Protein AF-A0A2G2K217-F1 (afdb_monomer_lite)

Sequence (943 aa):
MKLKLCCFITFILLSCFARAQENKEPHVCYPPTIDRSMRKNVGESENVTQLIMATGTEAYTQSIHNVIAKWQTGSYSNYRIGTAPGLEDIRWGQGLNSSAKYTGGHSYEELRISSLALGTTFNIGDAFYITMDNGLATEWISPSLQFQWEDLGISSNDINIIVETNYGMGGFGPYTSVEETKMMAFYDLVNPIIKDVFGPPSRNHDINIVNDAYASGVNIYYNGPNQISSTFDLNADGDLDQPRLMIHELIHAYRDNVGVSSDSEWHYEPVLNGFEEGMSEAIAIIVMDNFIELYPSFFSGDEFKIHWNHSRGMPFSWDYDFQNNEQIRNRDYFSSDIATGSHWLRYGTGATAFRKMYIEDPEIFKKFNAEYYSRLNADHTLTPDRNLIVNIFETITEEIERTPVGDWINAQKILDCETDIEKKVFMLTFTSLSWASFTQDNRMFFLETHQNGLEWKWTSSDQTGVNEIDVSAASAEKWGWTHQLNNTSGQFTTIQDWDNVQYGASKSIVNDYHGLYDGTNLSGPYQGANPYYSLDGLSYDSSGPFTRDLMQNQTYSVGSEMGKRALAMGSQQMYTSTANDANFWPPGIIPDRKITDLNQSGLYRWELDFFDTAGAGVQSSYFRLLGDDFIDIQGVFGGVYSDTKDLIEGKLIIEHESYGEEADVIINNNSFKTLRTWASIPEIDVNRQGGRPDRQYSEPGKTHAIYISDDCTEHKIDFRTIGYGDGLDGVQMLLYKVDDFEDIIFTETANLSLCPDEEANFSVANNFPDILNDDSRITYQWSDPSGNVVSSDKSFDILSILNSDAGTYTLEIDFFGCQISKTVVLNIENCSSDSDSDSDSEPDSDNIGDVLPADTLTPNGDNENDLWNIENLEYQSGNTIKVFNRWGVKVFDVTNYESGTWNGESTEGGSGLLPAGSYYYAIEYVTQDGIVKTITGWMYINY

Structure (mmCIF, N/CA/C/O backbone):
data_AF-A0A2G2K217-F1
#
_entry.id   AF-A0A2G2K217-F1
#
loop_
_atom_site.group_PDB
_atom_site.id
_atom_site.type_symbol
_atom_site.label_atom_id
_atom_site.label_alt_id
_atom_site.label_comp_id
_atom_site.label_asym_id
_atom_site.label_entity_id
_atom_site.label_seq_id
_atom_site.pdbx_PDB_ins_code
_atom_site.Cartn_x
_atom_site.Cartn_y
_atom_site.Cartn_z
_atom_site.occupancy
_atom_site.B_iso_or_equiv
_atom_site.auth_seq_id
_atom_site.auth_comp_id
_atom_site.auth_asym_id
_atom_site.auth_atom_id
_atom_site.pdbx_PDB_model_num
ATOM 1 N N . MET A 1 1 ? -62.033 9.326 15.413 1.00 25.69 1 MET A N 1
ATOM 2 C CA . MET A 1 1 ? -63.514 9.245 15.392 1.00 25.69 1 MET A CA 1
ATOM 3 C C . MET A 1 1 ? -64.004 9.614 13.991 1.00 25.69 1 MET A C 1
ATOM 5 O O . MET A 1 1 ? -63.737 10.734 13.590 1.00 25.69 1 MET A O 1
ATOM 9 N N . LYS A 1 2 ? -64.718 8.689 13.312 1.00 23.42 2 LYS A N 1
ATOM 10 C CA . LYS A 1 2 ? -65.387 8.781 11.980 1.00 23.42 2 LYS A CA 1
ATOM 11 C C . LYS A 1 2 ? -64.483 8.986 10.746 1.00 23.42 2 LYS A C 1
ATOM 13 O O . LYS A 1 2 ? -63.572 9.787 10.798 1.00 23.42 2 LYS A O 1
ATOM 18 N N . LEU A 1 3 ? -64.735 8.411 9.569 1.00 21.95 3 LEU A N 1
ATOM 19 C CA . LEU A 1 3 ? -65.451 7.212 9.105 1.00 21.95 3 LEU A CA 1
ATOM 20 C C . LEU A 1 3 ? -65.063 7.056 7.613 1.00 21.95 3 LEU A C 1
ATOM 22 O O . LEU A 1 3 ? -64.932 8.054 6.912 1.00 21.95 3 LEU A O 1
ATOM 26 N N . LYS A 1 4 ? -64.908 5.810 7.159 1.00 22.36 4 LYS A N 1
ATOM 27 C CA . LYS A 1 4 ? -64.612 5.363 5.786 1.00 22.36 4 LYS A CA 1
ATOM 28 C C . LYS A 1 4 ? -65.602 5.874 4.723 1.00 22.36 4 LYS A C 1
ATOM 30 O O . LYS A 1 4 ? -66.799 5.937 4.997 1.00 22.36 4 LYS A O 1
ATOM 35 N N . LEU A 1 5 ? -65.133 5.990 3.474 1.00 21.75 5 LEU A N 1
ATOM 36 C CA . LEU A 1 5 ? -65.890 5.507 2.311 1.00 21.75 5 LEU A CA 1
ATOM 37 C C . LEU A 1 5 ? -64.950 4.902 1.251 1.00 21.75 5 LEU A C 1
ATOM 39 O O . LEU A 1 5 ? -64.010 5.543 0.796 1.00 21.75 5 LEU A O 1
ATOM 43 N N . CYS A 1 6 ? -65.212 3.637 0.918 1.00 20.52 6 CYS A N 1
ATOM 44 C CA . CYS A 1 6 ? -64.512 2.805 -0.059 1.00 20.52 6 CYS A CA 1
ATOM 45 C C . CYS A 1 6 ? -64.916 3.124 -1.508 1.00 20.52 6 CYS A C 1
ATOM 47 O O . CYS A 1 6 ? -66.092 3.372 -1.767 1.00 20.52 6 CYS A O 1
ATOM 49 N N . CYS A 1 7 ? -63.998 2.895 -2.452 1.00 20.67 7 CYS A N 1
ATOM 50 C CA . CYS A 1 7 ? -64.284 2.117 -3.663 1.00 20.67 7 CYS A CA 1
ATOM 51 C C . CYS A 1 7 ? -63.016 1.392 -4.145 1.00 20.67 7 CYS A C 1
ATOM 53 O O . CYS A 1 7 ? -61.958 1.991 -4.289 1.00 20.67 7 CYS A O 1
ATOM 55 N N . PHE A 1 8 ? -63.169 0.081 -4.325 1.00 20.16 8 PHE A N 1
ATOM 56 C CA . PHE A 1 8 ? -62.213 -0.897 -4.847 1.00 20.16 8 PHE A CA 1
ATOM 57 C C . PHE A 1 8 ? -61.913 -0.652 -6.333 1.00 20.16 8 PHE A C 1
ATOM 59 O O . PHE A 1 8 ? -62.859 -0.391 -7.067 1.00 20.16 8 PHE A O 1
ATOM 66 N N . ILE A 1 9 ? -60.660 -0.865 -6.761 1.00 21.31 9 ILE A N 1
ATOM 67 C CA . ILE A 1 9 ? -60.256 -1.559 -8.005 1.00 21.31 9 ILE A CA 1
ATOM 68 C C . ILE A 1 9 ? -58.778 -1.993 -7.839 1.00 21.31 9 ILE A C 1
ATOM 70 O O . ILE A 1 9 ? -57.893 -1.167 -7.665 1.00 21.31 9 ILE A O 1
ATOM 74 N N . THR A 1 10 ? -58.583 -3.314 -7.818 1.00 22.25 10 THR A N 1
ATOM 75 C CA . THR A 1 10 ? -57.410 -4.120 -8.221 1.00 22.25 10 THR A CA 1
ATOM 76 C C . THR A 1 10 ? -55.990 -3.629 -7.872 1.00 22.25 10 THR A C 1
ATOM 78 O O . THR A 1 10 ? -55.391 -2.852 -8.607 1.00 22.25 10 THR A O 1
ATOM 81 N N . PHE A 1 11 ? -55.406 -4.195 -6.807 1.00 21.78 11 PHE A N 1
ATOM 82 C CA . PHE A 1 11 ? -53.967 -4.135 -6.513 1.00 21.78 11 PHE A CA 1
ATOM 83 C C . PHE A 1 11 ? -53.221 -5.241 -7.279 1.00 21.78 11 PHE A C 1
ATOM 85 O O . PHE A 1 11 ? -53.437 -6.425 -7.026 1.00 21.78 11 PHE A O 1
ATOM 92 N N . ILE A 1 12 ? -52.331 -4.841 -8.187 1.00 21.95 12 ILE A N 1
ATOM 93 C CA . ILE A 1 12 ? -51.134 -5.609 -8.543 1.00 21.95 12 ILE A CA 1
ATOM 94 C C . ILE A 1 12 ? -50.081 -5.192 -7.511 1.00 21.95 12 ILE A C 1
ATOM 96 O O . ILE A 1 12 ? -49.751 -4.012 -7.413 1.00 21.95 12 ILE A O 1
ATOM 100 N N . LEU A 1 13 ? -49.612 -6.141 -6.702 1.00 20.94 13 LEU A N 1
ATOM 101 C CA . LEU A 1 13 ? -48.452 -5.957 -5.835 1.00 20.94 13 LEU A CA 1
ATOM 102 C C . LEU A 1 13 ? -47.206 -5.818 -6.724 1.00 20.94 13 LEU A C 1
ATOM 104 O O . LEU A 1 13 ? -46.714 -6.811 -7.249 1.00 20.94 13 LEU A O 1
ATOM 108 N N . LEU A 1 14 ? -46.717 -4.589 -6.898 1.00 21.12 14 LEU A N 1
ATOM 109 C CA . LEU A 1 14 ? -45.301 -4.334 -7.155 1.00 21.12 14 LEU A CA 1
ATOM 110 C C . LEU A 1 14 ? -44.677 -3.996 -5.800 1.00 21.12 14 LEU A C 1
ATOM 112 O O . LEU A 1 14 ? -44.832 -2.894 -5.278 1.00 21.12 14 LEU A O 1
ATOM 116 N N . SER A 1 15 ? -44.036 -4.986 -5.195 1.00 23.38 15 SER A N 1
ATOM 117 C CA . SER A 1 15 ? -43.087 -4.801 -4.107 1.00 23.38 15 SER A CA 1
ATOM 118 C C . SER A 1 15 ? -41.830 -4.135 -4.674 1.00 23.38 15 SER A C 1
ATOM 120 O O . SER A 1 15 ? -41.041 -4.795 -5.346 1.00 23.38 15 SER A O 1
ATOM 122 N N . CYS A 1 16 ? -41.648 -2.836 -4.421 1.00 19.91 16 CYS A N 1
ATOM 123 C CA . CYS A 1 16 ? -40.329 -2.211 -4.487 1.00 19.91 16 CYS A CA 1
ATOM 124 C C . CYS A 1 16 ? -39.528 -2.710 -3.282 1.00 19.91 16 CYS A C 1
ATOM 126 O O . CYS A 1 16 ? -39.638 -2.159 -2.189 1.00 19.91 16 CYS A O 1
ATOM 128 N N . PHE A 1 17 ? -38.775 -3.788 -3.482 1.00 22.12 17 PHE A N 1
ATOM 129 C CA . PHE A 1 17 ? -37.630 -4.087 -2.638 1.00 22.12 17 PHE A CA 1
ATOM 130 C C . PHE A 1 17 ? -36.512 -3.112 -3.006 1.00 22.12 17 PHE A C 1
ATOM 132 O O . PHE A 1 17 ? -36.167 -2.972 -4.181 1.00 22.12 17 PHE A O 1
ATOM 139 N N . ALA A 1 18 ? -35.985 -2.433 -1.987 1.00 20.94 18 ALA A N 1
ATOM 140 C CA . ALA A 1 18 ? -34.655 -1.856 -2.024 1.00 20.94 18 ALA A CA 1
ATOM 141 C C . ALA A 1 18 ? -33.687 -2.974 -2.424 1.00 20.94 18 ALA A C 1
ATOM 143 O O . ALA A 1 18 ? -33.671 -4.039 -1.805 1.00 20.94 18 ALA A O 1
ATOM 144 N N . ARG A 1 19 ? -32.961 -2.768 -3.520 1.00 20.64 19 ARG A N 1
ATOM 145 C CA . ARG A 1 19 ? -31.965 -3.718 -3.991 1.00 20.64 19 ARG A CA 1
ATOM 146 C C . ARG A 1 19 ? -30.669 -3.364 -3.275 1.00 20.64 19 ARG A C 1
ATOM 148 O O . ARG A 1 19 ? -30.011 -2.401 -3.647 1.00 20.64 19 ARG A O 1
ATOM 155 N N . ALA A 1 20 ? -30.376 -4.113 -2.216 1.00 21.38 20 ALA A N 1
ATOM 156 C CA . ALA A 1 20 ? -29.013 -4.288 -1.752 1.00 21.38 20 ALA A CA 1
ATOM 157 C C . ALA A 1 20 ? -28.181 -4.804 -2.937 1.00 21.38 20 ALA A C 1
ATOM 159 O O . ALA A 1 20 ? -28.648 -5.632 -3.726 1.00 21.38 20 ALA A O 1
ATOM 160 N N . GLN A 1 21 ? -27.002 -4.224 -3.100 1.00 22.44 21 GLN A N 1
ATOM 161 C CA . GLN A 1 21 ? -26.050 -4.507 -4.160 1.00 22.44 21 GLN A CA 1
ATOM 162 C C . GLN A 1 21 ? -25.487 -5.919 -3.927 1.00 22.44 21 GLN A C 1
ATOM 164 O O . GLN A 1 21 ? -24.610 -6.124 -3.097 1.00 22.44 21 GLN A O 1
ATOM 169 N N . GLU A 1 22 ? -26.079 -6.919 -4.585 1.00 21.98 22 GLU A N 1
ATOM 170 C CA . GLU A 1 22 ? -25.578 -8.295 -4.583 1.00 21.98 22 GLU A CA 1
ATOM 171 C C . GLU A 1 22 ? -24.270 -8.380 -5.377 1.00 21.98 22 GLU A C 1
ATOM 173 O O . GLU A 1 22 ? -24.182 -7.949 -6.527 1.00 21.98 22 GLU A O 1
ATOM 178 N N . ASN A 1 23 ? -23.276 -8.979 -4.728 1.00 24.09 23 ASN A N 1
ATOM 179 C CA . ASN A 1 23 ? -22.003 -9.416 -5.277 1.00 24.09 23 ASN A CA 1
ATOM 180 C C . ASN A 1 23 ? -22.148 -10.398 -6.463 1.00 24.09 23 ASN A C 1
ATOM 182 O O . ASN A 1 23 ? -23.018 -11.268 -6.453 1.00 24.09 23 ASN A O 1
ATOM 186 N N . LYS A 1 24 ? -21.143 -10.335 -7.354 1.00 24.95 24 LYS A N 1
ATOM 187 C CA . LYS A 1 24 ? -20.657 -11.347 -8.323 1.00 24.95 24 LYS A CA 1
ATOM 188 C C . LYS A 1 24 ? -21.376 -11.499 -9.671 1.00 24.95 24 LYS A C 1
ATOM 190 O O . LYS A 1 24 ? -22.364 -12.209 -9.792 1.00 24.95 24 LYS A O 1
ATOM 195 N N . GLU A 1 25 ? -20.681 -11.041 -10.710 1.00 21.12 25 GLU A N 1
ATOM 196 C CA . GLU A 1 25 ? -20.266 -11.874 -11.851 1.00 21.12 25 GLU A CA 1
ATOM 197 C C . GLU A 1 25 ? -18.776 -11.551 -12.121 1.00 21.12 25 GLU A C 1
ATOM 199 O O . GLU A 1 25 ? -18.422 -10.369 -12.114 1.00 21.12 25 GLU A O 1
ATOM 204 N N . PRO A 1 26 ? -17.875 -12.534 -12.326 1.00 22.22 26 PRO A N 1
ATOM 205 C CA . PRO A 1 26 ? -16.502 -12.263 -12.746 1.00 22.22 26 PRO A CA 1
ATOM 206 C C . PRO A 1 26 ? -16.532 -11.723 -14.178 1.00 22.22 26 PRO A C 1
ATOM 208 O O . PRO A 1 26 ? -16.671 -12.468 -15.152 1.00 22.22 26 PRO A O 1
ATOM 211 N N . HIS A 1 27 ? -16.443 -10.403 -14.312 1.00 26.05 27 HIS A N 1
ATOM 212 C CA . HIS A 1 27 ? -16.328 -9.764 -15.610 1.00 26.05 27 HIS A CA 1
ATOM 213 C C . HIS A 1 27 ? -14.938 -10.049 -16.173 1.00 26.05 27 HIS A C 1
ATOM 215 O O . HIS A 1 27 ? -13.933 -9.493 -15.752 1.00 26.05 27 HIS A O 1
ATOM 221 N N . VAL A 1 28 ? -14.902 -10.973 -17.132 1.00 22.83 28 VAL A N 1
ATOM 222 C CA . VAL A 1 28 ? -13.734 -11.274 -17.959 1.00 22.83 28 VAL A CA 1
ATOM 223 C C . VAL A 1 28 ? -13.174 -9.962 -18.514 1.00 22.83 28 VAL A C 1
ATOM 225 O O . VAL A 1 28 ? -13.866 -9.275 -19.270 1.00 22.83 28 VAL A O 1
ATOM 228 N N . CYS A 1 29 ? -11.934 -9.627 -18.142 1.00 24.38 29 CYS A N 1
ATOM 229 C CA . CYS A 1 29 ? -11.169 -8.537 -18.736 1.00 24.38 29 CYS A CA 1
ATOM 230 C C . CYS A 1 29 ? -11.103 -8.767 -20.247 1.00 24.38 29 CYS A C 1
ATOM 232 O O . CYS A 1 29 ? -10.412 -9.664 -20.730 1.00 24.38 29 CYS A O 1
ATOM 234 N N . TYR A 1 30 ? -11.861 -7.985 -21.011 1.00 23.36 30 TYR A N 1
ATOM 235 C CA . TYR A 1 30 ? -11.691 -7.962 -22.454 1.00 23.36 30 TYR A CA 1
ATOM 236 C C . TYR A 1 30 ? -10.446 -7.131 -22.758 1.00 23.36 30 TYR A C 1
ATOM 238 O O . TYR A 1 30 ? -10.358 -6.008 -22.255 1.00 23.36 30 TYR A O 1
ATOM 246 N N . PRO A 1 31 ? -9.504 -7.637 -23.575 1.00 23.16 31 PRO A N 1
ATOM 247 C CA . PRO A 1 31 ? -8.332 -6.865 -23.950 1.00 23.16 31 PRO A CA 1
ATOM 248 C C . PRO A 1 31 ? -8.799 -5.562 -24.615 1.00 23.16 31 PRO A C 1
ATOM 250 O O . PRO A 1 31 ? -9.532 -5.622 -25.614 1.00 23.16 31 PRO A O 1
ATOM 253 N N . PRO A 1 32 ? -8.438 -4.380 -24.082 1.00 24.23 32 PRO A N 1
ATOM 254 C CA . PRO A 1 32 ? -8.667 -3.139 -24.792 1.00 24.23 32 PRO A CA 1
ATOM 255 C C . PRO A 1 32 ? -7.879 -3.195 -26.101 1.00 24.23 32 PRO A C 1
ATOM 257 O O . PRO A 1 32 ? -6.729 -3.624 -26.160 1.00 24.23 32 PRO A O 1
ATOM 260 N N . THR A 1 33 ? -8.522 -2.800 -27.196 1.00 24.11 33 THR A N 1
ATOM 261 C CA . THR A 1 33 ? -7.847 -2.637 -28.481 1.00 24.11 33 THR A CA 1
ATOM 262 C C . THR A 1 33 ? -6.694 -1.658 -28.321 1.00 24.11 33 THR A C 1
ATOM 264 O O . THR A 1 33 ? -6.929 -0.464 -28.153 1.00 24.11 33 THR A O 1
ATOM 267 N N . ILE A 1 34 ? -5.488 -2.220 -28.401 1.00 27.88 34 ILE A N 1
ATOM 268 C CA . ILE A 1 34 ? -4.173 -1.603 -28.563 1.00 27.88 34 ILE A CA 1
ATOM 269 C C . ILE A 1 34 ? -4.277 -0.147 -29.019 1.00 27.88 34 ILE A C 1
ATOM 271 O O . ILE A 1 34 ? -4.653 0.121 -30.170 1.00 27.88 34 ILE A O 1
ATOM 275 N N . ASP A 1 35 ? -3.842 0.780 -28.166 1.00 26.95 35 ASP A N 1
ATOM 276 C CA . ASP A 1 35 ? -3.344 2.042 -28.680 1.00 26.95 35 ASP A CA 1
ATOM 277 C C . ASP A 1 35 ? -1.975 1.788 -29.320 1.00 26.95 35 ASP A C 1
ATOM 279 O O . ASP A 1 35 ? -0.926 1.754 -28.683 1.00 26.95 35 ASP A O 1
ATOM 283 N N . ARG A 1 36 ? -1.993 1.583 -30.639 1.00 30.09 36 ARG A N 1
ATOM 284 C CA . ARG A 1 36 ? -0.792 1.383 -31.460 1.00 30.09 36 ARG A CA 1
ATOM 285 C C . ARG A 1 36 ? 0.057 2.663 -31.568 1.00 30.09 36 ARG A C 1
ATOM 287 O O . ARG A 1 36 ? 0.975 2.677 -32.388 1.00 30.09 36 ARG A O 1
ATOM 294 N N . SER A 1 37 ? -0.245 3.732 -30.820 1.00 24.30 37 SER A N 1
ATOM 295 C CA . SER A 1 37 ? 0.327 5.075 -30.987 1.00 24.30 37 SER A CA 1
ATOM 296 C C . SER A 1 37 ? 1.512 5.439 -30.086 1.00 24.30 37 SER A C 1
ATOM 298 O O . SER A 1 37 ? 2.115 6.486 -30.307 1.00 24.30 37 SER A O 1
ATOM 300 N N . MET A 1 38 ? 2.014 4.533 -29.234 1.00 27.03 38 MET A N 1
ATOM 301 C CA . MET A 1 38 ? 3.442 4.597 -28.853 1.00 27.03 38 MET A CA 1
ATOM 302 C C . MET A 1 38 ? 4.376 4.231 -30.023 1.00 27.03 38 MET A C 1
ATOM 304 O O . MET A 1 38 ? 5.601 4.325 -29.928 1.00 27.03 38 MET A O 1
ATOM 308 N N . ARG A 1 39 ? 3.820 3.930 -31.206 1.00 30.17 39 ARG A N 1
ATOM 309 C CA . ARG A 1 39 ? 4.521 4.213 -32.456 1.00 30.17 39 ARG A CA 1
ATOM 310 C C . ARG A 1 39 ? 4.528 5.718 -32.655 1.00 30.17 39 ARG A C 1
ATOM 312 O O . ARG A 1 39 ? 3.538 6.293 -33.101 1.00 30.17 39 ARG A O 1
ATOM 319 N N . LYS A 1 40 ? 5.695 6.323 -32.418 1.00 27.84 40 LYS A N 1
ATOM 320 C CA . LYS A 1 40 ? 6.110 7.538 -33.123 1.00 27.84 40 LYS A CA 1
ATOM 321 C C . LYS A 1 40 ? 5.493 7.517 -34.519 1.00 27.84 40 LYS A C 1
ATOM 323 O O . LYS A 1 40 ? 5.789 6.618 -35.312 1.00 27.84 40 LYS A O 1
ATOM 328 N N . ASN A 1 41 ? 4.707 8.542 -34.822 1.00 22.69 41 ASN A N 1
ATOM 329 C CA . ASN A 1 41 ? 4.624 9.051 -36.175 1.00 22.69 41 ASN A CA 1
ATOM 330 C C . ASN A 1 41 ? 6.041 9.446 -36.595 1.00 22.69 41 ASN A C 1
ATOM 332 O O . ASN A 1 41 ? 6.442 10.604 -36.536 1.00 22.69 41 ASN A O 1
ATOM 336 N N . VAL A 1 42 ? 6.834 8.462 -37.015 1.00 28.56 42 VAL A N 1
ATOM 337 C CA . VAL A 1 42 ? 7.863 8.723 -38.002 1.00 28.56 42 VAL A CA 1
ATOM 338 C C . VAL A 1 42 ? 7.054 8.938 -39.264 1.00 28.56 42 VAL A C 1
ATOM 340 O O . VAL A 1 42 ? 6.658 7.986 -39.934 1.00 28.56 42 VAL A O 1
ATOM 343 N N . GLY A 1 43 ? 6.709 10.200 -39.524 1.00 24.11 43 GLY A N 1
ATOM 344 C CA . GLY A 1 43 ? 6.226 10.582 -40.836 1.00 24.11 43 GLY A CA 1
ATOM 345 C C . GLY A 1 43 ? 7.146 9.962 -41.885 1.00 24.11 43 GLY A C 1
ATOM 346 O O . GLY A 1 43 ? 8.350 9.813 -41.662 1.00 24.11 43 GLY A O 1
ATOM 347 N N . GLU A 1 44 ? 6.581 9.570 -43.020 1.00 33.19 44 GLU A N 1
ATOM 348 C CA . GLU A 1 44 ? 7.344 9.239 -44.221 1.00 33.19 44 GLU A CA 1
ATOM 349 C C . GLU A 1 44 ? 8.132 10.480 -44.699 1.00 33.19 44 GLU A C 1
ATOM 351 O O . GLU A 1 44 ? 7.780 11.150 -45.663 1.00 33.19 44 GLU A O 1
ATOM 356 N N . SER A 1 45 ? 9.188 10.831 -43.976 1.00 31.25 45 SER A N 1
ATOM 357 C CA . SER A 1 45 ? 10.233 11.801 -44.284 1.00 31.25 45 SER A CA 1
ATOM 358 C C . SER A 1 45 ? 11.199 11.703 -43.101 1.00 31.25 45 SER A C 1
ATOM 360 O O . SER A 1 45 ? 10.868 12.118 -42.002 1.00 31.25 45 SER A O 1
ATOM 362 N N . GLU A 1 46 ? 12.359 11.073 -43.216 1.00 31.28 46 GLU A N 1
ATOM 363 C CA . GLU A 1 46 ? 13.429 11.533 -44.081 1.00 31.28 46 GLU A CA 1
ATOM 364 C C . GLU A 1 46 ? 14.278 10.359 -44.596 1.00 31.28 46 GLU A C 1
ATOM 366 O O . GLU A 1 46 ? 14.841 9.581 -43.829 1.00 31.28 46 GLU A O 1
ATOM 371 N N . ASN A 1 47 ? 14.463 10.287 -45.916 1.00 34.91 47 ASN A N 1
ATOM 372 C CA . ASN A 1 47 ? 15.591 9.583 -46.530 1.00 34.91 47 ASN A CA 1
ATOM 373 C C . ASN A 1 47 ? 16.900 10.325 -46.192 1.00 34.91 47 ASN A C 1
ATOM 375 O O . ASN A 1 47 ? 17.510 10.948 -47.063 1.00 34.91 47 ASN A O 1
ATOM 379 N N . VAL A 1 48 ? 17.331 10.309 -44.931 1.00 40.28 48 VAL A N 1
ATOM 380 C CA . VAL A 1 48 ? 18.689 10.721 -44.567 1.00 40.28 48 VAL A CA 1
ATOM 381 C C . VAL A 1 48 ? 19.542 9.466 -44.599 1.00 40.28 48 VAL A C 1
ATOM 383 O O . VAL A 1 48 ? 19.499 8.637 -43.698 1.00 40.28 48 VAL A O 1
ATOM 386 N N . THR A 1 49 ? 20.330 9.315 -45.662 1.00 45.34 49 THR A N 1
ATOM 387 C CA . THR A 1 49 ? 21.476 8.398 -45.684 1.00 45.34 49 THR A CA 1
ATOM 388 C C . THR A 1 49 ? 22.360 8.695 -44.473 1.00 45.34 49 THR A C 1
ATOM 390 O O . THR A 1 49 ? 23.022 9.734 -44.422 1.00 45.34 49 THR A O 1
ATOM 393 N N . GLN A 1 50 ? 22.344 7.803 -43.487 1.00 56.56 50 GLN A N 1
ATOM 394 C CA . GLN A 1 50 ? 23.123 7.916 -42.261 1.00 56.56 50 GLN A CA 1
ATOM 395 C C . GLN A 1 50 ? 24.535 7.361 -42.506 1.00 56.56 50 GLN A C 1
ATOM 397 O O . GLN A 1 50 ? 24.789 6.169 -42.423 1.00 56.56 50 GLN A O 1
ATOM 402 N N . LEU A 1 51 ? 25.474 8.233 -42.876 1.00 55.53 51 LEU A N 1
ATOM 403 C CA . LEU A 1 51 ? 26.773 7.837 -43.447 1.00 55.53 51 LEU A CA 1
ATOM 404 C C . LEU A 1 51 ? 27.875 7.504 -42.415 1.00 55.53 51 LEU A C 1
ATOM 406 O O . LEU A 1 51 ? 29.051 7.460 -42.786 1.00 55.53 51 LEU A O 1
ATOM 410 N N . ILE A 1 52 ? 27.546 7.297 -41.134 1.00 66.31 52 ILE A N 1
ATOM 411 C CA . ILE A 1 52 ? 28.538 6.960 -40.098 1.00 66.31 52 ILE A CA 1
ATOM 412 C C . ILE A 1 52 ? 28.427 5.474 -39.760 1.00 66.31 52 ILE A C 1
ATOM 414 O O . ILE A 1 52 ? 27.422 5.030 -39.214 1.00 66.31 52 ILE A O 1
ATOM 418 N N . MET A 1 53 ? 29.486 4.717 -40.064 1.00 72.00 53 MET A N 1
ATOM 419 C CA . MET A 1 53 ? 29.581 3.294 -39.726 1.00 72.00 53 MET A CA 1
ATOM 420 C C . MET A 1 53 ? 29.399 3.091 -38.222 1.00 72.00 53 MET A C 1
ATOM 422 O O . MET A 1 53 ? 30.183 3.622 -37.434 1.00 72.00 53 MET A O 1
ATOM 426 N N . ALA A 1 54 ? 28.392 2.305 -37.845 1.00 81.50 54 ALA A N 1
ATOM 427 C CA . ALA A 1 54 ? 28.200 1.918 -36.461 1.00 81.50 54 ALA A CA 1
ATOM 428 C C . ALA A 1 54 ? 29.300 0.956 -35.991 1.00 81.50 54 ALA A C 1
ATOM 430 O O . ALA A 1 54 ? 29.798 0.127 -36.761 1.00 81.50 54 ALA A O 1
ATOM 431 N N . THR A 1 55 ? 29.689 1.075 -34.723 1.00 84.31 55 THR A N 1
ATOM 432 C CA . THR A 1 55 ? 30.685 0.203 -34.087 1.00 84.31 55 THR A CA 1
ATOM 433 C C . THR A 1 55 ? 30.185 -0.296 -32.744 1.00 84.31 55 THR A C 1
ATOM 435 O O . THR A 1 55 ? 29.394 0.377 -32.084 1.00 84.31 55 THR A O 1
ATOM 438 N N . GLY A 1 56 ? 30.703 -1.448 -32.311 1.00 86.31 56 GLY A N 1
ATOM 439 C CA . GLY A 1 56 ? 30.265 -2.069 -31.061 1.00 86.31 56 GLY A CA 1
ATOM 440 C C . GLY A 1 56 ? 28.818 -2.555 -31.136 1.00 86.31 56 GLY A C 1
ATOM 441 O O . GLY A 1 56 ? 28.131 -2.524 -30.127 1.00 86.31 56 GLY A O 1
ATOM 442 N N . THR A 1 57 ? 28.340 -2.921 -32.333 1.00 90.44 57 THR A N 1
ATOM 443 C CA . THR A 1 57 ? 26.981 -3.438 -32.510 1.00 90.44 57 THR A CA 1
ATOM 444 C C . THR A 1 57 ? 26.904 -4.869 -31.996 1.00 90.44 57 THR A C 1
ATOM 446 O O . THR A 1 57 ? 27.647 -5.738 -32.464 1.00 90.44 57 THR A O 1
ATOM 449 N N . GLU A 1 58 ? 25.984 -5.112 -31.076 1.00 92.75 58 GLU A N 1
ATOM 450 C CA . GLU A 1 58 ? 25.665 -6.418 -30.510 1.00 92.75 58 GLU A CA 1
ATOM 451 C C . GLU A 1 58 ? 24.158 -6.654 -30.554 1.00 92.75 58 GLU A C 1
ATOM 453 O O . GLU A 1 58 ? 23.373 -5.710 -30.568 1.00 92.75 58 GLU A O 1
ATOM 458 N N . ALA A 1 59 ? 23.750 -7.917 -30.604 1.00 93.88 59 ALA A N 1
ATOM 459 C CA . ALA A 1 59 ? 22.355 -8.302 -30.472 1.00 93.88 59 ALA A CA 1
ATOM 460 C C . ALA A 1 59 ? 22.261 -9.543 -29.599 1.00 93.88 59 ALA A C 1
ATOM 462 O O . ALA A 1 59 ? 23.112 -10.433 -29.697 1.00 93.88 59 ALA A O 1
ATOM 463 N N . TYR A 1 60 ? 21.233 -9.588 -28.766 1.00 93.12 60 TYR A N 1
ATOM 464 C CA . TYR A 1 60 ? 21.007 -10.663 -27.815 1.00 93.12 60 TYR A CA 1
ATOM 465 C C . TYR A 1 60 ? 19.522 -10.780 -27.479 1.00 93.12 60 TYR A C 1
ATOM 467 O O . TYR A 1 60 ? 18.745 -9.837 -27.635 1.00 93.12 60 TYR A O 1
ATOM 475 N N . THR A 1 61 ? 19.145 -11.970 -27.031 1.00 93.56 61 THR A N 1
ATOM 476 C CA . THR A 1 61 ? 17.852 -12.265 -26.413 1.00 93.56 61 THR A CA 1
ATOM 477 C C . THR A 1 61 ? 17.995 -12.204 -24.899 1.00 93.56 61 THR A C 1
ATOM 479 O O . THR A 1 61 ? 19.076 -12.473 -24.379 1.00 93.56 61 THR A O 1
ATOM 482 N N . GLN A 1 62 ? 16.916 -11.882 -24.197 1.00 91.44 62 GLN A N 1
ATOM 483 C CA . GLN A 1 62 ? 16.858 -11.929 -22.742 1.00 91.44 62 GLN A CA 1
ATOM 484 C C . GLN A 1 62 ? 15.616 -12.717 -22.322 1.00 91.44 62 GLN A C 1
ATOM 486 O O . GLN A 1 62 ? 14.492 -12.193 -22.322 1.00 91.44 62 GLN A O 1
ATOM 491 N N . SER A 1 63 ? 15.821 -13.993 -21.995 1.00 92.31 63 SER A N 1
ATOM 492 C CA . SER A 1 63 ? 14.745 -14.985 -21.915 1.00 92.31 63 SER A CA 1
ATOM 493 C C . SER A 1 63 ? 13.858 -14.967 -23.184 1.00 92.31 63 SER A C 1
ATOM 495 O O . SER A 1 63 ? 14.329 -14.643 -24.278 1.00 92.31 63 SER A O 1
ATOM 497 N N . ILE A 1 64 ? 12.567 -15.286 -23.059 1.00 92.88 64 ILE A N 1
ATOM 498 C CA . ILE A 1 64 ? 11.557 -15.157 -24.124 1.00 92.88 64 ILE A CA 1
ATOM 499 C C . ILE A 1 64 ? 10.970 -13.740 -24.233 1.00 92.88 64 ILE A C 1
ATOM 501 O O . ILE A 1 64 ? 10.202 -13.457 -25.149 1.00 92.88 64 ILE A O 1
ATOM 505 N N . HIS A 1 65 ? 11.314 -12.854 -23.300 1.00 91.88 65 HIS A N 1
ATOM 506 C CA . HIS A 1 65 ? 10.630 -11.575 -23.112 1.00 91.88 65 HIS A CA 1
ATOM 507 C C . HIS A 1 65 ? 11.208 -10.445 -23.963 1.00 91.88 65 HIS A C 1
ATOM 509 O O . HIS A 1 65 ? 10.536 -9.445 -24.175 1.00 91.88 65 HIS A O 1
ATOM 515 N N . ASN A 1 66 ? 12.439 -10.577 -24.470 1.00 92.44 66 ASN A N 1
ATOM 516 C CA . ASN A 1 66 ? 13.031 -9.534 -25.304 1.00 92.44 66 ASN A CA 1
ATOM 517 C C . ASN A 1 66 ? 14.120 -10.045 -26.246 1.00 92.44 66 ASN A C 1
ATOM 519 O O . ASN A 1 66 ? 14.917 -10.915 -25.898 1.00 92.44 66 ASN A O 1
ATOM 523 N N . VAL A 1 67 ? 14.201 -9.429 -27.417 1.00 93.75 67 VAL A N 1
ATOM 524 C CA . VAL A 1 67 ? 15.369 -9.395 -28.282 1.00 93.75 67 VAL A CA 1
ATOM 525 C C . VAL A 1 67 ? 15.633 -7.959 -28.698 1.00 93.75 67 VAL A C 1
ATOM 527 O O . VAL A 1 67 ? 14.719 -7.228 -29.079 1.00 93.75 67 VAL A O 1
ATOM 530 N N . ILE A 1 68 ? 16.901 -7.569 -28.653 1.00 92.56 68 ILE A N 1
ATOM 531 C CA . ILE A 1 68 ? 17.325 -6.213 -28.970 1.00 92.56 68 ILE A CA 1
ATOM 532 C C . ILE A 1 68 ? 18.711 -6.220 -29.613 1.00 92.56 68 ILE A C 1
ATOM 534 O O . ILE A 1 68 ? 19.534 -7.097 -29.343 1.00 92.56 68 ILE A O 1
ATOM 538 N N . ALA A 1 69 ? 18.977 -5.233 -30.468 1.00 92.12 69 ALA A N 1
ATOM 539 C CA . ALA A 1 69 ? 20.323 -4.906 -30.917 1.00 92.12 69 ALA A CA 1
ATOM 540 C C . ALA A 1 69 ? 20.728 -3.519 -30.410 1.00 92.12 69 ALA A C 1
ATOM 542 O O . ALA A 1 69 ? 19.941 -2.582 -30.513 1.00 92.12 69 ALA A O 1
ATOM 543 N N . LYS A 1 70 ? 21.953 -3.381 -29.895 1.00 88.88 70 LYS A N 1
ATOM 544 C CA . LYS A 1 70 ? 22.535 -2.143 -29.351 1.00 88.88 70 LYS A CA 1
ATOM 545 C C . LYS A 1 70 ? 23.839 -1.793 -30.061 1.00 88.88 70 LYS A C 1
ATOM 547 O O . LYS A 1 70 ? 24.495 -2.680 -30.598 1.00 88.88 70 LYS A O 1
ATOM 552 N N . TRP A 1 71 ? 24.225 -0.516 -30.081 1.00 87.56 71 TRP A N 1
ATOM 553 C CA . TRP A 1 71 ? 25.502 -0.062 -30.650 1.00 87.56 71 TRP A CA 1
ATOM 554 C C . TRP A 1 71 ? 26.058 1.177 -29.942 1.00 87.56 71 TRP A C 1
ATOM 556 O O . TRP A 1 71 ? 25.315 2.038 -29.480 1.00 87.56 71 TRP A O 1
ATOM 566 N N . GLN A 1 72 ? 27.388 1.293 -29.905 1.00 80.50 72 GLN A N 1
ATOM 567 C CA . GLN A 1 72 ? 28.087 2.332 -29.134 1.00 80.50 72 GLN A CA 1
ATOM 568 C C . GLN A 1 72 ? 28.243 3.646 -29.905 1.00 80.50 72 GLN A C 1
ATOM 570 O O . GLN A 1 72 ? 28.000 4.730 -29.380 1.00 80.50 72 GLN A O 1
ATOM 575 N N . THR A 1 73 ? 28.670 3.571 -31.168 1.00 79.81 73 THR A N 1
ATOM 576 C CA . THR A 1 73 ? 28.876 4.759 -32.011 1.00 79.81 73 THR A CA 1
ATOM 577 C C . THR A 1 73 ? 28.223 4.576 -33.370 1.00 79.81 73 THR A C 1
ATOM 579 O O . THR A 1 73 ? 27.861 3.461 -33.740 1.00 79.81 73 THR A O 1
ATOM 582 N N . GLY A 1 74 ? 28.055 5.674 -34.108 1.00 82.00 74 GLY A N 1
ATOM 583 C CA . GLY A 1 74 ? 27.361 5.682 -35.393 1.00 82.00 74 GLY A CA 1
ATOM 584 C C . GLY A 1 74 ? 25.850 5.487 -35.257 1.00 82.00 74 GLY A C 1
ATOM 585 O O . GLY A 1 74 ? 25.261 5.715 -34.188 1.00 82.00 74 GLY A O 1
ATOM 586 N N . SER A 1 75 ? 25.217 5.130 -36.370 1.00 82.62 75 SER A N 1
ATOM 587 C CA . SER A 1 75 ? 23.765 5.011 -36.457 1.00 82.62 75 SER A CA 1
ATOM 588 C C . SER A 1 75 ? 23.339 4.036 -37.558 1.00 82.62 75 SER A C 1
ATOM 590 O O . SER A 1 75 ? 24.099 3.737 -38.483 1.00 82.62 75 SER A O 1
ATOM 592 N N . TYR A 1 76 ? 22.111 3.538 -37.437 1.00 85.62 76 TYR A N 1
ATOM 593 C CA . TYR A 1 76 ? 21.440 2.717 -38.438 1.00 85.62 76 TYR A CA 1
ATOM 594 C C . TYR A 1 76 ? 20.146 3.403 -38.869 1.00 85.62 76 TYR A C 1
ATOM 596 O O . TYR A 1 76 ? 19.492 4.080 -38.079 1.00 85.62 76 TYR A O 1
ATOM 604 N N . SER A 1 77 ? 19.780 3.209 -40.131 1.00 83.12 77 SER A N 1
ATOM 605 C CA . SER A 1 77 ? 18.572 3.767 -40.738 1.00 83.12 77 SER A CA 1
ATOM 606 C C . SER A 1 77 ? 17.344 2.880 -40.535 1.00 83.12 77 SER A C 1
ATOM 608 O O . SER A 1 77 ? 16.245 3.399 -40.358 1.00 83.12 77 SER A O 1
ATOM 610 N N . ASN A 1 78 ? 17.517 1.555 -40.554 1.00 88.06 78 ASN A N 1
ATOM 611 C CA . ASN A 1 78 ? 16.443 0.592 -40.343 1.00 88.06 78 ASN A CA 1
ATOM 612 C C . ASN A 1 78 ? 16.979 -0.764 -39.850 1.00 88.06 78 ASN A C 1
ATOM 614 O O . ASN A 1 78 ? 18.181 -1.032 -39.933 1.00 88.06 78 ASN A O 1
ATOM 618 N N . TYR A 1 79 ? 16.082 -1.613 -39.346 1.00 91.19 79 TYR A N 1
ATOM 619 C CA . TYR A 1 79 ? 16.370 -3.010 -39.021 1.00 91.19 79 TYR A CA 1
ATOM 620 C C . TYR A 1 79 ? 15.215 -3.932 -39.403 1.00 91.19 79 TYR A C 1
ATOM 622 O O . TYR A 1 79 ? 14.067 -3.503 -39.469 1.00 91.19 79 TYR A O 1
ATOM 630 N N . ARG A 1 80 ? 15.509 -5.214 -39.619 1.00 92.25 80 ARG A N 1
ATOM 631 C CA . ARG A 1 80 ? 14.519 -6.263 -39.911 1.00 92.25 80 ARG A CA 1
ATOM 632 C C . ARG A 1 80 ? 14.914 -7.589 -39.275 1.00 92.25 80 ARG A C 1
ATOM 634 O O . ARG A 1 80 ? 16.090 -7.790 -38.962 1.00 92.25 80 ARG A O 1
ATOM 641 N N . ILE A 1 81 ? 13.937 -8.478 -39.093 1.00 95.69 81 ILE A N 1
ATOM 642 C CA . ILE A 1 81 ? 14.138 -9.775 -38.435 1.00 95.69 81 ILE A CA 1
ATOM 643 C C . ILE A 1 81 ? 13.664 -10.896 -39.354 1.00 95.69 81 ILE A C 1
ATOM 645 O O . ILE A 1 81 ? 12.551 -10.843 -39.885 1.00 95.69 81 ILE A O 1
ATOM 649 N N . GLY A 1 82 ? 14.490 -11.929 -39.504 1.00 96.12 82 GLY A N 1
ATOM 650 C CA . GLY A 1 82 ? 14.153 -13.073 -40.340 1.00 96.12 82 GLY A CA 1
ATOM 651 C C . GLY A 1 82 ? 14.785 -14.387 -39.902 1.00 96.12 82 GLY A C 1
ATOM 652 O O . GLY A 1 82 ? 15.712 -14.423 -39.090 1.00 96.12 82 GLY A O 1
ATOM 653 N N . THR A 1 83 ? 14.279 -15.476 -40.477 1.00 96.31 83 THR A N 1
ATOM 654 C CA . THR A 1 83 ? 14.737 -16.857 -40.236 1.00 96.31 83 THR A CA 1
ATOM 655 C C . THR A 1 83 ? 16.137 -17.123 -40.797 1.00 96.31 83 THR A C 1
ATOM 657 O O . THR A 1 83 ? 16.801 -18.091 -40.427 1.00 96.31 83 THR A O 1
ATOM 660 N N . ALA A 1 84 ? 16.618 -16.249 -41.685 1.00 94.94 84 ALA A N 1
ATOM 661 C CA . ALA A 1 84 ? 17.964 -16.281 -42.238 1.00 94.94 84 ALA A CA 1
ATOM 662 C C . ALA A 1 84 ? 18.539 -14.858 -42.383 1.00 94.94 84 ALA A C 1
ATOM 664 O O . ALA A 1 84 ? 17.777 -13.889 -42.453 1.00 94.94 84 ALA A O 1
ATOM 665 N N . PRO A 1 85 ? 19.876 -14.719 -42.481 1.00 93.44 85 PRO A N 1
ATOM 666 C CA . PRO A 1 85 ? 20.547 -13.440 -42.705 1.00 93.44 85 PRO A CA 1
ATOM 667 C C . PRO A 1 85 ? 19.915 -12.620 -43.838 1.00 93.44 85 PRO A C 1
ATOM 669 O O . PRO A 1 85 ? 19.838 -13.080 -44.978 1.00 93.44 85 PRO A O 1
ATOM 672 N N . GLY A 1 86 ? 19.485 -11.396 -43.527 1.00 86.81 86 GLY A N 1
ATOM 673 C CA . GLY A 1 86 ? 18.923 -10.450 -44.488 1.00 86.81 86 GLY A CA 1
ATOM 674 C C . GLY A 1 86 ? 17.445 -10.635 -44.847 1.00 86.81 86 GLY A C 1
ATOM 675 O O . GLY A 1 86 ? 16.930 -9.787 -45.579 1.00 86.81 86 GLY A O 1
ATOM 676 N N . LEU A 1 87 ? 16.762 -11.676 -44.354 1.00 92.31 87 LEU A N 1
ATOM 677 C CA . LEU A 1 87 ? 15.316 -11.850 -44.540 1.00 92.31 87 LEU A CA 1
ATOM 678 C C . LEU A 1 87 ? 14.500 -10.947 -43.599 1.00 92.31 87 LEU A C 1
ATOM 680 O O . LEU A 1 87 ? 15.004 -10.442 -42.600 1.00 92.31 87 LEU A O 1
ATOM 684 N N . GLU A 1 88 ? 13.225 -10.766 -43.937 1.00 92.25 88 GLU A N 1
ATOM 685 C CA . GLU A 1 88 ? 12.231 -9.992 -43.174 1.00 92.25 88 GLU A CA 1
ATOM 686 C C . GLU A 1 88 ? 10.937 -10.788 -42.941 1.00 92.25 88 GLU A C 1
ATOM 688 O O . GLU A 1 88 ? 9.850 -10.229 -42.832 1.00 92.25 88 GLU A O 1
ATOM 693 N N . ASP A 1 89 ? 11.050 -12.117 -42.916 1.00 92.38 89 ASP A N 1
ATOM 694 C CA . ASP A 1 89 ? 9.946 -13.077 -42.830 1.00 92.38 89 ASP A CA 1
ATOM 695 C C . ASP A 1 89 ? 9.466 -13.347 -41.390 1.00 92.38 89 ASP A C 1
ATOM 697 O O . ASP A 1 89 ? 8.513 -14.102 -41.204 1.00 92.38 89 ASP A O 1
ATOM 701 N N . ILE A 1 90 ? 10.083 -12.709 -40.387 1.00 92.50 90 ILE A N 1
ATOM 702 C CA . ILE A 1 90 ? 9.603 -12.657 -38.995 1.00 92.50 90 ILE A CA 1
ATOM 703 C C . ILE A 1 90 ? 9.075 -11.257 -38.668 1.00 92.50 90 ILE A C 1
ATOM 705 O O . ILE A 1 90 ? 7.979 -11.121 -38.124 1.00 92.50 90 ILE A O 1
ATOM 709 N N . ARG A 1 91 ? 9.825 -10.207 -39.023 1.00 90.38 91 ARG A N 1
ATOM 710 C CA . ARG A 1 91 ? 9.422 -8.805 -38.861 1.00 90.38 91 ARG A CA 1
ATOM 711 C C . ARG A 1 91 ? 9.927 -7.967 -40.032 1.00 90.38 91 ARG A C 1
ATOM 713 O O . ARG A 1 91 ? 11.122 -7.974 -40.336 1.00 90.38 91 ARG A O 1
ATOM 720 N N . TRP A 1 92 ? 9.012 -7.202 -40.622 1.00 85.94 92 TRP A N 1
ATOM 721 C CA . TRP A 1 92 ? 9.290 -6.231 -41.681 1.00 85.94 92 TRP A CA 1
ATOM 722 C C . TRP A 1 92 ? 10.184 -5.080 -41.193 1.00 85.94 92 TRP A C 1
ATOM 724 O O . TRP A 1 92 ? 10.235 -4.784 -39.996 1.00 85.94 92 TRP A O 1
ATOM 734 N N . GLY A 1 93 ? 10.871 -4.427 -42.135 1.00 82.88 93 GLY A N 1
ATOM 735 C CA . GLY A 1 93 ? 11.825 -3.350 -41.858 1.00 82.88 93 GLY A CA 1
ATOM 736 C C . GLY A 1 93 ? 11.254 -2.171 -41.057 1.00 82.88 93 GLY A C 1
ATOM 737 O O . GLY A 1 93 ? 10.339 -1.490 -41.509 1.00 82.88 93 GLY A O 1
ATOM 738 N N . GLN A 1 94 ? 11.835 -1.889 -39.893 1.00 83.62 94 GLN A N 1
ATOM 739 C CA . GLN A 1 94 ? 11.492 -0.769 -39.015 1.00 83.62 94 GLN A CA 1
ATOM 740 C C . GLN A 1 94 ? 12.524 0.350 -39.140 1.00 83.62 94 GLN A C 1
ATOM 742 O O . GLN A 1 94 ? 13.724 0.101 -39.022 1.00 83.62 94 GLN A O 1
ATOM 747 N N . GLY A 1 95 ? 12.064 1.585 -39.335 1.00 81.56 95 GLY A N 1
ATOM 748 C CA . GLY A 1 95 ? 12.933 2.762 -39.347 1.00 81.56 95 GLY A CA 1
ATOM 749 C C . GLY A 1 95 ? 13.515 3.076 -37.966 1.00 81.56 95 GLY A C 1
ATOM 750 O O . GLY A 1 95 ? 12.877 2.847 -36.940 1.00 81.56 95 GLY A O 1
ATOM 751 N N . LEU A 1 96 ? 14.723 3.635 -37.945 1.00 79.88 96 LEU A N 1
ATOM 752 C CA . LEU A 1 96 ? 15.427 4.060 -36.737 1.00 79.88 96 LEU A CA 1
ATOM 753 C C . LEU A 1 96 ? 15.750 5.554 -36.801 1.00 79.88 96 LEU A C 1
ATOM 755 O O . LEU A 1 96 ? 16.142 6.088 -37.842 1.00 79.88 96 LEU A O 1
ATOM 759 N N . ASN A 1 97 ? 15.621 6.240 -35.663 1.00 75.31 97 ASN A N 1
ATOM 760 C CA . ASN A 1 97 ? 16.080 7.622 -35.554 1.00 75.31 97 ASN A CA 1
ATOM 761 C C . ASN A 1 97 ? 17.617 7.671 -35.630 1.00 75.31 97 ASN A C 1
ATOM 763 O O . ASN A 1 97 ? 18.300 6.815 -35.077 1.00 75.31 97 ASN A O 1
ATOM 767 N N . SER A 1 98 ? 18.163 8.714 -36.254 1.00 71.50 98 SER A N 1
ATOM 768 C CA . SER A 1 98 ? 19.606 8.995 -36.294 1.00 71.50 98 SER A CA 1
ATOM 769 C C . SER A 1 98 ? 20.300 9.027 -34.926 1.00 71.50 98 SER A C 1
ATOM 771 O O . SER A 1 98 ? 21.485 8.703 -34.837 1.00 71.50 98 SER A O 1
ATOM 773 N N . SER A 1 99 ? 19.583 9.386 -33.857 1.00 71.62 99 SER A N 1
ATOM 774 C CA . SER A 1 99 ? 20.111 9.397 -32.491 1.00 71.62 99 SER A CA 1
ATOM 775 C C . SER A 1 99 ? 20.009 8.049 -31.777 1.00 71.62 99 SER A C 1
ATOM 777 O O . SER A 1 99 ? 20.634 7.893 -30.731 1.00 71.62 99 SER A O 1
ATOM 779 N N . ALA A 1 100 ? 19.284 7.069 -32.331 1.00 77.44 100 ALA A N 1
ATOM 780 C CA . ALA A 1 100 ? 19.073 5.778 -31.686 1.00 77.44 100 ALA A CA 1
ATOM 781 C C . ALA A 1 100 ? 20.407 5.068 -31.390 1.00 77.44 100 ALA A C 1
ATOM 783 O O . ALA A 1 100 ? 21.406 5.236 -32.108 1.00 77.44 100 ALA A O 1
ATOM 784 N N . LYS A 1 101 ? 20.410 4.288 -30.308 1.00 83.56 101 LYS A N 1
ATOM 785 C CA . LYS A 1 101 ? 21.526 3.425 -29.880 1.00 83.56 101 LYS A CA 1
ATOM 786 C C . LYS A 1 101 ? 21.103 1.976 -29.666 1.00 83.56 101 LYS A C 1
ATOM 788 O O . LYS A 1 101 ? 21.922 1.133 -29.311 1.00 83.56 101 LYS A O 1
ATOM 793 N N . TYR A 1 102 ? 19.835 1.694 -29.929 1.00 87.44 102 TYR A N 1
ATOM 794 C CA . TYR A 1 102 ? 19.248 0.377 -29.844 1.00 87.44 102 TYR A CA 1
ATOM 795 C C . TYR A 1 102 ? 18.057 0.244 -30.800 1.00 87.44 102 TYR A C 1
ATOM 797 O O . TYR A 1 102 ? 17.497 1.244 -31.262 1.00 87.44 102 TYR A O 1
ATOM 805 N N . THR A 1 103 ? 17.677 -0.991 -31.117 1.00 87.25 103 THR A N 1
ATOM 806 C CA . THR A 1 103 ? 16.385 -1.311 -31.739 1.00 87.25 103 THR A CA 1
ATOM 807 C C . THR A 1 103 ? 15.279 -1.296 -30.692 1.00 87.25 103 THR A C 1
ATOM 809 O O . THR A 1 103 ? 15.558 -1.437 -29.508 1.00 87.25 103 THR A O 1
ATOM 812 N N . GLY A 1 104 ? 14.015 -1.213 -31.112 1.00 80.88 104 GLY A N 1
ATOM 813 C CA . GLY A 1 104 ? 12.926 -1.593 -30.207 1.00 80.88 104 GLY A CA 1
ATOM 814 C C . GLY A 1 104 ? 13.158 -3.009 -29.666 1.00 80.88 104 GLY A C 1
ATOM 815 O O . GLY A 1 104 ? 13.700 -3.856 -30.386 1.00 80.88 104 GLY A O 1
ATOM 816 N N . GLY A 1 105 ? 12.816 -3.222 -28.398 1.00 87.19 105 GLY A N 1
ATOM 817 C CA . GLY A 1 105 ? 12.768 -4.555 -27.815 1.00 87.19 105 GLY A CA 1
ATOM 818 C C . GLY A 1 105 ? 11.556 -5.325 -28.337 1.00 87.19 105 GLY A C 1
ATOM 819 O O . GLY A 1 105 ? 10.510 -4.720 -28.576 1.00 87.19 105 GLY A O 1
ATOM 820 N N . HIS A 1 106 ? 11.708 -6.633 -28.545 1.00 90.56 106 HIS A N 1
ATOM 821 C CA . HIS A 1 106 ? 10.626 -7.507 -29.011 1.00 90.56 106 HIS A CA 1
ATOM 822 C C . HIS A 1 106 ? 10.569 -8.817 -28.242 1.00 90.56 106 HIS A C 1
ATOM 824 O O . HIS A 1 106 ? 11.558 -9.550 -28.200 1.00 90.56 106 HIS A O 1
ATOM 830 N N . SER A 1 107 ? 9.404 -9.161 -27.704 1.00 92.44 107 SER A N 1
ATOM 831 C CA . SER A 1 107 ? 9.193 -10.473 -27.098 1.00 92.44 107 SER A CA 1
ATOM 832 C C . SER A 1 107 ? 9.066 -11.569 -28.157 1.00 92.44 107 SER A C 1
ATOM 834 O O . SER A 1 107 ? 8.817 -11.324 -29.345 1.00 92.44 107 SER A O 1
ATOM 836 N N . TYR A 1 108 ? 9.222 -12.818 -27.724 1.00 94.62 108 TYR A N 1
ATOM 837 C CA . TYR A 1 108 ? 8.932 -13.977 -28.556 1.00 94.62 108 TYR A CA 1
ATOM 838 C C . TYR A 1 108 ? 7.490 -13.943 -29.073 1.00 94.62 108 TYR A C 1
ATOM 840 O O . TYR A 1 108 ? 7.275 -14.203 -30.256 1.00 94.62 108 TYR A O 1
ATOM 848 N N . GLU A 1 109 ? 6.519 -13.603 -28.220 1.00 92.00 109 GLU A N 1
ATOM 849 C CA . GLU A 1 109 ? 5.104 -13.626 -28.593 1.00 92.00 109 GLU A CA 1
ATOM 850 C C . GLU A 1 109 ? 4.787 -12.578 -29.669 1.00 92.00 109 GLU A C 1
ATOM 852 O O . GLU A 1 109 ? 4.159 -12.909 -30.679 1.00 92.00 109 GLU A O 1
ATOM 857 N N . GLU A 1 110 ? 5.338 -11.365 -29.550 1.00 91.56 110 GLU A N 1
ATOM 858 C CA . GLU A 1 110 ? 5.224 -10.331 -30.586 1.00 91.56 110 GLU A CA 1
ATOM 859 C C . GLU A 1 110 ? 5.777 -10.832 -31.936 1.00 91.56 110 GLU A C 1
ATOM 861 O O . GLU A 1 110 ? 5.146 -10.693 -32.993 1.00 91.56 110 GLU A O 1
ATOM 866 N N . LEU A 1 111 ? 6.957 -11.464 -31.928 1.00 93.88 111 LEU A N 1
ATOM 867 C CA . LEU A 1 111 ? 7.582 -11.982 -33.149 1.00 93.88 111 LEU A CA 1
ATOM 868 C C . LEU A 1 111 ? 6.876 -13.229 -33.699 1.00 93.88 111 LEU A C 1
ATOM 870 O O . LEU A 1 111 ? 6.831 -13.423 -34.919 1.00 93.88 111 LEU A O 1
ATOM 874 N N . ARG A 1 112 ? 6.263 -14.050 -32.846 1.00 94.38 112 ARG A N 1
ATOM 875 C CA . ARG A 1 112 ? 5.428 -15.189 -33.245 1.00 94.38 112 ARG A CA 1
ATOM 876 C C . ARG A 1 112 ? 4.162 -14.718 -33.963 1.00 94.38 112 ARG A C 1
ATOM 878 O O . ARG A 1 112 ? 3.812 -15.264 -35.009 1.00 94.38 112 ARG A O 1
ATOM 885 N N . ILE A 1 113 ? 3.500 -13.682 -33.450 1.00 91.44 113 ILE A N 1
ATOM 886 C CA . ILE A 1 113 ? 2.321 -13.079 -34.088 1.00 91.44 113 ILE A CA 1
ATOM 887 C C . ILE A 1 113 ? 2.713 -12.419 -35.418 1.00 91.44 113 ILE A C 1
ATOM 889 O O . ILE A 1 113 ? 2.062 -12.650 -36.443 1.00 91.44 113 ILE A O 1
ATOM 893 N N . SER A 1 114 ? 3.804 -11.646 -35.431 1.00 92.69 114 SER A N 1
ATOM 894 C CA . SER A 1 114 ? 4.313 -10.975 -36.635 1.00 92.69 114 SER A CA 1
ATOM 895 C C . SER A 1 114 ? 4.703 -11.970 -37.736 1.00 92.69 114 SER A C 1
ATOM 897 O O . SER A 1 114 ? 4.276 -11.826 -38.883 1.00 92.69 114 SER A O 1
ATOM 899 N N . SER A 1 115 ? 5.455 -13.021 -37.399 1.00 93.19 115 SER A N 1
ATOM 900 C CA . SER A 1 115 ? 5.861 -14.059 -38.358 1.00 93.19 115 SER A CA 1
ATOM 901 C C . SER A 1 115 ? 4.661 -14.805 -38.942 1.00 93.19 115 SER A C 1
ATOM 903 O O . SER A 1 115 ? 4.598 -15.008 -40.157 1.00 93.19 115 SER A O 1
ATOM 905 N N . LEU A 1 116 ? 3.656 -15.126 -38.118 1.00 92.88 116 LEU A N 1
ATOM 906 C CA . LEU A 1 116 ? 2.431 -15.775 -38.577 1.00 92.88 116 LEU A CA 1
ATOM 907 C C . LEU A 1 116 ? 1.674 -14.903 -39.588 1.00 92.88 116 LEU A C 1
ATOM 909 O O . LEU A 1 116 ? 1.199 -15.413 -40.606 1.00 92.88 116 LEU A O 1
ATOM 913 N N . ALA A 1 117 ? 1.610 -13.588 -39.355 1.00 91.75 117 ALA A N 1
ATOM 914 C CA . ALA A 1 117 ? 1.018 -12.634 -40.295 1.00 91.75 117 ALA A CA 1
ATOM 915 C C . ALA A 1 117 ? 1.778 -12.558 -41.636 1.00 91.75 117 ALA A C 1
ATOM 917 O O . ALA A 1 117 ? 1.181 -12.239 -42.665 1.00 91.75 117 ALA A O 1
ATOM 918 N N . LEU A 1 118 ? 3.070 -12.896 -41.638 1.00 90.25 118 LEU A N 1
ATOM 919 C CA . LEU A 1 118 ? 3.928 -12.975 -42.825 1.00 90.25 118 LEU A CA 1
ATOM 920 C C . LEU A 1 118 ? 3.946 -14.372 -43.478 1.00 90.25 118 LEU A C 1
ATOM 922 O O . LEU A 1 118 ? 4.586 -14.559 -44.512 1.00 90.25 118 LEU A O 1
ATOM 926 N N . GLY A 1 119 ? 3.208 -15.344 -42.929 1.00 93.25 119 GLY A N 1
ATOM 927 C CA . GLY A 1 119 ? 3.139 -16.714 -43.448 1.00 93.25 119 GLY A CA 1
ATOM 928 C C . GLY A 1 119 ? 4.290 -17.622 -43.001 1.00 93.25 119 GLY A C 1
ATOM 929 O O . GLY A 1 119 ? 4.468 -18.700 -43.571 1.00 93.25 119 GLY A O 1
ATOM 930 N N . THR A 1 120 ? 5.040 -17.209 -41.981 1.00 94.75 120 THR A N 1
ATOM 931 C CA . THR A 1 120 ? 6.167 -17.942 -41.399 1.00 94.75 120 THR A CA 1
ATOM 932 C C . THR A 1 120 ? 5.762 -18.521 -40.048 1.00 94.75 120 THR A C 1
ATOM 934 O O . THR A 1 120 ? 5.070 -17.885 -39.263 1.00 94.75 120 THR A O 1
ATOM 937 N N . THR A 1 121 ? 6.179 -19.751 -39.757 1.00 94.62 121 THR A N 1
ATOM 938 C CA . THR A 1 121 ? 6.054 -20.317 -38.406 1.00 94.62 121 THR A CA 1
ATOM 939 C C . THR A 1 121 ? 7.341 -20.034 -37.643 1.00 94.62 121 THR A C 1
ATOM 941 O O . THR A 1 121 ? 8.414 -20.340 -38.156 1.00 94.62 121 THR A O 1
ATOM 944 N N . PHE A 1 122 ? 7.230 -19.472 -36.442 1.00 95.69 122 PHE A N 1
ATOM 945 C CA . PHE A 1 122 ? 8.355 -19.144 -35.570 1.00 95.69 122 PHE A CA 1
ATOM 946 C C . PHE A 1 122 ? 8.076 -19.682 -34.168 1.00 95.69 122 PHE A C 1
ATOM 948 O O . PHE A 1 122 ? 7.034 -19.369 -33.597 1.00 95.69 122 PHE A O 1
ATOM 955 N N . ASN A 1 123 ? 8.966 -20.516 -33.638 1.00 94.88 123 ASN A N 1
ATOM 956 C CA . ASN A 1 123 ? 8.816 -21.166 -32.338 1.00 94.88 123 ASN A CA 1
ATOM 957 C C . ASN A 1 123 ? 9.997 -20.847 -31.417 1.00 94.88 123 ASN A C 1
ATOM 959 O O . ASN A 1 123 ? 11.086 -20.491 -31.868 1.00 94.88 123 ASN A O 1
ATOM 963 N N . ILE A 1 124 ? 9.801 -21.032 -30.110 1.00 93.81 124 ILE A N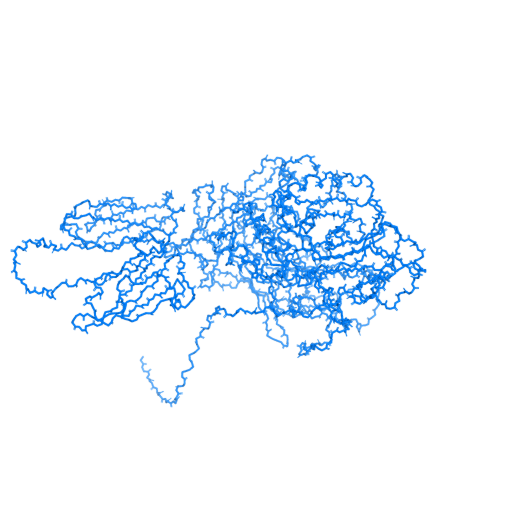 1
ATOM 964 C CA . ILE A 1 124 ? 10.892 -20.964 -29.130 1.00 93.81 124 ILE A CA 1
ATOM 965 C C . ILE A 1 124 ? 11.989 -21.964 -29.529 1.00 93.81 124 ILE A C 1
ATOM 967 O O . ILE A 1 124 ? 11.708 -23.113 -29.873 1.00 93.81 124 ILE A O 1
ATOM 971 N N . GLY A 1 125 ? 13.244 -21.514 -29.494 1.00 93.75 125 GLY A N 1
ATOM 972 C CA . GLY A 1 125 ? 14.411 -22.272 -29.941 1.00 93.75 125 GLY A CA 1
ATOM 973 C C . GLY A 1 125 ? 14.724 -22.199 -31.439 1.00 93.75 125 GLY A C 1
ATOM 974 O O . GLY A 1 125 ? 15.816 -22.620 -31.832 1.00 93.75 125 GLY A O 1
ATOM 975 N N . ASP A 1 126 ? 13.848 -21.633 -32.276 1.00 96.38 126 ASP A N 1
ATOM 976 C CA . ASP A 1 126 ? 14.175 -21.395 -33.683 1.00 96.38 126 ASP A CA 1
ATOM 977 C C . ASP A 1 126 ? 15.280 -20.334 -33.811 1.00 96.38 126 ASP A C 1
ATOM 979 O O . ASP A 1 126 ? 15.329 -19.346 -33.074 1.00 96.38 126 ASP A O 1
ATOM 983 N N . ALA A 1 127 ? 16.199 -20.560 -34.752 1.00 97.19 127 ALA A N 1
ATOM 984 C CA . ALA A 1 127 ? 17.262 -19.614 -35.063 1.00 97.19 127 ALA A CA 1
ATOM 985 C C . ALA A 1 127 ? 16.718 -18.439 -35.884 1.00 97.19 127 ALA A C 1
ATOM 987 O O . ALA A 1 127 ? 16.002 -18.640 -36.866 1.00 97.19 127 ALA A O 1
ATOM 988 N N . PHE A 1 128 ? 17.112 -17.222 -35.521 1.00 97.88 128 PHE A N 1
ATOM 989 C CA . PHE A 1 128 ? 16.760 -16.012 -36.256 1.00 97.88 128 PHE A CA 1
ATOM 990 C C . PHE A 1 128 ? 17.883 -14.972 -36.220 1.00 97.88 128 PHE A C 1
ATOM 992 O O . PHE A 1 128 ? 18.872 -15.115 -35.495 1.00 97.88 128 PHE A O 1
ATOM 999 N N . TYR A 1 129 ? 17.746 -13.934 -37.045 1.00 97.38 129 TYR A N 1
ATOM 1000 C CA . TYR A 1 129 ? 18.771 -12.913 -37.246 1.00 97.38 129 TYR A CA 1
ATOM 1001 C C . TYR A 1 129 ? 18.156 -11.519 -37.279 1.00 97.38 129 TYR A C 1
ATOM 1003 O O . TYR A 1 129 ? 17.138 -11.304 -37.939 1.00 97.38 129 TYR A O 1
ATOM 1011 N N . ILE A 1 130 ? 18.826 -10.562 -36.636 1.00 96.00 130 ILE A N 1
ATOM 1012 C CA . ILE A 1 130 ? 18.570 -9.133 -36.822 1.00 96.00 130 ILE A CA 1
ATOM 1013 C C . ILE A 1 130 ? 19.518 -8.630 -37.905 1.00 96.00 130 ILE A C 1
ATOM 1015 O O . ILE A 1 130 ? 20.736 -8.805 -37.815 1.00 96.00 130 ILE A O 1
ATOM 1019 N N . THR A 1 131 ? 18.960 -7.997 -38.932 1.00 94.00 131 THR A N 1
ATOM 1020 C CA . THR A 1 131 ? 19.738 -7.312 -39.966 1.00 94.00 131 THR A CA 1
ATOM 1021 C C . THR A 1 131 ? 19.562 -5.809 -39.819 1.00 94.00 131 THR A C 1
ATOM 1023 O O . THR A 1 131 ? 18.435 -5.321 -39.827 1.00 94.00 131 THR A O 1
ATOM 1026 N N . MET A 1 132 ? 20.677 -5.093 -39.689 1.00 90.69 132 MET A N 1
ATOM 1027 C CA . MET A 1 132 ? 20.750 -3.649 -39.481 1.00 90.69 132 MET A CA 1
ATOM 1028 C C . MET A 1 132 ? 21.318 -2.971 -40.730 1.00 90.69 132 MET A C 1
ATOM 1030 O O . MET A 1 132 ? 22.406 -3.323 -41.201 1.00 90.69 132 MET A O 1
ATOM 1034 N N . ASP A 1 133 ? 20.614 -1.964 -41.236 1.00 86.69 133 ASP A N 1
ATOM 1035 C CA . ASP A 1 133 ? 20.972 -1.239 -42.454 1.00 86.69 133 ASP A CA 1
ATOM 1036 C C . ASP A 1 133 ? 21.313 0.224 -42.142 1.00 86.69 133 ASP A C 1
ATOM 1038 O O . ASP A 1 133 ? 20.556 0.950 -41.493 1.00 86.69 133 ASP A O 1
ATOM 1042 N N . ASN A 1 134 ? 22.473 0.677 -42.609 1.00 75.19 134 ASN A N 1
ATOM 1043 C CA . ASN A 1 134 ? 22.979 2.042 -42.449 1.00 75.19 134 ASN A CA 1
ATOM 1044 C C . ASN A 1 134 ? 22.875 2.879 -43.742 1.00 75.19 134 ASN A C 1
ATOM 1046 O O . ASN A 1 134 ? 23.438 3.967 -43.825 1.00 75.19 134 ASN A O 1
ATOM 1050 N N . GLY A 1 135 ? 22.181 2.391 -44.773 1.00 68.00 135 GLY A N 1
ATOM 1051 C CA . GLY A 1 135 ? 22.073 3.055 -46.071 1.00 68.00 135 GLY A CA 1
ATOM 1052 C C . GLY A 1 135 ? 23.354 2.987 -46.915 1.00 68.00 135 GLY A C 1
ATOM 1053 O O . GLY A 1 135 ? 23.476 3.717 -47.903 1.00 68.00 135 GLY A O 1
ATOM 1054 N N . LEU A 1 136 ? 24.321 2.139 -46.540 1.00 66.56 136 LEU A N 1
ATOM 1055 C CA . LEU A 1 136 ? 25.525 1.818 -47.315 1.00 66.56 136 LEU A CA 1
ATOM 1056 C C . LEU A 1 136 ? 25.406 0.418 -47.942 1.00 66.56 136 LEU A C 1
ATOM 1058 O O . LEU A 1 136 ? 24.492 -0.344 -47.665 1.00 66.56 136 LEU A O 1
ATOM 1062 N N . ALA A 1 137 ? 26.363 0.041 -48.795 1.00 67.50 137 ALA A N 1
ATOM 1063 C CA . ALA A 1 137 ? 26.347 -1.254 -49.488 1.00 67.50 137 ALA A CA 1
ATOM 1064 C C . ALA A 1 137 ? 26.553 -2.485 -48.573 1.00 67.50 137 ALA A C 1
ATOM 1066 O O . ALA A 1 137 ? 26.548 -3.612 -49.066 1.00 67.50 137 ALA A O 1
ATOM 1067 N N . THR A 1 138 ? 26.800 -2.284 -47.277 1.00 75.69 138 THR A N 1
ATOM 1068 C CA . THR A 1 138 ? 27.125 -3.342 -46.314 1.00 75.69 138 THR A CA 1
ATOM 1069 C C . THR A 1 138 ? 26.226 -3.243 -45.092 1.00 75.69 138 THR A C 1
ATOM 1071 O O . THR A 1 138 ? 26.378 -2.320 -44.292 1.00 75.69 138 THR A O 1
ATOM 1074 N N . GLU A 1 139 ? 25.349 -4.229 -44.943 1.00 86.88 139 GLU A N 1
ATOM 1075 C CA . GLU A 1 139 ? 24.501 -4.427 -43.769 1.00 86.88 139 GLU A CA 1
ATOM 1076 C C . GLU A 1 139 ? 25.292 -5.104 -42.643 1.00 86.88 139 GLU A C 1
ATOM 1078 O O . GLU A 1 139 ? 26.226 -5.875 -42.896 1.00 86.88 139 GLU A O 1
ATOM 1083 N N . TRP A 1 140 ? 24.909 -4.843 -41.395 1.00 92.56 140 TRP A N 1
ATOM 1084 C CA . TRP A 1 140 ? 25.354 -5.651 -40.262 1.00 92.56 140 TRP A CA 1
ATOM 1085 C C . TRP A 1 140 ? 24.305 -6.721 -39.972 1.00 92.56 140 TRP A C 1
ATOM 1087 O O . TRP A 1 140 ? 23.111 -6.439 -39.981 1.00 92.56 140 TRP A O 1
ATOM 1097 N N . ILE A 1 141 ? 24.748 -7.947 -39.717 1.00 93.69 141 ILE A N 1
ATOM 1098 C CA . ILE A 1 141 ? 23.872 -9.078 -39.414 1.00 93.69 141 ILE A CA 1
ATOM 1099 C C . ILE A 1 141 ? 24.321 -9.650 -38.078 1.00 93.69 141 ILE A C 1
ATOM 1101 O O . ILE A 1 141 ? 25.517 -9.889 -37.883 1.00 93.69 141 ILE A O 1
ATOM 1105 N N . SER A 1 142 ? 23.369 -9.868 -37.176 1.00 95.94 142 SER A N 1
ATOM 1106 C CA . SER A 1 142 ? 23.646 -10.472 -35.881 1.00 95.94 142 SER A CA 1
ATOM 1107 C C . SER A 1 142 ? 24.223 -11.886 -36.026 1.00 95.94 142 SER A C 1
ATOM 1109 O O . SER A 1 142 ? 24.009 -12.567 -37.037 1.00 95.94 142 SER A O 1
ATOM 1111 N N . PRO A 1 143 ? 24.901 -12.402 -34.989 1.00 95.44 143 PRO A N 1
ATOM 1112 C CA . PRO A 1 143 ? 25.004 -13.843 -34.792 1.00 95.44 143 PRO A CA 1
ATOM 1113 C C . PRO A 1 143 ? 23.615 -14.506 -34.794 1.00 95.44 143 PRO A C 1
ATOM 1115 O O . PRO A 1 143 ? 22.593 -13.829 -34.676 1.00 95.44 143 PRO A O 1
ATOM 1118 N N . SER A 1 144 ? 23.577 -15.835 -34.919 1.00 95.88 144 SER A N 1
ATOM 1119 C CA . SER A 1 144 ? 22.325 -16.587 -34.761 1.00 95.88 144 SER A CA 1
ATOM 1120 C C . SER A 1 144 ? 21.774 -16.367 -33.355 1.00 95.88 144 SER A C 1
ATOM 1122 O O . SER A 1 144 ? 22.460 -16.684 -32.384 1.00 95.88 144 SER A O 1
ATOM 1124 N N . LEU A 1 145 ? 20.552 -15.854 -33.263 1.00 97.62 145 LEU A N 1
ATOM 1125 C CA . LEU A 1 145 ? 19.819 -15.640 -32.017 1.00 97.62 145 LEU A CA 1
ATOM 1126 C C . LEU A 1 145 ? 18.769 -16.737 -31.841 1.00 97.62 145 LEU A C 1
ATOM 1128 O O . LEU A 1 145 ? 18.321 -17.323 -32.829 1.00 97.62 145 LEU A O 1
ATOM 1132 N N . GLN A 1 146 ? 18.394 -17.019 -30.596 1.00 96.94 146 GLN A N 1
ATOM 1133 C CA . GLN A 1 146 ? 17.333 -17.963 -30.242 1.00 96.94 146 GLN A CA 1
ATOM 1134 C C . GLN A 1 146 ? 16.661 -17.496 -28.956 1.00 96.94 146 GLN A C 1
ATOM 1136 O O . GLN A 1 146 ? 17.354 -17.213 -27.985 1.00 96.94 146 GLN A O 1
ATOM 1141 N N . PHE A 1 147 ? 15.329 -17.483 -28.922 1.00 96.19 147 PHE A N 1
ATOM 1142 C CA . PHE A 1 147 ? 14.621 -17.347 -27.653 1.00 96.19 147 PHE A CA 1
ATOM 1143 C C . PHE A 1 147 ? 14.748 -18.644 -26.861 1.00 96.19 147 PHE A C 1
ATOM 1145 O O . PHE A 1 147 ? 14.513 -19.730 -27.399 1.00 96.19 147 PHE A O 1
ATOM 1152 N N . GLN A 1 148 ? 15.115 -18.513 -25.593 1.00 92.75 148 GLN A N 1
ATOM 1153 C CA . GLN A 1 148 ? 15.180 -19.587 -24.608 1.00 92.75 148 GLN A CA 1
ATOM 1154 C C . GLN A 1 148 ? 14.599 -19.051 -23.308 1.00 92.75 148 GLN A C 1
ATOM 1156 O O . GLN A 1 148 ? 14.724 -17.861 -23.042 1.00 92.75 148 GLN A O 1
ATOM 1161 N N . TRP A 1 149 ? 13.969 -19.908 -22.511 1.00 93.31 149 TRP A N 1
ATOM 1162 C CA . TRP A 1 149 ? 13.577 -19.515 -21.163 1.00 93.31 149 TRP A CA 1
ATOM 1163 C C . TRP A 1 149 ? 14.801 -19.490 -20.248 1.00 93.31 149 TRP A C 1
ATOM 1165 O O . TRP A 1 149 ? 15.635 -20.397 -20.295 1.00 93.31 149 TRP A O 1
ATOM 1175 N N . GLU A 1 150 ? 14.887 -18.457 -19.421 1.00 92.19 150 GLU A N 1
ATOM 1176 C CA . GLU A 1 150 ? 15.856 -18.330 -18.336 1.00 92.19 150 GLU A CA 1
ATOM 1177 C C . GLU A 1 150 ? 15.095 -18.344 -17.012 1.00 92.19 150 GLU A C 1
ATOM 1179 O O . GLU A 1 150 ? 14.141 -17.580 -16.860 1.00 92.19 150 GLU A O 1
ATOM 1184 N N . ASP A 1 151 ? 15.521 -19.193 -16.071 1.00 93.31 151 ASP A N 1
ATOM 1185 C CA . ASP A 1 151 ? 14.886 -19.293 -14.755 1.00 93.31 151 ASP A CA 1
ATOM 1186 C C . ASP A 1 151 ? 14.937 -17.944 -14.028 1.00 93.31 151 ASP A C 1
ATOM 1188 O O . ASP A 1 151 ? 16.008 -17.388 -13.754 1.00 93.31 151 ASP A O 1
ATOM 1192 N N . LEU A 1 152 ? 13.753 -17.432 -13.705 1.00 96.00 152 LEU A N 1
ATOM 1193 C CA . LEU A 1 152 ? 13.572 -16.123 -13.103 1.00 96.00 152 LEU A CA 1
ATOM 1194 C C . LEU A 1 152 ? 13.792 -16.164 -11.589 1.00 96.00 152 LEU A C 1
ATOM 1196 O O . LEU A 1 152 ? 13.431 -17.139 -10.927 1.00 96.00 152 LEU A O 1
ATOM 1200 N N . GLY A 1 153 ? 14.345 -15.085 -11.031 1.00 95.69 153 GLY A N 1
ATOM 1201 C CA . GLY A 1 153 ? 14.370 -14.853 -9.582 1.00 95.69 153 GLY A CA 1
ATOM 1202 C C . GLY A 1 153 ? 15.273 -15.785 -8.771 1.00 95.69 153 GLY A C 1
ATOM 1203 O O . GLY A 1 153 ? 15.078 -15.934 -7.565 1.00 95.69 153 GLY A O 1
ATOM 1204 N N . ILE A 1 154 ? 16.258 -16.443 -9.389 1.00 95.12 154 ILE A N 1
ATOM 1205 C CA . ILE A 1 154 ? 17.198 -17.292 -8.649 1.00 95.12 154 ILE A CA 1
ATOM 1206 C C . ILE A 1 154 ? 18.102 -16.437 -7.748 1.00 95.12 154 ILE A C 1
ATOM 1208 O O . ILE A 1 154 ? 18.489 -15.325 -8.098 1.00 95.12 154 ILE A O 1
ATOM 1212 N N . SER A 1 155 ? 18.505 -16.959 -6.588 1.00 93.56 155 SER A N 1
ATOM 1213 C CA . SER A 1 155 ? 19.248 -16.185 -5.573 1.00 93.56 155 SER A CA 1
ATOM 1214 C C . SER A 1 155 ? 20.590 -15.607 -6.055 1.00 93.56 155 SER A C 1
ATOM 1216 O O . SER A 1 155 ? 21.057 -14.587 -5.536 1.00 93.56 155 SER A O 1
ATOM 1218 N N . SER A 1 156 ? 21.206 -16.240 -7.059 1.00 94.19 156 SER A N 1
ATOM 1219 C CA . SER A 1 156 ? 22.442 -15.775 -7.693 1.00 94.19 156 SER A CA 1
ATOM 1220 C C . SER A 1 156 ? 22.244 -14.671 -8.728 1.00 94.19 156 SER A C 1
ATOM 1222 O O . SER A 1 156 ? 23.248 -14.152 -9.204 1.00 94.19 156 SER A O 1
ATOM 1224 N N . ASN A 1 157 ? 21.004 -14.342 -9.104 1.00 95.62 157 ASN A N 1
ATOM 1225 C CA . ASN A 1 157 ? 20.748 -13.229 -10.009 1.00 95.62 157 ASN A CA 1
ATOM 1226 C C . ASN A 1 157 ? 21.205 -11.917 -9.375 1.00 95.62 157 ASN A C 1
ATOM 1228 O O . ASN A 1 157 ? 21.034 -11.692 -8.169 1.00 95.62 157 ASN A O 1
ATOM 1232 N N . ASP A 1 158 ? 21.791 -11.060 -10.196 1.00 93.94 158 ASP A N 1
ATOM 1233 C CA . ASP A 1 158 ? 22.272 -9.746 -9.808 1.00 93.94 158 ASP A CA 1
ATOM 1234 C C . ASP A 1 158 ? 22.186 -8.777 -10.987 1.00 93.94 158 ASP A C 1
ATOM 1236 O O . ASP A 1 158 ? 22.193 -9.184 -12.150 1.00 93.94 158 ASP A O 1
ATOM 1240 N N . ILE A 1 159 ? 22.124 -7.490 -10.680 1.00 95.56 159 ILE A N 1
ATOM 1241 C CA . ILE A 1 159 ? 22.153 -6.438 -11.690 1.00 95.56 159 ILE A CA 1
ATOM 1242 C C . ILE A 1 159 ? 23.531 -5.790 -11.730 1.00 95.56 159 ILE A C 1
ATOM 1244 O O . ILE A 1 159 ? 24.179 -5.588 -10.703 1.00 95.56 159 ILE A O 1
ATOM 1248 N N . ASN A 1 160 ? 23.980 -5.438 -12.929 1.00 96.25 160 ASN A N 1
ATOM 1249 C CA . ASN A 1 160 ? 25.208 -4.680 -13.118 1.00 96.25 160 ASN A CA 1
ATOM 1250 C C . ASN A 1 160 ? 24.859 -3.262 -13.580 1.00 96.25 160 ASN A C 1
ATOM 1252 O O . ASN A 1 160 ? 24.405 -3.052 -14.705 1.00 96.25 160 ASN A O 1
ATOM 1256 N N . ILE A 1 161 ? 25.039 -2.291 -12.688 1.00 97.44 161 ILE A N 1
ATOM 1257 C CA . ILE A 1 161 ? 24.678 -0.892 -12.930 1.00 97.44 161 ILE A CA 1
ATOM 1258 C C . ILE A 1 161 ? 25.850 -0.190 -13.619 1.00 97.44 161 ILE A C 1
ATOM 1260 O O . ILE A 1 161 ? 26.974 -0.196 -13.119 1.00 97.44 161 ILE A O 1
ATOM 1264 N N . ILE A 1 162 ? 25.582 0.429 -14.767 1.00 95.75 162 ILE A N 1
ATOM 1265 C CA . ILE A 1 162 ? 26.571 1.112 -15.599 1.00 95.75 162 ILE A CA 1
ATOM 1266 C C . ILE A 1 162 ? 26.111 2.552 -15.810 1.00 95.75 162 ILE A C 1
ATOM 1268 O O . ILE A 1 162 ? 25.089 2.791 -16.446 1.00 95.75 162 ILE A O 1
ATOM 1272 N N . VAL A 1 163 ? 26.872 3.531 -15.319 1.00 96.56 163 VAL A N 1
ATOM 1273 C CA . VAL A 1 163 ? 26.625 4.945 -15.640 1.00 96.56 163 VAL A CA 1
ATOM 1274 C C . VAL A 1 163 ? 27.312 5.279 -16.962 1.00 96.56 163 VAL A C 1
ATOM 1276 O O . VAL A 1 163 ? 28.527 5.144 -17.098 1.00 96.56 163 VAL A O 1
ATOM 1279 N N . GLU A 1 164 ? 26.534 5.687 -17.963 1.00 92.94 164 GLU A N 1
ATOM 1280 C CA . GLU A 1 164 ? 27.013 5.798 -19.338 1.00 92.94 164 GLU A CA 1
ATOM 1281 C C . GLU A 1 164 ? 27.923 7.020 -19.544 1.00 92.94 164 GLU A C 1
ATOM 1283 O O . GLU A 1 164 ? 27.508 8.177 -19.424 1.00 92.94 164 GLU A O 1
ATOM 1288 N N . THR A 1 165 ? 29.176 6.751 -19.920 1.00 93.69 165 THR A N 1
ATOM 1289 C CA . THR A 1 165 ? 30.222 7.762 -20.146 1.00 93.69 165 THR A CA 1
ATOM 1290 C C . THR A 1 165 ? 30.606 7.944 -21.620 1.00 93.69 165 THR A C 1
ATOM 1292 O O . THR A 1 165 ? 31.449 8.785 -21.948 1.00 93.69 165 THR A O 1
ATOM 1295 N N . ASN A 1 166 ? 29.967 7.215 -22.542 1.00 86.62 166 ASN A N 1
ATOM 1296 C CA . ASN A 1 166 ? 30.228 7.291 -23.982 1.00 86.62 166 ASN A CA 1
ATOM 1297 C C . ASN A 1 166 ? 29.181 8.101 -24.757 1.00 86.62 166 ASN A C 1
ATOM 1299 O O . ASN A 1 166 ? 29.538 8.766 -25.734 1.00 86.62 166 ASN A O 1
ATOM 1303 N N . TYR A 1 167 ? 27.906 8.067 -24.357 1.00 84.81 167 TYR A N 1
ATOM 1304 C CA . TYR A 1 167 ? 26.840 8.840 -25.002 1.00 84.81 167 TYR A CA 1
ATOM 1305 C C . TYR A 1 167 ? 25.798 9.395 -24.018 1.00 84.81 167 TYR A C 1
ATOM 1307 O O . TYR A 1 167 ? 25.673 8.933 -22.892 1.00 84.81 167 TYR A O 1
ATOM 1315 N N . GLY A 1 168 ? 25.047 10.397 -24.480 1.00 84.88 168 GLY A N 1
ATOM 1316 C CA . GLY A 1 168 ? 23.844 10.918 -23.831 1.00 84.88 168 GLY A CA 1
ATOM 1317 C C . GLY A 1 168 ? 22.702 11.068 -24.842 1.00 84.88 168 GLY A C 1
ATOM 1318 O O . GLY A 1 168 ? 22.886 10.835 -26.045 1.00 84.88 168 GLY A O 1
ATOM 1319 N N . MET A 1 169 ? 21.520 11.442 -24.358 1.00 80.38 169 MET A N 1
ATOM 1320 C CA . MET A 1 169 ? 20.283 11.593 -25.128 1.00 80.38 169 MET A CA 1
ATOM 1321 C C . MET A 1 169 ? 19.705 13.014 -25.007 1.00 80.38 169 MET A C 1
ATOM 1323 O O . MET A 1 169 ? 20.138 13.832 -24.197 1.00 80.38 169 MET A O 1
ATOM 1327 N N . GLY A 1 170 ? 18.794 13.370 -25.918 1.00 73.50 170 GLY A N 1
ATOM 1328 C CA . GLY A 1 170 ? 18.130 14.684 -25.924 1.00 73.50 170 GLY A CA 1
ATOM 1329 C C . GLY A 1 170 ? 19.030 15.901 -26.167 1.00 73.50 170 GLY A C 1
ATOM 1330 O O . GLY A 1 170 ? 18.615 17.036 -25.953 1.00 73.50 170 GLY A O 1
ATOM 1331 N N . GLY A 1 171 ? 20.255 15.688 -26.656 1.00 77.81 171 GLY A N 1
ATOM 1332 C CA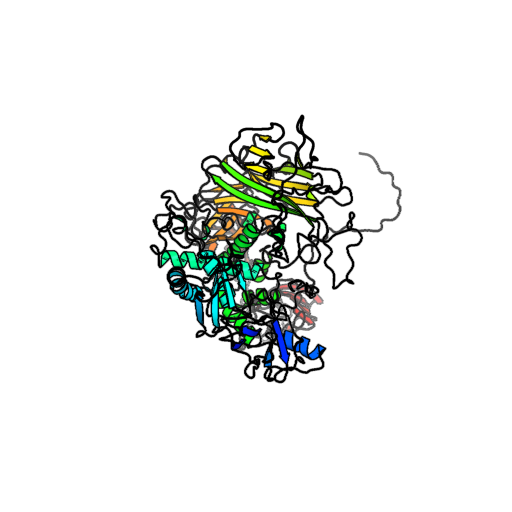 . GLY A 1 171 ? 21.243 16.749 -26.873 1.00 77.81 171 GLY A CA 1
ATOM 1333 C C . GLY A 1 171 ? 22.237 16.917 -25.722 1.00 77.81 171 GLY A C 1
ATOM 1334 O O . GLY A 1 171 ? 23.150 17.736 -25.841 1.00 77.81 171 GLY A O 1
ATOM 1335 N N . PHE A 1 172 ? 22.111 16.130 -24.651 1.00 82.81 172 PHE A N 1
ATOM 1336 C CA . PHE A 1 172 ? 23.149 16.010 -23.633 1.00 82.81 172 PHE A CA 1
ATOM 1337 C C . PHE A 1 172 ? 24.268 15.066 -24.084 1.00 82.81 172 PHE A C 1
ATOM 1339 O O . PHE A 1 172 ? 24.073 14.152 -24.889 1.00 82.81 172 PHE A O 1
ATOM 1346 N N . GLY A 1 173 ? 25.479 15.349 -23.600 1.00 88.50 173 GLY A N 1
ATOM 1347 C CA . GLY A 1 173 ? 26.610 14.432 -23.708 1.00 88.50 173 GLY A CA 1
ATOM 1348 C C . GLY A 1 173 ? 26.531 13.329 -22.648 1.00 88.50 173 GLY A C 1
ATOM 1349 O O . GLY A 1 173 ? 25.650 13.375 -21.791 1.00 88.50 173 GLY A O 1
ATOM 1350 N N . PRO A 1 174 ? 27.456 12.357 -22.680 1.00 92.50 174 PRO A N 1
ATOM 1351 C CA . PRO A 1 174 ? 27.560 11.364 -21.615 1.00 92.50 174 PRO A CA 1
ATOM 1352 C C . PRO A 1 174 ? 27.798 11.986 -20.244 1.00 92.50 174 PRO A C 1
ATOM 1354 O O . PRO A 1 174 ? 28.243 13.135 -20.148 1.00 92.50 174 PRO A O 1
ATOM 1357 N N . TYR A 1 175 ? 27.601 11.187 -19.197 1.00 95.81 175 TYR A N 1
ATOM 1358 C CA . TYR A 1 175 ? 28.106 11.542 -17.881 1.00 95.81 175 TYR A CA 1
ATOM 1359 C C . TYR A 1 175 ? 29.634 11.625 -17.892 1.00 95.81 175 TYR A C 1
ATOM 1361 O O . TYR A 1 175 ? 30.346 10.888 -18.578 1.00 95.81 175 TYR A O 1
ATOM 1369 N N . THR A 1 176 ? 30.163 12.558 -17.116 1.00 96.81 176 THR A N 1
ATOM 1370 C CA . THR A 1 176 ? 31.592 12.659 -16.842 1.00 96.81 176 THR A CA 1
ATOM 1371 C C . THR A 1 176 ? 32.010 11.596 -15.826 1.00 96.81 176 THR A C 1
ATOM 1373 O O . THR A 1 176 ? 31.215 11.167 -14.994 1.00 96.81 176 THR A O 1
ATOM 1376 N N . SER A 1 177 ? 33.296 11.235 -15.791 1.00 96.06 177 SER A N 1
ATOM 1377 C CA . SER A 1 177 ? 33.807 10.275 -14.795 1.00 96.06 177 SER A CA 1
ATOM 1378 C C . SER A 1 177 ? 33.598 10.722 -13.339 1.00 96.06 177 SER A C 1
ATOM 1380 O O . SER A 1 177 ? 33.590 9.898 -12.427 1.00 96.06 177 SER A O 1
ATOM 1382 N N . VAL A 1 178 ? 33.454 12.032 -13.095 1.00 95.38 178 VAL A N 1
ATOM 1383 C CA . VAL A 1 178 ? 33.161 12.571 -11.757 1.00 95.38 178 VAL A CA 1
ATOM 1384 C C . VAL A 1 178 ? 31.707 12.301 -11.372 1.00 95.38 178 VAL A C 1
ATOM 1386 O O . VAL A 1 178 ? 31.447 11.917 -10.234 1.00 95.38 178 VAL A O 1
ATOM 1389 N N . GLU A 1 179 ? 30.780 12.481 -12.312 1.00 96.44 179 GLU A N 1
ATOM 1390 C CA . GLU A 1 179 ? 29.350 12.205 -12.128 1.00 96.44 179 GLU A CA 1
ATOM 1391 C C . GLU A 1 179 ? 29.119 10.703 -11.939 1.00 96.44 179 GLU A C 1
ATOM 1393 O O . GLU A 1 179 ? 28.524 10.306 -10.939 1.00 96.44 179 GLU A O 1
ATOM 1398 N N . GLU A 1 180 ? 29.715 9.874 -12.805 1.00 96.94 180 GLU A N 1
ATOM 1399 C CA . GLU A 1 180 ? 29.740 8.410 -12.682 1.00 96.94 180 GLU A CA 1
ATOM 1400 C C . GLU A 1 180 ? 30.207 7.968 -11.293 1.00 96.94 180 GLU A C 1
ATOM 1402 O O . GLU A 1 180 ? 29.490 7.248 -10.604 1.00 96.94 180 GLU A O 1
ATOM 1407 N N . THR A 1 181 ? 31.377 8.440 -10.842 1.00 96.88 181 THR A N 1
ATOM 1408 C CA . THR A 1 181 ? 31.930 8.054 -9.531 1.00 96.88 181 THR A CA 1
ATOM 1409 C C . THR A 1 181 ? 30.955 8.366 -8.396 1.00 96.88 181 THR A C 1
ATOM 1411 O O . THR A 1 181 ? 30.846 7.604 -7.438 1.00 96.88 181 THR A O 1
ATOM 1414 N N . LYS A 1 182 ? 30.246 9.493 -8.484 1.00 95.69 182 LYS A N 1
ATOM 1415 C CA . LYS A 1 182 ? 29.324 9.930 -7.439 1.00 95.69 182 LYS A CA 1
ATOM 1416 C C . LYS A 1 182 ? 28.018 9.144 -7.436 1.00 95.69 182 LYS A C 1
ATOM 1418 O O . LYS A 1 182 ? 27.544 8.776 -6.367 1.00 95.69 182 LYS A O 1
ATOM 1423 N N . MET A 1 183 ? 27.455 8.888 -8.612 1.00 96.56 183 MET A N 1
ATOM 1424 C CA . MET A 1 183 ? 26.248 8.075 -8.751 1.00 96.56 183 MET A CA 1
ATOM 1425 C C . MET A 1 183 ? 26.523 6.630 -8.331 1.00 96.56 183 MET A C 1
ATOM 1427 O O . MET A 1 183 ? 25.756 6.069 -7.554 1.00 96.56 183 MET A O 1
ATOM 1431 N N . MET A 1 184 ? 27.653 6.056 -8.755 1.00 97.44 184 MET A N 1
ATOM 1432 C CA . MET A 1 184 ? 28.043 4.697 -8.369 1.00 97.44 184 MET A CA 1
ATOM 1433 C C . MET A 1 184 ? 28.303 4.565 -6.869 1.00 97.44 184 MET A C 1
ATOM 1435 O O . MET A 1 184 ? 27.893 3.575 -6.279 1.00 97.44 184 MET A O 1
ATOM 1439 N N . ALA A 1 185 ? 28.866 5.586 -6.212 1.00 97.44 185 ALA A N 1
ATOM 1440 C CA . ALA A 1 185 ? 29.016 5.573 -4.755 1.00 97.44 185 ALA A CA 1
ATOM 1441 C C . ALA A 1 185 ? 27.677 5.422 -4.006 1.00 97.44 185 ALA A C 1
ATOM 1443 O O . ALA A 1 185 ? 27.665 4.890 -2.899 1.00 97.44 185 ALA A O 1
ATOM 1444 N N . PHE A 1 186 ? 26.567 5.883 -4.591 1.00 97.81 186 PHE A N 1
ATOM 1445 C CA . PHE A 1 186 ? 25.222 5.654 -4.064 1.00 97.81 186 PHE A CA 1
ATOM 1446 C C . PHE A 1 186 ? 24.681 4.282 -4.487 1.00 97.81 186 PHE A C 1
ATOM 1448 O O . PHE A 1 186 ? 24.293 3.495 -3.625 1.00 97.81 186 PHE A O 1
ATOM 1455 N N . TYR A 1 187 ? 24.718 3.962 -5.787 1.00 97.81 187 TYR A N 1
ATOM 1456 C CA . TYR A 1 187 ? 24.202 2.698 -6.330 1.00 97.81 187 TYR A CA 1
ATOM 1457 C C . TYR A 1 187 ? 24.834 1.452 -5.694 1.00 97.81 187 TYR A C 1
ATOM 1459 O O . TYR A 1 187 ? 24.113 0.518 -5.343 1.00 97.81 187 TYR A O 1
ATOM 1467 N N . ASP A 1 188 ? 26.150 1.464 -5.467 1.00 97.75 188 ASP A N 1
ATOM 1468 C CA . ASP A 1 188 ? 26.885 0.358 -4.840 1.00 97.75 188 ASP A CA 1
ATOM 1469 C C . ASP A 1 188 ? 26.403 0.063 -3.410 1.00 97.75 188 ASP A C 1
ATOM 1471 O O . ASP A 1 188 ? 26.490 -1.073 -2.941 1.00 97.75 188 ASP A O 1
ATOM 1475 N N . LEU A 1 189 ? 25.900 1.081 -2.706 1.00 98.19 189 LEU A N 1
ATOM 1476 C CA . LEU A 1 189 ? 25.409 0.962 -1.335 1.00 98.19 189 LEU A CA 1
ATOM 1477 C C . LEU A 1 189 ? 23.921 0.601 -1.273 1.00 98.19 189 LEU A C 1
ATOM 1479 O O . LEU A 1 189 ? 23.523 -0.128 -0.368 1.00 98.19 189 LEU A O 1
ATOM 1483 N N . VAL A 1 190 ? 23.100 1.077 -2.217 1.00 97.81 190 VAL A N 1
ATOM 1484 C CA . VAL A 1 190 ? 21.654 0.781 -2.219 1.00 97.81 190 VAL A CA 1
ATOM 1485 C C . VAL A 1 190 ? 21.317 -0.564 -2.846 1.00 97.81 190 VAL A C 1
ATOM 1487 O O . VAL A 1 190 ? 20.372 -1.201 -2.391 1.00 97.81 190 VAL A O 1
ATOM 1490 N N . ASN A 1 191 ? 22.078 -1.042 -3.837 1.00 97.50 191 ASN A N 1
ATOM 1491 C CA . ASN A 1 191 ? 21.769 -2.302 -4.520 1.00 97.50 191 ASN A CA 1
ATOM 1492 C C . ASN A 1 191 ? 21.659 -3.501 -3.546 1.00 97.50 191 ASN A C 1
ATOM 1494 O O . ASN A 1 191 ? 20.669 -4.231 -3.612 1.00 97.50 191 ASN A O 1
ATOM 1498 N N . PRO A 1 192 ? 22.575 -3.686 -2.571 1.00 97.25 192 PRO A N 1
ATOM 1499 C CA . PRO A 1 192 ? 22.425 -4.739 -1.566 1.00 97.25 192 PRO A CA 1
ATOM 1500 C C . PRO A 1 192 ? 21.192 -4.569 -0.667 1.00 97.25 192 PRO A C 1
ATOM 1502 O O . PRO A 1 192 ? 20.590 -5.569 -0.288 1.00 97.25 192 PRO A O 1
ATOM 1505 N N . ILE A 1 193 ? 20.807 -3.329 -0.338 1.00 98.31 193 ILE A N 1
ATOM 1506 C CA . ILE A 1 193 ? 19.625 -3.037 0.491 1.00 98.31 193 ILE A CA 1
ATOM 1507 C C . ILE A 1 193 ? 18.346 -3.373 -0.281 1.00 98.31 193 ILE A C 1
ATOM 1509 O O . ILE A 1 193 ? 17.447 -4.003 0.267 1.00 98.31 193 ILE A O 1
ATOM 1513 N N . ILE A 1 194 ? 18.278 -3.016 -1.568 1.00 98.06 194 ILE A N 1
ATOM 1514 C CA . ILE A 1 194 ? 17.156 -3.394 -2.435 1.00 98.06 194 ILE A CA 1
ATOM 1515 C C . ILE A 1 194 ? 17.029 -4.912 -2.480 1.00 98.06 194 ILE A C 1
ATOM 1517 O O . ILE A 1 194 ? 15.941 -5.428 -2.262 1.00 98.06 194 ILE A O 1
ATOM 1521 N N . LYS A 1 195 ? 18.127 -5.640 -2.702 1.00 96.25 195 LYS A N 1
ATOM 1522 C CA . LYS A 1 195 ? 18.099 -7.107 -2.738 1.00 96.25 195 LYS A CA 1
ATOM 1523 C C . LYS A 1 195 ? 17.633 -7.725 -1.414 1.00 96.25 195 LYS A C 1
ATOM 1525 O O . LYS A 1 195 ? 16.974 -8.764 -1.436 1.00 96.25 195 LYS A O 1
ATOM 1530 N N . ASP A 1 196 ? 17.945 -7.093 -0.284 1.00 96.50 196 ASP A N 1
ATOM 1531 C CA . ASP A 1 196 ? 17.491 -7.528 1.040 1.00 96.50 196 ASP A CA 1
ATOM 1532 C C . ASP A 1 196 ? 15.990 -7.291 1.266 1.00 96.50 196 ASP A C 1
ATOM 1534 O O . ASP A 1 196 ? 15.334 -8.135 1.864 1.00 96.50 196 ASP A O 1
ATOM 1538 N N . VAL A 1 197 ? 15.423 -6.200 0.740 1.00 97.12 197 VAL A N 1
ATOM 1539 C CA . VAL A 1 197 ? 13.993 -5.857 0.893 1.00 97.12 197 VAL A CA 1
ATOM 1540 C C . VAL A 1 197 ? 13.115 -6.518 -0.178 1.00 97.12 197 VAL A C 1
ATOM 1542 O O . VAL A 1 197 ? 12.038 -7.028 0.118 1.00 97.12 197 VAL A O 1
ATOM 1545 N N . PHE A 1 198 ? 13.568 -6.517 -1.431 1.00 96.44 198 PHE A N 1
ATOM 1546 C CA . PHE A 1 198 ? 12.794 -6.886 -2.622 1.00 96.44 198 PHE A CA 1
ATOM 1547 C C . PHE A 1 198 ? 13.086 -8.303 -3.132 1.00 96.44 198 PHE A C 1
ATOM 1549 O O . PHE A 1 198 ? 12.288 -8.880 -3.873 1.00 96.44 198 PHE A O 1
ATOM 1556 N N . GLY A 1 199 ? 14.215 -8.885 -2.725 1.00 96.44 199 GLY A N 1
ATOM 1557 C CA . GLY A 1 199 ? 14.679 -10.183 -3.202 1.00 96.44 199 GLY A CA 1
ATOM 1558 C C . GLY A 1 199 ? 15.557 -10.095 -4.454 1.00 96.44 199 GLY A C 1
ATOM 1559 O O . GLY A 1 199 ? 15.939 -9.008 -4.889 1.00 96.44 199 GLY A O 1
ATOM 1560 N N . PRO A 1 200 ? 15.950 -11.249 -5.024 1.00 96.62 200 PRO A N 1
ATOM 1561 C CA . PRO A 1 200 ? 16.796 -11.281 -6.211 1.00 96.62 200 PRO A CA 1
ATOM 1562 C C . PRO A 1 200 ? 16.077 -10.688 -7.438 1.00 96.62 200 PRO A C 1
ATOM 1564 O O . PRO A 1 200 ? 14.865 -10.867 -7.584 1.00 96.62 200 PRO A O 1
ATOM 1567 N N . PRO A 1 201 ? 16.814 -10.036 -8.357 1.00 97.12 201 PRO A N 1
ATOM 1568 C CA . PRO A 1 201 ? 16.250 -9.570 -9.617 1.00 97.12 201 PRO A CA 1
ATOM 1569 C C . PRO A 1 201 ? 15.793 -10.749 -10.487 1.00 97.12 201 PRO A C 1
ATOM 1571 O O . PRO A 1 201 ? 16.250 -11.891 -10.333 1.00 97.12 201 PRO A O 1
ATOM 1574 N N . SER A 1 202 ? 14.910 -10.460 -11.443 1.00 95.69 202 SER A N 1
ATOM 1575 C CA . SER A 1 202 ? 14.332 -11.456 -12.346 1.00 95.69 202 SER A CA 1
ATOM 1576 C C . SER A 1 202 ? 15.412 -12.236 -13.098 1.00 95.69 202 SER A C 1
ATOM 1578 O O . SER A 1 202 ? 15.283 -13.445 -13.249 1.00 95.69 202 SER A O 1
ATOM 1580 N N . ARG A 1 203 ? 16.524 -11.599 -13.480 1.00 94.06 203 ARG A N 1
ATOM 1581 C CA . ARG A 1 203 ? 17.683 -12.230 -14.139 1.00 94.06 203 ARG A CA 1
ATOM 1582 C C . ARG A 1 203 ? 18.960 -11.416 -13.966 1.00 94.06 203 ARG A C 1
ATOM 1584 O O . ARG A 1 203 ? 18.910 -10.248 -13.587 1.00 94.06 203 ARG A O 1
ATOM 1591 N N . ASN A 1 204 ? 20.085 -12.006 -14.368 1.00 93.50 204 ASN A N 1
ATOM 1592 C CA . ASN A 1 204 ? 21.323 -11.258 -14.577 1.00 93.50 204 ASN A CA 1
ATOM 1593 C C . ASN A 1 204 ? 21.212 -10.341 -15.794 1.00 93.50 204 ASN A C 1
ATOM 1595 O O . ASN A 1 204 ? 20.966 -10.825 -16.899 1.00 93.50 204 ASN A O 1
ATOM 1599 N N . HIS A 1 205 ? 21.427 -9.040 -15.613 1.00 91.75 205 HIS A N 1
ATOM 1600 C CA . HIS A 1 205 ? 21.468 -8.100 -16.729 1.00 91.75 205 HIS A CA 1
ATOM 1601 C C . HIS A 1 205 ? 22.185 -6.792 -16.379 1.00 91.75 205 HIS A C 1
ATOM 1603 O O . HIS A 1 205 ? 22.331 -6.425 -15.212 1.00 91.75 205 HIS A O 1
ATOM 1609 N N . ASP A 1 206 ? 22.612 -6.085 -17.425 1.00 92.31 206 ASP A N 1
ATOM 1610 C CA . ASP A 1 206 ? 23.181 -4.745 -17.314 1.00 92.31 206 ASP A CA 1
ATOM 1611 C C . ASP A 1 206 ? 22.070 -3.689 -17.348 1.00 92.31 206 ASP A C 1
ATOM 1613 O O . ASP A 1 206 ? 21.153 -3.777 -18.174 1.00 92.31 206 ASP A O 1
ATOM 1617 N N . ILE A 1 207 ? 22.192 -2.666 -16.503 1.00 93.94 207 ILE A N 1
ATOM 1618 C CA . ILE A 1 207 ? 21.316 -1.491 -16.479 1.00 93.94 207 ILE A CA 1
ATOM 1619 C C . ILE A 1 207 ? 22.156 -0.263 -16.796 1.00 93.94 207 ILE A C 1
ATOM 1621 O O . ILE A 1 207 ? 23.118 0.039 -16.093 1.00 93.94 207 ILE A O 1
ATOM 1625 N N . ASN A 1 208 ? 21.783 0.458 -17.849 1.00 92.31 208 ASN A N 1
ATOM 1626 C CA . ASN A 1 208 ? 22.517 1.633 -18.305 1.00 92.31 208 ASN A CA 1
ATOM 1627 C C . ASN A 1 208 ? 21.826 2.902 -17.807 1.00 92.31 208 ASN A C 1
ATOM 1629 O O . ASN A 1 208 ? 20.699 3.188 -18.203 1.00 92.31 208 ASN A O 1
ATOM 1633 N N . ILE A 1 209 ? 22.503 3.678 -16.966 1.00 95.12 209 ILE A N 1
ATOM 1634 C CA . ILE A 1 209 ? 22.043 5.001 -16.546 1.00 95.12 209 ILE A CA 1
ATOM 1635 C C . ILE A 1 209 ? 22.520 6.011 -17.584 1.00 95.12 209 ILE A C 1
ATOM 1637 O O . ILE A 1 209 ? 23.725 6.222 -17.741 1.00 95.12 209 ILE A O 1
ATOM 1641 N N . VAL A 1 210 ? 21.588 6.620 -18.312 1.00 91.31 210 VAL A N 1
ATOM 1642 C CA . VAL A 1 210 ? 21.877 7.469 -19.472 1.00 91.31 210 VAL A CA 1
ATOM 1643 C C . VAL A 1 210 ? 21.478 8.909 -19.188 1.00 91.31 210 VAL A C 1
ATOM 1645 O O . VAL A 1 210 ? 20.344 9.185 -18.801 1.00 91.31 210 VAL A O 1
ATOM 1648 N N . ASN A 1 211 ? 22.417 9.825 -19.440 1.00 91.75 211 ASN A N 1
ATOM 1649 C CA . ASN A 1 211 ? 22.191 11.259 -19.308 1.00 91.75 211 ASN A CA 1
ATOM 1650 C C . ASN A 1 211 ? 21.257 11.743 -20.420 1.00 91.75 211 ASN A C 1
ATOM 1652 O O . ASN A 1 211 ? 21.663 11.809 -21.585 1.00 91.75 211 ASN A O 1
ATOM 1656 N N . ASP A 1 212 ? 20.015 12.063 -20.078 1.00 85.56 212 ASP A N 1
ATOM 1657 C CA . ASP A 1 212 ? 18.963 12.376 -21.038 1.00 85.56 212 ASP A CA 1
ATOM 1658 C C . ASP A 1 212 ? 18.326 13.732 -20.734 1.00 85.56 212 ASP A C 1
ATOM 1660 O O . ASP A 1 212 ? 17.689 13.924 -19.701 1.00 85.56 212 ASP A O 1
ATOM 1664 N N . ALA A 1 213 ? 18.452 14.677 -21.668 1.00 79.88 213 ALA A N 1
ATOM 1665 C CA . ALA A 1 213 ? 17.872 16.009 -21.512 1.00 79.88 213 ALA A CA 1
ATOM 1666 C C . ALA A 1 213 ? 16.336 15.999 -21.395 1.00 79.88 213 ALA A C 1
ATOM 1668 O O . ALA A 1 213 ? 15.761 16.963 -20.890 1.00 79.88 213 ALA A O 1
ATOM 1669 N N . TYR A 1 214 ? 15.669 14.944 -21.878 1.00 75.75 214 TYR A N 1
ATOM 1670 C CA . TYR A 1 214 ? 14.217 14.792 -21.757 1.00 75.75 214 TYR A CA 1
ATOM 1671 C C . TYR A 1 214 ? 13.778 14.263 -20.387 1.00 75.75 214 TYR A C 1
ATOM 1673 O O . TYR A 1 214 ? 12.603 14.380 -20.055 1.00 75.75 214 TYR A O 1
ATOM 1681 N N . ALA A 1 215 ? 14.710 13.740 -19.588 1.00 73.19 215 ALA A N 1
ATOM 1682 C CA . ALA A 1 215 ? 14.478 13.247 -18.233 1.00 73.19 215 ALA A CA 1
ATOM 1683 C C . ALA A 1 215 ? 14.858 14.297 -17.170 1.00 73.19 215 ALA A C 1
ATOM 1685 O O . ALA A 1 215 ? 15.320 13.975 -16.085 1.00 73.19 215 ALA A O 1
ATOM 1686 N N . SER A 1 216 ? 14.730 15.592 -17.475 1.00 73.75 216 SER A N 1
ATOM 1687 C CA . SER A 1 216 ? 15.035 16.631 -16.486 1.00 73.75 216 SER A CA 1
ATOM 1688 C C . SER A 1 216 ? 13.949 16.679 -15.410 1.00 73.75 216 SER A C 1
ATOM 1690 O O . SER A 1 216 ? 12.794 16.995 -15.700 1.00 73.75 216 SER A O 1
ATOM 1692 N N . GLY A 1 217 ? 14.333 16.384 -14.166 1.00 67.19 217 GLY A N 1
ATOM 1693 C CA . GLY A 1 217 ? 13.437 16.383 -13.006 1.00 67.19 217 GLY A CA 1
ATOM 1694 C C . GLY A 1 217 ? 12.580 15.122 -12.847 1.00 67.19 217 GLY A C 1
ATOM 1695 O O . GLY A 1 217 ? 11.737 15.097 -11.950 1.00 67.19 217 GLY A O 1
ATOM 1696 N N . VAL A 1 218 ? 12.796 14.103 -13.683 1.00 74.00 218 VAL A N 1
ATOM 1697 C CA . VAL A 1 218 ? 12.154 12.782 -13.627 1.00 74.00 218 VAL A CA 1
ATOM 1698 C C . VAL A 1 218 ? 13.191 11.706 -13.938 1.00 74.00 218 VAL A C 1
ATOM 1700 O O . VAL A 1 218 ? 14.131 11.966 -14.679 1.00 74.00 218 VAL A O 1
ATOM 1703 N N . ASN A 1 219 ? 12.988 10.485 -13.458 1.00 80.56 219 ASN A N 1
ATOM 1704 C CA . ASN A 1 219 ? 13.740 9.326 -13.929 1.00 80.56 219 ASN A CA 1
ATOM 1705 C C . ASN A 1 219 ? 12.756 8.361 -14.586 1.00 80.56 219 ASN A C 1
ATOM 1707 O O . ASN A 1 219 ? 11.594 8.331 -14.197 1.00 80.56 219 ASN A O 1
ATOM 1711 N N . ILE A 1 220 ? 13.195 7.639 -15.617 1.00 83.56 220 ILE A N 1
ATOM 1712 C CA . ILE A 1 220 ? 12.336 6.673 -16.313 1.00 83.56 220 ILE A CA 1
ATOM 1713 C C . ILE A 1 220 ? 13.157 5.445 -16.683 1.00 83.56 220 ILE A C 1
ATOM 1715 O O . ILE A 1 220 ? 14.141 5.552 -17.427 1.00 83.56 220 ILE A O 1
ATOM 1719 N N . TYR A 1 221 ? 12.727 4.282 -16.206 1.00 88.25 221 TYR A N 1
ATOM 1720 C CA . TYR A 1 221 ? 13.194 2.990 -16.676 1.00 88.25 221 TYR A CA 1
ATOM 1721 C C . TYR A 1 221 ? 12.492 2.573 -17.976 1.00 88.25 221 TYR A C 1
ATOM 1723 O O . TYR A 1 221 ? 11.269 2.583 -18.093 1.00 88.25 221 TYR A O 1
ATOM 1731 N N . TYR A 1 222 ? 13.285 2.150 -18.956 1.00 83.81 222 TYR A N 1
ATOM 1732 C CA . TYR A 1 222 ? 12.823 1.559 -20.204 1.00 83.81 222 TYR A CA 1
ATOM 1733 C C . TYR A 1 222 ? 13.175 0.070 -20.226 1.00 83.81 222 TYR A C 1
ATOM 1735 O O . TYR A 1 222 ? 14.354 -0.305 -20.314 1.00 83.81 222 TYR A O 1
ATOM 1743 N N . ASN A 1 223 ? 12.135 -0.763 -20.201 1.00 81.75 223 ASN A N 1
ATOM 1744 C CA . ASN A 1 223 ? 12.218 -2.209 -20.372 1.00 81.75 223 ASN A CA 1
ATOM 1745 C C . ASN A 1 223 ? 12.627 -2.565 -21.810 1.00 81.75 223 ASN A C 1
ATOM 1747 O O . ASN A 1 223 ? 12.189 -1.951 -22.785 1.00 81.75 223 ASN A O 1
ATOM 1751 N N . GLY A 1 224 ? 13.528 -3.534 -21.956 1.00 81.12 224 GLY A N 1
ATOM 1752 C CA . GLY A 1 224 ? 14.074 -3.954 -23.244 1.00 81.12 224 GLY A CA 1
ATOM 1753 C C . GLY A 1 224 ? 15.495 -3.438 -23.488 1.00 81.12 224 GLY A C 1
ATOM 1754 O O . GLY A 1 224 ? 16.416 -4.253 -23.594 1.00 81.12 224 GLY A O 1
ATOM 1755 N N . PRO A 1 225 ? 15.747 -2.113 -23.581 1.00 80.44 225 PRO A N 1
ATOM 1756 C CA . PRO A 1 225 ? 17.103 -1.591 -23.585 1.00 80.44 225 PRO A CA 1
ATOM 1757 C C . PRO A 1 225 ? 17.728 -1.568 -22.190 1.00 80.44 225 PRO A C 1
ATOM 1759 O O . PRO A 1 225 ? 18.926 -1.305 -22.111 1.00 80.44 225 PRO A O 1
ATOM 1762 N N . ASN A 1 226 ? 16.991 -1.884 -21.122 1.00 87.62 226 ASN A N 1
ATOM 1763 C CA . ASN A 1 226 ? 17.472 -1.889 -19.739 1.00 87.62 226 ASN A CA 1
ATOM 1764 C C . ASN A 1 226 ? 18.208 -0.587 -19.427 1.00 87.62 226 ASN A C 1
ATOM 1766 O O . ASN A 1 226 ? 19.406 -0.564 -19.129 1.00 87.62 226 ASN A O 1
ATOM 1770 N N . GLN A 1 227 ? 17.489 0.512 -19.626 1.00 89.44 227 GLN A N 1
ATOM 1771 C CA . GLN A 1 227 ? 18.028 1.856 -19.533 1.00 89.44 227 GLN A CA 1
ATOM 1772 C C . GLN A 1 227 ? 17.214 2.656 -18.530 1.00 89.44 227 GLN A C 1
ATOM 1774 O O . GLN A 1 227 ? 15.995 2.682 -18.626 1.00 89.44 227 GLN A O 1
ATOM 1779 N N . ILE A 1 228 ? 17.896 3.366 -17.639 1.00 91.75 228 ILE A N 1
ATOM 1780 C CA . ILE A 1 228 ? 17.296 4.434 -16.843 1.00 91.75 228 ILE A CA 1
ATOM 1781 C C . ILE A 1 228 ? 17.742 5.753 -17.467 1.00 91.75 228 ILE A C 1
ATOM 1783 O O . ILE A 1 228 ? 18.932 6.073 -17.459 1.00 91.75 228 ILE A O 1
ATOM 1787 N N . SER A 1 229 ? 16.806 6.509 -18.036 1.00 87.62 229 SER A N 1
ATOM 1788 C CA . SER A 1 229 ? 17.069 7.896 -18.430 1.00 87.62 229 SER A CA 1
ATOM 1789 C C . SER A 1 229 ? 16.945 8.793 -17.204 1.00 87.62 229 SER A C 1
ATOM 1791 O O . SER A 1 229 ? 15.950 8.725 -16.485 1.00 87.62 229 SER A O 1
ATOM 1793 N N . SER A 1 230 ? 17.954 9.631 -16.977 1.00 89.56 230 SER A N 1
ATOM 1794 C CA . SER A 1 230 ? 18.053 10.524 -15.819 1.00 89.56 230 SER A CA 1
ATOM 1795 C C . SER A 1 230 ? 18.851 11.772 -16.198 1.00 89.56 230 SER A C 1
ATOM 1797 O O . SER A 1 230 ? 19.589 11.781 -17.187 1.00 89.56 230 SER A O 1
ATOM 1799 N N . THR A 1 231 ? 18.784 12.815 -15.374 1.00 88.88 231 THR A N 1
ATOM 1800 C CA . THR A 1 231 ? 19.784 13.895 -15.351 1.00 88.88 231 THR A CA 1
ATOM 1801 C C . THR A 1 231 ? 20.677 13.782 -14.118 1.00 88.88 231 THR A C 1
ATOM 1803 O O . THR A 1 231 ? 20.362 13.053 -13.178 1.00 88.88 231 THR A O 1
ATOM 1806 N N . PHE A 1 232 ? 21.846 14.430 -14.146 1.00 91.31 232 PHE A N 1
ATOM 1807 C CA . PHE A 1 232 ? 22.692 14.565 -12.959 1.00 91.31 232 PHE A CA 1
ATOM 1808 C C . PHE A 1 232 ? 22.502 15.954 -12.371 1.00 91.31 232 PHE A C 1
ATOM 1810 O O . PHE A 1 232 ? 23.011 16.940 -12.905 1.00 91.31 232 PHE A O 1
ATOM 1817 N N . ASP A 1 233 ? 21.802 15.996 -11.247 1.00 88.75 233 ASP A N 1
ATOM 1818 C CA . ASP A 1 233 ? 21.546 17.214 -10.501 1.00 88.75 233 ASP A CA 1
ATOM 1819 C C . ASP A 1 233 ? 22.014 17.040 -9.056 1.00 88.75 233 ASP A C 1
ATOM 1821 O O . ASP A 1 233 ? 21.872 15.977 -8.439 1.00 88.75 233 ASP A O 1
ATOM 1825 N N . LEU A 1 234 ? 22.630 18.099 -8.534 1.00 92.19 234 LEU A N 1
ATOM 1826 C CA . LEU A 1 234 ? 23.053 18.183 -7.145 1.00 92.19 234 LEU A CA 1
ATOM 1827 C C . LEU A 1 234 ? 22.285 19.294 -6.449 1.00 92.19 234 LEU A C 1
ATOM 1829 O O . LEU A 1 234 ? 22.120 20.383 -7.008 1.00 92.19 234 LEU A O 1
ATOM 1833 N N . ASN A 1 235 ? 21.893 19.038 -5.207 1.00 89.50 235 ASN A N 1
ATOM 1834 C CA . ASN A 1 235 ? 21.287 20.055 -4.364 1.00 89.50 235 ASN A CA 1
ATOM 1835 C C . ASN A 1 235 ? 22.330 21.120 -3.939 1.00 89.50 235 ASN A C 1
ATOM 1837 O O . ASN A 1 235 ? 23.513 21.083 -4.303 1.00 89.50 235 ASN A O 1
ATOM 1841 N N . ALA A 1 236 ? 21.897 22.085 -3.123 1.00 90.62 236 ALA A N 1
ATOM 1842 C CA . ALA A 1 236 ? 22.753 23.173 -2.642 1.00 90.62 236 ALA A CA 1
ATOM 1843 C C . ALA A 1 236 ? 23.933 22.709 -1.763 1.00 90.62 236 ALA A C 1
ATOM 1845 O O . ALA A 1 236 ? 24.956 23.397 -1.715 1.00 90.62 236 ALA A O 1
ATOM 1846 N N . ASP A 1 237 ? 23.806 21.554 -1.110 1.00 91.19 237 ASP A N 1
ATOM 1847 C CA . ASP A 1 237 ? 24.840 20.949 -0.267 1.00 91.19 237 ASP A CA 1
ATOM 1848 C C . ASP A 1 237 ? 25.805 20.057 -1.067 1.00 91.19 237 ASP A C 1
ATOM 1850 O O . ASP A 1 237 ? 26.818 19.578 -0.556 1.00 91.19 237 ASP A O 1
ATOM 1854 N N . GLY A 1 238 ? 25.551 19.903 -2.369 1.00 92.94 238 GLY A N 1
ATOM 1855 C CA . GLY A 1 238 ? 26.331 19.043 -3.238 1.00 92.94 238 GLY A CA 1
ATOM 1856 C C . GLY A 1 238 ? 26.011 17.567 -3.034 1.00 92.94 238 GLY A C 1
ATOM 1857 O O . GLY A 1 238 ? 26.863 16.744 -3.336 1.00 92.94 238 GLY A O 1
ATOM 1858 N N . ASP A 1 239 ? 24.827 17.217 -2.556 1.00 94.19 239 ASP A N 1
ATOM 1859 C CA . ASP A 1 239 ? 24.293 15.858 -2.494 1.00 94.19 239 ASP A CA 1
ATOM 1860 C C . ASP A 1 239 ? 23.464 15.542 -3.748 1.00 94.19 239 ASP A C 1
ATOM 1862 O O . ASP A 1 239 ? 23.091 16.453 -4.486 1.00 94.19 239 ASP A O 1
ATOM 1866 N N . LEU A 1 240 ? 23.220 14.257 -4.035 1.00 93.44 240 LEU A N 1
ATOM 1867 C CA . LEU A 1 240 ? 22.341 13.854 -5.144 1.00 93.44 240 LEU A CA 1
ATOM 1868 C C . LEU A 1 240 ? 20.931 14.405 -4.891 1.00 93.44 240 LEU A C 1
ATOM 1870 O O . LEU A 1 240 ? 20.413 14.240 -3.793 1.00 93.44 240 LEU A O 1
ATOM 1874 N N . ASP A 1 241 ? 20.322 15.049 -5.888 1.00 86.50 241 ASP A N 1
ATOM 1875 C CA . ASP A 1 241 ? 19.050 15.766 -5.694 1.00 86.50 241 ASP A CA 1
ATOM 1876 C C . ASP A 1 241 ? 17.833 14.826 -5.579 1.00 86.50 241 ASP A C 1
ATOM 1878 O O . ASP A 1 241 ? 16.888 15.102 -4.842 1.00 86.50 241 ASP A O 1
ATOM 1882 N N . GLN A 1 242 ? 17.862 13.677 -6.266 1.00 85.81 242 GLN A N 1
ATOM 1883 C CA . GLN A 1 242 ? 16.721 12.752 -6.356 1.00 85.81 242 GLN A CA 1
ATOM 1884 C C . GLN A 1 242 ? 17.079 11.275 -6.056 1.00 85.81 242 GLN A C 1
ATOM 1886 O O . GLN A 1 242 ? 16.727 10.384 -6.833 1.00 85.81 242 GLN A O 1
ATOM 1891 N N . PRO A 1 243 ? 17.742 10.957 -4.925 1.00 92.50 243 PRO A N 1
ATOM 1892 C CA . PRO A 1 243 ? 18.231 9.601 -4.641 1.00 92.50 243 PRO A CA 1
ATOM 1893 C C . PRO A 1 243 ? 17.105 8.561 -4.517 1.00 92.50 243 PRO A C 1
ATOM 1895 O O . PRO A 1 243 ? 17.280 7.407 -4.897 1.00 92.50 243 PRO A O 1
ATOM 1898 N N . ARG A 1 244 ? 15.916 8.975 -4.067 1.00 91.81 244 ARG A N 1
ATOM 1899 C CA . ARG A 1 244 ? 14.719 8.124 -4.028 1.00 91.81 244 ARG A CA 1
ATOM 1900 C C . ARG A 1 244 ? 14.253 7.703 -5.422 1.00 91.81 244 ARG A C 1
ATOM 1902 O O . ARG A 1 244 ? 13.992 6.526 -5.627 1.00 91.81 244 ARG A O 1
ATOM 1909 N N . LEU A 1 245 ? 14.180 8.637 -6.377 1.00 88.50 245 LEU A N 1
ATOM 1910 C CA . LEU A 1 245 ? 13.789 8.323 -7.760 1.00 88.50 245 LEU A CA 1
ATOM 1911 C C . LEU A 1 245 ? 14.816 7.410 -8.435 1.00 88.50 245 LEU A C 1
ATOM 1913 O O . LEU A 1 245 ? 14.452 6.557 -9.231 1.00 88.50 245 LEU A O 1
ATOM 1917 N N . MET A 1 246 ? 16.100 7.539 -8.088 1.00 93.69 246 MET A N 1
ATOM 1918 C CA . MET A 1 246 ? 17.128 6.601 -8.550 1.00 93.69 246 MET A CA 1
ATOM 1919 C C . MET A 1 246 ? 16.857 5.168 -8.067 1.00 93.69 246 MET A C 1
ATOM 1921 O O . MET A 1 246 ? 17.049 4.231 -8.834 1.00 93.69 246 MET A O 1
ATOM 1925 N N . ILE A 1 247 ? 16.402 4.986 -6.820 1.00 96.50 247 ILE A N 1
ATOM 1926 C CA . ILE A 1 247 ? 15.998 3.666 -6.310 1.00 96.50 247 ILE A CA 1
ATOM 1927 C C . ILE A 1 247 ? 14.705 3.199 -6.976 1.00 96.50 247 ILE A C 1
ATOM 1929 O O . ILE A 1 247 ? 14.650 2.047 -7.386 1.00 96.50 247 ILE A O 1
ATOM 1933 N N . HIS A 1 248 ? 13.699 4.070 -7.103 1.00 94.75 248 HIS A N 1
ATOM 1934 C CA . HIS A 1 248 ? 12.400 3.753 -7.707 1.00 94.75 248 HIS A CA 1
ATOM 1935 C C . HIS A 1 248 ? 12.565 3.089 -9.083 1.00 94.75 248 HIS A C 1
ATOM 1937 O O . HIS A 1 248 ? 12.118 1.961 -9.287 1.00 94.75 248 HIS A O 1
ATOM 1943 N N . GLU A 1 249 ? 13.319 3.720 -9.988 1.00 94.69 249 GLU A N 1
ATOM 1944 C CA . GLU A 1 249 ? 13.577 3.151 -11.318 1.00 94.69 249 GLU A CA 1
ATOM 1945 C C . GLU A 1 249 ? 14.415 1.871 -11.273 1.00 94.69 249 GLU A C 1
ATOM 1947 O O . GLU A 1 249 ? 14.285 0.993 -12.129 1.00 94.69 249 GLU A O 1
ATOM 1952 N N . LEU A 1 250 ? 15.278 1.737 -10.263 1.00 96.38 250 LEU A N 1
ATOM 1953 C CA . LEU A 1 250 ? 16.046 0.518 -10.061 1.00 96.38 250 LEU A CA 1
ATOM 1954 C C . LEU A 1 250 ? 15.137 -0.652 -9.659 1.00 96.38 250 LEU A C 1
ATOM 1956 O O . LEU A 1 250 ? 15.408 -1.777 -10.068 1.00 96.38 250 LEU A O 1
ATOM 1960 N N . ILE A 1 251 ? 14.034 -0.409 -8.938 1.00 97.06 251 ILE A N 1
ATOM 1961 C CA . ILE A 1 251 ? 13.040 -1.447 -8.620 1.00 97.06 251 ILE A CA 1
ATOM 1962 C C . ILE A 1 251 ? 12.356 -1.965 -9.887 1.00 97.06 251 ILE A C 1
ATOM 1964 O O . ILE A 1 251 ? 12.253 -3.182 -10.064 1.00 97.06 251 ILE A O 1
ATOM 1968 N N . HIS A 1 252 ? 11.974 -1.082 -10.814 1.00 94.88 252 HIS A N 1
ATOM 1969 C CA . HIS A 1 252 ? 11.466 -1.522 -12.117 1.00 94.88 252 HIS A CA 1
ATOM 1970 C C . HIS A 1 252 ? 12.512 -2.346 -12.872 1.00 94.88 252 HIS A C 1
ATOM 1972 O O . HIS A 1 252 ? 12.201 -3.408 -13.414 1.00 94.88 252 HIS A O 1
ATOM 1978 N N . ALA A 1 253 ? 13.778 -1.929 -12.826 1.00 94.38 253 ALA A N 1
ATOM 1979 C CA . ALA A 1 253 ? 14.864 -2.678 -13.441 1.00 94.38 253 ALA A CA 1
ATOM 1980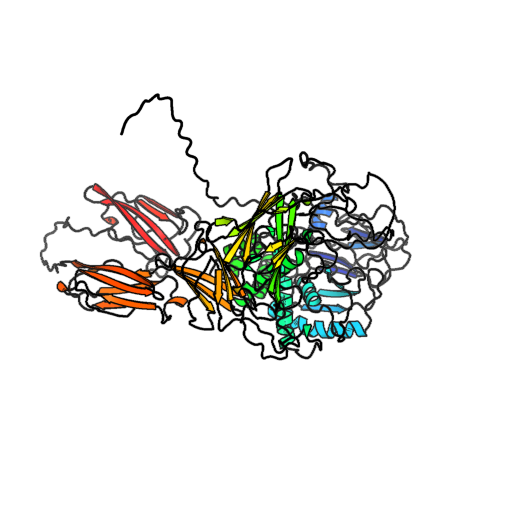 C C . ALA A 1 253 ? 15.096 -4.060 -12.801 1.00 94.38 253 ALA A C 1
ATOM 1982 O O . ALA A 1 253 ? 15.465 -4.998 -13.500 1.00 94.38 253 ALA A O 1
ATOM 1983 N N . TYR A 1 254 ? 14.820 -4.241 -11.506 1.00 96.19 254 TYR A N 1
ATOM 1984 C CA . TYR A 1 254 ? 14.871 -5.560 -10.865 1.00 96.19 254 TYR A CA 1
ATOM 1985 C C . TYR A 1 254 ? 13.862 -6.549 -11.463 1.00 96.19 254 TYR A C 1
ATOM 1987 O O . TYR A 1 254 ? 14.153 -7.747 -11.504 1.00 96.19 254 TYR A O 1
ATOM 1995 N N . ARG A 1 255 ? 12.695 -6.081 -11.925 1.00 92.25 255 ARG A N 1
ATOM 1996 C CA . ARG A 1 255 ? 11.731 -6.915 -12.662 1.00 92.25 255 ARG A CA 1
ATOM 1997 C C . ARG A 1 255 ? 12.067 -7.006 -14.146 1.00 92.25 255 ARG A C 1
ATOM 1999 O O . ARG A 1 255 ? 11.880 -8.072 -14.731 1.00 92.25 255 ARG A O 1
ATOM 2006 N N . ASP A 1 256 ? 12.648 -5.963 -14.731 1.00 92.19 256 ASP A N 1
ATOM 2007 C CA . ASP A 1 256 ? 13.012 -5.913 -16.151 1.00 92.19 256 ASP A CA 1
ATOM 2008 C C . ASP A 1 256 ? 11.765 -6.202 -17.024 1.00 92.19 256 ASP A C 1
ATOM 2010 O O . ASP A 1 256 ? 10.674 -5.708 -16.743 1.00 92.19 256 ASP A O 1
ATOM 2014 N N . ASN A 1 257 ? 11.876 -7.028 -18.063 1.00 89.25 257 ASN A N 1
ATOM 2015 C CA . ASN A 1 257 ? 10.783 -7.336 -18.992 1.00 89.25 257 ASN A CA 1
ATOM 2016 C C . ASN A 1 257 ? 9.664 -8.220 -18.419 1.00 89.25 257 ASN A C 1
ATOM 2018 O O . ASN A 1 257 ? 8.812 -8.654 -19.185 1.00 89.25 257 ASN A O 1
ATOM 2022 N N . VAL A 1 258 ? 9.680 -8.537 -17.121 1.00 92.44 258 VAL A N 1
ATOM 2023 C CA . VAL A 1 258 ? 8.610 -9.305 -16.461 1.00 92.44 258 VAL A CA 1
ATOM 2024 C C . VAL A 1 258 ? 7.873 -8.487 -15.399 1.00 92.44 258 VAL A C 1
ATOM 2026 O O . VAL A 1 258 ? 7.392 -9.040 -14.412 1.00 92.44 258 VAL A O 1
ATOM 2029 N N . GLY A 1 259 ? 7.783 -7.166 -15.585 1.00 92.25 259 GLY A N 1
ATOM 2030 C CA . GLY A 1 259 ? 6.985 -6.278 -14.731 1.00 92.25 259 GLY A CA 1
ATOM 2031 C C . GLY A 1 259 ? 5.530 -6.742 -14.603 1.00 92.25 259 GLY A C 1
ATOM 2032 O O . GLY A 1 259 ? 4.988 -7.351 -15.527 1.00 92.25 259 GLY A O 1
ATOM 2033 N N . VAL A 1 260 ? 4.883 -6.454 -13.470 1.00 93.44 260 VAL A N 1
ATOM 2034 C CA . VAL A 1 260 ? 3.480 -6.844 -13.258 1.00 93.44 260 VAL A CA 1
ATOM 2035 C C . VAL A 1 260 ? 2.525 -5.997 -14.095 1.00 93.44 260 VAL A C 1
ATOM 2037 O O . VAL A 1 260 ? 1.424 -6.438 -14.382 1.00 93.44 260 VAL A O 1
ATOM 2040 N N . SER A 1 261 ? 2.955 -4.817 -14.545 1.00 89.50 261 SER A N 1
ATOM 2041 C CA . SER A 1 261 ? 2.215 -3.971 -15.496 1.00 89.50 261 SER A CA 1
ATOM 2042 C C . SER A 1 261 ? 2.624 -4.254 -16.942 1.00 89.50 261 SER A C 1
ATOM 2044 O O . SER A 1 261 ? 3.065 -3.358 -17.662 1.00 89.50 261 SER A O 1
ATOM 2046 N N . SER A 1 262 ? 2.512 -5.523 -17.346 1.00 87.62 262 SER A N 1
ATOM 2047 C CA . SER A 1 262 ? 2.824 -5.985 -18.704 1.00 87.62 262 SER A CA 1
ATOM 2048 C C . SER A 1 262 ? 1.620 -6.656 -19.364 1.00 87.62 262 SER A C 1
ATOM 2050 O O . SER A 1 262 ? 0.879 -7.388 -18.709 1.00 87.62 262 SER A O 1
ATOM 2052 N N . ASP A 1 263 ? 1.447 -6.446 -20.667 1.00 86.06 263 ASP A N 1
ATOM 2053 C CA . ASP A 1 263 ? 0.457 -7.145 -21.485 1.00 86.06 263 ASP A CA 1
ATOM 2054 C C . ASP A 1 263 ? 0.937 -8.543 -21.931 1.00 86.06 263 ASP A C 1
ATOM 2056 O O . ASP A 1 263 ? 2.021 -9.015 -21.579 1.00 86.06 263 ASP A O 1
ATOM 2060 N N . SER A 1 264 ? 0.130 -9.229 -22.748 1.00 86.31 264 SER A N 1
ATOM 2061 C CA . SER A 1 264 ? 0.466 -10.561 -23.274 1.00 86.31 264 SER A CA 1
ATOM 2062 C C . SER A 1 264 ? 1.656 -10.590 -24.239 1.00 86.31 264 SER A C 1
ATOM 2064 O O . SER A 1 264 ? 2.182 -11.661 -24.537 1.00 86.31 264 SER A O 1
ATOM 2066 N N . GLU A 1 265 ? 2.060 -9.437 -24.768 1.00 87.12 265 GLU A N 1
ATOM 2067 C CA . GLU A 1 265 ? 3.254 -9.277 -25.596 1.00 87.12 265 GLU A CA 1
ATOM 2068 C C . GLU A 1 265 ? 4.466 -8.818 -24.763 1.00 87.12 265 GLU A C 1
ATOM 2070 O O . GLU A 1 265 ? 5.542 -8.624 -25.334 1.00 87.12 265 GLU A O 1
ATOM 2075 N N . TRP A 1 266 ? 4.328 -8.726 -23.433 1.00 86.75 266 TRP A N 1
ATOM 2076 C CA . TRP A 1 266 ? 5.324 -8.214 -22.485 1.00 86.75 266 TRP A CA 1
ATOM 2077 C C . TRP A 1 266 ? 5.700 -6.745 -22.717 1.00 86.75 266 TRP A C 1
ATOM 2079 O O . TRP A 1 266 ? 6.807 -6.308 -22.391 1.00 86.75 266 TRP A O 1
ATOM 2089 N N . HIS A 1 267 ? 4.762 -5.976 -23.274 1.00 82.50 267 HIS A N 1
ATOM 2090 C CA . HIS A 1 267 ? 4.839 -4.522 -23.350 1.00 82.50 267 HIS A CA 1
ATOM 2091 C C . HIS A 1 267 ? 4.159 -3.893 -22.142 1.00 82.50 267 HIS A C 1
ATOM 2093 O O . HIS A 1 267 ? 3.251 -4.470 -21.553 1.00 82.50 267 HIS A O 1
ATOM 2099 N N . TYR A 1 268 ? 4.603 -2.693 -21.781 1.00 82.19 268 TYR A N 1
ATOM 2100 C CA . TYR A 1 268 ? 4.017 -1.929 -20.687 1.00 82.19 268 TYR A CA 1
ATOM 2101 C C . TYR A 1 268 ? 2.511 -1.678 -20.911 1.00 82.19 268 TYR A C 1
ATOM 2103 O O . TYR A 1 268 ? 2.121 -1.194 -21.976 1.00 82.19 268 TYR A O 1
ATOM 2111 N N . GLU A 1 269 ? 1.691 -1.941 -19.889 1.00 78.75 269 GLU A N 1
ATOM 2112 C CA . GLU A 1 269 ? 0.251 -1.651 -19.866 1.00 78.75 269 GLU A CA 1
ATOM 2113 C C . GLU A 1 269 ? -0.148 -1.012 -18.520 1.00 78.75 269 GLU A C 1
ATOM 2115 O O . GLU A 1 269 ? 0.064 -1.622 -17.470 1.00 78.75 269 GLU A O 1
ATOM 2120 N N . PRO A 1 270 ? -0.781 0.178 -18.516 1.00 76.12 270 PRO A N 1
ATOM 2121 C CA . PRO A 1 270 ? -1.025 0.961 -17.299 1.00 76.12 270 PRO A CA 1
ATOM 2122 C C . PRO A 1 270 ? -2.025 0.371 -16.295 1.00 76.12 270 PRO A C 1
ATOM 2124 O O . PRO A 1 270 ? -2.113 0.871 -15.174 1.00 76.12 270 PRO A O 1
ATOM 2127 N N . VAL A 1 271 ? -2.785 -0.665 -16.661 1.00 80.50 271 VAL A N 1
ATOM 2128 C CA . VAL A 1 271 ? -3.892 -1.215 -15.849 1.00 80.50 271 VAL A CA 1
ATOM 2129 C C . VAL A 1 271 ? -3.454 -1.590 -14.429 1.00 80.50 271 VAL A C 1
ATOM 2131 O O . VAL A 1 271 ? -4.175 -1.329 -13.465 1.00 80.50 271 VAL A O 1
ATOM 2134 N N . LEU A 1 272 ? -2.278 -2.204 -14.287 1.00 89.56 272 LEU A N 1
ATOM 2135 C CA . LEU A 1 272 ? -1.769 -2.709 -13.009 1.00 89.56 272 LEU A CA 1
ATOM 2136 C C . LEU A 1 272 ? -0.790 -1.742 -12.327 1.00 89.56 272 LEU A C 1
ATOM 2138 O O . LEU A 1 272 ? -0.152 -2.107 -11.340 1.00 89.56 272 LEU A O 1
ATOM 2142 N N . ASN A 1 273 ? -0.702 -0.489 -12.783 1.00 86.56 273 ASN A N 1
ATOM 2143 C CA . ASN A 1 273 ? 0.259 0.469 -12.237 1.00 86.56 273 ASN A CA 1
ATOM 2144 C C . ASN A 1 273 ? 0.041 0.779 -10.757 1.00 86.56 273 ASN A C 1
ATOM 2146 O O . ASN A 1 273 ? 1.012 1.041 -10.060 1.00 86.56 273 ASN A O 1
ATOM 2150 N N . GLY A 1 274 ? -1.192 0.696 -10.244 1.00 89.75 274 GLY A N 1
ATOM 2151 C CA . GLY A 1 274 ? -1.428 0.795 -8.800 1.00 89.75 274 GLY A CA 1
ATOM 2152 C C . GLY A 1 274 ? -0.569 -0.198 -8.004 1.00 89.75 274 GLY A C 1
ATOM 2153 O O . GLY A 1 274 ? -0.037 0.157 -6.954 1.00 89.75 274 GLY A O 1
ATOM 2154 N N . PHE A 1 275 ? -0.360 -1.402 -8.550 1.00 94.38 275 PHE A N 1
ATOM 2155 C CA . PHE A 1 275 ? 0.547 -2.407 -8.003 1.00 94.38 275 PHE A CA 1
ATOM 2156 C C . PHE A 1 275 ? 2.015 -2.113 -8.330 1.00 94.38 275 PHE A C 1
ATOM 2158 O O . PHE A 1 275 ? 2.838 -2.104 -7.421 1.00 94.38 275 PHE A O 1
ATOM 2165 N N . GLU A 1 276 ? 2.365 -1.889 -9.600 1.00 93.50 276 GLU A N 1
ATOM 2166 C CA . GLU A 1 276 ? 3.769 -1.722 -10.014 1.00 93.50 276 GLU A CA 1
ATOM 2167 C C . GLU A 1 276 ? 4.398 -0.448 -9.423 1.00 93.50 276 GLU A C 1
ATOM 2169 O O . GLU A 1 276 ? 5.383 -0.534 -8.694 1.00 93.50 276 GLU A O 1
ATOM 2174 N N . GLU A 1 277 ? 3.783 0.712 -9.649 1.00 91.12 277 GLU A N 1
ATOM 2175 C CA . GLU A 1 277 ? 4.244 2.017 -9.157 1.00 91.12 277 GLU A CA 1
ATOM 2176 C C . GLU A 1 277 ? 4.132 2.113 -7.632 1.00 91.12 277 GLU A C 1
ATOM 2178 O O . GLU A 1 277 ? 5.029 2.626 -6.961 1.00 91.12 277 GLU A O 1
ATOM 2183 N N . GLY A 1 278 ? 3.038 1.585 -7.065 1.00 93.12 278 GLY A N 1
ATOM 2184 C CA . GLY A 1 278 ? 2.813 1.571 -5.622 1.00 93.12 278 GLY A CA 1
ATOM 2185 C C . GLY A 1 278 ? 3.864 0.745 -4.878 1.00 93.12 278 GLY A C 1
ATOM 2186 O O . GLY A 1 278 ? 4.398 1.207 -3.867 1.00 93.12 278 GLY A O 1
ATOM 2187 N N . MET A 1 279 ? 4.201 -0.452 -5.379 1.00 96.00 279 MET A N 1
ATOM 2188 C CA . MET A 1 279 ? 5.268 -1.275 -4.803 1.00 96.00 279 MET A CA 1
ATOM 2189 C C . MET A 1 279 ? 6.628 -0.595 -4.954 1.00 96.00 279 MET A C 1
ATOM 2191 O O . MET A 1 279 ? 7.344 -0.470 -3.960 1.00 96.00 279 MET A O 1
ATOM 2195 N N . SER A 1 280 ? 6.979 -0.135 -6.162 1.00 95.62 280 SER A N 1
ATOM 2196 C CA . SER A 1 280 ? 8.261 0.535 -6.418 1.00 95.62 280 SER A CA 1
ATOM 2197 C C . SER A 1 280 ? 8.469 1.735 -5.502 1.00 95.62 280 SER A C 1
ATOM 2199 O O . SER A 1 280 ? 9.542 1.894 -4.916 1.00 95.62 280 SER A O 1
ATOM 2201 N N . GLU A 1 281 ? 7.421 2.529 -5.284 1.00 93.88 281 GLU A N 1
ATOM 2202 C CA . GLU A 1 281 ? 7.479 3.678 -4.390 1.00 93.88 281 GLU A CA 1
ATOM 2203 C C . GLU A 1 281 ? 7.601 3.289 -2.914 1.00 93.88 281 GLU A C 1
ATOM 2205 O O . GLU A 1 281 ? 8.437 3.847 -2.198 1.00 93.88 281 GLU A O 1
ATOM 2210 N N . ALA A 1 282 ? 6.819 2.306 -2.454 1.00 95.88 282 ALA A N 1
ATOM 2211 C CA . ALA A 1 282 ? 6.923 1.794 -1.088 1.00 95.88 282 ALA A CA 1
ATOM 2212 C C . ALA A 1 282 ? 8.346 1.322 -0.777 1.00 95.88 282 ALA A C 1
ATOM 2214 O O . ALA A 1 282 ? 8.917 1.688 0.254 1.00 95.88 282 ALA A O 1
ATOM 2215 N N . ILE A 1 283 ? 8.931 0.547 -1.691 1.00 97.25 283 ILE A N 1
ATOM 2216 C CA . ILE A 1 283 ? 10.278 0.001 -1.543 1.00 97.25 283 ILE A CA 1
ATOM 2217 C C . ILE A 1 283 ? 11.315 1.117 -1.594 1.00 97.25 283 ILE A C 1
ATOM 2219 O O . ILE A 1 283 ? 12.228 1.110 -0.775 1.00 97.25 283 ILE A O 1
ATOM 2223 N N . ALA A 1 284 ? 11.177 2.102 -2.485 1.00 96.44 284 ALA A N 1
ATOM 2224 C CA . ALA A 1 284 ? 12.098 3.234 -2.535 1.00 96.44 284 ALA A CA 1
ATOM 2225 C C . ALA A 1 284 ? 12.146 3.997 -1.201 1.00 96.44 284 ALA A C 1
ATOM 2227 O O . ALA A 1 284 ? 13.231 4.342 -0.731 1.00 96.44 284 ALA A O 1
ATOM 2228 N N . ILE A 1 285 ? 10.994 4.202 -0.554 1.00 94.69 285 ILE A N 1
ATOM 2229 C CA . ILE A 1 285 ? 10.909 4.825 0.775 1.00 94.69 285 ILE A CA 1
ATOM 2230 C C . ILE A 1 285 ? 11.580 3.942 1.840 1.00 94.69 285 ILE A C 1
ATOM 2232 O O . ILE A 1 285 ? 12.419 4.436 2.590 1.00 94.69 285 ILE A O 1
ATOM 2236 N N . ILE A 1 286 ? 11.265 2.642 1.880 1.00 96.31 286 ILE A N 1
ATOM 2237 C CA . ILE A 1 286 ? 11.839 1.687 2.850 1.00 96.31 286 ILE A CA 1
ATOM 2238 C C . ILE A 1 286 ? 13.363 1.580 2.695 1.00 96.31 286 ILE A C 1
ATOM 2240 O O . ILE A 1 286 ? 14.105 1.636 3.673 1.00 96.31 286 ILE A O 1
ATOM 2244 N N . VAL A 1 287 ? 13.852 1.451 1.462 1.00 97.81 287 VAL A N 1
ATOM 2245 C CA . VAL A 1 287 ? 15.284 1.357 1.155 1.00 97.81 287 VAL A CA 1
ATOM 2246 C C . VAL A 1 287 ? 15.996 2.644 1.540 1.00 97.81 287 VAL A C 1
ATOM 2248 O O . VAL A 1 287 ? 17.096 2.573 2.083 1.00 97.81 287 VAL A O 1
ATOM 2251 N N . MET A 1 288 ? 15.385 3.810 1.310 1.00 95.94 288 MET A N 1
ATOM 2252 C CA . MET A 1 288 ? 15.956 5.071 1.773 1.00 95.94 288 MET A CA 1
ATOM 2253 C C . MET A 1 288 ? 16.014 5.158 3.302 1.00 95.94 288 MET A C 1
ATOM 2255 O O . MET A 1 288 ? 17.028 5.613 3.835 1.00 95.94 288 MET A O 1
ATOM 2259 N N . ASP A 1 289 ? 14.989 4.684 4.014 1.00 94.31 289 ASP A N 1
ATOM 2260 C CA . ASP A 1 289 ? 15.021 4.615 5.476 1.00 94.31 289 ASP A CA 1
ATOM 2261 C C . ASP A 1 289 ? 16.158 3.719 5.976 1.00 94.31 289 ASP A C 1
ATOM 2263 O O . ASP A 1 289 ? 16.962 4.164 6.800 1.00 94.31 289 ASP A O 1
ATOM 2267 N N . ASN A 1 290 ? 16.301 2.518 5.416 1.00 96.19 290 ASN A N 1
ATOM 2268 C CA . ASN A 1 290 ? 17.397 1.603 5.745 1.00 96.19 290 ASN A CA 1
ATOM 2269 C C . ASN A 1 290 ? 18.767 2.200 5.373 1.00 96.19 290 ASN A C 1
ATOM 2271 O O . ASN A 1 290 ? 19.746 2.060 6.107 1.00 96.19 290 ASN A O 1
ATOM 2275 N N . PHE A 1 291 ? 18.856 2.897 4.238 1.00 97.19 291 PHE A N 1
ATOM 2276 C CA . PHE A 1 291 ? 20.089 3.521 3.766 1.00 97.19 291 PHE A CA 1
ATOM 2277 C C . PHE A 1 291 ? 20.575 4.617 4.715 1.00 97.19 291 PHE A C 1
ATOM 2279 O O . PHE A 1 291 ? 21.759 4.652 5.043 1.00 97.19 291 PHE A O 1
ATOM 2286 N N . ILE A 1 292 ? 19.688 5.505 5.173 1.00 94.50 292 ILE A N 1
ATOM 2287 C CA . ILE A 1 292 ? 20.058 6.582 6.103 1.00 94.50 292 ILE A CA 1
ATOM 2288 C C . ILE A 1 292 ? 20.456 6.027 7.469 1.00 94.50 292 ILE A C 1
ATOM 2290 O O . ILE A 1 292 ? 21.369 6.564 8.094 1.00 94.50 292 ILE A O 1
ATOM 2294 N N . GLU A 1 293 ? 19.839 4.933 7.912 1.00 93.31 293 GLU A N 1
ATOM 2295 C CA . GLU A 1 293 ? 20.247 4.246 9.138 1.00 93.31 293 GLU A CA 1
ATOM 2296 C C . GLU A 1 293 ? 21.661 3.654 9.024 1.00 93.31 293 GLU A C 1
ATOM 2298 O O . GLU A 1 293 ? 22.492 3.826 9.920 1.00 93.31 293 GLU A O 1
ATOM 2303 N N . LEU A 1 294 ? 21.968 2.998 7.902 1.00 95.88 294 LEU A N 1
ATOM 2304 C CA . LEU A 1 294 ? 23.266 2.361 7.667 1.00 95.88 294 LEU A CA 1
ATOM 2305 C C . LEU A 1 294 ? 24.377 3.369 7.329 1.00 95.88 294 LEU A C 1
ATOM 2307 O O . LEU A 1 294 ? 25.541 3.165 7.693 1.00 95.88 294 LEU A O 1
ATOM 2311 N N . TYR A 1 295 ? 24.032 4.461 6.645 1.00 95.88 295 TYR A N 1
ATOM 2312 C CA . TYR A 1 295 ? 24.966 5.449 6.102 1.00 95.88 295 TYR A CA 1
ATOM 2313 C C . TYR A 1 295 ? 24.565 6.904 6.436 1.00 95.88 295 TYR A C 1
ATOM 2315 O O . TYR A 1 295 ? 24.501 7.750 5.539 1.00 95.88 295 TYR A O 1
ATOM 2323 N N . PRO A 1 296 ? 24.407 7.270 7.724 1.00 92.25 296 PRO A N 1
ATOM 2324 C CA . PRO A 1 296 ? 23.855 8.567 8.154 1.00 92.25 296 PRO A CA 1
ATOM 2325 C C . PRO A 1 296 ? 24.706 9.791 7.779 1.00 92.25 296 PRO A C 1
ATOM 2327 O O . PRO A 1 296 ? 24.285 10.930 7.947 1.00 92.25 296 PRO A O 1
ATOM 2330 N N . SER A 1 297 ? 25.939 9.577 7.313 1.00 92.62 297 SER A N 1
ATOM 2331 C CA . SER A 1 297 ? 26.869 10.636 6.894 1.00 92.62 297 SER A CA 1
ATOM 2332 C C . SER A 1 297 ? 27.093 10.685 5.380 1.00 92.62 297 SER A C 1
ATOM 2334 O O . SER A 1 297 ? 27.961 11.436 4.939 1.00 92.62 297 SER A O 1
ATOM 2336 N N . PHE A 1 298 ? 26.388 9.861 4.592 1.00 95.31 298 PHE A N 1
ATOM 2337 C CA . PHE A 1 298 ? 26.528 9.866 3.134 1.00 95.31 298 PHE A CA 1
ATOM 2338 C C . PHE A 1 298 ? 26.032 11.184 2.540 1.00 95.31 298 PHE A C 1
ATOM 2340 O O . PHE A 1 298 ? 26.757 11.815 1.775 1.00 95.31 298 PHE A O 1
ATOM 2347 N N . PHE A 1 299 ? 24.833 11.606 2.946 1.00 94.44 299 PHE A N 1
ATOM 2348 C CA . PHE A 1 299 ? 24.286 12.911 2.605 1.00 94.44 299 PHE A CA 1
ATOM 2349 C C . PHE A 1 299 ? 24.569 13.924 3.711 1.00 94.44 299 PHE A C 1
ATOM 2351 O O . PHE A 1 299 ? 24.426 13.646 4.905 1.00 94.44 299 PHE A O 1
ATOM 2358 N N . SER A 1 300 ? 24.980 15.116 3.302 1.00 92.88 300 SER A N 1
ATOM 2359 C CA . SER A 1 300 ? 25.248 16.230 4.205 1.00 92.88 300 SER A CA 1
ATOM 2360 C C . SER A 1 300 ? 23.996 17.050 4.520 1.00 92.88 300 SER A C 1
ATOM 2362 O O . SER A 1 300 ? 23.850 17.482 5.670 1.00 92.88 300 SER A O 1
ATOM 2364 N N . GLY A 1 301 ? 23.094 17.191 3.543 1.00 91.75 301 GLY A N 1
ATOM 2365 C CA . GLY A 1 301 ? 21.838 17.926 3.635 1.00 91.75 301 GLY A CA 1
ATOM 2366 C C . GLY A 1 301 ? 20.895 17.342 4.680 1.00 91.75 301 GLY A C 1
ATOM 2367 O O . GLY A 1 301 ? 20.748 16.125 4.826 1.00 91.75 301 GLY A O 1
ATOM 2368 N N . ASP A 1 302 ? 20.260 18.225 5.441 1.00 90.88 302 ASP A N 1
ATOM 2369 C CA . ASP A 1 302 ? 19.336 17.831 6.500 1.00 90.88 302 ASP A CA 1
ATOM 2370 C C . ASP A 1 302 ? 18.007 17.302 5.936 1.00 90.88 302 ASP A C 1
ATOM 2372 O O . ASP A 1 302 ? 17.326 16.539 6.612 1.00 90.88 302 ASP A O 1
ATOM 2376 N N . GLU A 1 303 ? 17.643 17.613 4.687 1.00 88.44 303 GLU A N 1
ATOM 2377 C CA . GLU A 1 303 ? 16.423 17.085 4.063 1.00 88.44 303 GLU A CA 1
ATOM 2378 C C . GLU A 1 303 ? 16.394 15.556 3.919 1.00 88.44 303 GLU A C 1
ATOM 2380 O O . GLU A 1 303 ? 15.308 14.988 3.827 1.00 88.44 303 GLU A O 1
ATOM 2385 N N . PHE A 1 304 ? 17.554 14.893 3.930 1.00 91.75 304 PHE A N 1
ATOM 2386 C CA . PHE A 1 304 ? 17.666 13.435 3.814 1.00 91.75 304 PHE A CA 1
ATOM 2387 C C . PHE A 1 304 ? 17.678 12.724 5.170 1.00 91.75 304 PHE A C 1
ATOM 2389 O O . PHE A 1 304 ? 17.506 11.509 5.234 1.00 91.75 304 PHE A O 1
ATOM 2396 N N . LYS A 1 305 ? 17.893 13.469 6.258 1.00 91.88 305 LYS A N 1
ATOM 2397 C CA . LYS A 1 305 ? 18.044 12.951 7.624 1.00 91.88 305 LYS A CA 1
ATOM 2398 C C . LYS A 1 305 ? 16.698 12.894 8.333 1.00 91.88 305 LYS A C 1
ATOM 2400 O O . LYS A 1 305 ? 16.501 13.553 9.350 1.00 91.88 305 LYS A O 1
ATOM 2405 N N . ILE A 1 306 ? 15.751 12.176 7.743 1.00 91.50 306 ILE A N 1
ATOM 2406 C CA . ILE A 1 306 ? 14.359 12.057 8.194 1.00 91.50 306 ILE A CA 1
ATOM 2407 C C . ILE A 1 306 ? 13.872 10.620 8.010 1.00 91.50 306 ILE A C 1
ATOM 2409 O O . ILE A 1 306 ? 14.519 9.832 7.319 1.00 91.50 306 ILE A O 1
ATOM 2413 N N . HIS A 1 307 ? 12.729 10.275 8.600 1.00 91.81 307 HIS A N 1
ATOM 2414 C CA . HIS A 1 307 ? 11.931 9.150 8.098 1.00 91.81 307 HIS A CA 1
ATOM 2415 C C . HIS A 1 307 ? 11.426 9.514 6.703 1.00 91.81 307 HIS A C 1
ATOM 2417 O O . HIS A 1 307 ? 10.879 10.600 6.504 1.00 91.81 307 HIS A O 1
ATOM 2423 N N . TRP A 1 308 ? 11.658 8.669 5.707 1.00 90.38 308 TRP A N 1
ATOM 2424 C CA . TRP A 1 308 ? 11.482 9.044 4.302 1.00 90.38 308 TRP A CA 1
ATOM 2425 C C . TRP A 1 308 ? 10.027 9.185 3.876 1.00 90.38 308 TRP A C 1
ATOM 2427 O O . TRP A 1 308 ? 9.738 9.883 2.901 1.00 90.38 308 TRP A O 1
ATOM 2437 N N . ASN A 1 309 ? 9.090 8.639 4.647 1.00 85.88 309 ASN A N 1
ATOM 2438 C CA . ASN A 1 309 ? 7.675 8.962 4.478 1.00 85.88 309 ASN A CA 1
ATOM 2439 C C . ASN A 1 309 ? 7.357 10.434 4.828 1.00 85.88 309 ASN A C 1
ATOM 2441 O O . ASN A 1 309 ? 6.355 10.963 4.371 1.00 85.88 309 ASN A O 1
ATOM 2445 N N . HIS A 1 310 ? 8.216 11.118 5.590 1.00 86.06 310 HIS A N 1
ATOM 2446 C CA . HIS A 1 310 ? 8.117 12.552 5.871 1.00 86.06 310 HIS A CA 1
ATOM 2447 C C . HIS A 1 310 ? 8.762 13.416 4.775 1.00 86.06 310 HIS A C 1
ATOM 2449 O O . HIS A 1 310 ? 8.838 14.644 4.916 1.00 86.06 310 HIS A O 1
ATOM 2455 N N . SER A 1 311 ? 9.291 12.801 3.711 1.00 82.00 311 SER A N 1
ATOM 2456 C CA . SER A 1 311 ? 9.879 13.533 2.593 1.00 82.00 311 SER A CA 1
ATOM 2457 C C . SER A 1 311 ? 8.820 14.347 1.843 1.00 82.00 311 SER A C 1
ATOM 2459 O O . SER A 1 311 ? 7.616 14.073 1.864 1.00 82.00 311 SER A O 1
ATOM 2461 N N . ARG A 1 312 ? 9.265 15.427 1.194 1.00 70.75 312 ARG A N 1
ATOM 2462 C CA . ARG A 1 312 ? 8.362 16.317 0.455 1.00 70.75 312 ARG A CA 1
ATOM 2463 C C . ARG A 1 312 ? 7.669 15.542 -0.665 1.00 70.75 312 ARG A C 1
ATOM 2465 O O . ARG A 1 312 ? 8.335 14.896 -1.463 1.00 70.75 312 ARG A O 1
ATOM 2472 N N . GLY A 1 313 ? 6.348 15.686 -0.755 1.00 64.25 313 GLY A N 1
ATOM 2473 C CA . GLY A 1 313 ? 5.542 15.001 -1.769 1.00 64.25 313 GLY A CA 1
ATOM 2474 C C . GLY A 1 313 ? 4.972 13.650 -1.329 1.00 64.25 313 GLY A C 1
ATOM 2475 O O . GLY A 1 313 ? 4.246 13.058 -2.117 1.00 64.25 313 GLY A O 1
ATOM 2476 N N . MET A 1 314 ? 5.204 13.219 -0.077 1.00 69.75 314 MET A N 1
ATOM 2477 C CA . MET A 1 314 ? 4.693 11.950 0.478 1.00 69.75 314 MET A CA 1
ATOM 2478 C C . MET A 1 314 ? 3.599 12.090 1.564 1.00 69.75 314 MET A C 1
ATOM 2480 O O . MET A 1 314 ? 3.695 11.453 2.610 1.00 69.75 314 MET A O 1
ATOM 2484 N N . PRO A 1 315 ? 2.544 12.912 1.399 1.00 60.50 315 PRO A N 1
ATOM 2485 C CA . PRO A 1 315 ? 1.702 13.295 2.531 1.00 60.50 315 PRO A CA 1
ATOM 2486 C C . PRO A 1 315 ? 0.594 12.305 2.932 1.00 60.50 315 PRO A C 1
ATOM 2488 O O . PRO A 1 315 ? -0.312 12.757 3.610 1.00 60.50 315 PRO A O 1
ATOM 2491 N N . PHE A 1 316 ? 0.629 11.013 2.584 1.00 74.12 316 PHE A N 1
ATOM 2492 C CA . PHE A 1 316 ? -0.596 10.191 2.637 1.00 74.12 316 PHE A CA 1
ATOM 2493 C C . PHE A 1 316 ? -0.606 9.006 3.609 1.00 74.12 316 PHE A C 1
ATOM 2495 O O . PHE A 1 316 ? -1.628 8.336 3.714 1.00 74.12 316 PHE A O 1
ATOM 2502 N N . SER A 1 317 ? 0.486 8.725 4.335 1.00 85.06 317 SER A N 1
ATOM 2503 C CA . SER A 1 317 ? 0.459 7.622 5.314 1.00 85.06 317 SER A CA 1
ATOM 2504 C C . SER A 1 317 ? -0.347 7.953 6.561 1.00 85.06 317 SER A C 1
ATOM 2506 O O . SER A 1 317 ? -0.978 7.075 7.136 1.00 85.06 317 SER A O 1
ATOM 2508 N N . TRP A 1 318 ? -0.309 9.217 6.971 1.00 89.62 318 TRP A N 1
ATOM 2509 C CA . TRP A 1 318 ? -0.890 9.692 8.219 1.00 89.62 318 TRP A CA 1
ATOM 2510 C C . TRP A 1 318 ? -2.332 10.186 8.064 1.00 89.62 318 TRP A C 1
ATOM 2512 O O . TRP A 1 318 ? -2.990 10.364 9.076 1.00 89.62 318 TRP A O 1
ATOM 2522 N N . ASP A 1 319 ? -2.826 10.412 6.839 1.00 89.75 319 ASP A N 1
ATOM 2523 C CA . ASP A 1 319 ? -4.226 10.763 6.535 1.00 89.75 319 ASP A CA 1
ATOM 2524 C C . ASP A 1 319 ? -4.879 9.790 5.531 1.00 89.75 319 ASP A C 1
ATOM 2526 O O . ASP A 1 319 ? -5.875 10.122 4.882 1.00 89.75 319 ASP A O 1
ATOM 2530 N N . TYR A 1 320 ? -4.323 8.575 5.424 1.00 92.50 320 TYR A N 1
ATOM 2531 C CA . TYR A 1 320 ? -4.652 7.568 4.410 1.00 92.50 320 TYR A CA 1
ATOM 2532 C C . TYR A 1 320 ? -6.154 7.319 4.250 1.00 92.50 320 TYR A C 1
ATOM 2534 O O . TYR A 1 320 ? -6.657 7.303 3.126 1.00 92.50 320 TYR A O 1
ATOM 2542 N N . ASP A 1 321 ? -6.883 7.182 5.359 1.00 92.81 321 ASP A N 1
ATOM 2543 C CA . ASP A 1 321 ? -8.307 6.835 5.344 1.00 92.81 321 ASP A CA 1
ATOM 2544 C C . ASP A 1 321 ? -9.162 7.897 4.623 1.00 92.81 321 ASP A C 1
ATOM 2546 O O . ASP A 1 321 ? -10.154 7.572 3.976 1.00 92.81 321 ASP A O 1
ATOM 2550 N N . PHE A 1 322 ? -8.762 9.174 4.663 1.00 90.38 322 PHE A N 1
ATOM 2551 C CA . PHE A 1 322 ? -9.450 10.253 3.937 1.00 90.38 322 PHE A CA 1
ATOM 2552 C C . PHE A 1 322 ? -9.120 10.267 2.438 1.00 90.38 322 PHE A C 1
ATOM 2554 O O . PHE A 1 322 ? -9.869 10.816 1.622 1.00 90.38 322 PHE A O 1
ATOM 2561 N N . GLN A 1 323 ? -7.976 9.697 2.079 1.00 88.31 323 GLN A N 1
ATOM 2562 C CA . GLN A 1 323 ? -7.396 9.730 0.742 1.00 88.31 323 GLN A CA 1
ATOM 2563 C C . GLN A 1 323 ? -7.769 8.479 -0.060 1.00 88.31 323 GLN A C 1
ATOM 2565 O O . GLN A 1 323 ? -7.875 8.552 -1.284 1.00 88.31 323 GLN A O 1
ATOM 2570 N N . ASN A 1 324 ? -8.047 7.365 0.625 1.00 90.69 324 ASN A N 1
ATOM 2571 C CA . ASN A 1 324 ? -8.557 6.118 0.062 1.00 90.69 324 ASN A CA 1
ATOM 2572 C C . ASN A 1 324 ? -10.058 6.214 -0.292 1.00 90.69 324 ASN A C 1
ATOM 2574 O O . ASN A 1 324 ? -10.905 5.546 0.294 1.00 90.69 324 ASN A O 1
ATOM 2578 N N . ASN A 1 325 ? -10.400 7.078 -1.251 1.00 86.31 325 ASN A N 1
ATOM 2579 C CA . ASN A 1 325 ? -11.768 7.277 -1.744 1.00 86.31 325 ASN A CA 1
ATOM 2580 C C . ASN A 1 325 ? -11.954 6.737 -3.169 1.00 86.31 325 ASN A C 1
ATOM 2582 O O . ASN A 1 325 ? -10.992 6.525 -3.902 1.00 86.31 325 ASN A O 1
ATOM 2586 N N . GLU A 1 326 ? -13.204 6.518 -3.583 1.00 84.25 326 GLU A N 1
ATOM 2587 C CA . GLU A 1 326 ? -13.528 5.898 -4.877 1.00 84.25 326 GLU A CA 1
ATOM 2588 C C . GLU A 1 326 ? -12.982 6.680 -6.074 1.00 84.25 326 GLU A C 1
ATOM 2590 O O . GLU A 1 326 ? -12.642 6.099 -7.099 1.00 84.25 326 GLU A O 1
ATOM 2595 N N . GLN A 1 327 ? -12.835 7.998 -5.959 1.00 79.25 327 GLN A N 1
ATOM 2596 C CA . GLN A 1 327 ? -12.478 8.834 -7.095 1.00 79.25 327 GLN A CA 1
ATOM 2597 C C . GLN A 1 327 ? -10.995 8.725 -7.482 1.00 79.25 327 GLN A C 1
ATOM 2599 O O . GLN A 1 327 ? -10.650 9.153 -8.588 1.00 79.25 327 GLN A O 1
ATOM 2604 N N . ILE A 1 328 ? -10.144 8.111 -6.642 1.00 81.50 328 ILE A N 1
ATOM 2605 C CA . ILE A 1 328 ? -8.750 7.786 -6.998 1.00 81.50 328 ILE A CA 1
ATOM 2606 C C . ILE A 1 328 ? -8.644 6.578 -7.937 1.00 81.50 328 ILE A C 1
ATOM 2608 O O . ILE A 1 328 ? -7.605 6.438 -8.593 1.00 81.50 328 ILE A O 1
ATOM 2612 N N . ARG A 1 329 ? -9.698 5.744 -8.021 1.00 81.31 329 ARG A N 1
ATOM 2613 C CA . ARG A 1 329 ? -9.767 4.579 -8.913 1.00 81.31 329 ARG A CA 1
ATOM 2614 C C . ARG A 1 329 ? -9.538 5.005 -10.348 1.00 81.31 329 ARG A C 1
ATOM 2616 O O . ARG A 1 329 ? -10.176 5.948 -10.837 1.00 81.31 329 ARG A O 1
ATOM 2623 N N . ASN A 1 330 ? -8.646 4.288 -11.019 1.00 70.25 330 ASN A N 1
ATOM 2624 C CA . ASN A 1 330 ? -8.474 4.423 -12.447 1.00 70.25 330 ASN A CA 1
ATOM 2625 C C . ASN A 1 330 ? -7.745 3.226 -13.063 1.00 70.25 330 ASN A C 1
ATOM 2627 O O . ASN A 1 330 ? -6.963 2.557 -12.392 1.00 70.25 330 ASN A O 1
ATOM 2631 N N . ARG A 1 331 ? -7.934 3.036 -14.371 1.00 73.19 331 ARG A N 1
ATOM 2632 C CA . ARG A 1 331 ? -7.179 2.075 -15.181 1.00 73.19 331 ARG A CA 1
ATOM 2633 C C . ARG A 1 331 ? -5.930 2.687 -15.807 1.00 73.19 331 ARG A C 1
ATOM 2635 O O . ARG A 1 331 ? -4.963 1.969 -15.999 1.00 73.19 331 ARG A O 1
ATOM 2642 N N . ASP A 1 332 ? -5.922 3.988 -16.120 1.00 71.75 332 ASP A N 1
ATOM 2643 C CA . ASP A 1 332 ? -4.689 4.682 -16.523 1.00 71.75 332 ASP A CA 1
ATOM 2644 C C . ASP A 1 332 ? -4.141 5.547 -15.385 1.00 71.75 332 ASP A C 1
ATOM 2646 O O . ASP A 1 332 ? -4.551 6.695 -15.164 1.00 71.75 332 ASP A O 1
ATOM 2650 N N . TYR A 1 333 ? -3.163 4.993 -14.678 1.00 73.38 333 TYR A N 1
ATOM 2651 C CA . TYR A 1 333 ? -2.486 5.645 -13.567 1.00 73.38 333 TYR A CA 1
ATOM 2652 C C . TYR A 1 333 ? -1.891 7.016 -13.937 1.00 73.38 333 TYR A C 1
ATOM 2654 O O . TYR A 1 333 ? -1.981 7.955 -13.136 1.00 73.38 333 TYR A O 1
ATOM 2662 N N . PHE A 1 334 ? -1.397 7.178 -15.168 1.00 67.62 334 PHE A N 1
ATOM 2663 C CA . PHE A 1 334 ? -0.722 8.389 -15.641 1.00 67.62 334 PHE A CA 1
ATOM 2664 C C . PHE A 1 334 ? -1.658 9.429 -16.258 1.00 67.62 334 PHE A C 1
ATOM 2666 O O . PHE A 1 334 ? -1.305 10.606 -16.347 1.00 67.62 334 PHE A O 1
ATOM 2673 N N . SER A 1 335 ? -2.897 9.062 -16.603 1.00 60.16 335 SER A N 1
ATOM 2674 C CA . SER A 1 335 ? -3.869 10.011 -17.181 1.00 60.16 335 SER A CA 1
ATOM 2675 C C . SER A 1 335 ? -4.141 11.254 -16.314 1.00 60.16 335 SER A C 1
ATOM 2677 O O . SER A 1 335 ? -4.642 12.261 -16.813 1.00 60.16 335 SER A O 1
ATOM 2679 N N . SER A 1 336 ? -3.772 11.222 -15.031 1.00 53.56 336 SER A N 1
ATOM 2680 C CA . SER A 1 336 ? -3.949 12.332 -14.093 1.00 53.56 336 SER A CA 1
ATOM 2681 C C . SER A 1 336 ? -2.842 13.397 -14.084 1.00 53.56 336 SER A C 1
ATOM 2683 O O . SER A 1 336 ? -3.063 14.495 -13.551 1.00 53.56 336 SER A O 1
ATOM 2685 N N . ASP A 1 337 ? -1.682 13.124 -14.692 1.00 50.12 337 ASP A N 1
ATOM 2686 C CA . ASP A 1 337 ? -0.492 13.990 -14.634 1.00 50.12 337 ASP A CA 1
ATOM 2687 C C . ASP A 1 337 ? -0.698 15.367 -15.256 1.00 50.12 337 ASP A C 1
ATOM 2689 O O . ASP A 1 337 ? -0.188 16.377 -14.773 1.00 50.12 337 ASP A O 1
ATOM 2693 N N . ILE A 1 338 ? -1.509 15.432 -16.305 1.00 45.50 338 ILE A N 1
ATOM 2694 C CA . ILE A 1 338 ? -1.696 16.640 -17.119 1.00 45.50 338 ILE A CA 1
ATOM 2695 C C . ILE A 1 338 ? -2.887 17.488 -16.614 1.00 45.50 338 ILE A C 1
ATOM 2697 O O . ILE A 1 338 ? -3.245 18.524 -17.170 1.00 45.50 338 ILE A O 1
ATOM 2701 N N . ALA A 1 339 ? -3.511 17.068 -15.520 1.00 49.28 339 ALA A N 1
ATOM 2702 C CA . ALA A 1 339 ? -4.955 16.997 -15.498 1.00 49.28 339 ALA A CA 1
ATOM 2703 C C . ALA A 1 339 ? -5.550 17.416 -14.144 1.00 49.28 339 ALA A C 1
ATOM 2705 O O . ALA A 1 339 ? -6.019 18.544 -13.965 1.00 49.28 339 ALA A O 1
ATOM 2706 N N . THR A 1 340 ? -5.481 16.516 -13.167 1.00 59.62 340 THR A N 1
ATOM 2707 C CA . THR A 1 340 ? -5.881 16.741 -11.774 1.00 59.62 340 THR A CA 1
ATOM 2708 C C . THR A 1 340 ? -4.660 16.911 -10.870 1.00 59.62 340 THR A C 1
ATOM 2710 O O . THR A 1 340 ? -4.781 17.429 -9.761 1.00 59.62 340 THR A O 1
ATOM 2713 N N . GLY A 1 341 ? -3.471 16.509 -11.342 1.00 61.28 341 GLY A N 1
ATOM 2714 C CA . GLY A 1 341 ? -2.254 16.467 -10.535 1.00 61.28 341 GLY A CA 1
ATOM 2715 C C . GLY A 1 341 ? -2.325 15.414 -9.428 1.00 61.28 341 GLY A C 1
ATOM 2716 O O . GLY A 1 341 ? -1.668 15.575 -8.399 1.00 61.28 341 GLY A O 1
ATOM 2717 N N . SER A 1 342 ? -3.147 14.372 -9.600 1.00 70.50 342 SER A N 1
ATOM 2718 C CA . SER A 1 342 ? -3.339 13.328 -8.591 1.00 70.50 342 SER A CA 1
ATOM 2719 C C . SER A 1 342 ? -2.250 12.262 -8.573 1.00 70.50 342 SER A C 1
ATOM 2721 O O . SER A 1 342 ? -2.353 11.352 -7.761 1.00 70.50 342 SER A O 1
ATOM 2723 N N . HIS A 1 343 ? -1.198 12.351 -9.390 1.00 72.81 343 HIS A N 1
ATOM 2724 C CA . HIS A 1 343 ? -0.104 11.378 -9.321 1.00 72.81 343 HIS A CA 1
ATOM 2725 C C . HIS A 1 343 ? 0.523 11.308 -7.935 1.00 72.81 343 HIS A C 1
ATOM 2727 O O . HIS A 1 343 ? 0.724 10.211 -7.441 1.00 72.81 343 HIS A O 1
ATOM 2733 N N . TRP A 1 344 ? 0.745 12.439 -7.255 1.00 74.44 344 TRP A N 1
ATOM 2734 C CA . TRP A 1 344 ? 1.268 12.427 -5.884 1.00 74.44 344 TRP A CA 1
ATOM 2735 C C . TRP A 1 344 ? 0.370 11.617 -4.951 1.00 74.44 344 TRP A C 1
ATOM 2737 O O . TRP A 1 344 ? 0.858 10.797 -4.179 1.00 74.44 344 TRP A O 1
ATOM 2747 N N . LEU A 1 345 ? -0.946 11.828 -5.061 1.00 80.94 345 LEU A N 1
ATOM 2748 C CA . LEU A 1 345 ? -1.951 11.088 -4.304 1.00 80.94 345 LEU A CA 1
ATOM 2749 C C . LEU A 1 345 ? -1.878 9.596 -4.614 1.00 80.94 345 LEU A C 1
ATOM 2751 O O . LEU A 1 345 ? -1.853 8.788 -3.694 1.00 80.94 345 LEU A O 1
ATOM 2755 N N . ARG A 1 346 ? -1.796 9.229 -5.893 1.00 84.62 346 ARG A N 1
ATOM 2756 C CA . ARG A 1 346 ? -1.716 7.836 -6.338 1.00 84.62 346 ARG A CA 1
ATOM 2757 C C . ARG A 1 346 ? -0.433 7.152 -5.864 1.00 84.62 346 ARG A C 1
ATOM 2759 O O . ARG A 1 346 ? -0.518 6.089 -5.260 1.00 84.62 346 ARG A O 1
ATOM 2766 N N . TYR A 1 347 ? 0.720 7.802 -6.024 1.00 86.31 347 TYR A N 1
ATOM 2767 C CA . TYR A 1 347 ? 2.008 7.277 -5.569 1.00 86.31 347 TYR A CA 1
ATOM 2768 C C . TYR A 1 347 ? 2.026 7.102 -4.062 1.00 86.31 347 TYR A C 1
ATOM 2770 O O . TYR A 1 347 ? 2.373 6.032 -3.579 1.00 86.31 347 TYR A O 1
ATOM 2778 N N . GLY A 1 348 ? 1.608 8.110 -3.297 1.00 88.12 348 GLY A N 1
ATOM 2779 C CA . GLY A 1 348 ? 1.672 7.996 -1.847 1.00 88.12 348 GLY A CA 1
ATOM 2780 C C . GLY A 1 348 ? 0.583 7.109 -1.240 1.00 88.12 348 GLY A C 1
ATOM 2781 O O . GLY A 1 348 ? 0.864 6.445 -0.246 1.00 88.12 348 GLY A O 1
ATOM 2782 N N . THR A 1 349 ? -0.619 7.015 -1.824 1.00 91.06 349 THR A N 1
ATOM 2783 C CA . THR A 1 349 ? -1.633 6.035 -1.378 1.00 91.06 349 THR A CA 1
ATOM 2784 C C . THR A 1 349 ? -1.236 4.609 -1.757 1.00 91.06 349 THR A C 1
ATOM 2786 O O . THR A 1 349 ? -1.299 3.724 -0.905 1.00 91.06 349 THR A O 1
ATOM 2789 N N . GLY A 1 350 ? -0.741 4.382 -2.977 1.00 92.56 350 GLY A N 1
ATOM 2790 C CA . GLY A 1 350 ? -0.189 3.091 -3.396 1.00 92.56 350 GLY A CA 1
ATOM 2791 C C . GLY A 1 350 ? 0.976 2.665 -2.503 1.00 92.56 350 GLY A C 1
ATOM 2792 O O . GLY A 1 350 ? 0.947 1.585 -1.916 1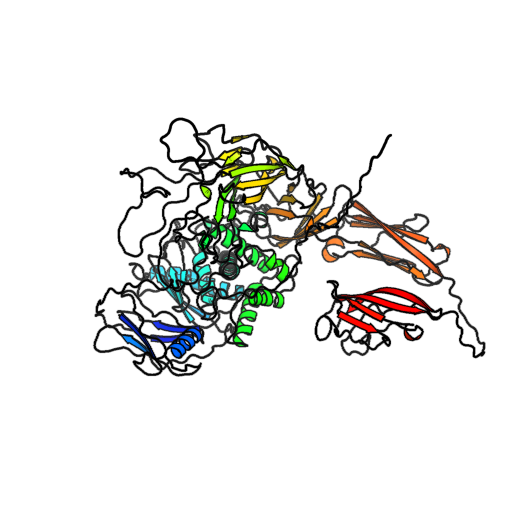.00 92.56 350 GLY A O 1
ATOM 2793 N N . ALA A 1 351 ? 1.948 3.557 -2.297 1.00 94.38 351 ALA A N 1
ATOM 2794 C CA . ALA A 1 351 ? 3.084 3.303 -1.419 1.00 94.38 351 ALA A CA 1
ATOM 2795 C C . ALA A 1 351 ? 2.654 3.016 0.022 1.00 94.38 351 ALA A C 1
ATOM 2797 O O . ALA A 1 351 ? 3.189 2.115 0.661 1.00 94.38 351 ALA A O 1
ATOM 2798 N N . THR A 1 352 ? 1.676 3.759 0.546 1.00 94.31 352 THR A N 1
ATOM 2799 C CA . THR A 1 352 ? 1.167 3.536 1.904 1.00 94.31 352 THR A CA 1
ATOM 2800 C C . THR A 1 352 ? 0.524 2.160 2.032 1.00 94.31 352 THR A C 1
ATOM 2802 O O . THR A 1 352 ? 0.837 1.464 2.993 1.00 94.31 352 THR A O 1
ATOM 2805 N N . ALA A 1 353 ? -0.295 1.732 1.065 1.00 95.69 353 ALA A N 1
ATOM 2806 C CA . ALA A 1 353 ? -0.915 0.408 1.087 1.00 95.69 353 ALA A CA 1
ATOM 2807 C C . ALA A 1 353 ? 0.143 -0.707 1.186 1.00 95.69 353 ALA A C 1
ATOM 2809 O O . ALA A 1 353 ? 0.095 -1.545 2.085 1.00 95.69 353 ALA A O 1
ATOM 2810 N N . PHE A 1 354 ? 1.170 -0.674 0.338 1.00 97.31 354 PHE A N 1
ATOM 2811 C CA . PHE A 1 354 ? 2.236 -1.679 0.396 1.00 97.31 354 PHE A CA 1
ATOM 2812 C C . PHE A 1 354 ? 3.139 -1.546 1.628 1.00 97.31 354 PHE A C 1
ATOM 2814 O O . PHE A 1 354 ? 3.639 -2.548 2.135 1.00 97.31 354 PHE A O 1
ATOM 2821 N N . ARG A 1 355 ? 3.332 -0.334 2.162 1.00 96.19 355 ARG A N 1
ATOM 2822 C CA . ARG A 1 355 ? 4.042 -0.146 3.436 1.00 96.19 355 ARG A CA 1
ATOM 2823 C C . ARG A 1 355 ? 3.267 -0.720 4.617 1.00 96.19 355 ARG A C 1
ATOM 2825 O O . ARG A 1 355 ? 3.907 -1.273 5.502 1.00 96.19 355 ARG A O 1
ATOM 2832 N N . LYS A 1 356 ? 1.930 -0.642 4.629 1.00 96.69 356 LYS A N 1
ATOM 2833 C CA . LYS A 1 356 ? 1.107 -1.330 5.637 1.00 96.69 356 LYS A CA 1
ATOM 2834 C C . LYS A 1 356 ? 1.381 -2.833 5.607 1.00 96.69 356 LYS A C 1
ATOM 2836 O O . LYS A 1 356 ? 1.717 -3.400 6.639 1.00 96.69 356 LYS A O 1
ATOM 2841 N N . MET A 1 357 ? 1.389 -3.441 4.418 1.00 97.75 357 MET A N 1
ATOM 2842 C CA . MET A 1 357 ? 1.765 -4.853 4.278 1.00 97.75 357 MET A CA 1
ATOM 2843 C C . MET A 1 357 ? 3.175 -5.149 4.806 1.00 97.75 357 MET A C 1
ATOM 2845 O O . MET A 1 357 ? 3.371 -6.122 5.523 1.00 97.75 357 MET A O 1
ATOM 2849 N N . TYR A 1 358 ? 4.152 -4.293 4.492 1.00 97.50 358 TYR A N 1
ATOM 2850 C CA . TYR A 1 358 ? 5.535 -4.454 4.953 1.00 97.50 358 TYR A CA 1
ATOM 2851 C C . TYR A 1 358 ? 5.696 -4.327 6.476 1.00 97.50 358 TYR A C 1
ATOM 2853 O O . TYR A 1 358 ? 6.527 -5.009 7.067 1.00 97.50 358 TYR A O 1
ATOM 2861 N N . ILE A 1 359 ? 4.920 -3.454 7.124 1.00 96.25 359 ILE A N 1
ATOM 2862 C CA . ILE A 1 359 ? 4.939 -3.301 8.586 1.00 96.25 359 ILE A CA 1
ATOM 2863 C C . ILE A 1 359 ? 4.431 -4.577 9.267 1.00 96.25 359 ILE A C 1
ATOM 2865 O O . ILE A 1 359 ? 4.938 -4.952 10.323 1.00 96.25 359 ILE A O 1
ATOM 2869 N N . GLU A 1 360 ? 3.460 -5.261 8.663 1.00 96.62 360 GLU A N 1
ATOM 2870 C CA . GLU A 1 360 ? 2.952 -6.531 9.183 1.00 96.62 360 GLU A CA 1
ATOM 2871 C C . GLU A 1 360 ? 3.852 -7.722 8.857 1.00 96.62 360 GLU A C 1
ATOM 2873 O O . GLU A 1 360 ? 4.015 -8.613 9.693 1.00 96.62 360 GLU A O 1
ATOM 2878 N N . ASP A 1 361 ? 4.455 -7.720 7.670 1.00 97.25 361 ASP A N 1
ATOM 2879 C CA . ASP A 1 361 ? 5.398 -8.731 7.208 1.00 97.25 361 ASP A CA 1
ATOM 2880 C C . ASP A 1 361 ? 6.559 -8.081 6.431 1.00 97.25 361 ASP A C 1
ATOM 2882 O O . ASP A 1 361 ? 6.443 -7.825 5.227 1.00 97.25 361 ASP A O 1
ATOM 2886 N N . PRO A 1 362 ? 7.724 -7.867 7.073 1.00 96.50 362 PRO A N 1
ATOM 2887 C CA . PRO A 1 362 ? 8.896 -7.273 6.422 1.00 96.50 362 PRO A CA 1
ATOM 2888 C C . PRO A 1 362 ? 9.444 -8.084 5.235 1.00 96.50 362 PRO A C 1
ATOM 2890 O O . PRO A 1 362 ? 10.259 -7.589 4.457 1.00 96.50 362 PRO A O 1
ATOM 2893 N N . GLU A 1 363 ? 9.005 -9.334 5.065 1.00 97.44 363 GLU A N 1
ATOM 2894 C CA . GLU A 1 363 ? 9.402 -10.201 3.956 1.00 97.44 363 GLU A CA 1
ATOM 2895 C C . GLU A 1 363 ? 8.396 -10.186 2.790 1.00 97.44 363 GLU A C 1
ATOM 2897 O O . GLU A 1 363 ? 8.610 -10.894 1.802 1.00 97.44 363 GLU A O 1
ATOM 2902 N N . ILE A 1 364 ? 7.313 -9.399 2.866 1.00 98.19 364 ILE A N 1
ATOM 2903 C CA . ILE A 1 364 ? 6.182 -9.491 1.931 1.00 98.19 364 ILE A CA 1
ATOM 2904 C C . ILE A 1 364 ? 6.598 -9.318 0.463 1.00 98.19 364 ILE A C 1
ATOM 2906 O O . ILE A 1 364 ? 6.185 -10.100 -0.392 1.00 98.19 364 ILE A O 1
ATOM 2910 N N . PHE A 1 365 ? 7.483 -8.365 0.152 1.00 98.25 365 PHE A N 1
ATOM 2911 C CA . PHE A 1 365 ? 7.935 -8.132 -1.224 1.00 98.25 365 PHE A CA 1
ATOM 2912 C C . PHE A 1 365 ? 8.821 -9.267 -1.750 1.00 98.25 365 PHE A C 1
ATOM 2914 O O . PHE A 1 365 ? 8.682 -9.681 -2.903 1.00 98.25 365 PHE A O 1
ATOM 2921 N N . LYS A 1 366 ? 9.697 -9.811 -0.894 1.00 97.12 366 LYS A N 1
ATOM 2922 C CA . LYS A 1 366 ? 10.519 -10.988 -1.207 1.00 97.12 366 LYS A CA 1
ATOM 2923 C C . LYS A 1 366 ? 9.652 -12.200 -1.507 1.00 97.12 366 LYS A C 1
ATOM 2925 O O . LYS A 1 366 ? 9.875 -12.873 -2.513 1.00 97.12 366 LYS A O 1
ATOM 2930 N N . LYS A 1 367 ? 8.660 -12.466 -0.653 1.00 98.31 367 LYS A N 1
ATOM 2931 C CA . LYS A 1 367 ? 7.706 -13.566 -0.833 1.00 98.31 367 LYS A CA 1
ATOM 2932 C C . LYS A 1 367 ? 6.891 -13.384 -2.111 1.00 98.31 367 LYS A C 1
ATOM 2934 O O . LYS A 1 367 ? 6.795 -14.326 -2.891 1.00 98.31 367 LYS A O 1
ATOM 2939 N N . PHE A 1 368 ? 6.391 -12.173 -2.361 1.00 98.56 368 PHE A N 1
ATOM 2940 C CA . PHE A 1 368 ? 5.643 -11.843 -3.572 1.00 98.56 368 PHE A CA 1
ATOM 2941 C C . PHE A 1 368 ? 6.456 -12.128 -4.836 1.00 98.56 368 PHE A C 1
ATOM 2943 O O . PHE A 1 368 ? 6.009 -12.881 -5.697 1.00 98.56 368 PHE A O 1
ATOM 2950 N N . ASN A 1 369 ? 7.669 -11.578 -4.942 1.00 97.81 369 ASN A N 1
ATOM 2951 C CA . ASN A 1 369 ? 8.505 -11.779 -6.124 1.00 97.81 369 ASN A CA 1
ATOM 2952 C C . ASN A 1 369 ? 8.922 -13.248 -6.283 1.00 97.81 369 ASN A C 1
ATOM 2954 O O . ASN A 1 369 ? 8.906 -13.764 -7.397 1.00 97.81 369 ASN A O 1
ATOM 2958 N N . ALA A 1 370 ? 9.260 -13.942 -5.191 1.00 97.75 370 ALA A N 1
ATOM 2959 C CA . ALA A 1 370 ? 9.602 -15.362 -5.241 1.00 97.75 370 ALA A CA 1
ATOM 2960 C C . ALA A 1 370 ? 8.438 -16.212 -5.777 1.00 97.75 370 ALA A C 1
ATOM 2962 O O . ALA A 1 370 ? 8.652 -17.060 -6.644 1.00 97.75 370 ALA A O 1
ATOM 2963 N N . GLU A 1 371 ? 7.215 -15.960 -5.309 1.00 98.38 371 GLU A N 1
ATOM 2964 C CA . GLU A 1 371 ? 6.018 -16.667 -5.767 1.00 98.38 371 GLU A CA 1
ATOM 2965 C C . GLU A 1 371 ? 5.653 -16.295 -7.213 1.00 98.38 371 GLU A C 1
ATOM 2967 O O . GLU A 1 371 ? 5.398 -17.174 -8.036 1.00 98.38 371 GLU A O 1
ATOM 2972 N N . TYR A 1 372 ? 5.713 -15.009 -7.566 1.00 98.06 372 TYR A N 1
ATOM 2973 C CA . TYR A 1 372 ? 5.473 -14.533 -8.928 1.00 98.06 372 TYR A CA 1
ATOM 2974 C C . TYR A 1 372 ? 6.436 -15.179 -9.937 1.00 98.06 372 TYR A C 1
ATOM 2976 O O . TYR A 1 372 ? 6.001 -15.766 -10.930 1.00 98.06 372 TYR A O 1
ATOM 2984 N N . TYR A 1 373 ? 7.742 -15.166 -9.653 1.00 97.81 373 TYR A N 1
ATOM 2985 C CA . TYR A 1 373 ? 8.742 -15.810 -10.505 1.00 97.81 373 TYR A CA 1
ATOM 2986 C C . TYR A 1 373 ? 8.596 -17.334 -10.531 1.00 97.81 373 TYR A C 1
ATOM 2988 O O . TYR A 1 373 ? 8.769 -17.938 -11.588 1.00 97.81 373 TYR A O 1
ATOM 2996 N N . SER A 1 374 ? 8.236 -17.967 -9.410 1.00 97.81 374 SER A N 1
ATOM 2997 C CA . SER A 1 374 ? 7.951 -19.407 -9.350 1.00 97.81 374 SER A CA 1
ATOM 2998 C C . SER A 1 374 ? 6.834 -19.802 -10.322 1.00 97.81 374 SER A C 1
ATOM 3000 O O . SER A 1 374 ? 6.996 -20.744 -11.100 1.00 97.81 374 SER A O 1
ATOM 3002 N N . ARG A 1 375 ? 5.733 -19.037 -10.356 1.00 97.81 375 ARG A N 1
ATOM 3003 C CA . ARG A 1 375 ? 4.610 -19.280 -11.274 1.00 97.81 375 ARG A CA 1
ATOM 3004 C C . ARG A 1 375 ? 4.988 -19.058 -12.735 1.00 97.81 375 ARG A C 1
ATOM 3006 O O . ARG A 1 375 ? 4.664 -19.904 -13.563 1.00 97.81 375 ARG A O 1
ATOM 3013 N N . LEU A 1 376 ? 5.724 -17.988 -13.039 1.00 95.94 376 LEU A N 1
ATOM 3014 C CA . LEU A 1 376 ? 6.236 -17.738 -14.391 1.00 95.94 376 LEU A CA 1
ATOM 3015 C C . LEU A 1 376 ? 7.182 -18.850 -14.864 1.00 95.94 376 LEU A C 1
ATOM 3017 O O . LEU A 1 376 ? 7.086 -19.293 -16.001 1.00 95.94 376 LEU A O 1
ATOM 3021 N N . ASN A 1 377 ? 8.063 -19.348 -13.991 1.00 96.75 377 ASN A N 1
ATOM 3022 C CA . ASN A 1 377 ? 8.952 -20.474 -14.299 1.00 96.75 377 ASN A CA 1
ATOM 3023 C C . ASN A 1 377 ? 8.189 -21.795 -14.504 1.00 96.75 377 ASN A C 1
ATOM 3025 O O . ASN A 1 377 ? 8.667 -22.679 -15.212 1.00 96.75 377 ASN A O 1
ATOM 3029 N N . ALA A 1 378 ? 7.023 -21.960 -13.874 1.00 97.00 378 ALA A N 1
ATOM 3030 C CA . ALA A 1 378 ? 6.178 -23.140 -14.046 1.00 97.00 378 ALA A CA 1
ATOM 3031 C C . ALA A 1 378 ? 5.334 -23.082 -15.333 1.00 97.00 378 ALA A C 1
ATOM 3033 O O . ALA A 1 378 ? 5.110 -24.118 -15.963 1.00 97.00 378 ALA A O 1
ATOM 3034 N N . ASP A 1 379 ? 4.885 -21.887 -15.727 1.00 95.25 379 ASP A N 1
ATOM 3035 C CA . ASP A 1 379 ? 4.109 -21.636 -16.939 1.00 95.25 379 ASP A CA 1
ATOM 3036 C C . ASP A 1 379 ? 4.609 -20.381 -17.669 1.00 95.25 379 ASP A C 1
ATOM 3038 O O . ASP A 1 379 ? 4.250 -19.251 -17.344 1.00 95.25 379 ASP A O 1
ATOM 3042 N N . HIS A 1 380 ? 5.388 -20.594 -18.731 1.00 91.00 380 HIS A N 1
ATOM 3043 C CA . HIS A 1 380 ? 5.978 -19.518 -19.535 1.00 91.00 380 HIS A CA 1
ATOM 3044 C C . HIS A 1 380 ? 4.946 -18.751 -20.387 1.00 91.00 380 HIS A C 1
ATOM 3046 O O . HIS A 1 380 ? 5.319 -17.846 -21.134 1.00 91.00 380 HIS A O 1
ATOM 3052 N N . THR A 1 381 ? 3.673 -19.160 -20.360 1.00 87.62 381 THR A N 1
ATOM 3053 C CA . THR A 1 381 ? 2.563 -18.469 -21.034 1.00 87.62 381 THR A CA 1
ATOM 3054 C C . THR A 1 381 ? 1.732 -17.617 -20.081 1.00 87.62 381 THR A C 1
ATOM 3056 O O . THR A 1 381 ? 0.843 -16.899 -20.536 1.00 87.62 381 THR A O 1
ATOM 3059 N N . LEU A 1 382 ? 2.023 -17.682 -18.779 1.00 92.75 382 LEU A N 1
ATOM 3060 C CA . LEU A 1 382 ? 1.337 -16.905 -17.762 1.00 92.75 382 LEU A CA 1
ATOM 3061 C C . LEU A 1 382 ? 1.602 -15.411 -17.965 1.00 92.75 382 LEU A C 1
ATOM 3063 O O . LEU A 1 382 ? 2.746 -14.979 -18.087 1.00 92.75 382 LEU A O 1
ATOM 3067 N N . THR A 1 383 ? 0.528 -14.628 -17.969 1.00 89.75 383 THR A N 1
ATOM 3068 C CA . THR A 1 383 ? 0.569 -13.170 -18.103 1.00 89.75 383 THR A CA 1
ATOM 3069 C C . THR A 1 383 ? 0.021 -12.510 -16.843 1.00 89.75 383 THR A C 1
ATOM 3071 O O . THR A 1 383 ? -0.927 -13.044 -16.258 1.00 89.75 383 THR A O 1
ATOM 3074 N N . PRO A 1 384 ? 0.552 -11.347 -16.434 1.00 92.25 384 PRO A N 1
ATOM 3075 C CA . PRO A 1 384 ? 0.019 -10.608 -15.298 1.00 92.25 384 PRO A CA 1
ATOM 3076 C C . PRO A 1 384 ? -1.428 -10.161 -15.517 1.00 92.25 384 PRO A C 1
ATOM 3078 O O . PRO A 1 384 ? -1.765 -9.551 -16.529 1.00 92.25 384 PRO A O 1
ATOM 3081 N N . ASP A 1 385 ? -2.283 -10.433 -14.538 1.00 92.75 385 ASP A N 1
ATOM 3082 C CA . ASP A 1 385 ? -3.591 -9.804 -14.391 1.00 92.75 385 ASP A CA 1
ATOM 3083 C C . ASP A 1 385 ? -3.886 -9.584 -12.900 1.00 92.75 385 ASP A C 1
ATOM 3085 O O . ASP A 1 385 ? -3.194 -10.114 -12.028 1.00 92.75 385 ASP A O 1
ATOM 3089 N N . ARG A 1 386 ? -4.914 -8.792 -12.578 1.00 92.62 386 ARG A N 1
ATOM 3090 C CA . ARG A 1 386 ? -5.245 -8.482 -11.179 1.00 92.62 386 ARG A CA 1
ATOM 3091 C C . ARG A 1 386 ? -5.503 -9.746 -10.350 1.00 92.62 386 ARG A C 1
ATOM 3093 O O . ARG A 1 386 ? -5.082 -9.807 -9.198 1.00 92.62 386 ARG A O 1
ATOM 3100 N N . ASN A 1 387 ? -6.162 -10.752 -10.927 1.00 95.19 387 ASN A N 1
ATOM 3101 C CA . ASN A 1 387 ? -6.501 -11.988 -10.221 1.00 95.19 387 ASN A CA 1
ATOM 3102 C C . ASN A 1 387 ? -5.246 -12.771 -9.840 1.00 95.19 387 ASN A C 1
ATOM 3104 O O . ASN A 1 387 ? -5.152 -13.256 -8.716 1.00 95.19 387 ASN A O 1
ATOM 3108 N N . LEU A 1 388 ? -4.270 -12.861 -10.744 1.00 96.31 388 LEU A N 1
ATOM 3109 C CA . LEU A 1 388 ? -2.979 -13.473 -10.469 1.00 96.31 388 LEU A CA 1
ATOM 3110 C C . LEU A 1 388 ? -2.276 -12.748 -9.321 1.00 96.31 388 LEU A C 1
ATOM 3112 O O . LEU A 1 388 ? -1.803 -13.404 -8.397 1.00 96.31 388 LEU A O 1
ATOM 3116 N N . ILE A 1 389 ? -2.223 -11.414 -9.363 1.00 97.00 389 ILE A N 1
ATOM 3117 C CA . ILE A 1 389 ? -1.527 -10.607 -8.353 1.00 97.00 389 ILE A CA 1
ATOM 3118 C C . ILE A 1 389 ? -2.179 -10.762 -6.975 1.00 97.00 389 ILE A C 1
ATOM 3120 O O . ILE A 1 389 ? -1.481 -11.053 -6.005 1.00 97.00 389 ILE A O 1
ATOM 3124 N N . VAL A 1 390 ? -3.508 -10.644 -6.886 1.00 97.62 390 VAL A N 1
ATOM 3125 C CA . VAL A 1 390 ? -4.251 -10.859 -5.631 1.00 97.62 390 VAL A CA 1
ATOM 3126 C C . VAL A 1 390 ? -4.053 -12.285 -5.125 1.00 97.62 390 VAL A C 1
ATOM 3128 O O . VAL A 1 390 ? -3.749 -12.479 -3.953 1.00 97.62 390 VAL A O 1
ATOM 3131 N N . ASN A 1 391 ? -4.124 -13.284 -6.007 1.00 98.12 391 ASN A N 1
ATOM 3132 C CA . ASN A 1 391 ? -3.951 -14.674 -5.605 1.00 98.12 391 ASN A CA 1
ATOM 3133 C C . ASN A 1 391 ? -2.524 -15.000 -5.133 1.00 98.12 391 ASN A C 1
ATOM 3135 O O . ASN A 1 391 ? -2.339 -15.871 -4.283 1.00 98.12 391 ASN A O 1
ATOM 3139 N N . ILE A 1 392 ? -1.504 -14.311 -5.653 1.00 98.62 392 ILE A N 1
ATOM 3140 C CA . ILE A 1 392 ? -0.144 -14.396 -5.109 1.00 98.62 392 ILE A CA 1
ATOM 3141 C C . ILE A 1 392 ? -0.127 -13.863 -3.674 1.00 98.62 392 ILE A C 1
ATOM 3143 O O . ILE A 1 392 ? 0.409 -14.541 -2.801 1.00 98.62 392 ILE A O 1
ATOM 3147 N N . PHE A 1 393 ? -0.750 -12.710 -3.405 1.00 98.56 393 PHE A N 1
ATOM 3148 C CA . PHE A 1 393 ? -0.850 -12.179 -2.041 1.00 98.56 393 PHE A CA 1
ATOM 3149 C C . PHE A 1 393 ? -1.575 -13.142 -1.094 1.00 98.56 393 PHE A C 1
ATOM 3151 O O . PHE A 1 393 ? -1.026 -13.462 -0.045 1.00 98.56 393 PHE A O 1
ATOM 3158 N N . GLU A 1 394 ? -2.719 -13.697 -1.502 1.00 98.19 394 GLU A N 1
ATOM 3159 C CA . GLU A 1 394 ? -3.457 -14.725 -0.741 1.00 98.19 394 GLU A CA 1
ATOM 3160 C C . GLU A 1 394 ? -2.632 -15.990 -0.462 1.00 98.19 394 GLU A C 1
ATOM 3162 O O . GLU A 1 394 ? -2.905 -16.724 0.483 1.00 98.19 394 GLU A O 1
ATOM 3167 N N . THR A 1 395 ? -1.625 -16.272 -1.292 1.00 98.38 395 THR A N 1
ATOM 3168 C CA . THR A 1 395 ? -0.742 -17.430 -1.108 1.00 98.38 395 THR A CA 1
ATOM 3169 C C . THR A 1 395 ? 0.360 -17.154 -0.085 1.00 98.38 395 THR A C 1
ATOM 3171 O O . THR A 1 395 ? 0.806 -18.076 0.597 1.00 98.38 395 THR A O 1
ATOM 3174 N N . ILE A 1 396 ? 0.836 -15.909 0.011 1.00 98.19 396 ILE A N 1
ATOM 3175 C CA . ILE A 1 396 ? 2.000 -15.554 0.840 1.00 98.19 396 ILE A CA 1
ATOM 3176 C C . ILE A 1 396 ? 1.628 -14.963 2.201 1.00 98.19 396 ILE A C 1
ATOM 3178 O O . ILE A 1 396 ? 2.473 -14.966 3.099 1.00 98.19 396 ILE A O 1
ATOM 3182 N N . THR A 1 397 ? 0.406 -14.447 2.347 1.00 96.88 397 THR A N 1
ATOM 3183 C CA . THR A 1 397 ? -0.124 -13.901 3.597 1.00 96.88 397 THR A CA 1
ATOM 3184 C C . THR A 1 397 ? -1.624 -14.165 3.699 1.00 96.88 397 THR A C 1
ATOM 3186 O O . THR A 1 397 ? -2.344 -14.088 2.708 1.00 96.88 397 THR A O 1
ATOM 3189 N N . GLU A 1 398 ? -2.097 -14.491 4.899 1.00 95.88 398 GLU A N 1
ATOM 3190 C CA . GLU A 1 398 ? -3.511 -14.803 5.137 1.00 95.88 398 GLU A CA 1
ATOM 3191 C C . GLU A 1 398 ? -4.345 -13.520 5.254 1.00 95.88 398 GLU A C 1
ATOM 3193 O O . GLU A 1 398 ? -5.401 -13.385 4.632 1.00 95.88 398 GLU A O 1
ATOM 3198 N N . GLU A 1 399 ? -3.833 -12.544 6.002 1.00 96.19 399 GLU A N 1
ATOM 3199 C CA . GLU A 1 399 ? -4.540 -11.316 6.354 1.00 96.19 399 GLU A CA 1
ATOM 3200 C C . GLU A 1 399 ? -3.595 -10.116 6.469 1.00 96.19 399 GLU A C 1
ATOM 3202 O O . GLU A 1 399 ? -2.385 -10.276 6.635 1.00 96.19 399 GLU A O 1
ATOM 3207 N N . ILE A 1 400 ? -4.176 -8.921 6.361 1.00 97.44 400 ILE A N 1
ATOM 3208 C CA . ILE A 1 400 ? -3.583 -7.612 6.659 1.00 97.44 400 ILE A CA 1
ATOM 3209 C C . ILE A 1 400 ? -4.653 -6.830 7.419 1.00 97.44 400 ILE A C 1
ATOM 3211 O O . ILE A 1 400 ? -5.822 -6.879 7.045 1.00 97.44 400 ILE A O 1
ATOM 3215 N N . GLU A 1 401 ? -4.286 -6.154 8.506 1.00 96.19 401 GLU A N 1
ATOM 3216 C CA . GLU A 1 401 ? -5.228 -5.500 9.425 1.00 96.19 401 GLU A CA 1
ATOM 3217 C C . GLU A 1 401 ? -6.333 -6.475 9.888 1.00 96.19 401 GLU A C 1
ATOM 3219 O O . GLU A 1 401 ? -7.504 -6.116 9.959 1.00 96.19 401 GLU A O 1
ATOM 3224 N N . ARG A 1 402 ? -5.963 -7.747 10.124 1.00 94.25 402 ARG A N 1
ATOM 3225 C CA . ARG A 1 402 ? -6.870 -8.877 10.438 1.00 94.25 402 ARG A CA 1
ATOM 3226 C C . ARG A 1 402 ? -8.028 -9.083 9.453 1.00 94.25 402 ARG A C 1
ATOM 3228 O O . ARG A 1 402 ? -9.009 -9.755 9.744 1.00 94.25 402 ARG A O 1
ATOM 3235 N N . THR A 1 403 ? -7.900 -8.516 8.261 1.00 95.50 403 THR A N 1
ATOM 3236 C CA . THR A 1 403 ? -8.821 -8.702 7.147 1.00 95.50 403 THR A CA 1
ATOM 3237 C C . THR A 1 403 ? -8.173 -9.663 6.154 1.00 95.50 403 THR A C 1
ATOM 3239 O O . THR A 1 403 ? -7.007 -9.448 5.803 1.00 95.50 403 THR A O 1
ATOM 3242 N N . PRO A 1 404 ? -8.884 -10.692 5.648 1.00 97.50 404 PRO A N 1
ATOM 3243 C CA . PRO A 1 404 ? -8.363 -11.559 4.594 1.00 97.50 404 PRO A CA 1
ATOM 3244 C C . PRO A 1 404 ? -7.737 -10.734 3.466 1.00 97.50 404 PRO A C 1
ATOM 3246 O O . PRO A 1 404 ? -8.359 -9.795 2.966 1.00 97.50 404 PRO A O 1
ATOM 3249 N N . VAL A 1 405 ? -6.502 -11.049 3.066 1.00 97.62 405 VAL A N 1
ATOM 3250 C CA . VAL A 1 405 ? -5.698 -10.114 2.253 1.00 97.62 405 VAL A CA 1
ATOM 3251 C C . VAL A 1 405 ? -6.357 -9.739 0.920 1.00 97.62 405 VAL A C 1
ATOM 3253 O O . VAL A 1 405 ? -6.222 -8.604 0.467 1.00 97.62 405 VAL A O 1
ATOM 3256 N N . GLY A 1 406 ? -7.114 -10.652 0.303 1.00 97.19 406 GLY A N 1
ATOM 3257 C CA . GLY A 1 406 ? -7.873 -10.362 -0.914 1.00 97.19 406 GLY A CA 1
ATOM 3258 C C . GLY A 1 406 ? -8.942 -9.286 -0.697 1.00 97.19 406 GLY A C 1
ATOM 3259 O O . GLY A 1 406 ? -9.032 -8.336 -1.478 1.00 97.19 406 GLY A O 1
ATOM 3260 N N . ASP A 1 407 ? -9.700 -9.383 0.397 1.00 96.50 407 ASP A N 1
ATOM 3261 C CA . ASP A 1 407 ? -10.710 -8.392 0.782 1.00 96.50 407 ASP A CA 1
ATOM 3262 C C . ASP A 1 407 ? -10.051 -7.062 1.160 1.00 96.50 407 ASP A C 1
ATOM 3264 O O . ASP A 1 407 ? -10.495 -6.000 0.715 1.00 96.50 407 ASP A O 1
ATOM 3268 N N . TRP A 1 408 ? -8.925 -7.123 1.877 1.00 97.12 408 TRP A N 1
ATOM 3269 C CA . TRP A 1 408 ? -8.131 -5.947 2.211 1.00 97.12 408 TRP A CA 1
ATOM 3270 C C . TRP A 1 408 ? -7.643 -5.215 0.954 1.00 97.12 408 TRP A C 1
ATOM 3272 O O . TRP A 1 408 ? -7.837 -4.006 0.836 1.00 97.12 408 TRP A O 1
ATOM 3282 N N . ILE A 1 409 ? -7.080 -5.923 -0.034 1.00 97.12 409 ILE A N 1
ATOM 3283 C CA . ILE A 1 409 ? -6.643 -5.331 -1.310 1.00 97.12 409 ILE A CA 1
ATOM 3284 C C . ILE A 1 409 ? -7.826 -4.683 -2.044 1.00 97.12 409 ILE A C 1
ATOM 3286 O O . ILE A 1 409 ? -7.684 -3.586 -2.582 1.00 97.12 409 ILE A O 1
ATOM 3290 N N . ASN A 1 410 ? -9.001 -5.319 -2.046 1.00 94.12 410 ASN A N 1
ATOM 3291 C CA . ASN A 1 410 ? -10.212 -4.775 -2.674 1.00 94.12 410 ASN A CA 1
ATOM 3292 C C . ASN A 1 410 ? -10.730 -3.497 -1.985 1.00 94.12 410 ASN A C 1
ATOM 3294 O O . ASN A 1 410 ? -11.379 -2.661 -2.622 1.00 94.12 410 ASN A O 1
ATOM 3298 N N . ALA A 1 411 ? -10.432 -3.308 -0.698 1.00 93.50 411 ALA A N 1
ATOM 3299 C CA . ALA A 1 411 ? -10.747 -2.075 0.015 1.00 93.50 411 ALA A CA 1
ATOM 3300 C C . ALA A 1 411 ? -9.813 -0.907 -0.365 1.00 93.50 411 ALA A C 1
ATOM 3302 O O . ALA A 1 411 ? -10.199 0.257 -0.215 1.00 93.50 411 ALA A O 1
ATOM 3303 N N . GLN A 1 412 ? -8.628 -1.179 -0.928 1.00 94.06 412 GLN A N 1
ATOM 3304 C CA . GLN A 1 412 ? -7.675 -0.145 -1.336 1.00 94.06 412 GLN A CA 1
ATOM 3305 C C . GLN A 1 412 ? -8.006 0.355 -2.749 1.00 94.06 412 GLN A C 1
ATOM 3307 O O . GLN A 1 412 ? -7.692 -0.281 -3.754 1.00 94.06 412 GLN A O 1
ATOM 3312 N N . LYS A 1 413 ? -8.619 1.537 -2.851 1.00 91.31 413 LYS A N 1
ATOM 3313 C CA . LYS A 1 413 ? -9.167 2.086 -4.107 1.00 91.31 413 LYS A CA 1
ATOM 3314 C C . LYS A 1 413 ? -8.105 2.346 -5.176 1.00 91.31 413 LYS A C 1
ATOM 3316 O O . LYS A 1 413 ? -8.408 2.339 -6.366 1.00 91.31 413 LYS A O 1
ATOM 3321 N N . ILE A 1 414 ? -6.850 2.516 -4.767 1.00 90.06 414 ILE A N 1
ATOM 3322 C CA . ILE A 1 414 ? -5.708 2.653 -5.678 1.00 90.06 414 ILE A CA 1
ATOM 3323 C C . ILE A 1 414 ? -5.321 1.335 -6.378 1.00 90.06 414 ILE A C 1
ATOM 3325 O O . ILE A 1 414 ? -4.660 1.368 -7.413 1.00 90.06 414 ILE A O 1
ATOM 3329 N N . LEU A 1 415 ? -5.757 0.183 -5.853 1.00 92.50 415 LEU A N 1
ATOM 3330 C CA . LEU A 1 415 ? -5.452 -1.165 -6.360 1.00 92.50 415 LEU A CA 1
ATOM 3331 C C . LEU A 1 415 ? -6.630 -1.809 -7.115 1.00 92.50 415 LEU A C 1
ATOM 3333 O O . LEU A 1 415 ? -6.623 -3.010 -7.402 1.00 92.50 415 LEU A O 1
ATOM 3337 N N . ASP A 1 416 ? -7.675 -1.037 -7.416 1.00 85.06 416 ASP A N 1
ATOM 3338 C CA . ASP A 1 416 ? -8.889 -1.568 -8.042 1.00 85.06 416 ASP A CA 1
ATOM 3339 C C . ASP A 1 416 ? -8.664 -1.957 -9.516 1.00 85.06 416 ASP A C 1
ATOM 3341 O O . ASP A 1 416 ? -9.295 -2.875 -10.018 1.00 85.06 416 ASP A O 1
ATOM 3345 N N . CYS A 1 417 ? -7.707 -1.329 -10.212 1.00 79.19 417 CYS A N 1
ATOM 3346 C CA . CYS A 1 417 ? -7.383 -1.571 -11.636 1.00 79.19 417 CYS A CA 1
ATOM 3347 C C . CYS A 1 417 ? -8.580 -1.457 -12.606 1.00 79.19 417 CYS A C 1
ATOM 3349 O O . CYS A 1 417 ? -8.473 -1.794 -13.787 1.00 79.19 417 CYS A O 1
ATOM 3351 N N . GLU A 1 418 ? -9.714 -0.955 -12.122 1.00 73.81 418 GLU A N 1
ATOM 3352 C CA . GLU A 1 418 ? -10.941 -0.737 -12.870 1.00 73.81 418 GLU A CA 1
ATOM 3353 C C . GLU A 1 418 ? -11.140 0.747 -13.207 1.00 73.81 418 GLU A C 1
ATOM 3355 O O . GLU A 1 418 ? -10.451 1.651 -12.725 1.00 73.81 418 GLU A O 1
ATOM 3360 N N . THR A 1 419 ? -12.079 1.012 -14.111 1.00 65.56 419 THR A N 1
ATOM 3361 C CA . THR A 1 419 ? -12.492 2.367 -14.476 1.00 65.56 419 THR A CA 1
ATOM 3362 C C . THR A 1 419 ? -13.999 2.470 -14.478 1.00 65.56 419 THR A C 1
ATOM 3364 O O . THR A 1 419 ? -14.660 1.838 -15.304 1.00 65.56 419 THR A O 1
ATOM 3367 N N . ASP A 1 420 ? -14.508 3.381 -13.659 1.00 67.44 420 ASP A N 1
ATOM 3368 C CA . ASP A 1 420 ? -15.882 3.849 -13.744 1.00 67.44 420 ASP A CA 1
ATOM 3369 C C . ASP A 1 420 ? -16.002 4.821 -14.929 1.00 67.44 420 ASP A C 1
ATOM 3371 O O . ASP A 1 420 ? -15.531 5.963 -14.876 1.00 67.44 420 ASP A O 1
ATOM 3375 N N . ILE A 1 421 ? -16.573 4.345 -16.045 1.00 68.31 421 ILE A N 1
ATOM 3376 C CA . ILE A 1 421 ? -16.852 5.163 -17.239 1.00 68.31 421 ILE A CA 1
ATOM 3377 C C . ILE A 1 421 ? -18.056 6.056 -16.933 1.00 68.31 421 ILE A C 1
ATOM 3379 O O . ILE A 1 421 ? -19.197 5.745 -17.282 1.00 68.31 421 ILE A O 1
ATOM 3383 N N . GLU A 1 422 ? -17.799 7.162 -16.249 1.00 68.94 422 GLU A N 1
ATOM 3384 C CA . GLU A 1 422 ? -18.824 8.112 -15.844 1.00 68.94 422 GLU A CA 1
ATOM 3385 C C . GLU A 1 422 ? -18.270 9.524 -15.642 1.00 68.94 422 GLU A C 1
ATOM 3387 O O . GLU A 1 422 ? -17.061 9.771 -15.623 1.00 68.94 422 GLU A O 1
ATOM 3392 N N . LYS A 1 423 ? -19.193 10.472 -15.472 1.00 73.44 423 LYS A N 1
ATOM 3393 C CA . LYS A 1 423 ? -18.886 11.813 -14.983 1.00 73.44 423 LYS A CA 1
ATOM 3394 C C . LYS A 1 423 ? -18.712 11.736 -13.467 1.00 73.44 423 LYS A C 1
ATOM 3396 O O . LYS A 1 423 ? -19.655 11.353 -12.783 1.00 73.44 423 LYS A O 1
ATOM 3401 N N . LYS A 1 424 ? -17.560 12.158 -12.943 1.00 75.81 424 LYS A N 1
ATOM 3402 C CA . LYS A 1 424 ? -17.242 12.133 -11.507 1.00 75.81 424 LYS A CA 1
ATOM 3403 C C . LYS A 1 424 ? -16.692 13.467 -11.005 1.00 75.81 424 LYS A C 1
ATOM 3405 O O . LYS A 1 424 ? -16.099 14.246 -11.756 1.00 75.81 424 LYS A O 1
ATOM 3410 N N . VAL A 1 425 ? -16.889 13.733 -9.713 1.00 76.62 425 VAL A N 1
ATOM 3411 C CA . VAL A 1 425 ? -16.282 14.876 -9.017 1.00 76.62 425 VAL A CA 1
ATOM 3412 C C . VAL A 1 425 ? -15.108 14.372 -8.192 1.00 76.62 425 VAL A C 1
ATOM 3414 O O . VAL A 1 425 ? -15.308 13.751 -7.157 1.00 76.62 425 VAL A O 1
ATOM 3417 N N . PHE A 1 426 ? -13.889 14.658 -8.628 1.00 76.25 426 PHE A N 1
ATOM 3418 C CA . PHE A 1 426 ? -12.660 14.304 -7.927 1.00 76.25 426 PHE A CA 1
ATOM 3419 C C . PHE A 1 426 ? -12.172 15.466 -7.052 1.00 76.25 426 PHE A C 1
ATOM 3421 O O . PHE A 1 426 ? -12.076 16.599 -7.527 1.00 76.25 426 PHE A O 1
ATOM 3428 N N . MET A 1 427 ? -11.832 15.201 -5.789 1.00 77.56 427 MET A N 1
ATOM 3429 C CA . MET A 1 427 ? -11.250 16.198 -4.888 1.00 77.56 427 MET A CA 1
ATOM 3430 C C . MET A 1 427 ? -9.849 15.796 -4.426 1.00 77.56 427 MET A C 1
ATOM 3432 O O . MET A 1 427 ? -9.680 14.874 -3.636 1.00 77.56 427 MET A O 1
ATOM 3436 N N . LEU A 1 428 ? -8.845 16.558 -4.858 1.00 73.81 428 LEU A N 1
ATOM 3437 C CA . LEU A 1 428 ? -7.468 16.425 -4.389 1.00 73.81 428 LEU A CA 1
ATOM 3438 C C . LEU A 1 428 ? -7.248 17.300 -3.156 1.00 73.81 428 LEU A C 1
ATOM 3440 O O . LEU A 1 428 ? -7.471 18.510 -3.223 1.00 73.81 428 LEU A O 1
ATOM 3444 N N . THR A 1 429 ? -6.774 16.715 -2.059 1.00 74.81 429 THR A N 1
ATOM 3445 C CA . THR A 1 429 ? -6.627 17.425 -0.780 1.00 74.81 429 THR A CA 1
ATOM 3446 C C . THR A 1 429 ? -5.186 17.417 -0.306 1.00 74.81 429 THR A C 1
ATOM 3448 O O . THR A 1 429 ? -4.567 16.361 -0.233 1.00 74.81 429 THR A O 1
ATOM 3451 N N . PHE A 1 430 ? -4.667 18.590 0.053 1.00 70.50 430 PHE A N 1
ATOM 3452 C CA . PHE A 1 430 ? -3.389 18.726 0.746 1.00 70.50 430 PHE A CA 1
ATOM 3453 C C . PHE A 1 430 ? -3.632 19.264 2.148 1.00 70.50 430 PHE A C 1
ATOM 3455 O O . PHE A 1 430 ? -4.115 20.387 2.309 1.00 70.50 430 PHE A O 1
ATOM 3462 N N . THR A 1 431 ? -3.271 18.481 3.156 1.00 71.56 431 THR A N 1
ATOM 3463 C CA . THR A 1 431 ? -3.386 18.893 4.553 1.00 71.56 431 THR A CA 1
ATOM 3464 C C . THR A 1 431 ? -2.066 19.507 5.017 1.00 71.56 431 THR A C 1
ATOM 3466 O O . THR A 1 431 ? -0.991 18.958 4.782 1.00 71.56 431 THR A O 1
ATOM 3469 N N . SER A 1 432 ? -2.133 20.671 5.660 1.00 68.69 432 SER A N 1
ATOM 3470 C CA . SER A 1 432 ? -0.995 21.311 6.313 1.00 68.69 432 SER A CA 1
ATOM 3471 C C . SER A 1 432 ? -1.308 21.560 7.781 1.00 68.69 432 SER A C 1
ATOM 3473 O O . SER A 1 432 ? -2.279 22.241 8.132 1.00 68.69 432 SER A O 1
ATOM 3475 N N . LEU A 1 433 ? -0.427 21.016 8.616 1.00 63.62 433 LEU A N 1
ATOM 3476 C CA . LEU A 1 433 ? -0.342 21.246 10.047 1.00 63.62 433 LEU A CA 1
ATOM 3477 C C . LEU A 1 433 ? 0.666 22.379 10.242 1.00 63.62 433 LEU A C 1
ATOM 3479 O O . LEU A 1 433 ? 1.846 22.256 9.916 1.00 63.62 433 LEU A O 1
ATOM 3483 N N . SER A 1 434 ? 0.185 23.556 10.626 1.00 57.50 434 SER A N 1
ATOM 3484 C CA . SER A 1 434 ? 1.045 24.712 10.870 1.00 57.50 434 SER A CA 1
ATOM 3485 C C . SER A 1 434 ? 0.675 25.359 12.194 1.00 57.50 434 SER A C 1
ATOM 3487 O O . SER A 1 434 ? -0.494 25.349 12.572 1.00 57.50 434 SER A O 1
ATOM 3489 N N . TRP A 1 435 ? 1.652 26.021 12.818 1.00 47.78 435 TRP A N 1
ATOM 3490 C CA . TRP A 1 435 ? 1.565 26.742 14.102 1.00 47.78 435 TRP A CA 1
ATOM 3491 C C . TRP A 1 435 ? 0.466 27.817 14.206 1.00 47.78 435 TRP A C 1
ATOM 3493 O O . TRP A 1 435 ? 0.337 28.473 15.237 1.00 47.78 435 TRP A O 1
ATOM 3503 N N . ALA A 1 436 ? -0.259 28.094 13.120 1.00 48.84 436 ALA A N 1
ATOM 3504 C CA . ALA A 1 436 ? -1.342 29.069 13.088 1.00 48.84 436 ALA A CA 1
ATOM 3505 C C . ALA A 1 436 ? -2.708 28.455 12.738 1.00 48.84 436 ALA A C 1
ATOM 3507 O O . ALA A 1 436 ? -3.719 29.126 12.946 1.00 48.84 436 ALA A O 1
ATOM 3508 N N . SER A 1 437 ? -2.754 27.234 12.184 1.00 54.88 437 SER A N 1
ATOM 3509 C CA . SER A 1 437 ? -3.998 26.593 11.738 1.00 54.88 437 SER A CA 1
ATOM 3510 C C . SER A 1 437 ? -3.785 25.175 11.191 1.00 54.88 437 SER A C 1
ATOM 3512 O O . SER A 1 437 ? -2.845 24.944 10.425 1.00 54.88 437 SER A O 1
ATOM 3514 N N . PHE A 1 438 ? -4.743 24.286 11.479 1.00 69.00 438 PHE A N 1
ATOM 3515 C CA . PHE A 1 438 ? -5.039 23.095 10.674 1.00 69.00 438 PHE A CA 1
ATOM 3516 C C . PHE A 1 438 ? -5.707 23.540 9.372 1.00 69.00 438 PHE A C 1
ATOM 3518 O O . PHE A 1 438 ? -6.753 24.199 9.392 1.00 69.00 438 PHE A O 1
ATOM 3525 N N . THR A 1 439 ? -5.069 23.257 8.237 1.00 66.88 439 THR A N 1
ATOM 3526 C CA . THR A 1 439 ? -5.531 23.727 6.924 1.00 66.88 439 THR A CA 1
ATOM 3527 C C . THR A 1 439 ? -5.574 22.603 5.913 1.00 66.88 439 THR A C 1
ATOM 3529 O O . THR A 1 439 ? -4.724 21.720 5.911 1.00 66.88 439 THR A O 1
ATOM 3532 N N . GLN A 1 440 ? -6.568 22.660 5.037 1.00 68.62 440 GLN A N 1
ATOM 3533 C CA . GLN A 1 440 ? -6.762 21.737 3.934 1.00 68.62 440 GLN A CA 1
ATOM 3534 C C . GLN A 1 440 ? -6.916 22.546 2.632 1.00 68.62 440 GLN A C 1
ATOM 3536 O O . GLN A 1 440 ? -7.869 23.310 2.454 1.00 68.62 440 GLN A O 1
ATOM 3541 N N . ASP A 1 441 ? -5.972 22.402 1.703 1.00 67.50 441 ASP A N 1
ATOM 3542 C CA . ASP A 1 441 ? -6.099 22.875 0.316 1.00 67.50 441 ASP A CA 1
ATOM 3543 C C . ASP A 1 441 ? -6.884 21.827 -0.476 1.00 67.50 441 ASP A C 1
ATOM 3545 O O . ASP A 1 441 ? -6.370 20.741 -0.733 1.00 67.50 441 ASP A O 1
ATOM 3549 N N . ASN A 1 442 ? -8.131 22.139 -0.838 1.00 70.12 442 ASN A N 1
ATOM 3550 C CA . ASN A 1 442 ? -9.033 21.214 -1.518 1.00 70.12 442 ASN A CA 1
ATOM 3551 C C . ASN A 1 442 ? -9.241 21.657 -2.971 1.00 70.12 442 ASN A C 1
ATOM 3553 O O . ASN A 1 442 ? -9.842 22.694 -3.270 1.00 70.12 442 ASN A O 1
ATOM 3557 N N . ARG A 1 443 ? -8.773 20.841 -3.912 1.00 70.44 443 ARG A N 1
ATOM 3558 C CA . ARG A 1 443 ? -8.878 21.088 -5.351 1.00 70.44 443 ARG A CA 1
ATOM 3559 C C . ARG A 1 443 ? -9.951 20.186 -5.935 1.00 70.44 443 ARG A C 1
ATOM 3561 O O . ARG A 1 443 ? -9.769 18.979 -6.015 1.00 70.44 443 ARG A O 1
ATOM 3568 N N . MET A 1 444 ? -11.072 20.783 -6.327 1.00 71.25 444 MET A N 1
ATOM 3569 C CA . MET A 1 444 ? -12.212 20.067 -6.899 1.00 71.25 444 MET A CA 1
ATOM 3570 C C . MET A 1 444 ? -12.134 20.062 -8.426 1.00 71.25 444 MET A C 1
ATOM 3572 O O . MET A 1 444 ? -11.911 21.105 -9.047 1.00 71.25 444 MET A O 1
ATOM 3576 N N . PHE A 1 445 ? -12.374 18.899 -9.015 1.00 69.31 445 PHE A N 1
ATOM 3577 C CA . PHE A 1 445 ? -12.371 18.652 -10.446 1.00 69.31 445 PHE A CA 1
ATOM 3578 C C . PHE A 1 445 ? -13.656 17.924 -10.830 1.00 69.31 445 PHE A C 1
ATOM 3580 O O . PHE A 1 445 ? -13.955 16.871 -10.285 1.00 69.31 445 PHE A O 1
ATOM 3587 N N . PHE A 1 446 ? -14.398 18.458 -11.789 1.00 70.31 446 PHE A N 1
ATOM 3588 C CA . PHE A 1 446 ? -15.498 17.774 -12.450 1.00 70.31 446 PHE A CA 1
ATOM 3589 C C . PHE A 1 446 ? -15.025 17.269 -13.816 1.00 70.31 446 PHE A C 1
ATOM 3591 O O . PHE A 1 446 ? -14.679 18.057 -14.707 1.00 70.31 446 PHE A O 1
ATOM 3598 N N . LEU A 1 447 ? -14.949 15.948 -13.947 1.00 68.88 447 LEU A N 1
ATOM 3599 C CA . LEU A 1 447 ? -14.328 15.262 -15.075 1.00 68.88 447 LEU A CA 1
ATOM 3600 C C . LEU A 1 447 ? -15.161 14.057 -15.519 1.00 68.88 447 LEU A C 1
ATOM 3602 O O . LEU A 1 447 ? -16.093 13.649 -14.831 1.00 68.88 447 LEU A O 1
ATOM 3606 N N . GLU A 1 448 ? -14.848 13.523 -16.691 1.00 68.12 448 GLU A N 1
ATOM 3607 C CA . GLU A 1 448 ? -15.522 12.371 -17.288 1.00 68.12 448 GLU A CA 1
ATOM 3608 C C . GLU A 1 448 ? -14.469 11.334 -17.660 1.00 68.12 448 GLU A C 1
ATOM 3610 O O . GLU A 1 448 ? -13.498 11.657 -18.347 1.00 68.12 448 GLU A O 1
ATOM 3615 N N . THR A 1 449 ? -14.633 10.105 -17.177 1.00 68.44 449 THR A N 1
ATOM 3616 C CA . THR A 1 449 ? -13.704 9.018 -17.483 1.00 68.44 449 THR A CA 1
ATOM 3617 C C . THR A 1 449 ? -14.145 8.293 -18.746 1.00 68.44 449 THR A C 1
ATOM 3619 O O . THR A 1 449 ? -15.299 7.892 -18.880 1.00 68.44 449 THR A O 1
ATOM 3622 N N . HIS A 1 450 ? -13.224 8.101 -19.690 1.00 64.44 450 HIS A N 1
ATOM 3623 C CA . HIS A 1 450 ? -13.531 7.489 -20.982 1.00 64.44 450 HIS A CA 1
ATOM 3624 C C . HIS A 1 450 ? -13.250 5.979 -20.999 1.00 64.44 450 HIS A C 1
ATOM 3626 O O . HIS A 1 450 ? -12.508 5.451 -20.175 1.00 64.44 450 HIS A O 1
ATOM 3632 N N . GLN A 1 451 ? -13.766 5.288 -22.026 1.00 57.94 451 GLN A N 1
ATOM 3633 C CA . GLN A 1 451 ? -13.677 3.827 -22.224 1.00 57.94 451 GLN A CA 1
ATOM 3634 C C . GLN A 1 451 ? -12.255 3.234 -22.148 1.00 57.94 451 GLN A C 1
ATOM 3636 O O . GLN A 1 451 ? -12.090 2.025 -21.960 1.00 57.94 451 GLN A O 1
ATOM 3641 N N . ASN A 1 452 ? -11.226 4.083 -22.259 1.00 58.72 452 ASN A N 1
ATOM 3642 C CA . ASN A 1 452 ? -9.834 3.676 -22.159 1.00 58.72 452 ASN A CA 1
ATOM 3643 C C . ASN A 1 452 ? -9.178 3.866 -20.773 1.00 58.72 452 ASN A C 1
ATOM 3645 O O . ASN A 1 452 ? -7.968 3.704 -20.675 1.00 58.72 452 ASN A O 1
ATOM 3649 N N . GLY A 1 453 ? -9.919 4.214 -19.716 1.00 60.69 453 GLY A N 1
ATOM 3650 C CA . GLY A 1 453 ? -9.298 4.583 -18.428 1.00 60.69 453 GLY A CA 1
ATOM 3651 C C . GLY A 1 453 ? -8.667 5.972 -18.433 1.00 60.69 453 GLY A C 1
ATOM 3652 O O . GLY A 1 453 ? -8.091 6.423 -17.450 1.00 60.69 453 GLY A O 1
ATOM 3653 N N . LEU A 1 454 ? -8.775 6.674 -19.558 1.00 61.59 454 LEU A N 1
ATOM 3654 C CA . LEU A 1 454 ? -8.309 8.038 -19.676 1.00 61.59 454 LEU A CA 1
ATOM 3655 C C . LEU A 1 454 ? -9.338 8.938 -19.006 1.00 61.59 454 LEU A C 1
ATOM 3657 O O . LEU A 1 454 ? -10.437 9.126 -19.529 1.00 61.59 454 LEU A O 1
ATOM 3661 N N . GLU A 1 455 ? -8.957 9.539 -17.886 1.00 58.53 455 GLU A N 1
ATOM 3662 C CA . GLU A 1 455 ? -9.706 10.643 -17.273 1.00 58.53 455 GLU A CA 1
ATOM 3663 C C . GLU A 1 455 ? -9.640 11.913 -18.151 1.00 58.53 455 GLU A C 1
ATOM 3665 O O . GLU A 1 455 ? -10.345 12.891 -17.905 1.00 58.53 455 GLU A O 1
ATOM 3670 N N . TRP A 1 456 ? -8.777 11.899 -19.184 1.00 51.81 456 TRP A N 1
ATOM 3671 C CA . TRP A 1 456 ? -8.467 13.028 -20.059 1.00 51.81 456 TRP A CA 1
ATOM 3672 C C . TRP A 1 456 ? -8.234 12.562 -21.497 1.00 51.81 456 TRP A C 1
ATOM 3674 O O . TRP A 1 456 ? -7.254 11.880 -21.790 1.00 51.81 456 TRP A O 1
ATOM 3684 N N . LYS A 1 457 ? -9.113 12.958 -22.428 1.00 42.53 457 LYS A N 1
ATOM 3685 C CA . LYS A 1 457 ? -8.947 12.676 -23.863 1.00 42.53 457 LYS A CA 1
ATOM 3686 C C . LYS A 1 457 ? -9.041 13.944 -24.710 1.00 42.53 457 LYS A C 1
ATOM 3688 O O . LYS A 1 457 ? -9.971 14.738 -24.589 1.00 42.53 457 LYS A O 1
ATOM 3693 N N . TRP A 1 458 ? -8.080 14.106 -25.616 1.00 37.62 458 TRP A N 1
ATOM 3694 C CA . TRP A 1 458 ? -7.928 15.283 -26.472 1.00 37.62 458 TRP A CA 1
ATOM 3695 C C . TRP A 1 458 ? -8.358 15.020 -27.922 1.00 37.62 458 TRP A C 1
ATOM 3697 O O . TRP A 1 458 ? -7.672 15.426 -28.854 1.00 37.62 458 TRP A O 1
ATOM 3707 N N . THR A 1 459 ? -9.466 14.299 -28.151 1.00 38.06 459 THR A N 1
ATOM 3708 C CA . THR A 1 459 ? -9.887 13.906 -29.515 1.00 38.06 459 THR A CA 1
ATOM 3709 C C . THR A 1 459 ? -11.404 13.849 -29.767 1.00 38.06 459 THR A C 1
ATOM 3711 O O . THR A 1 459 ? -11.870 13.000 -30.525 1.00 38.06 459 THR A O 1
ATOM 3714 N N . SER A 1 460 ? -12.215 14.755 -29.194 1.00 38.62 460 SER A N 1
ATOM 3715 C CA . SER A 1 460 ? -13.652 14.828 -29.537 1.00 38.62 460 SER A CA 1
ATOM 3716 C C . SER A 1 460 ? -13.999 15.967 -30.514 1.00 38.62 460 SER A C 1
ATOM 3718 O O . SER A 1 460 ? -13.460 17.074 -30.447 1.00 38.62 460 SER A O 1
ATOM 3720 N N . SER A 1 461 ? -14.907 15.673 -31.453 1.00 35.19 461 SER A N 1
ATOM 3721 C CA . SER A 1 461 ? -15.553 16.648 -32.354 1.00 35.19 461 SER A CA 1
ATOM 3722 C C . SER A 1 461 ? -17.072 16.744 -32.137 1.00 35.19 461 SER A C 1
ATOM 3724 O O . SER A 1 461 ? -17.747 17.492 -32.844 1.00 35.19 461 SER A O 1
ATOM 3726 N N . ASP A 1 462 ? -17.609 16.010 -31.158 1.00 38.81 462 ASP A N 1
ATOM 3727 C CA . ASP A 1 462 ? -19.029 16.000 -30.800 1.00 38.81 462 ASP A CA 1
ATOM 3728 C C . ASP A 1 462 ? -19.250 16.906 -29.581 1.00 38.81 462 ASP A C 1
ATOM 3730 O O . ASP A 1 462 ? -18.697 16.664 -28.517 1.00 38.81 462 ASP A O 1
ATOM 3734 N N . GLN A 1 463 ? -20.054 17.960 -29.740 1.00 36.88 463 GLN A N 1
ATOM 3735 C CA . GLN A 1 463 ? -20.407 18.916 -28.678 1.00 36.88 463 GLN A CA 1
ATOM 3736 C C . GLN A 1 463 ? -21.464 18.380 -27.696 1.00 36.88 463 GLN A C 1
ATOM 3738 O O . GLN A 1 463 ? -21.859 19.105 -26.787 1.00 36.88 463 GLN A O 1
ATOM 3743 N N . THR A 1 464 ? -21.987 17.171 -27.918 1.00 37.12 464 THR A N 1
ATOM 3744 C CA . THR A 1 464 ? -23.190 16.671 -27.237 1.00 37.12 464 THR A CA 1
ATOM 3745 C C . THR A 1 464 ? -23.042 15.290 -26.591 1.00 37.12 464 THR A C 1
ATOM 3747 O O . THR A 1 464 ? -23.963 14.871 -25.895 1.00 37.12 464 THR A O 1
ATOM 3750 N N . GLY A 1 465 ? -21.918 14.590 -26.797 1.00 39.88 465 GLY A N 1
ATOM 3751 C CA . GLY A 1 465 ? -21.638 13.284 -26.175 1.00 39.88 465 GLY A CA 1
ATOM 3752 C C . GLY A 1 465 ? -22.561 12.136 -26.614 1.00 39.88 465 GLY A C 1
ATOM 3753 O O . GLY A 1 465 ? -22.646 11.123 -25.930 1.00 39.88 465 GLY A O 1
ATOM 3754 N N . VAL A 1 466 ? -23.294 12.268 -27.729 1.00 36.50 466 VAL A N 1
ATOM 3755 C CA . VAL A 1 466 ? -24.385 11.329 -28.082 1.00 36.50 466 VAL A CA 1
ATOM 3756 C C . VAL A 1 466 ? -23.922 10.202 -29.017 1.00 36.50 466 VAL A C 1
ATOM 3758 O O . VAL A 1 466 ? -24.603 9.185 -29.117 1.00 36.50 466 VAL A O 1
ATOM 3761 N N . ASN A 1 467 ? -22.781 10.341 -29.707 1.00 37.03 467 ASN A N 1
ATOM 3762 C CA . ASN A 1 467 ? -22.293 9.342 -30.673 1.00 37.03 467 ASN A CA 1
ATOM 3763 C C . ASN A 1 467 ? -20.822 8.926 -30.449 1.00 37.03 467 ASN A C 1
ATOM 3765 O O . ASN A 1 467 ? -20.050 8.862 -31.403 1.00 37.03 467 ASN A O 1
ATOM 3769 N N . GLU A 1 468 ? -20.422 8.603 -29.216 1.00 43.91 468 GLU A N 1
ATOM 3770 C CA . GLU A 1 468 ? -19.055 8.131 -28.895 1.00 43.91 468 GLU A CA 1
ATOM 3771 C C . GLU A 1 468 ? -18.732 6.687 -29.339 1.00 43.91 468 GLU A C 1
ATOM 3773 O O . GLU A 1 468 ? -17.661 6.162 -29.042 1.00 43.91 468 GLU A O 1
ATOM 3778 N N . ILE A 1 469 ? -19.608 6.035 -30.107 1.00 40.03 469 ILE A N 1
ATOM 3779 C CA . ILE A 1 469 ? -19.368 4.681 -30.615 1.00 40.03 469 ILE A CA 1
ATOM 3780 C C . ILE A 1 469 ? -18.932 4.763 -32.078 1.00 40.03 469 ILE A C 1
ATOM 3782 O O . ILE A 1 469 ? -19.748 4.636 -32.990 1.00 40.03 469 ILE A O 1
ATOM 3786 N N . ASP A 1 470 ? -17.630 4.922 -32.311 1.00 35.06 470 ASP A N 1
ATOM 3787 C CA . ASP A 1 470 ? -17.032 4.480 -33.572 1.00 35.06 470 ASP A CA 1
ATOM 3788 C C . ASP A 1 470 ? -15.830 3.567 -33.315 1.00 35.06 470 ASP A C 1
ATOM 3790 O O . ASP A 1 470 ? -14.669 3.970 -33.321 1.00 35.06 470 ASP A O 1
ATOM 3794 N N . VAL A 1 471 ? -16.142 2.289 -33.112 1.00 36.88 471 VAL A N 1
ATOM 3795 C CA . VAL A 1 471 ? -15.189 1.172 -33.035 1.00 36.88 471 VAL A CA 1
ATOM 3796 C C . VAL A 1 471 ? -14.520 0.847 -34.383 1.00 36.88 471 VAL A C 1
ATOM 3798 O O . VAL A 1 471 ? -13.792 -0.138 -34.478 1.00 36.88 471 VAL A O 1
ATOM 3801 N N . SER A 1 472 ? -14.766 1.615 -35.455 1.00 31.45 472 SER A N 1
ATOM 3802 C CA . SER A 1 472 ? -14.314 1.257 -36.809 1.00 31.45 472 SER A CA 1
ATOM 3803 C C . SER A 1 472 ? -13.058 1.982 -37.312 1.00 31.45 472 SER A C 1
ATOM 3805 O O . SER A 1 472 ? -12.561 1.644 -38.388 1.00 31.45 472 SER A O 1
ATOM 3807 N N . ALA A 1 473 ? -12.476 2.914 -36.550 1.00 30.14 473 ALA A N 1
ATOM 3808 C CA . ALA A 1 473 ? -11.319 3.696 -36.998 1.00 30.14 473 ALA A CA 1
ATOM 3809 C C . ALA A 1 473 ? -10.025 3.361 -36.229 1.00 30.14 473 ALA A C 1
ATOM 3811 O O . ALA A 1 473 ? -9.564 4.126 -35.391 1.00 30.14 473 ALA A O 1
ATOM 3812 N N . ALA A 1 474 ? -9.381 2.245 -36.584 1.00 31.97 474 ALA A N 1
ATOM 3813 C CA . ALA A 1 474 ? -8.062 1.831 -36.079 1.00 31.97 474 ALA A CA 1
ATOM 3814 C C . ALA A 1 474 ? -6.871 2.692 -36.579 1.00 31.97 474 ALA A C 1
ATOM 3816 O O . ALA A 1 474 ? -5.714 2.300 -36.445 1.00 31.97 474 ALA A O 1
ATOM 3817 N N . SER A 1 475 ? -7.124 3.845 -37.201 1.00 33.56 475 SER A N 1
ATOM 3818 C CA . SER A 1 475 ? -6.080 4.744 -37.696 1.00 33.56 475 SER A CA 1
ATOM 3819 C C . SER A 1 475 ? -6.666 6.123 -37.992 1.00 33.56 475 SER A C 1
ATOM 3821 O O . SER A 1 475 ? -7.398 6.268 -38.972 1.00 33.56 475 SER A O 1
ATOM 3823 N N . ALA A 1 476 ? -6.359 7.115 -37.159 1.00 29.14 476 ALA A N 1
ATOM 3824 C CA . ALA A 1 476 ? -6.097 8.508 -37.537 1.00 29.14 476 ALA A CA 1
ATOM 3825 C C . ALA A 1 476 ? -6.259 9.410 -36.312 1.00 29.14 476 ALA A C 1
ATOM 3827 O O . ALA A 1 476 ? -7.355 9.573 -35.775 1.00 29.14 476 ALA A O 1
ATOM 3828 N N . GLU A 1 477 ? -5.149 10.040 -35.946 1.00 33.06 477 GLU A N 1
ATOM 3829 C CA . GLU A 1 477 ? -5.075 11.266 -35.165 1.00 33.06 477 GLU A CA 1
ATOM 3830 C C . GLU A 1 477 ? -6.232 12.220 -35.497 1.00 33.06 477 GLU A C 1
ATOM 3832 O O . GLU A 1 477 ? -6.358 12.719 -36.619 1.00 33.06 477 GLU A O 1
ATOM 3837 N N . LYS A 1 478 ? -7.079 12.509 -34.511 1.00 31.53 478 LYS A N 1
ATOM 3838 C CA . LYS A 1 478 ? -8.067 13.588 -34.591 1.00 31.53 478 LYS A CA 1
ATOM 3839 C C . LYS A 1 478 ? -8.058 14.380 -33.299 1.00 31.53 478 LYS A C 1
ATOM 3841 O O . LYS A 1 478 ? -8.902 14.181 -32.445 1.00 31.53 478 LYS A O 1
ATOM 3846 N N . TRP A 1 479 ? -7.081 15.270 -33.205 1.00 28.89 479 TRP A N 1
ATOM 3847 C CA . TRP A 1 479 ? -6.899 16.309 -32.197 1.00 28.89 479 TRP A CA 1
ATOM 3848 C C . TRP A 1 479 ? -8.244 17.031 -31.984 1.00 28.89 479 TRP A C 1
ATOM 3850 O O . TRP A 1 479 ? -8.828 17.565 -32.929 1.00 28.89 479 TRP A O 1
ATOM 3860 N N . GLY A 1 480 ? -8.781 16.981 -30.774 1.00 29.77 480 GLY A N 1
ATOM 3861 C CA . GLY A 1 480 ? -10.151 17.345 -30.439 1.00 29.77 480 GLY A CA 1
ATOM 3862 C C . GLY A 1 480 ? -10.246 17.896 -29.024 1.00 29.77 480 GLY A C 1
ATOM 3863 O O . GLY A 1 480 ? -9.481 17.565 -28.127 1.00 29.77 480 GLY A O 1
ATOM 3864 N N . TRP A 1 481 ? -11.163 18.827 -28.844 1.00 31.56 481 TRP A N 1
ATOM 3865 C CA . TRP A 1 481 ? -11.189 19.672 -27.663 1.00 31.56 481 TRP A CA 1
ATOM 3866 C C . TRP A 1 481 ? -11.825 18.931 -26.484 1.00 31.56 481 TRP A C 1
ATOM 3868 O O . TRP A 1 481 ? -12.671 18.050 -26.661 1.00 31.56 481 TRP A O 1
ATOM 3878 N N . THR A 1 482 ? -11.358 19.283 -25.290 1.00 38.62 482 THR A N 1
ATOM 3879 C CA . THR A 1 482 ? -11.723 18.695 -24.001 1.00 38.62 482 THR A CA 1
ATOM 3880 C C . THR A 1 482 ? -13.238 18.702 -23.761 1.00 38.62 482 THR A C 1
ATOM 3882 O O . THR A 1 482 ? -13.896 19.722 -23.972 1.00 38.62 482 THR A O 1
ATOM 3885 N N . HIS A 1 483 ? -13.794 17.611 -23.223 1.00 38.59 483 HIS A N 1
ATOM 3886 C CA . HIS A 1 483 ? -15.096 17.642 -22.542 1.00 38.59 483 HIS A CA 1
ATOM 3887 C C . HIS A 1 483 ? -14.881 18.118 -21.095 1.00 38.59 483 HIS A C 1
ATOM 3889 O O . HIS A 1 483 ? -15.022 17.389 -20.123 1.00 38.59 483 HIS A O 1
ATOM 3895 N N . GLN A 1 484 ? -14.443 19.370 -20.934 1.00 44.78 484 GLN A N 1
ATOM 3896 C CA . GLN A 1 484 ? -14.326 19.973 -19.607 1.00 44.78 484 GLN A CA 1
ATOM 3897 C C . GLN A 1 484 ? -15.701 20.412 -19.112 1.00 44.78 484 GLN A C 1
ATOM 3899 O O . GLN A 1 484 ? -16.173 21.515 -19.412 1.00 44.78 484 GLN A O 1
ATOM 3904 N N . LEU A 1 485 ? -16.320 19.555 -18.303 1.00 46.84 485 LEU A N 1
ATOM 3905 C CA . LEU A 1 485 ? -17.562 19.875 -17.613 1.00 46.84 485 LEU A CA 1
ATOM 3906 C C . LEU A 1 485 ? -17.351 20.871 -16.463 1.00 46.84 485 LEU A C 1
ATOM 3908 O O . LEU A 1 485 ? -18.330 21.420 -15.984 1.00 46.84 485 LEU A O 1
ATOM 3912 N N . ASN A 1 486 ? -16.115 21.207 -16.072 1.00 44.84 486 ASN A N 1
ATOM 3913 C CA . ASN A 1 486 ? -15.800 22.267 -15.092 1.00 44.84 486 ASN A CA 1
ATOM 3914 C C . ASN A 1 486 ? -16.393 23.651 -15.419 1.00 44.84 486 ASN A C 1
ATOM 3916 O O . ASN A 1 486 ? -16.446 24.526 -14.558 1.00 44.84 486 ASN A O 1
ATOM 3920 N N . ASN A 1 487 ? -16.854 23.864 -16.656 1.00 48.62 487 ASN A N 1
ATOM 3921 C CA . ASN A 1 487 ? -17.611 25.057 -17.030 1.00 48.62 487 ASN A CA 1
ATOM 3922 C C . ASN A 1 487 ? -19.080 25.036 -16.556 1.00 48.62 487 ASN A C 1
ATOM 3924 O O . ASN A 1 487 ? -19.806 26.008 -16.779 1.00 48.62 487 ASN A O 1
ATOM 3928 N N . THR A 1 488 ? -19.513 23.933 -15.951 1.00 53.28 488 THR A N 1
ATOM 3929 C CA . THR A 1 488 ? -20.860 23.674 -15.447 1.00 53.28 488 THR A CA 1
ATOM 3930 C C . THR A 1 488 ? -21.012 24.289 -14.067 1.00 53.28 488 THR A C 1
ATOM 3932 O O . THR A 1 488 ? -20.158 24.112 -13.201 1.00 53.28 488 THR A O 1
ATOM 3935 N N . SER A 1 489 ? -22.101 25.028 -13.853 1.00 60.06 489 SER A N 1
ATOM 3936 C CA . SER A 1 489 ? -22.405 25.532 -12.517 1.00 60.06 489 SER A CA 1
ATOM 3937 C C . SER A 1 489 ? -22.703 24.372 -11.572 1.00 60.06 489 SER A C 1
ATOM 3939 O O . SER A 1 489 ? -23.439 23.446 -11.913 1.00 60.06 489 SER A O 1
ATOM 3941 N N . GLY A 1 490 ? -22.142 24.454 -10.377 1.00 69.69 490 GLY A N 1
ATOM 3942 C CA . GLY A 1 490 ? -22.383 23.510 -9.303 1.00 69.69 490 GLY A CA 1
ATOM 3943 C C . GLY A 1 490 ? -22.821 24.199 -8.021 1.00 69.69 490 GLY A C 1
ATOM 3944 O O . GLY A 1 490 ? -22.974 25.424 -7.947 1.00 69.69 490 GLY A O 1
ATOM 3945 N N . GLN A 1 491 ? -23.006 23.397 -6.990 1.00 74.88 491 GLN A N 1
ATOM 3946 C CA . GLN A 1 491 ? -23.318 23.816 -5.643 1.00 74.88 491 GLN A CA 1
ATOM 3947 C C . GLN A 1 491 ? -22.461 23.015 -4.672 1.00 74.88 491 GLN A C 1
ATOM 3949 O O . GLN A 1 491 ? -22.233 21.824 -4.835 1.00 74.88 491 GLN A O 1
ATOM 3954 N N . PHE A 1 492 ? -21.972 23.718 -3.667 1.00 78.50 492 PHE A N 1
ATOM 3955 C CA . PHE A 1 492 ? -21.234 23.174 -2.550 1.00 78.50 492 PHE A CA 1
ATOM 3956 C C . PHE A 1 492 ? -22.080 23.352 -1.292 1.00 78.50 492 PHE A C 1
ATOM 3958 O O . PHE A 1 492 ? -22.518 24.474 -0.995 1.00 78.50 492 PHE A O 1
ATOM 3965 N N . THR A 1 493 ? -22.289 22.274 -0.544 1.00 83.31 493 THR A N 1
ATOM 3966 C CA . THR A 1 493 ? -23.036 22.300 0.712 1.00 83.31 493 THR A CA 1
ATOM 3967 C C . THR A 1 493 ? -22.232 21.628 1.819 1.00 83.31 493 THR A C 1
ATOM 3969 O O . THR A 1 493 ? -21.793 20.493 1.681 1.00 83.31 493 THR A O 1
ATOM 3972 N N . THR A 1 494 ? -22.050 22.336 2.934 1.00 86.25 494 THR A N 1
ATOM 3973 C CA . THR A 1 494 ? -21.428 21.792 4.145 1.00 86.25 494 THR A CA 1
ATOM 3974 C C . THR A 1 494 ? -22.515 21.270 5.071 1.00 86.25 494 THR A C 1
ATOM 3976 O O . THR A 1 494 ? -23.399 22.032 5.464 1.00 86.25 494 THR A O 1
ATOM 3979 N N . ILE A 1 495 ? -22.439 19.995 5.429 1.00 90.81 495 ILE A N 1
ATOM 3980 C CA . ILE A 1 495 ? -23.348 19.317 6.349 1.00 90.81 495 ILE A CA 1
ATOM 3981 C C . ILE A 1 495 ? -22.565 18.949 7.610 1.00 90.81 495 ILE A C 1
ATOM 3983 O O . ILE A 1 495 ? -21.451 18.435 7.524 1.00 90.81 495 ILE A O 1
ATOM 3987 N N . GLN A 1 496 ? -23.123 19.256 8.776 1.00 92.00 496 GLN A N 1
ATOM 3988 C CA . GLN A 1 496 ? -22.681 18.690 10.046 1.00 92.00 496 GLN A CA 1
ATOM 3989 C C . GLN A 1 496 ? -23.082 17.222 10.035 1.00 92.00 496 GLN A C 1
ATOM 3991 O O . GLN A 1 496 ? -24.269 16.911 9.981 1.00 92.00 496 GLN A O 1
ATOM 3996 N N . ASP A 1 497 ? -22.103 16.323 10.000 1.00 94.00 497 ASP A N 1
ATOM 3997 C CA . ASP A 1 497 ? -22.384 14.902 9.791 1.00 94.00 497 ASP A CA 1
ATOM 3998 C C . ASP A 1 497 ? -23.187 14.309 10.959 1.00 94.00 497 ASP A C 1
ATOM 4000 O O . ASP A 1 497 ? -24.105 13.524 10.760 1.00 94.00 497 ASP A O 1
ATOM 4004 N N . TRP A 1 498 ? -22.925 14.811 12.167 1.00 94.00 498 TRP A N 1
ATOM 4005 C CA . TRP A 1 498 ? -23.481 14.311 13.422 1.00 94.00 498 TRP A CA 1
ATOM 4006 C C . TRP A 1 498 ? -24.948 14.678 13.697 1.00 94.00 498 TRP A C 1
ATOM 4008 O O . TRP A 1 498 ? -25.571 14.104 14.581 1.00 94.00 498 TRP A O 1
ATOM 4018 N N . ASP A 1 499 ? -25.522 15.665 13.015 1.00 93.00 499 ASP A N 1
ATOM 4019 C CA . ASP A 1 499 ? -26.944 16.024 13.160 1.00 93.00 499 ASP A CA 1
ATOM 4020 C C . ASP A 1 499 ? -27.642 16.246 11.811 1.00 93.00 499 ASP A C 1
ATOM 4022 O O . ASP A 1 499 ? -28.823 16.613 11.761 1.00 93.00 499 ASP A O 1
ATOM 4026 N N . ASN A 1 500 ? -26.910 16.004 10.720 1.00 92.12 500 ASN A N 1
ATOM 4027 C CA . ASN A 1 500 ? -27.331 16.189 9.339 1.00 92.12 500 ASN A CA 1
ATOM 4028 C C . ASN A 1 500 ? -27.844 17.615 9.054 1.00 92.12 500 ASN A C 1
ATOM 4030 O O . ASN A 1 500 ? -28.655 17.846 8.148 1.00 92.12 500 ASN A O 1
ATOM 4034 N N . VAL A 1 501 ? -27.398 18.601 9.843 1.00 91.62 501 VAL A N 1
ATOM 4035 C CA . VAL A 1 501 ? -27.778 20.001 9.676 1.00 91.62 501 VAL A CA 1
ATOM 4036 C C . VAL A 1 501 ? -26.812 20.678 8.721 1.00 91.62 501 VAL A C 1
ATOM 4038 O O . VAL A 1 501 ? -25.590 20.646 8.855 1.00 91.62 501 VAL A O 1
ATOM 4041 N N . GLN A 1 502 ? -27.375 21.370 7.736 1.00 89.31 502 GLN A N 1
ATOM 4042 C CA . GLN A 1 502 ? -26.585 22.208 6.854 1.00 89.31 502 GLN A CA 1
ATOM 4043 C C . GLN A 1 502 ? -25.940 23.367 7.631 1.00 89.31 502 GLN A C 1
ATOM 4045 O O . GLN A 1 502 ? -26.629 24.228 8.188 1.00 89.31 502 GLN A O 1
ATOM 4050 N N . TYR A 1 503 ? -24.611 23.441 7.579 1.00 84.31 503 TYR A N 1
ATOM 4051 C CA . TYR A 1 503 ? -23.846 24.537 8.148 1.00 84.31 503 TYR A CA 1
ATOM 4052 C C . TYR A 1 503 ? -23.727 25.696 7.152 1.00 84.31 503 TYR A C 1
ATOM 4054 O O . TYR A 1 503 ? -23.011 25.638 6.150 1.00 84.31 503 TYR A O 1
ATOM 4062 N N . GLY A 1 504 ? -24.413 26.799 7.453 1.00 77.69 504 GLY A N 1
ATOM 4063 C CA . GLY A 1 504 ? -24.401 27.995 6.613 1.00 77.69 504 GLY A CA 1
ATOM 4064 C C . GLY A 1 504 ? -25.130 27.818 5.274 1.00 77.69 504 GLY A C 1
ATOM 4065 O O . GLY A 1 504 ? -25.739 26.796 4.978 1.00 77.69 504 GLY A O 1
ATOM 4066 N N . ALA A 1 505 ? -25.126 28.861 4.444 1.00 73.44 505 ALA A N 1
ATOM 4067 C CA . ALA A 1 505 ? -25.764 28.799 3.129 1.00 73.44 505 ALA A CA 1
ATOM 4068 C C . ALA A 1 505 ? -24.875 28.057 2.121 1.00 73.44 505 ALA A C 1
ATOM 4070 O O . ALA A 1 505 ? -23.670 28.322 2.061 1.00 73.44 505 ALA A O 1
ATOM 4071 N N . SER A 1 506 ? -25.487 27.213 1.284 1.00 74.75 506 SER A N 1
ATOM 4072 C CA . SER A 1 506 ? -24.793 26.567 0.169 1.00 74.75 506 SER A CA 1
ATOM 4073 C C . SER A 1 506 ? -24.147 27.607 -0.740 1.00 74.75 506 SER A C 1
ATOM 4075 O O . SER A 1 506 ? -24.670 28.712 -0.935 1.00 74.75 506 SER A O 1
ATOM 4077 N N . LYS A 1 507 ? -22.996 27.253 -1.301 1.00 71.50 507 LYS A N 1
ATOM 4078 C CA . LYS A 1 507 ? -22.193 28.139 -2.137 1.00 71.50 507 LYS A CA 1
ATOM 4079 C C . LYS A 1 507 ? -22.266 27.673 -3.579 1.00 71.50 507 LYS A C 1
ATOM 4081 O O . LYS A 1 507 ? -21.972 26.522 -3.876 1.00 71.50 507 LYS A O 1
ATOM 4086 N N . SER A 1 508 ? -22.665 28.563 -4.480 1.00 62.56 508 SER A N 1
ATOM 4087 C CA . SER A 1 508 ? -22.625 28.270 -5.911 1.00 62.56 508 SER A CA 1
ATOM 4088 C C . SER A 1 508 ? -21.176 28.172 -6.381 1.00 62.56 508 SER A C 1
ATOM 4090 O O . SER A 1 508 ? -20.373 29.070 -6.126 1.00 62.56 508 SER A O 1
ATOM 4092 N N . ILE A 1 509 ? -20.867 27.103 -7.104 1.00 61.56 509 ILE A N 1
ATOM 4093 C CA . ILE A 1 509 ? -19.642 26.955 -7.882 1.00 61.56 509 ILE A CA 1
ATOM 4094 C C . ILE A 1 509 ? -19.976 27.513 -9.267 1.00 61.56 509 ILE A C 1
ATOM 4096 O O . ILE A 1 509 ? -20.715 26.891 -10.025 1.00 61.56 509 ILE A O 1
ATOM 4100 N N . VAL A 1 510 ? -19.528 28.730 -9.575 1.00 48.69 510 VAL A N 1
ATOM 4101 C CA . VAL A 1 510 ? -19.864 29.412 -10.838 1.00 48.69 510 VAL A CA 1
ATOM 4102 C C . VAL A 1 510 ? -18.618 29.539 -11.706 1.00 48.69 510 VAL A C 1
ATOM 4104 O O . VAL A 1 510 ? -17.513 29.751 -11.208 1.00 48.69 510 VAL A O 1
ATOM 4107 N N . ASN A 1 511 ? -18.823 29.417 -13.015 1.00 45.88 511 ASN A N 1
ATOM 4108 C CA . ASN A 1 511 ? -17.826 29.656 -14.041 1.00 45.88 511 ASN A CA 1
ATOM 4109 C C . ASN A 1 511 ? -18.161 30.946 -14.801 1.00 45.88 511 ASN A C 1
ATOM 4111 O O . ASN A 1 511 ? -18.937 30.923 -15.758 1.00 45.88 511 ASN A O 1
ATOM 4115 N N . ASP A 1 512 ? -17.599 32.076 -14.376 1.00 37.34 512 ASP A N 1
ATOM 4116 C CA . ASP A 1 512 ? -17.851 33.345 -15.050 1.00 37.34 512 ASP A CA 1
ATOM 4117 C C . ASP A 1 512 ? -16.796 33.667 -16.117 1.00 37.34 512 ASP A C 1
ATOM 4119 O O . ASP A 1 512 ? -15.623 33.896 -15.821 1.00 37.34 512 ASP A O 1
ATOM 4123 N N . TYR A 1 513 ? -17.270 33.716 -17.367 1.00 34.56 513 TYR A N 1
ATOM 4124 C CA . TYR A 1 513 ? -16.615 34.220 -18.582 1.00 34.56 513 TYR A CA 1
ATOM 4125 C C . TYR A 1 513 ? -15.549 35.315 -18.354 1.00 34.56 513 TYR A C 1
ATOM 4127 O O . TYR A 1 513 ? -15.739 36.234 -17.556 1.00 34.56 513 TYR A O 1
ATOM 4135 N N . HIS A 1 514 ? -14.491 35.298 -19.181 1.00 33.38 514 HIS A N 1
ATOM 4136 C CA . HIS A 1 514 ? -13.499 36.376 -19.324 1.00 33.38 514 HIS A CA 1
ATOM 4137 C C . HIS A 1 514 ? -14.167 37.712 -19.712 1.00 33.38 514 HIS A C 1
ATOM 4139 O O . HIS A 1 514 ? -14.325 38.043 -20.887 1.00 33.38 514 HIS A O 1
ATOM 4145 N N . GLY A 1 515 ? -14.560 38.499 -18.714 1.00 28.05 515 GLY A N 1
ATOM 4146 C CA . GLY A 1 515 ? -14.994 39.883 -18.858 1.00 28.05 515 GLY A CA 1
ATOM 4147 C C . GLY A 1 515 ? -14.054 40.811 -18.100 1.00 28.05 515 GLY A C 1
ATOM 4148 O O . GLY A 1 515 ? -13.701 40.542 -16.953 1.00 28.05 515 GLY A O 1
ATOM 4149 N N . LEU A 1 516 ? -13.637 41.904 -18.748 1.00 33.22 516 LEU A N 1
ATOM 4150 C CA . LEU A 1 516 ? -12.804 42.938 -18.135 1.00 33.22 516 LEU A CA 1
ATOM 4151 C C . LEU A 1 516 ? -13.451 43.460 -16.844 1.00 33.22 516 LEU A C 1
ATOM 4153 O O . LEU A 1 516 ? -14.603 43.887 -16.836 1.00 33.22 516 LEU A O 1
ATOM 4157 N N . TYR A 1 517 ? -12.649 43.413 -15.784 1.00 32.50 517 TYR A N 1
ATOM 4158 C CA . TYR A 1 517 ? -12.872 43.935 -14.437 1.00 32.50 517 TYR A CA 1
ATOM 4159 C C . TYR A 1 517 ? -13.748 45.205 -14.381 1.00 32.50 517 TYR A C 1
ATOM 4161 O O . TYR A 1 517 ? -13.290 46.267 -14.796 1.00 32.50 517 TYR A O 1
ATOM 4169 N N . ASP A 1 518 ? -14.951 45.094 -13.800 1.00 35.00 518 ASP A N 1
ATOM 4170 C CA . ASP A 1 518 ? -15.544 46.021 -12.810 1.00 35.00 518 ASP A CA 1
ATOM 4171 C C . ASP A 1 518 ? -16.929 45.505 -12.349 1.00 35.00 518 ASP A C 1
ATOM 4173 O O . ASP A 1 518 ? -17.948 45.776 -12.981 1.00 35.00 518 ASP A O 1
ATOM 4177 N N . GLY A 1 519 ? -16.971 44.760 -11.237 1.00 38.72 519 GLY A N 1
ATOM 4178 C CA . GLY A 1 519 ? -18.227 44.513 -10.510 1.00 38.72 519 GLY A CA 1
ATOM 4179 C C . GLY A 1 519 ? -18.779 43.083 -10.524 1.00 38.72 519 GLY A C 1
ATOM 4180 O O . GLY A 1 519 ? -19.870 42.851 -11.028 1.00 38.72 519 GLY A O 1
ATOM 4181 N N . THR A 1 520 ? -18.033 42.193 -9.858 1.00 42.00 520 THR A N 1
ATOM 4182 C CA . THR A 1 520 ? -18.431 40.927 -9.191 1.00 42.00 520 THR A CA 1
ATOM 4183 C C . THR A 1 520 ? -18.978 39.771 -10.027 1.00 42.00 520 THR A C 1
ATOM 4185 O O . THR A 1 520 ? -20.118 39.820 -10.463 1.00 42.00 520 THR A O 1
ATOM 4188 N N . ASN A 1 521 ? -18.169 38.703 -10.109 1.00 33.72 521 ASN A N 1
ATOM 4189 C CA . ASN A 1 521 ? -18.474 37.378 -10.653 1.00 33.72 521 ASN A CA 1
ATOM 4190 C C . ASN A 1 521 ? -17.464 36.340 -10.070 1.00 33.72 521 ASN A C 1
ATOM 4192 O O . ASN A 1 521 ? -16.344 36.703 -9.685 1.00 33.72 521 ASN A O 1
ATOM 4196 N N . LEU A 1 522 ? -17.885 35.087 -9.886 1.00 35.91 522 LEU A N 1
ATOM 4197 C CA . LEU A 1 522 ? -17.146 33.939 -9.340 1.00 35.91 522 LEU A CA 1
ATOM 4198 C C . LEU A 1 522 ? -16.419 33.192 -10.479 1.00 35.91 522 LEU A C 1
ATOM 4200 O O . LEU A 1 522 ? -17.023 32.814 -11.477 1.00 35.91 522 LEU A O 1
ATOM 4204 N N . SER A 1 523 ? -15.109 32.980 -10.344 1.00 35.88 523 SER A N 1
ATOM 4205 C CA . SER A 1 523 ? -14.300 32.280 -11.355 1.00 35.88 523 SER A CA 1
ATOM 4206 C C . SER A 1 523 ? -14.055 30.833 -10.929 1.00 35.88 523 SER A C 1
ATOM 4208 O O . SER A 1 523 ? -13.684 30.599 -9.778 1.00 35.88 523 SER A O 1
ATOM 4210 N N . GLY A 1 524 ? -14.246 29.891 -11.857 1.00 35.69 524 GLY A N 1
ATOM 4211 C CA . GLY A 1 524 ? -13.938 28.472 -11.664 1.00 35.69 524 GLY A CA 1
ATOM 4212 C C . GLY A 1 524 ? -12.429 28.191 -11.538 1.00 35.69 524 GLY A C 1
ATOM 4213 O O . GLY A 1 524 ? -11.613 29.104 -11.706 1.00 35.69 524 GLY A O 1
ATOM 4214 N N . PRO A 1 525 ? -12.040 26.942 -11.226 1.00 35.78 525 PRO A N 1
ATOM 4215 C CA . PRO A 1 525 ? -10.645 26.570 -10.994 1.00 35.78 525 PRO A CA 1
ATOM 4216 C C . PRO A 1 525 ? -9.790 26.725 -12.265 1.00 35.78 525 PRO A C 1
ATOM 4218 O O . PRO A 1 525 ? -10.093 26.141 -13.303 1.00 35.78 525 PRO A O 1
ATOM 4221 N N . TYR A 1 526 ? -8.696 27.493 -12.181 1.00 37.41 526 TYR A N 1
ATOM 4222 C CA . TYR A 1 526 ? -7.686 27.577 -13.240 1.00 37.41 526 TYR A CA 1
ATOM 4223 C C . TYR A 1 526 ? -6.888 26.284 -13.339 1.00 37.41 526 TYR A C 1
ATOM 4225 O O . TYR A 1 526 ? -6.433 25.733 -12.335 1.00 37.41 526 TYR A O 1
ATOM 4233 N N . GLN A 1 527 ? -6.620 25.879 -14.571 1.00 43.50 527 GLN A N 1
ATOM 4234 C CA . GLN A 1 527 ? -5.794 24.734 -14.916 1.00 43.50 527 GLN A CA 1
ATOM 4235 C C . GLN A 1 527 ? -4.569 25.254 -15.671 1.00 43.50 527 GLN A C 1
ATOM 4237 O O . GLN A 1 527 ? -4.701 26.182 -16.462 1.00 43.50 527 GLN A O 1
ATOM 4242 N N . GLY A 1 528 ? -3.392 24.726 -15.326 1.00 33.78 528 GLY A N 1
ATOM 4243 C CA . GLY A 1 528 ? -2.048 25.193 -15.695 1.00 33.78 528 GLY A CA 1
ATOM 4244 C C . GLY A 1 528 ? -1.809 25.612 -17.154 1.00 33.78 528 GLY A C 1
ATOM 4245 O O . GLY A 1 528 ? -2.646 25.468 -18.038 1.00 33.78 528 GLY A O 1
ATOM 4246 N N . ALA A 1 529 ? -0.609 26.131 -17.427 1.00 32.62 529 ALA A N 1
ATOM 4247 C CA . ALA A 1 529 ? -0.179 26.346 -18.809 1.00 32.62 529 ALA A CA 1
ATOM 4248 C C . ALA A 1 529 ? -0.114 25.009 -19.575 1.00 32.62 529 ALA A C 1
ATOM 4250 O O . ALA A 1 529 ? 0.168 23.969 -18.984 1.00 32.62 529 ALA A O 1
ATOM 4251 N N . ASN A 1 530 ? -0.360 25.059 -20.887 1.00 31.66 530 ASN A N 1
ATOM 4252 C CA . ASN A 1 530 ? -0.239 23.926 -21.805 1.00 31.66 530 ASN A CA 1
ATOM 4253 C C . ASN A 1 530 ? 1.147 23.250 -21.669 1.00 31.66 530 ASN A C 1
ATOM 4255 O O . ASN A 1 530 ? 2.147 23.927 -21.915 1.00 31.66 530 ASN A O 1
ATOM 4259 N N . PRO A 1 531 ? 1.233 21.954 -21.307 1.00 33.59 531 PRO A N 1
ATOM 4260 C CA . PRO A 1 531 ? 2.516 21.286 -21.112 1.00 33.59 531 PRO A CA 1
ATOM 4261 C C . PRO A 1 531 ? 3.140 20.733 -22.401 1.00 33.59 531 PRO A C 1
ATOM 4263 O O . PRO A 1 531 ? 4.252 20.214 -22.340 1.00 33.59 531 PRO A O 1
ATOM 4266 N N . TYR A 1 532 ? 2.502 20.843 -23.575 1.00 32.59 532 TYR A N 1
ATOM 4267 C CA . TYR A 1 532 ? 3.138 20.364 -24.805 1.00 32.59 532 TYR A CA 1
ATOM 4268 C C . TYR A 1 532 ? 4.290 21.277 -25.250 1.00 32.59 532 TYR A C 1
ATOM 4270 O O . TYR A 1 532 ? 4.113 22.228 -26.014 1.00 32.59 532 TYR A O 1
ATOM 4278 N N . TYR A 1 533 ? 5.503 20.901 -24.840 1.00 29.77 533 TYR A N 1
ATOM 4279 C CA . TYR A 1 533 ? 6.668 20.984 -25.712 1.00 29.77 533 TYR A CA 1
ATOM 4280 C C . TYR A 1 533 ? 6.372 20.136 -26.952 1.00 29.77 533 TYR A C 1
ATOM 4282 O O . TYR A 1 533 ? 6.182 18.923 -26.863 1.00 29.77 533 TYR A O 1
ATOM 4290 N N . SER A 1 534 ? 6.305 20.764 -28.123 1.00 29.64 534 SER A N 1
ATOM 4291 C CA . SER A 1 534 ? 6.313 20.014 -29.373 1.00 29.64 534 SER A CA 1
ATOM 4292 C C . SER A 1 534 ? 7.655 19.280 -29.481 1.00 29.64 534 SER A C 1
ATOM 4294 O O . SER A 1 534 ? 8.725 19.890 -29.429 1.00 29.64 534 SER A O 1
ATOM 4296 N N . LEU A 1 535 ? 7.601 17.960 -29.658 1.00 29.70 535 LEU A N 1
ATOM 4297 C CA . LEU A 1 535 ? 8.754 17.088 -29.931 1.00 29.70 535 LEU A CA 1
ATOM 4298 C C . LEU A 1 535 ? 9.465 17.411 -31.268 1.00 29.70 535 LEU A C 1
ATOM 4300 O O . LEU A 1 535 ? 10.462 16.775 -31.605 1.00 29.70 535 LEU A O 1
ATOM 4304 N N . ASP A 1 536 ? 9.008 18.435 -31.996 1.00 27.30 536 ASP A N 1
ATOM 4305 C CA . ASP A 1 536 ? 9.392 18.718 -33.382 1.00 27.30 536 ASP A CA 1
ATOM 4306 C C . ASP A 1 536 ? 10.294 19.955 -33.541 1.00 27.30 536 ASP A C 1
ATOM 4308 O O . ASP A 1 536 ? 10.569 20.388 -34.660 1.00 27.30 536 ASP A O 1
ATOM 4312 N N . GLY A 1 537 ? 10.737 20.593 -32.451 1.00 30.44 537 GLY A N 1
ATOM 4313 C CA . GLY A 1 537 ? 11.600 21.783 -32.540 1.00 30.44 537 GLY A CA 1
ATOM 4314 C C . GLY A 1 537 ? 10.951 22.987 -33.247 1.00 30.44 537 GLY A C 1
ATOM 4315 O O . GLY A 1 537 ? 11.634 23.957 -33.587 1.00 30.44 537 GLY A O 1
ATOM 4316 N N . LEU A 1 538 ? 9.632 22.960 -33.455 1.00 29.14 538 LEU A N 1
ATOM 4317 C CA . LEU A 1 538 ? 8.861 24.093 -33.947 1.00 29.14 538 LEU A CA 1
ATOM 4318 C C . LEU A 1 538 ? 8.481 24.975 -32.760 1.00 29.14 538 LEU A C 1
ATOM 4320 O O . LEU A 1 538 ? 7.548 24.696 -32.012 1.00 29.14 538 LEU A O 1
ATOM 4324 N N . SER A 1 539 ? 9.229 26.064 -32.607 1.00 35.53 539 SER A N 1
ATOM 4325 C CA . SER A 1 539 ? 8.947 27.134 -31.658 1.00 35.53 539 SER A CA 1
ATOM 4326 C C . SER A 1 539 ? 7.563 27.738 -31.912 1.00 35.53 539 SER A C 1
ATOM 4328 O O . SER A 1 539 ? 7.425 28.490 -32.875 1.00 35.53 539 SER A O 1
ATOM 4330 N N . TYR A 1 540 ? 6.577 27.491 -31.045 1.00 31.89 540 TYR A N 1
ATOM 4331 C CA . TYR A 1 540 ? 5.407 28.364 -30.927 1.00 31.89 540 TYR A CA 1
ATOM 4332 C C . TYR A 1 540 ? 4.890 28.492 -29.486 1.00 31.89 540 TYR A C 1
ATOM 4334 O O . TYR A 1 540 ? 4.375 27.558 -28.890 1.00 31.89 540 TYR A O 1
ATOM 4342 N N . ASP A 1 541 ? 5.057 29.727 -29.012 1.00 33.69 541 ASP A N 1
ATOM 4343 C CA . ASP A 1 541 ? 4.345 30.486 -27.984 1.00 33.69 541 ASP A CA 1
ATOM 4344 C C . ASP A 1 541 ? 4.093 29.858 -26.600 1.00 33.69 541 ASP A C 1
ATOM 4346 O O . ASP A 1 541 ? 3.032 29.316 -26.302 1.00 33.69 541 ASP A O 1
ATOM 4350 N N . SER A 1 542 ? 5.037 30.115 -25.693 1.00 31.34 542 SER A N 1
ATOM 4351 C CA . SER A 1 542 ? 4.946 29.928 -24.242 1.00 31.34 542 SER A CA 1
ATOM 4352 C C . SER A 1 542 ? 3.904 30.827 -23.537 1.00 31.34 542 SER A C 1
ATOM 4354 O O . SER A 1 542 ? 4.032 31.070 -22.336 1.00 31.34 542 SER A O 1
ATOM 4356 N N . SER A 1 543 ? 2.910 31.380 -24.247 1.00 33.00 543 SER A N 1
ATOM 4357 C CA . SER A 1 543 ? 1.936 32.331 -23.687 1.00 33.00 543 SER A CA 1
ATOM 4358 C C . SER A 1 543 ? 0.473 32.202 -24.161 1.00 33.00 543 SER A C 1
ATOM 4360 O O . SER A 1 543 ? -0.312 33.123 -23.945 1.00 33.00 543 SER A O 1
ATOM 4362 N N . GLY A 1 544 ? 0.051 31.071 -24.741 1.00 30.97 544 GLY A N 1
ATOM 4363 C CA . GLY A 1 544 ? -1.354 30.848 -25.130 1.00 30.97 544 GLY A CA 1
ATOM 4364 C C . GLY A 1 544 ? -2.262 30.358 -23.980 1.00 30.97 544 GLY A C 1
ATOM 4365 O O . GLY A 1 544 ? -2.012 29.269 -23.462 1.00 30.97 544 GLY A O 1
ATOM 4366 N N . PRO A 1 545 ? -3.327 31.088 -23.579 1.00 31.00 545 PRO A N 1
ATOM 4367 C CA . PRO A 1 545 ? -4.282 30.621 -22.568 1.00 31.00 545 PRO A CA 1
ATOM 4368 C C . PRO A 1 545 ? -5.271 29.572 -23.112 1.00 31.00 545 PRO A C 1
ATOM 4370 O O . PRO A 1 545 ? -5.707 29.643 -24.265 1.00 31.00 545 PRO A O 1
ATOM 4373 N N . PHE A 1 546 ? -5.683 28.635 -22.249 1.00 31.31 546 PHE A N 1
ATOM 4374 C CA . PHE A 1 546 ? -6.795 27.710 -22.494 1.00 31.31 546 PHE A CA 1
ATOM 4375 C C . PHE A 1 546 ? -8.102 28.493 -22.654 1.00 31.31 546 PHE A C 1
ATOM 4377 O O . PHE A 1 546 ? -8.601 29.073 -21.695 1.00 31.31 546 PHE A O 1
ATOM 4384 N N . THR A 1 547 ? -8.702 28.486 -23.845 1.00 28.38 547 THR A N 1
ATOM 4385 C CA . THR A 1 547 ? -10.107 28.884 -23.994 1.00 28.38 547 THR A CA 1
ATOM 4386 C C . THR A 1 547 ? -10.820 28.004 -25.012 1.00 28.38 547 THR A C 1
ATOM 4388 O O . THR A 1 547 ? -10.276 27.649 -26.054 1.00 28.38 547 THR A O 1
ATOM 4391 N N . ARG A 1 548 ? -12.099 27.742 -24.726 1.00 30.47 548 ARG A N 1
ATOM 4392 C CA . ARG A 1 548 ? -13.127 27.198 -25.629 1.00 30.47 548 ARG A CA 1
ATOM 4393 C C . ARG A 1 548 ? -13.334 28.040 -26.909 1.00 30.47 548 ARG A C 1
ATOM 4395 O O . ARG A 1 548 ? -14.142 27.666 -27.748 1.00 30.47 548 ARG A O 1
ATOM 4402 N N . ASP A 1 549 ? -12.649 29.178 -27.068 1.00 28.08 549 ASP A N 1
ATOM 4403 C CA . ASP A 1 549 ? -13.123 30.294 -27.897 1.00 28.08 549 ASP A CA 1
ATOM 4404 C C . ASP A 1 549 ? -12.090 30.891 -28.870 1.00 28.08 549 ASP A C 1
ATOM 4406 O O . ASP A 1 549 ? -12.202 32.045 -29.293 1.00 28.08 549 ASP A O 1
ATOM 4410 N N . LEU A 1 550 ? -11.118 30.107 -29.351 1.00 27.86 550 LEU A N 1
ATOM 4411 C CA . LEU A 1 550 ? -10.200 30.569 -30.408 1.00 27.86 550 LEU A CA 1
ATOM 4412 C C . LEU A 1 550 ? -10.822 30.534 -31.820 1.00 27.86 550 LEU A C 1
ATOM 4414 O O . LEU A 1 550 ? -10.175 30.206 -32.810 1.00 27.86 550 LEU A O 1
ATOM 4418 N N . MET A 1 551 ? -12.088 30.948 -31.919 1.00 24.05 551 MET A N 1
ATOM 4419 C CA . MET A 1 551 ? -12.669 31.488 -33.148 1.00 24.05 551 MET A CA 1
ATOM 4420 C C . MET A 1 551 ? -13.473 32.779 -32.949 1.00 24.05 551 MET A C 1
ATOM 4422 O O . MET A 1 551 ? -14.251 33.124 -33.835 1.00 24.05 551 MET A O 1
ATOM 4426 N N . GLN A 1 552 ? -13.238 33.575 -31.893 1.00 24.23 552 GLN A N 1
ATOM 4427 C CA . GLN A 1 552 ? -13.646 34.991 -31.904 1.00 24.23 552 GLN A CA 1
ATOM 4428 C C . GLN A 1 552 ? -12.573 35.953 -31.351 1.00 24.23 552 GLN A C 1
ATOM 4430 O O . GLN A 1 552 ? -12.622 36.417 -30.224 1.00 24.23 552 GLN A O 1
ATOM 4435 N N . ASN A 1 553 ? -11.695 36.373 -32.272 1.00 24.91 553 ASN A N 1
ATOM 4436 C CA . ASN A 1 553 ? -11.219 37.758 -32.431 1.00 24.91 553 ASN A CA 1
ATOM 4437 C C . ASN A 1 553 ? -10.081 38.314 -31.521 1.00 24.91 553 ASN A C 1
ATOM 4439 O O . ASN A 1 553 ? -10.315 39.028 -30.558 1.00 24.91 553 ASN A O 1
ATOM 4443 N N . GLN A 1 554 ? -8.848 38.138 -32.017 1.00 26.20 554 GLN A N 1
ATOM 4444 C CA . GLN A 1 554 ? -7.722 39.100 -32.072 1.00 26.20 554 GLN A CA 1
ATOM 4445 C C . GLN A 1 554 ? -6.953 39.603 -30.817 1.00 26.20 554 GLN A C 1
ATOM 4447 O O . GLN A 1 554 ? -7.452 40.335 -29.972 1.00 26.20 554 GLN A O 1
ATOM 4452 N N . THR A 1 555 ? -5.624 39.430 -30.955 1.00 25.88 555 THR A N 1
ATOM 4453 C CA . THR A 1 555 ? -4.477 40.330 -30.658 1.00 25.88 555 THR A CA 1
ATOM 4454 C C . THR A 1 555 ? -3.870 40.427 -29.248 1.00 25.88 555 THR A C 1
ATOM 4456 O O . THR A 1 555 ? -4.336 41.172 -28.400 1.00 25.88 555 THR A O 1
ATOM 4459 N N . TYR A 1 556 ? -2.704 39.771 -29.122 1.00 34.12 556 TYR A N 1
ATOM 4460 C CA . TYR A 1 556 ? -1.451 40.173 -28.457 1.00 34.12 556 TYR A CA 1
ATOM 4461 C C . TYR A 1 556 ? -1.508 41.111 -27.236 1.00 34.12 556 TYR A C 1
ATOM 4463 O O . TYR A 1 556 ? -1.523 42.332 -27.385 1.00 34.12 556 TYR A O 1
ATOM 4471 N N . SER A 1 557 ? -1.233 40.544 -26.059 1.00 27.17 557 SER A N 1
ATOM 4472 C CA . SER A 1 557 ? -0.262 41.120 -25.118 1.00 27.17 557 SER A CA 1
ATOM 4473 C C . SER A 1 557 ? 0.286 40.042 -24.183 1.00 27.17 557 SER A C 1
ATOM 4475 O O . SER A 1 557 ? -0.453 39.440 -23.413 1.00 27.17 557 SER A O 1
ATOM 4477 N N . VAL A 1 558 ? 1.596 39.824 -24.280 1.00 34.16 558 VAL A N 1
ATOM 4478 C CA . VAL A 1 558 ? 2.397 38.901 -23.474 1.00 34.16 558 VAL A CA 1
ATOM 4479 C C . VAL A 1 558 ? 2.697 39.555 -22.121 1.00 34.16 558 VAL A C 1
ATOM 4481 O O . VAL A 1 558 ? 3.204 40.679 -22.089 1.00 34.16 558 VAL A O 1
ATOM 4484 N N . GLY A 1 559 ? 2.430 38.839 -21.026 1.00 31.14 559 GLY A N 1
ATOM 4485 C CA . GLY A 1 559 ? 2.900 39.167 -19.677 1.00 31.14 559 GLY A CA 1
ATOM 4486 C C . GLY A 1 559 ? 1.786 39.358 -18.642 1.00 31.14 559 GLY A C 1
ATOM 4487 O O . GLY A 1 559 ? 0.969 40.261 -18.779 1.00 31.14 559 GLY A O 1
ATOM 4488 N N . SER A 1 560 ? 1.855 38.570 -17.558 1.00 28.06 560 SER A N 1
ATOM 4489 C CA . SER A 1 560 ? 1.177 38.720 -16.247 1.00 28.06 560 SER A CA 1
ATOM 4490 C C . SER A 1 560 ? -0.081 37.905 -15.895 1.00 28.06 560 SER A C 1
ATOM 4492 O O . SER A 1 560 ? -0.693 38.182 -14.864 1.00 28.06 560 SER A O 1
ATOM 4494 N N . GLU A 1 561 ? -0.410 36.824 -16.601 1.00 28.50 561 GLU A N 1
ATOM 4495 C CA . GLU A 1 561 ? -1.515 35.942 -16.179 1.00 28.50 561 GLU A CA 1
ATOM 4496 C C . GLU A 1 561 ? -0.988 34.571 -15.734 1.00 28.50 561 GLU A C 1
ATOM 4498 O O . GLU A 1 561 ? -0.843 33.649 -16.529 1.00 28.50 561 GLU A O 1
ATOM 4503 N N . MET A 1 562 ? -0.636 34.463 -14.444 1.00 29.23 562 MET A N 1
ATOM 4504 C CA . MET A 1 562 ? -0.446 33.171 -13.780 1.00 29.23 562 MET A CA 1
ATOM 4505 C C . MET A 1 562 ? -1.806 32.600 -13.367 1.00 29.23 562 MET A C 1
ATOM 4507 O O . MET A 1 562 ? -2.817 33.293 -13.277 1.00 29.23 562 MET A O 1
ATOM 4511 N N . GLY A 1 563 ? -1.819 31.306 -13.104 1.00 33.41 563 GLY A N 1
ATOM 4512 C CA . GLY A 1 563 ? -3.025 30.566 -12.809 1.00 33.41 563 GLY A CA 1
ATOM 4513 C C . GLY A 1 563 ? -3.714 30.810 -11.491 1.00 33.41 563 GLY A C 1
ATOM 4514 O O . GLY A 1 563 ? -3.065 30.819 -10.451 1.00 33.41 563 GLY A O 1
ATOM 4515 N N . LYS A 1 564 ? -5.043 30.923 -11.520 1.00 36.16 564 LYS A N 1
ATOM 4516 C CA . LYS A 1 564 ? -5.899 31.218 -10.360 1.00 36.16 564 LYS A CA 1
ATOM 4517 C C . LYS A 1 564 ? -6.586 29.964 -9.784 1.00 36.16 564 LYS A C 1
ATOM 4519 O O . LYS A 1 564 ? -7.538 29.442 -10.346 1.00 36.16 564 LYS A O 1
ATOM 4524 N N . ARG A 1 565 ? -6.055 29.500 -8.652 1.00 41.56 565 ARG A N 1
ATOM 4525 C CA . ARG A 1 565 ? -6.175 28.154 -8.054 1.00 41.56 565 ARG A CA 1
ATOM 4526 C C . ARG A 1 565 ? -7.454 27.890 -7.227 1.00 41.56 565 ARG A C 1
ATOM 4528 O O . ARG A 1 565 ? -8.249 28.791 -6.990 1.00 41.56 565 ARG A O 1
ATOM 4535 N N . ALA A 1 566 ? -7.543 26.629 -6.788 1.00 40.81 566 ALA A N 1
ATOM 4536 C CA . ALA A 1 566 ? -8.491 25.915 -5.921 1.00 40.81 566 ALA A CA 1
ATOM 4537 C C . ALA A 1 566 ? -9.141 26.648 -4.719 1.00 40.81 566 ALA A C 1
ATOM 4539 O O . ALA A 1 566 ? -8.787 27.774 -4.355 1.00 40.81 566 ALA A O 1
ATOM 4540 N N . LEU A 1 567 ? -10.115 25.962 -4.102 1.00 46.88 567 LEU A N 1
ATOM 4541 C CA . LEU A 1 567 ? -10.775 26.348 -2.854 1.00 46.88 567 LEU A CA 1
ATOM 4542 C C . LEU A 1 567 ? -9.839 26.029 -1.673 1.00 46.88 567 LEU A C 1
ATOM 4544 O O . LEU A 1 567 ? -9.571 24.871 -1.370 1.00 46.88 567 LEU A O 1
ATOM 4548 N N . ALA A 1 568 ? -9.343 27.057 -0.991 1.00 44.59 568 ALA A N 1
ATOM 4549 C CA . ALA A 1 568 ? -8.456 26.894 0.157 1.00 44.59 568 ALA A CA 1
ATOM 4550 C C . ALA A 1 568 ? -9.260 26.976 1.461 1.00 44.59 568 ALA A C 1
ATOM 4552 O O . ALA A 1 568 ? -10.057 27.904 1.645 1.00 44.59 568 ALA A O 1
ATOM 4553 N N . MET A 1 569 ? -9.050 26.029 2.378 1.00 54.75 569 MET A N 1
ATOM 4554 C CA . MET A 1 569 ? -9.830 25.921 3.610 1.00 54.75 569 MET A CA 1
ATOM 4555 C C . MET A 1 569 ? -8.933 25.836 4.838 1.00 54.75 569 MET A C 1
ATOM 4557 O O . MET A 1 569 ? -7.994 25.052 4.885 1.00 54.75 569 MET A O 1
ATOM 4561 N N . GLY A 1 570 ? -9.212 26.659 5.842 1.00 51.78 570 GLY A N 1
ATOM 4562 C CA . GLY A 1 570 ? -8.614 26.537 7.169 1.00 51.78 570 GLY A CA 1
ATOM 4563 C C . GLY A 1 570 ? -9.670 26.225 8.218 1.00 51.78 570 GLY A C 1
ATOM 4564 O O . GLY A 1 570 ? -10.848 26.511 8.003 1.00 51.78 570 GLY A O 1
ATOM 4565 N N . SER A 1 571 ? -9.228 25.719 9.369 1.00 50.81 571 SER A N 1
ATOM 4566 C CA . SER A 1 571 ? -10.063 25.404 10.539 1.00 50.81 571 SER A CA 1
ATOM 4567 C C . SER A 1 571 ? -11.023 26.524 10.956 1.00 50.81 571 SER A C 1
ATOM 4569 O O . SER A 1 571 ? -12.070 26.248 11.523 1.00 50.81 571 SER A O 1
ATOM 4571 N N . GLN A 1 572 ? -10.701 27.782 10.639 1.00 48.91 572 GLN A N 1
ATOM 4572 C CA . GLN A 1 572 ? -11.480 28.957 11.045 1.00 48.91 572 GLN A CA 1
ATOM 4573 C C . GLN A 1 572 ? -12.161 29.686 9.880 1.00 48.91 572 GLN A C 1
ATOM 4575 O O . GLN A 1 572 ? -13.060 30.508 10.095 1.00 48.91 572 GLN A O 1
ATOM 4580 N N . GLN A 1 573 ? -11.671 29.502 8.646 1.00 49.88 573 GLN A N 1
ATOM 4581 C CA . GLN A 1 573 ? -12.038 30.342 7.503 1.00 49.88 573 GLN A CA 1
ATOM 4582 C C . GLN A 1 573 ? -11.950 29.576 6.182 1.00 49.88 573 GLN A C 1
ATOM 4584 O O . GLN A 1 573 ? -10.908 29.040 5.812 1.00 49.88 573 GLN A O 1
ATOM 4589 N N . MET A 1 574 ? -13.046 29.616 5.432 1.00 47.00 574 MET A N 1
ATOM 4590 C CA . MET A 1 574 ? -13.100 29.186 4.036 1.00 47.00 574 MET A CA 1
ATOM 4591 C C . MET A 1 574 ? -12.753 30.337 3.094 1.00 47.00 574 MET A C 1
ATOM 4593 O O . MET A 1 574 ? -13.286 31.433 3.274 1.00 47.00 574 MET A O 1
ATOM 4597 N N . TYR A 1 575 ? -11.946 30.086 2.060 1.00 46.59 575 TYR A N 1
ATOM 4598 C CA . TYR A 1 575 ? -11.645 31.054 1.006 1.00 46.59 575 TYR A CA 1
ATOM 4599 C C . TYR A 1 575 ? -11.829 30.450 -0.394 1.00 46.59 575 TYR A C 1
ATOM 4601 O O . TYR A 1 575 ? -11.137 29.508 -0.776 1.00 46.59 575 TYR A O 1
ATOM 4609 N N . THR A 1 576 ? -12.673 31.062 -1.232 1.00 42.44 576 THR A N 1
ATOM 4610 C CA . THR A 1 576 ? -12.629 30.813 -2.688 1.00 42.44 576 THR A CA 1
ATOM 4611 C C . THR A 1 576 ? -11.597 31.764 -3.313 1.00 42.44 576 THR A C 1
ATOM 4613 O O . THR A 1 576 ? -11.848 32.973 -3.423 1.00 42.44 576 THR A O 1
ATOM 4616 N N . SER A 1 577 ? -10.412 31.263 -3.672 1.00 38.59 577 SER A N 1
ATOM 4617 C CA . SER A 1 577 ? -9.340 32.096 -4.233 1.00 38.59 577 SER A CA 1
ATOM 4618 C C . SER A 1 577 ? -9.547 32.358 -5.732 1.00 38.59 577 SER A C 1
ATOM 4620 O O . SER A 1 577 ? -10.123 31.543 -6.441 1.00 38.59 577 SER A O 1
ATOM 4622 N N . THR A 1 578 ? -9.088 33.515 -6.225 1.00 39.38 578 THR A N 1
ATOM 4623 C CA . THR A 1 578 ? -8.983 33.807 -7.670 1.00 39.38 578 THR A CA 1
ATOM 4624 C C . THR A 1 578 ? -7.700 34.597 -7.980 1.00 39.38 578 THR A C 1
ATOM 4626 O O . THR A 1 578 ? -7.778 35.640 -8.633 1.00 39.38 578 THR A O 1
ATOM 4629 N N . ALA A 1 579 ? -6.518 34.209 -7.481 1.00 32.81 579 ALA A N 1
ATOM 4630 C CA . ALA A 1 579 ? -5.277 34.970 -7.728 1.00 32.81 579 ALA A CA 1
ATOM 4631 C C . ALA A 1 579 ? -3.977 34.135 -7.736 1.00 32.81 579 ALA A C 1
ATOM 4633 O O . ALA A 1 579 ? -3.935 33.031 -7.208 1.00 32.81 579 ALA A O 1
ATOM 4634 N N . ASN A 1 580 ? -2.949 34.726 -8.362 1.00 34.34 580 ASN A N 1
ATOM 4635 C CA . ASN A 1 580 ? -1.681 34.166 -8.854 1.00 34.34 580 ASN A CA 1
ATOM 4636 C C . ASN A 1 580 ? -0.695 33.617 -7.808 1.00 34.34 580 ASN A C 1
ATOM 4638 O O . ASN A 1 580 ? 0.254 32.949 -8.199 1.00 34.34 580 ASN A O 1
ATOM 4642 N N . ASP A 1 581 ? -0.906 33.861 -6.517 1.00 32.25 581 ASP A N 1
ATOM 4643 C CA . ASP A 1 581 ? -0.061 33.339 -5.443 1.00 32.25 581 ASP A CA 1
ATOM 4644 C C . ASP A 1 581 ? -0.973 32.692 -4.399 1.00 32.25 581 ASP A C 1
ATOM 4646 O O . ASP A 1 581 ? -1.817 33.367 -3.808 1.00 32.25 581 ASP A O 1
ATOM 4650 N N . ALA A 1 582 ? -0.809 31.388 -4.159 1.00 34.34 582 ALA A N 1
ATOM 4651 C CA . ALA A 1 582 ? -1.460 30.665 -3.063 1.00 34.34 582 ALA A CA 1
ATOM 4652 C C . ALA A 1 582 ? -0.850 31.063 -1.705 1.00 34.34 582 ALA A C 1
ATOM 4654 O O . ALA A 1 582 ? -0.351 30.225 -0.962 1.00 34.34 582 ALA A O 1
ATOM 4655 N N . ASN A 1 583 ? -0.829 32.359 -1.394 1.00 34.50 583 ASN A N 1
ATOM 4656 C CA . ASN A 1 583 ? -0.455 32.836 -0.072 1.00 34.50 583 ASN A CA 1
ATOM 4657 C C . ASN A 1 583 ? -1.673 32.716 0.847 1.00 34.50 583 ASN A C 1
ATOM 4659 O O . ASN A 1 583 ? -2.632 33.477 0.725 1.00 34.50 583 ASN A O 1
ATOM 4663 N N . PHE A 1 584 ? -1.599 31.788 1.805 1.00 37.50 584 PHE A N 1
ATOM 4664 C CA . PHE A 1 584 ? -2.566 31.562 2.890 1.00 37.50 584 PHE A CA 1
ATOM 4665 C C . PHE A 1 584 ? -2.624 32.713 3.927 1.00 37.50 584 PHE A C 1
ATOM 4667 O O . PHE A 1 584 ? -3.018 32.528 5.074 1.00 37.50 584 PHE A O 1
ATOM 4674 N N . TRP A 1 585 ? -2.259 33.937 3.535 1.00 31.52 585 TRP A N 1
ATOM 4675 C CA . TRP A 1 585 ? -2.269 35.126 4.388 1.00 31.52 585 TRP A CA 1
ATOM 4676 C C . TRP A 1 585 ? -2.736 36.331 3.556 1.00 31.52 585 TRP A C 1
ATOM 4678 O O . TRP A 1 585 ? -2.121 36.618 2.526 1.00 31.52 585 TRP A O 1
ATOM 4688 N N . PRO A 1 586 ? -3.822 37.046 3.910 1.00 34.38 586 PRO A N 1
ATOM 4689 C CA . PRO A 1 586 ? -4.508 37.869 2.926 1.00 34.38 586 PRO A CA 1
ATOM 4690 C C . PRO A 1 586 ? -3.828 39.228 2.731 1.00 34.38 586 PRO A C 1
ATOM 4692 O O . PRO A 1 586 ? -3.705 40.021 3.666 1.00 34.38 586 PRO A O 1
ATOM 4695 N N . PRO A 1 587 ? -3.569 39.596 1.472 1.00 30.02 587 PRO A N 1
ATOM 4696 C CA . PRO A 1 587 ? -4.066 40.880 1.005 1.00 30.02 587 PRO A CA 1
ATOM 4697 C C . PRO A 1 587 ? -5.035 40.670 -0.169 1.00 30.02 587 PRO A C 1
ATOM 4699 O O . PRO A 1 587 ? -4.624 40.303 -1.264 1.00 30.02 587 PRO A O 1
ATOM 4702 N N . GLY A 1 588 ? -6.332 40.936 0.059 1.00 42.06 588 GLY A N 1
ATOM 4703 C CA . GLY A 1 588 ? -7.354 40.972 -1.007 1.00 42.06 588 GLY A CA 1
ATOM 4704 C C . GLY A 1 588 ? -8.658 40.197 -0.763 1.00 42.06 588 GLY A C 1
ATOM 4705 O O . GLY A 1 588 ? -9.218 39.654 -1.709 1.00 42.06 588 GLY A O 1
ATOM 4706 N N . ILE A 1 589 ? -9.145 40.128 0.482 1.00 41.28 589 ILE A N 1
ATOM 4707 C CA . ILE A 1 589 ? -10.383 39.416 0.864 1.00 41.28 589 ILE A CA 1
ATOM 4708 C C . ILE A 1 589 ? -11.606 39.975 0.111 1.00 41.28 589 ILE A C 1
ATOM 4710 O O . ILE A 1 589 ? -11.881 41.173 0.190 1.00 41.28 589 ILE A O 1
ATOM 4714 N N . ILE A 1 590 ? -12.391 39.100 -0.530 1.00 43.91 590 ILE A N 1
ATOM 4715 C CA . ILE A 1 590 ? -13.767 39.392 -0.969 1.00 43.91 590 ILE A CA 1
ATOM 4716 C C . ILE A 1 590 ? -14.722 38.767 0.068 1.00 43.91 590 ILE A C 1
ATOM 4718 O O . ILE A 1 590 ? -14.747 37.543 0.184 1.00 43.91 590 ILE A O 1
ATOM 4722 N N . PRO A 1 591 ? -15.492 39.557 0.838 1.00 42.66 591 PRO A N 1
ATOM 4723 C CA . PRO A 1 591 ? -16.327 39.061 1.940 1.00 42.66 591 PRO A CA 1
ATOM 4724 C C . PRO A 1 591 ? -17.341 37.963 1.574 1.00 42.66 591 PRO A C 1
ATOM 4726 O O . PRO A 1 591 ? -17.564 37.065 2.378 1.00 42.66 591 PRO A O 1
ATOM 4729 N N . ASP A 1 592 ? -17.901 37.979 0.359 1.00 44.69 592 ASP A N 1
ATOM 4730 C CA . ASP A 1 592 ? -18.905 36.994 -0.096 1.00 44.69 592 ASP A CA 1
ATOM 4731 C C . ASP A 1 592 ? -18.337 35.574 -0.291 1.00 44.69 592 ASP A C 1
ATOM 4733 O O . ASP A 1 592 ? -19.079 34.597 -0.407 1.00 44.69 592 ASP A O 1
ATOM 4737 N N . ARG A 1 593 ? -17.004 35.462 -0.307 1.00 47.75 593 ARG A N 1
ATOM 4738 C CA . ARG A 1 593 ? -16.222 34.243 -0.564 1.00 47.75 593 ARG A CA 1
ATOM 4739 C C . ARG A 1 593 ? -15.705 33.575 0.709 1.00 47.75 593 ARG A C 1
ATOM 4741 O O . ARG A 1 593 ? -14.868 32.677 0.638 1.00 47.75 593 ARG A O 1
ATOM 4748 N N . LYS A 1 594 ? -16.188 34.051 1.859 1.00 49.56 594 LYS A N 1
ATOM 4749 C CA . LYS A 1 594 ? -15.806 33.607 3.193 1.00 49.56 594 LYS A CA 1
ATOM 4750 C C . LYS A 1 594 ? -16.977 32.880 3.850 1.00 49.56 594 LYS A C 1
ATOM 4752 O O . LYS A 1 594 ? -18.067 33.441 3.950 1.00 49.56 594 LYS A O 1
ATOM 4757 N N . ILE A 1 595 ? -16.758 31.653 4.316 1.00 55.28 595 ILE A N 1
ATOM 4758 C CA . ILE A 1 595 ? -17.557 31.105 5.423 1.00 55.28 595 ILE A CA 1
ATOM 4759 C C . ILE A 1 595 ? -16.751 31.393 6.682 1.00 55.28 595 ILE A C 1
ATOM 4761 O O . ILE A 1 595 ? -15.598 30.972 6.794 1.00 55.28 595 ILE A O 1
ATOM 4765 N N . THR A 1 596 ? -17.310 32.228 7.552 1.00 54.50 596 THR A N 1
ATOM 4766 C CA . THR A 1 596 ? -16.759 32.518 8.875 1.00 54.50 596 THR A CA 1
ATOM 4767 C C . THR A 1 596 ? -17.363 31.582 9.905 1.00 54.50 596 THR A C 1
ATOM 4769 O O . THR A 1 596 ? -18.466 31.080 9.707 1.00 54.50 596 THR A O 1
ATOM 4772 N N . ASP A 1 597 ? -16.652 31.434 11.021 1.00 62.38 597 ASP A N 1
ATOM 4773 C CA . ASP A 1 597 ? -17.195 30.950 12.293 1.00 62.38 597 ASP A CA 1
ATOM 4774 C C . ASP A 1 597 ? -17.418 29.430 12.398 1.00 62.38 597 ASP A C 1
ATOM 4776 O O . ASP A 1 597 ? -18.152 28.989 13.285 1.00 62.38 597 ASP A O 1
ATOM 4780 N N . LEU A 1 598 ? -16.722 28.629 11.575 1.00 70.44 598 LEU A N 1
ATOM 4781 C CA . LEU A 1 598 ? -16.599 27.161 11.697 1.00 70.44 598 LEU A CA 1
ATOM 4782 C C . LEU A 1 598 ? -15.789 26.750 12.947 1.00 70.44 598 LEU A C 1
ATOM 4784 O O . LEU A 1 598 ? -14.870 25.950 12.874 1.00 70.44 598 LEU A O 1
ATOM 4788 N N . ASN A 1 599 ? -16.114 27.317 14.106 1.00 76.31 599 ASN A N 1
ATOM 4789 C CA . ASN A 1 599 ? -15.382 27.110 15.356 1.00 76.31 599 ASN A CA 1
ATOM 4790 C C . ASN A 1 599 ? -15.792 25.796 16.042 1.00 76.31 599 ASN A C 1
ATOM 4792 O O . ASN A 1 599 ? -15.078 25.300 16.908 1.00 76.31 599 ASN A O 1
ATOM 4796 N N . GLN A 1 600 ? -16.960 25.245 15.686 1.00 86.06 600 GLN A N 1
ATOM 4797 C CA . GLN A 1 600 ? -17.448 23.992 16.252 1.00 86.06 600 GLN A CA 1
ATOM 4798 C C . GLN A 1 600 ? -16.704 22.810 15.634 1.00 86.06 600 GLN A C 1
ATOM 4800 O O . GLN A 1 600 ? -16.894 22.503 14.456 1.00 86.06 600 GLN A O 1
ATOM 4805 N N . SER A 1 601 ? -15.906 22.147 16.466 1.00 89.31 601 SER A N 1
ATOM 4806 C CA . SER A 1 601 ? -15.194 20.918 16.133 1.00 89.31 601 SER A CA 1
ATOM 4807 C C . SER A 1 601 ? -16.146 19.767 15.868 1.00 89.31 601 SER A C 1
ATOM 4809 O O . SER A 1 601 ? -17.061 19.526 16.660 1.00 89.31 601 SER A O 1
ATOM 4811 N N . GLY A 1 602 ? -15.926 19.083 14.752 1.00 92.38 602 GLY A N 1
ATOM 4812 C CA . GLY A 1 602 ? -16.680 17.903 14.364 1.00 92.38 602 GLY A CA 1
ATOM 4813 C C . GLY A 1 602 ? -16.271 17.360 13.001 1.00 92.38 602 GLY A C 1
ATOM 4814 O O . GLY A 1 602 ? -15.454 17.956 12.288 1.00 92.38 602 GLY A O 1
ATOM 4815 N N . LEU A 1 603 ? -16.876 16.231 12.640 1.00 94.12 603 LEU A N 1
ATOM 4816 C CA . LEU A 1 603 ? -16.822 15.679 11.294 1.00 94.12 603 LEU A CA 1
ATOM 4817 C C . LEU A 1 603 ? -17.910 16.326 10.436 1.00 94.12 603 LEU A C 1
ATOM 4819 O O . LEU A 1 603 ? -19.090 16.319 10.773 1.00 94.12 603 LEU A O 1
ATOM 4823 N N . TYR A 1 604 ? -17.509 16.907 9.317 1.00 91.44 604 TYR A N 1
ATOM 4824 C CA . TYR A 1 604 ? -18.415 17.518 8.359 1.00 91.44 604 TYR A CA 1
ATOM 4825 C C . TYR A 1 604 ? -18.405 16.717 7.072 1.00 91.44 604 TYR A C 1
ATOM 4827 O O . TYR A 1 604 ? -17.355 16.272 6.611 1.00 91.44 604 TYR A O 1
ATOM 4835 N N . ARG A 1 605 ? -19.569 16.612 6.449 1.00 91.44 605 ARG A N 1
ATOM 4836 C CA . ARG A 1 605 ? -19.738 16.012 5.135 1.00 91.44 605 ARG A CA 1
ATOM 4837 C C . ARG A 1 605 ? -19.970 17.107 4.106 1.00 91.44 605 ARG A C 1
ATOM 4839 O O . ARG A 1 605 ? -20.775 18.019 4.311 1.00 91.44 605 ARG A O 1
ATOM 4846 N N . TRP A 1 606 ? -19.207 17.087 3.022 1.00 86.44 606 TRP A N 1
ATOM 4847 C CA . TRP A 1 606 ? -19.346 18.046 1.932 1.00 86.44 606 TRP A CA 1
ATOM 4848 C C . TRP A 1 606 ? -20.036 17.402 0.758 1.00 86.44 606 TRP A C 1
ATOM 4850 O O . TRP A 1 606 ? -19.478 16.511 0.130 1.00 86.44 606 TRP A O 1
ATOM 4860 N N . GLU A 1 607 ? -21.206 17.932 0.438 1.00 87.56 607 GLU A N 1
ATOM 4861 C CA . GLU A 1 607 ? -21.980 17.543 -0.727 1.00 87.56 607 GLU A CA 1
ATOM 4862 C C . GLU A 1 607 ? -21.638 18.478 -1.886 1.00 87.56 607 GLU A C 1
ATOM 4864 O O . GLU A 1 607 ? -21.795 19.706 -1.800 1.00 87.56 607 GLU A O 1
ATOM 4869 N N . LEU A 1 608 ? -21.121 17.885 -2.958 1.00 81.94 608 LEU A N 1
ATOM 4870 C CA . LEU A 1 608 ? -20.761 18.555 -4.197 1.00 81.94 608 LEU A CA 1
ATOM 4871 C C . LEU A 1 608 ? -21.751 18.156 -5.274 1.00 81.94 608 LEU A C 1
ATOM 4873 O O . LEU A 1 608 ? -21.793 16.994 -5.659 1.00 81.94 608 LEU A O 1
ATOM 4877 N N . ASP A 1 609 ? -22.470 19.131 -5.813 1.00 78.94 609 ASP A N 1
ATOM 4878 C CA . ASP A 1 609 ? -23.421 18.926 -6.897 1.00 78.94 609 ASP A CA 1
ATOM 4879 C C . ASP A 1 609 ? -22.959 19.684 -8.140 1.00 78.94 609 ASP A C 1
ATOM 4881 O O . ASP A 1 609 ? -22.755 20.895 -8.084 1.00 78.94 609 ASP A O 1
ATOM 4885 N N . PHE A 1 610 ? -22.846 19.020 -9.287 1.00 73.88 610 PHE A N 1
ATOM 4886 C CA . PHE A 1 610 ? -22.640 19.680 -10.580 1.00 73.88 610 PHE A CA 1
ATOM 4887 C C . PHE A 1 610 ? -23.807 19.382 -11.517 1.00 73.88 610 PHE A C 1
ATOM 4889 O O . PHE A 1 610 ? -24.152 18.226 -11.750 1.00 73.88 610 PHE A O 1
ATOM 4896 N N . PHE A 1 611 ? -24.425 20.430 -12.069 1.00 67.88 611 PHE A N 1
ATOM 4897 C CA . PHE A 1 611 ? -25.663 20.310 -12.843 1.00 67.88 611 PHE A CA 1
ATOM 4898 C C . PHE A 1 611 ? -25.402 20.456 -14.339 1.00 67.88 611 PHE A C 1
ATOM 4900 O O . PHE A 1 611 ? -25.434 21.567 -14.871 1.00 67.88 611 PHE A O 1
ATOM 4907 N N . ASP A 1 612 ? -25.168 19.347 -15.040 1.00 57.09 612 ASP A N 1
ATOM 4908 C CA . ASP A 1 612 ? -25.077 19.392 -16.499 1.00 57.09 612 ASP A CA 1
ATOM 4909 C C . ASP A 1 612 ? -26.424 19.830 -17.101 1.00 57.09 612 ASP A C 1
ATOM 4911 O O . ASP A 1 612 ? -27.452 19.180 -16.924 1.00 57.09 612 ASP A O 1
ATOM 4915 N N . THR A 1 613 ? -26.423 20.934 -17.853 1.00 53.16 613 THR A N 1
ATOM 4916 C CA . THR A 1 613 ? -27.614 21.461 -18.540 1.00 53.16 613 THR A CA 1
ATOM 4917 C C . THR A 1 613 ? -28.262 20.482 -19.529 1.00 53.16 613 THR A C 1
ATOM 4919 O O . THR A 1 613 ? -29.410 20.706 -19.920 1.00 53.16 613 THR A O 1
ATOM 4922 N N . ALA A 1 614 ? -27.560 19.416 -19.932 1.00 50.34 614 ALA A N 1
ATOM 4923 C CA . ALA A 1 614 ? -28.045 18.376 -20.837 1.00 50.34 614 ALA A CA 1
ATOM 4924 C C . ALA A 1 614 ? -28.169 16.971 -20.195 1.00 50.34 614 ALA A C 1
ATOM 4926 O O . ALA A 1 614 ? -28.605 16.048 -20.885 1.00 50.34 614 ALA A O 1
ATOM 4927 N N . GLY A 1 615 ? -27.832 16.794 -18.907 1.00 55.97 615 GLY A N 1
ATOM 4928 C CA . GLY A 1 615 ? -27.720 15.480 -18.249 1.00 55.97 615 GLY A CA 1
ATOM 4929 C C . GLY A 1 615 ? -28.246 15.424 -16.806 1.00 55.97 615 GLY A C 1
ATOM 4930 O O . GLY A 1 615 ? -28.827 16.382 -16.301 1.00 55.97 615 GLY A O 1
ATOM 4931 N N . ALA A 1 616 ? -28.076 14.273 -16.144 1.00 57.59 616 ALA A N 1
ATOM 4932 C CA . ALA A 1 616 ? -28.301 14.150 -14.701 1.00 57.59 616 ALA A CA 1
ATOM 4933 C C . ALA A 1 616 ? -27.181 14.878 -13.938 1.00 57.59 616 ALA A C 1
ATOM 4935 O O . ALA A 1 616 ? -26.039 14.901 -14.397 1.00 57.59 616 ALA A O 1
ATOM 4936 N N . GLY A 1 617 ? -27.510 15.495 -12.800 1.00 66.94 617 GLY A N 1
ATOM 4937 C CA . GLY A 1 617 ? -26.497 16.098 -11.936 1.00 66.94 617 GLY A CA 1
ATOM 4938 C C . GLY A 1 617 ? -25.553 15.032 -11.379 1.00 66.94 617 GLY A C 1
ATOM 4939 O O . GLY A 1 617 ? -25.999 13.926 -11.080 1.00 66.94 617 GLY A O 1
ATOM 4940 N N . VAL A 1 618 ? -24.271 15.365 -11.259 1.00 77.06 618 VAL A N 1
ATOM 4941 C CA . VAL A 1 618 ? -23.269 14.498 -10.628 1.00 77.06 618 VAL A CA 1
ATOM 4942 C C . VAL A 1 618 ? -23.073 14.968 -9.205 1.00 77.06 618 VAL A C 1
ATOM 4944 O O . VAL A 1 618 ? -22.827 16.156 -8.980 1.00 77.06 618 VAL A O 1
ATOM 4947 N N . GLN A 1 619 ? -23.213 14.035 -8.271 1.00 83.12 619 GLN A N 1
ATOM 4948 C CA . GLN A 1 619 ? -23.099 14.288 -6.844 1.00 83.12 619 GLN A CA 1
ATOM 4949 C C . GLN A 1 619 ? -21.906 13.514 -6.294 1.00 83.12 619 GLN A C 1
ATOM 4951 O O . GLN A 1 619 ? -21.653 12.389 -6.717 1.00 83.12 619 GLN A O 1
ATOM 4956 N N . SER A 1 620 ? -21.171 14.114 -5.367 1.00 85.06 620 SER A N 1
ATOM 4957 C CA . SER A 1 620 ? -20.114 13.428 -4.628 1.00 85.06 620 SER A CA 1
ATOM 4958 C C . SER A 1 620 ? -20.048 13.962 -3.213 1.00 85.06 620 SER A C 1
ATOM 4960 O O . SER A 1 620 ? -20.274 15.152 -2.986 1.00 85.06 620 SER A O 1
ATOM 4962 N N . SER A 1 621 ? -19.676 13.084 -2.287 1.00 88.44 621 SER A N 1
ATOM 4963 C CA . SER A 1 621 ? -19.581 13.405 -0.872 1.00 88.44 621 SER A CA 1
ATOM 4964 C C . SER A 1 621 ? -18.163 13.204 -0.344 1.00 88.44 621 SER A C 1
ATOM 4966 O O . SER A 1 621 ? -17.486 12.260 -0.745 1.00 88.44 621 SER A O 1
ATOM 4968 N N . TYR A 1 622 ? -17.697 14.104 0.526 1.00 88.69 622 TYR A N 1
ATOM 4969 C CA . TYR A 1 622 ? -16.359 14.046 1.121 1.00 88.69 622 TYR A CA 1
ATOM 4970 C C . TYR A 1 622 ? -16.379 14.440 2.602 1.00 88.69 622 TYR A C 1
ATOM 4972 O O . TYR A 1 622 ? -16.901 15.495 2.960 1.00 88.69 622 TYR A O 1
ATOM 4980 N N . PHE A 1 623 ? -15.746 13.634 3.456 1.00 90.94 623 PHE A N 1
ATOM 4981 C CA . PHE A 1 623 ? -15.645 13.882 4.899 1.00 90.94 623 PHE A CA 1
ATOM 4982 C C . PHE A 1 623 ? -14.470 14.784 5.268 1.00 90.94 623 PHE A C 1
ATOM 4984 O O . PHE A 1 623 ? -13.366 14.629 4.745 1.00 90.94 623 PHE A O 1
ATOM 4991 N N . ARG A 1 624 ? -14.679 15.744 6.172 1.00 87.31 624 ARG A N 1
ATOM 4992 C CA . ARG A 1 624 ? -13.696 16.771 6.537 1.00 87.31 624 ARG A CA 1
ATOM 4993 C C . ARG A 1 624 ? -13.788 17.123 8.017 1.00 87.31 624 ARG A C 1
ATOM 4995 O O . ARG A 1 624 ? -14.869 17.406 8.523 1.00 87.31 624 ARG A O 1
ATOM 5002 N N . LEU A 1 625 ? -12.645 17.151 8.696 1.00 88.31 625 LEU A N 1
ATOM 5003 C CA . LEU A 1 625 ? -12.546 17.636 10.072 1.00 88.31 625 LEU A CA 1
ATOM 5004 C C . LEU A 1 625 ? -12.412 19.156 10.066 1.00 88.31 625 LEU A C 1
ATOM 5006 O O . LEU A 1 625 ? -11.515 19.700 9.425 1.00 88.31 625 LEU A O 1
ATOM 5010 N N . LEU A 1 626 ? -13.311 19.843 10.767 1.00 84.31 626 LEU A N 1
ATOM 5011 C CA . LEU A 1 626 ? -13.308 21.304 10.884 1.00 84.31 626 LEU A CA 1
ATOM 5012 C C . LEU A 1 626 ? -13.566 21.696 12.338 1.00 84.31 626 LEU A C 1
ATOM 5014 O O . LEU A 1 626 ? -14.279 20.979 13.033 1.00 84.31 626 LEU A O 1
ATOM 5018 N N . GLY A 1 627 ? -13.008 22.828 12.776 1.00 82.19 627 GLY A N 1
ATOM 5019 C CA . GLY A 1 627 ? -13.164 23.373 14.128 1.00 82.19 627 GLY A CA 1
ATOM 5020 C C . GLY A 1 627 ? -11.859 23.730 14.831 1.00 82.19 627 GLY A C 1
ATOM 5021 O O . GLY A 1 627 ? -10.766 23.384 14.375 1.00 82.19 627 GLY A O 1
ATOM 5022 N N . ASP A 1 628 ? -11.984 24.442 15.954 1.00 81.44 628 ASP A N 1
ATOM 5023 C CA . ASP A 1 628 ? -10.842 24.987 16.697 1.00 81.44 628 ASP A CA 1
ATOM 5024 C C . ASP A 1 628 ? -10.032 23.908 17.441 1.00 81.44 628 ASP A C 1
ATOM 5026 O O . ASP A 1 628 ? -8.832 24.093 17.649 1.00 81.44 628 ASP A O 1
ATOM 5030 N N . ASP A 1 629 ? -10.628 22.759 17.790 1.00 84.62 629 ASP A N 1
ATOM 5031 C CA . ASP A 1 629 ? -9.914 21.703 18.535 1.00 84.62 629 ASP A CA 1
ATOM 5032 C C . ASP A 1 629 ? -8.836 21.003 17.695 1.00 84.62 629 ASP A C 1
ATOM 5034 O O . ASP A 1 629 ? -7.919 20.380 18.245 1.00 84.62 629 ASP A O 1
ATOM 5038 N N . PHE A 1 630 ? -8.905 21.132 16.368 1.00 84.88 630 PHE A N 1
ATOM 5039 C CA . PHE A 1 630 ? -7.923 20.563 15.446 1.00 84.88 630 PHE A CA 1
ATOM 5040 C C . PHE A 1 630 ? -6.703 21.466 15.219 1.00 84.88 630 PHE A C 1
ATOM 5042 O O . PHE A 1 630 ? -5.767 21.060 14.541 1.00 84.88 630 PHE A O 1
ATOM 5049 N N . ILE A 1 631 ? -6.666 22.671 15.799 1.00 78.75 631 ILE A N 1
ATOM 5050 C CA . ILE A 1 631 ? -5.486 23.548 15.758 1.00 78.75 631 ILE A CA 1
ATOM 5051 C C . ILE A 1 631 ? -4.401 23.004 16.702 1.00 78.75 631 ILE A C 1
ATOM 5053 O O . ILE A 1 631 ? -4.718 22.527 17.795 1.00 78.75 631 ILE A O 1
ATOM 5057 N N . ASP A 1 632 ? -3.133 23.079 16.271 1.00 78.38 632 ASP A N 1
ATOM 5058 C CA . ASP A 1 632 ? -1.946 22.619 17.015 1.00 78.38 632 ASP A CA 1
ATOM 5059 C C . ASP A 1 632 ? -2.146 21.214 17.609 1.00 78.38 632 ASP A C 1
ATOM 5061 O O . ASP A 1 632 ? -2.019 20.970 18.814 1.00 78.38 632 ASP A O 1
ATOM 5065 N N . ILE A 1 633 ? -2.593 20.296 16.754 1.00 85.12 633 ILE A N 1
ATOM 5066 C CA . ILE A 1 633 ? -2.936 18.939 17.149 1.00 85.12 633 ILE A CA 1
ATOM 5067 C C . ILE A 1 633 ? -1.688 18.138 17.528 1.00 85.12 633 ILE A C 1
ATOM 5069 O O . ILE A 1 633 ? -0.630 18.284 16.932 1.00 85.12 633 ILE A O 1
ATOM 5073 N N . GLN A 1 634 ? -1.837 17.299 18.549 1.00 89.75 634 GLN A N 1
ATOM 5074 C CA . GLN A 1 634 ? -0.853 16.314 18.977 1.00 89.75 634 GLN A CA 1
ATOM 5075 C C . GLN A 1 634 ? -1.571 14.985 19.199 1.00 89.75 634 GLN A C 1
ATOM 5077 O O . GLN A 1 634 ? -2.750 14.977 19.569 1.00 89.75 634 GLN A O 1
ATOM 5082 N N . GLY A 1 635 ? -0.844 13.888 19.016 1.00 93.88 635 GLY A N 1
ATOM 5083 C CA . GLY A 1 635 ? -1.340 12.530 19.151 1.00 93.88 635 GLY A CA 1
ATOM 5084 C C . GLY A 1 635 ? -2.150 12.070 17.940 1.00 93.88 635 GLY A C 1
ATOM 5085 O O . GLY A 1 635 ? -1.699 12.150 16.801 1.00 93.88 635 GLY A O 1
ATOM 5086 N N . VAL A 1 636 ? -3.348 11.557 18.201 1.00 95.38 636 VAL A N 1
ATOM 5087 C CA . VAL A 1 636 ? -4.235 10.960 17.199 1.00 95.38 636 VAL A CA 1
ATOM 5088 C C . VAL A 1 636 ? -5.534 11.741 17.154 1.00 95.38 636 VAL A C 1
ATOM 5090 O O . VAL A 1 636 ? -6.076 12.131 18.190 1.00 95.38 636 VAL A O 1
ATOM 5093 N N . PHE A 1 637 ? -6.058 11.957 15.958 1.00 95.19 637 PHE A N 1
ATOM 5094 C CA . PHE A 1 637 ? -7.326 12.640 15.757 1.00 95.19 637 PHE A CA 1
ATOM 5095 C C . PHE A 1 637 ? -8.054 12.094 14.544 1.00 95.19 637 PHE A C 1
ATOM 5097 O O . PHE A 1 637 ? -7.464 11.410 13.715 1.00 95.19 637 PHE A O 1
ATOM 5104 N N . GLY A 1 638 ? -9.351 12.352 14.450 1.00 95.31 638 GLY A N 1
ATOM 5105 C CA . GLY A 1 638 ? -10.121 11.679 13.425 1.00 95.31 638 GLY A CA 1
ATOM 5106 C C . GLY A 1 638 ? -11.611 11.923 13.461 1.00 95.31 638 GLY A C 1
ATOM 5107 O O . GLY A 1 638 ? -12.129 12.685 14.282 1.00 95.31 638 GLY A O 1
ATOM 5108 N N . GLY A 1 639 ? -12.277 11.254 12.527 1.00 96.12 639 GLY A N 1
ATOM 5109 C CA . GLY A 1 639 ? -13.726 11.197 12.402 1.00 96.12 639 GLY A CA 1
ATOM 5110 C C . GLY A 1 639 ? -14.252 9.780 12.590 1.00 96.12 639 GLY A C 1
ATOM 5111 O O . GLY A 1 639 ? -13.540 8.806 12.348 1.00 96.12 639 GLY A O 1
ATOM 5112 N N . VAL A 1 640 ? -15.511 9.679 12.995 1.00 96.81 640 VAL A N 1
ATOM 5113 C CA . VAL A 1 640 ? -16.269 8.432 13.080 1.00 96.81 640 VAL A CA 1
ATOM 5114 C C . VAL A 1 640 ? -17.608 8.658 12.395 1.00 96.81 640 VAL A C 1
ATOM 5116 O O . VAL A 1 640 ? -18.309 9.595 12.760 1.00 96.81 640 VAL A O 1
ATOM 5119 N N . TYR A 1 641 ? -17.970 7.826 11.425 1.00 95.88 641 TYR A N 1
ATOM 5120 C CA . TYR A 1 641 ? -19.237 7.947 10.701 1.00 95.88 641 TYR A CA 1
ATOM 5121 C C . TYR A 1 641 ? -19.953 6.597 10.566 1.00 95.88 641 TYR A C 1
ATOM 5123 O O . TYR A 1 641 ? -19.394 5.537 10.866 1.00 95.88 641 TYR A O 1
ATOM 5131 N N . SER A 1 642 ? -21.210 6.647 10.130 1.00 94.31 642 SER A N 1
ATOM 5132 C CA . SER A 1 642 ? -22.035 5.485 9.794 1.00 94.31 642 SER A CA 1
ATOM 5133 C C . SER A 1 642 ? -22.949 5.837 8.623 1.00 94.31 642 SER A C 1
ATOM 5135 O O . SER A 1 642 ? -23.390 6.975 8.484 1.00 94.31 642 SER A O 1
ATOM 5137 N N . ASP A 1 643 ? -23.287 4.844 7.809 1.00 90.69 643 ASP A N 1
ATOM 5138 C CA . ASP A 1 643 ? -24.303 4.959 6.762 1.00 90.69 643 ASP A CA 1
ATOM 5139 C C . ASP A 1 643 ? -25.728 4.961 7.349 1.00 90.69 643 ASP A C 1
ATOM 5141 O O . ASP A 1 643 ? -26.697 5.291 6.659 1.00 90.69 643 ASP A O 1
ATOM 5145 N N . THR A 1 644 ? -25.882 4.550 8.614 1.00 90.31 644 THR A N 1
ATOM 5146 C CA . THR A 1 644 ? -27.188 4.310 9.250 1.00 90.31 644 THR A CA 1
ATOM 5147 C C . THR A 1 644 ? -27.526 5.276 10.382 1.00 90.31 644 THR A C 1
ATOM 5149 O O . THR A 1 644 ? -28.693 5.357 10.781 1.00 90.31 644 THR A O 1
ATOM 5152 N N . LYS A 1 645 ? -26.538 6.018 10.892 1.00 90.88 645 LYS A N 1
ATOM 5153 C CA . LYS A 1 645 ? -26.686 6.951 12.013 1.00 90.88 645 LYS A CA 1
ATOM 5154 C C . LYS A 1 645 ? -26.040 8.286 11.670 1.00 90.88 645 LYS A C 1
ATOM 5156 O O . LYS A 1 645 ? -24.885 8.315 11.268 1.00 90.88 645 LYS A O 1
ATOM 5161 N N . ASP A 1 646 ? -26.774 9.370 11.910 1.00 91.75 646 ASP A N 1
ATOM 5162 C CA . ASP A 1 646 ? -26.214 10.720 11.822 1.00 91.75 646 ASP A CA 1
ATOM 5163 C C . ASP A 1 646 ? -25.269 10.955 13.017 1.00 91.75 646 ASP A C 1
ATOM 5165 O O . ASP A 1 646 ? -24.085 11.185 12.827 1.00 91.75 646 ASP A O 1
ATOM 5169 N N . LEU A 1 647 ? -25.746 10.803 14.261 1.00 93.69 647 LEU A N 1
ATOM 5170 C CA . LEU A 1 647 ? -24.940 11.015 15.474 1.00 93.69 647 LEU A CA 1
ATOM 5171 C C . LEU A 1 647 ? -24.308 9.714 15.986 1.00 93.69 647 LEU A C 1
ATOM 5173 O O . LEU A 1 647 ? -25.025 8.771 16.330 1.00 93.69 647 LEU A O 1
ATOM 5177 N N . ILE A 1 648 ? -22.983 9.709 16.131 1.00 94.25 648 ILE A N 1
ATOM 5178 C CA . ILE A 1 648 ? -22.227 8.666 16.827 1.00 94.25 648 ILE A CA 1
ATOM 5179 C C . ILE A 1 648 ? -21.761 9.215 18.178 1.00 94.25 648 ILE A C 1
ATOM 5181 O O . ILE A 1 648 ? -20.852 10.043 18.251 1.00 94.25 648 ILE A O 1
ATOM 5185 N N . GLU A 1 649 ? -22.393 8.741 19.251 1.00 88.25 649 GLU A N 1
ATOM 5186 C CA . GLU A 1 649 ? -21.970 8.991 20.634 1.00 88.25 649 GLU A CA 1
ATOM 5187 C C . GLU A 1 649 ? -21.273 7.746 21.206 1.00 88.25 649 GLU A C 1
ATOM 5189 O O . GLU A 1 649 ? -21.356 6.651 20.634 1.00 88.25 649 GLU A O 1
ATOM 5194 N N . GLY A 1 650 ? -20.566 7.900 22.325 1.00 94.12 650 GLY A N 1
ATOM 5195 C CA . GLY A 1 650 ? -19.742 6.843 22.901 1.00 94.12 650 GLY A CA 1
ATOM 5196 C C . GLY A 1 650 ? -18.271 7.211 23.023 1.00 94.12 650 GLY A C 1
ATOM 5197 O O . GLY A 1 650 ? -17.862 8.380 23.054 1.00 94.12 650 GLY A O 1
ATOM 5198 N N . LYS A 1 651 ? -17.453 6.165 23.082 1.00 95.75 651 LYS A N 1
ATOM 5199 C CA . LYS A 1 651 ? -16.008 6.275 23.239 1.00 95.75 651 LYS A CA 1
ATOM 5200 C C . LYS A 1 651 ? -15.254 5.281 22.366 1.00 95.75 651 LYS A C 1
ATOM 5202 O O . LYS A 1 651 ? -15.776 4.229 22.005 1.00 95.75 651 LYS A O 1
ATOM 5207 N N . LEU A 1 652 ? -14.010 5.635 22.069 1.00 97.06 652 LEU A N 1
ATOM 5208 C CA . LEU A 1 652 ? -13.024 4.791 21.410 1.00 97.06 652 LEU A CA 1
ATOM 5209 C C . LEU A 1 652 ? -11.878 4.472 22.368 1.00 97.06 652 LEU A C 1
ATOM 5211 O O . LEU A 1 652 ? -11.378 5.352 23.064 1.00 97.06 652 LEU A O 1
ATOM 5215 N N . ILE A 1 653 ? -11.389 3.246 22.342 1.00 96.00 653 ILE A N 1
ATOM 5216 C CA . ILE A 1 653 ? -10.079 2.877 22.872 1.00 96.00 653 ILE A CA 1
ATOM 5217 C C . ILE A 1 653 ? -9.211 2.595 21.650 1.00 96.00 653 ILE A C 1
ATOM 5219 O O . ILE A 1 653 ? -9.544 1.711 20.882 1.00 96.00 653 ILE A O 1
ATOM 5223 N N . ILE A 1 654 ? -8.165 3.391 21.421 1.00 96.75 654 ILE A N 1
ATOM 5224 C CA . ILE A 1 654 ? -7.290 3.275 20.240 1.00 96.75 654 ILE A CA 1
ATOM 5225 C C . ILE A 1 654 ? -5.896 2.996 20.758 1.00 96.75 654 ILE A C 1
ATOM 5227 O O . ILE A 1 654 ? -5.294 3.898 21.342 1.00 96.75 654 ILE A O 1
ATOM 5231 N N . GLU A 1 655 ? -5.405 1.788 20.548 1.00 95.19 655 GLU A N 1
ATOM 5232 C CA . GLU A 1 655 ? -4.184 1.309 21.181 1.00 95.19 655 GLU A CA 1
ATOM 5233 C C . GLU A 1 655 ? -3.235 0.722 20.159 1.00 95.19 655 GLU A C 1
ATOM 5235 O O . GLU A 1 655 ? -3.639 0.044 19.216 1.00 95.19 655 GLU A O 1
ATOM 5240 N N . HIS A 1 656 ? -1.953 0.987 20.373 1.00 96.00 656 HIS A N 1
ATOM 5241 C CA . HIS A 1 656 ? -0.886 0.328 19.646 1.00 96.00 656 HIS A CA 1
ATOM 5242 C C . HIS A 1 656 ? -0.489 -0.937 20.397 1.00 96.00 656 HIS A C 1
ATOM 5244 O O . HIS A 1 656 ? -0.223 -0.890 21.598 1.00 96.00 656 HIS A O 1
ATOM 5250 N N . GLU A 1 657 ? -0.360 -2.053 19.675 1.00 92.31 657 GLU A N 1
ATOM 5251 C CA . GLU A 1 657 ? -0.095 -3.378 20.264 1.00 92.31 657 GLU A CA 1
ATOM 5252 C C . GLU A 1 657 ? 1.202 -3.444 21.105 1.00 92.31 657 GLU A C 1
ATOM 5254 O O . GLU A 1 657 ? 1.369 -4.337 21.931 1.00 92.31 657 GLU A O 1
ATOM 5259 N N . SER A 1 658 ? 2.108 -2.470 20.954 1.00 92.69 658 SER A N 1
ATOM 5260 C CA . SER A 1 658 ? 3.380 -2.384 21.680 1.00 92.69 658 SER A CA 1
ATOM 5261 C C . SER A 1 658 ? 3.338 -1.486 22.927 1.00 92.69 658 SER A C 1
ATOM 5263 O O . SER A 1 658 ? 4.308 -1.480 23.687 1.00 92.69 658 SER A O 1
ATOM 5265 N N . TYR A 1 659 ? 2.271 -0.704 23.143 1.00 89.56 659 TYR A N 1
ATOM 5266 C CA . TYR A 1 659 ? 2.243 0.381 24.143 1.00 89.56 659 TYR A CA 1
ATOM 5267 C C . TYR A 1 659 ? 1.279 0.164 25.321 1.00 89.56 659 TYR A C 1
ATOM 5269 O O . TYR A 1 659 ? 1.256 0.979 26.245 1.00 89.56 659 TYR A O 1
ATOM 5277 N N . GLY A 1 660 ? 0.594 -0.981 25.369 1.00 85.12 660 GLY A N 1
ATOM 5278 C CA . GLY A 1 660 ? -0.298 -1.355 26.470 1.00 85.12 660 GLY A CA 1
ATOM 5279 C C . GLY A 1 660 ? -1.557 -0.487 26.559 1.00 85.12 660 GLY A C 1
ATOM 5280 O O . GLY A 1 660 ? -1.893 0.235 25.626 1.00 85.12 660 GLY A O 1
ATOM 5281 N N . GLU A 1 661 ? -2.246 -0.574 27.698 1.00 92.31 661 GLU A N 1
ATOM 5282 C CA . GLU A 1 661 ? -3.554 0.057 27.913 1.00 92.31 661 GLU A CA 1
ATOM 5283 C C . GLU A 1 661 ? -3.464 1.593 28.000 1.00 92.31 661 GLU A C 1
ATOM 5285 O O . GLU A 1 661 ? -2.728 2.156 28.819 1.00 92.31 661 GLU A O 1
ATOM 5290 N N . GLU A 1 662 ? -4.276 2.288 27.205 1.00 92.81 662 GLU A N 1
ATOM 5291 C CA . GLU A 1 662 ? -4.357 3.747 27.151 1.00 92.81 662 GLU A CA 1
ATOM 5292 C C . GLU A 1 662 ? -5.761 4.261 27.505 1.00 92.81 662 GLU A C 1
ATOM 5294 O O . GLU A 1 662 ? -6.746 3.536 27.542 1.00 92.81 662 GLU A O 1
ATOM 5299 N N . ALA A 1 663 ? -5.888 5.555 27.804 1.00 92.75 663 ALA A N 1
ATOM 5300 C CA . ALA A 1 663 ? -7.176 6.110 28.220 1.00 92.75 663 ALA A CA 1
ATOM 5301 C C . ALA A 1 663 ? -8.225 6.119 27.089 1.00 92.75 663 ALA A C 1
ATOM 5303 O O . ALA A 1 663 ? -7.897 6.309 25.913 1.00 92.75 663 ALA A O 1
ATOM 5304 N N . ASP A 1 664 ? -9.493 6.010 27.476 1.00 94.56 664 ASP A N 1
ATOM 5305 C CA . ASP A 1 664 ? -10.644 6.162 26.589 1.00 94.56 664 ASP A CA 1
ATOM 5306 C C . ASP A 1 664 ? -10.653 7.531 25.886 1.00 94.56 664 ASP A C 1
ATOM 5308 O O . ASP A 1 664 ? -10.267 8.562 26.446 1.00 94.56 664 ASP A O 1
ATOM 5312 N N . VAL A 1 665 ? -11.167 7.547 24.662 1.00 96.00 665 VAL A N 1
ATOM 5313 C CA . VAL A 1 665 ? -11.313 8.724 23.806 1.00 96.00 665 VAL A CA 1
ATOM 5314 C C . VAL A 1 665 ? -12.785 9.005 23.634 1.00 96.00 665 VAL A C 1
ATOM 5316 O O . VAL A 1 665 ? -13.524 8.175 23.120 1.00 96.00 665 VAL A O 1
ATOM 5319 N N . ILE A 1 666 ? -13.214 10.192 24.034 1.00 95.06 666 ILE A N 1
ATOM 5320 C CA . ILE A 1 666 ? -14.607 10.595 23.877 1.00 95.06 666 ILE A CA 1
ATOM 5321 C C . ILE A 1 666 ? -14.850 11.028 22.434 1.00 95.06 666 ILE A C 1
ATOM 5323 O O . ILE A 1 666 ? -14.097 11.848 21.899 1.00 95.06 666 ILE A O 1
ATOM 5327 N N . ILE A 1 667 ? -15.913 10.500 21.830 1.00 95.94 667 ILE A N 1
ATOM 5328 C CA . ILE A 1 667 ? -16.402 10.974 20.537 1.00 95.94 667 ILE A CA 1
ATOM 5329 C C . ILE A 1 667 ? -17.278 12.202 20.789 1.00 95.94 667 ILE A C 1
ATOM 5331 O O . ILE A 1 667 ? -18.163 12.195 21.642 1.00 95.94 667 ILE A O 1
ATOM 5335 N N . ASN A 1 668 ? -17.023 13.279 20.054 1.00 93.81 668 ASN A N 1
ATOM 5336 C CA . ASN A 1 668 ? -17.814 14.500 20.115 1.00 93.81 668 ASN A CA 1
ATOM 5337 C C . ASN A 1 668 ? -18.050 15.028 18.698 1.00 93.81 668 ASN A C 1
ATOM 5339 O O . ASN A 1 668 ? -17.092 15.247 17.951 1.00 93.81 668 ASN A O 1
ATOM 5343 N N . ASN A 1 669 ? -19.317 15.239 18.330 1.00 94.75 669 ASN A N 1
ATOM 5344 C CA . ASN A 1 669 ? -19.722 15.661 16.985 1.00 94.75 669 ASN A CA 1
ATOM 5345 C C . ASN A 1 669 ? -19.089 14.777 15.889 1.00 94.75 669 ASN A C 1
ATOM 5347 O O . ASN A 1 669 ? -18.460 15.290 14.958 1.00 94.75 669 ASN A O 1
ATOM 5351 N N . ASN A 1 670 ? -19.187 13.449 16.045 1.00 96.81 670 ASN A N 1
ATOM 5352 C CA . ASN A 1 670 ? -18.596 12.452 15.140 1.00 96.81 670 ASN A CA 1
ATOM 5353 C C . ASN A 1 670 ? -17.071 12.586 14.964 1.00 96.81 670 ASN A C 1
ATOM 5355 O O . ASN A 1 670 ? -16.504 12.129 13.976 1.00 96.81 670 ASN A O 1
ATOM 5359 N N . SER A 1 671 ? -16.378 13.235 15.898 1.00 95.62 671 SER A N 1
ATOM 5360 C CA . SER A 1 671 ? -14.938 13.462 15.817 1.00 95.62 671 SER A CA 1
ATOM 5361 C C . SER A 1 671 ? -14.237 13.196 17.136 1.00 95.62 671 SER A C 1
ATOM 5363 O O . SER A 1 671 ? -14.864 13.163 18.195 1.00 95.62 671 SER A O 1
ATOM 5365 N N . PHE A 1 672 ? -12.924 13.015 17.075 1.00 95.69 672 PHE A N 1
ATOM 5366 C CA . PHE A 1 672 ? -12.108 12.786 18.254 1.00 95.69 672 PHE A CA 1
ATOM 5367 C C . PHE A 1 672 ? -10.701 13.361 18.108 1.00 95.69 672 PHE A C 1
ATOM 5369 O O . PHE A 1 672 ? -10.189 13.590 17.011 1.00 95.69 672 PHE A O 1
ATOM 5376 N N . LYS A 1 673 ? -10.069 13.569 19.262 1.00 93.88 673 LYS A N 1
ATOM 5377 C CA . LYS A 1 673 ? -8.664 13.941 19.422 1.00 93.88 673 LYS A CA 1
ATOM 5378 C C . LYS A 1 673 ? -8.179 13.384 20.750 1.00 93.88 673 LYS A C 1
ATOM 5380 O O . LYS A 1 673 ? -8.865 13.517 21.762 1.00 93.88 673 LYS A O 1
ATOM 5385 N N . THR A 1 674 ? -6.989 12.810 20.764 1.00 94.31 674 THR A N 1
ATOM 5386 C CA . THR A 1 674 ? -6.383 12.273 21.977 1.00 94.31 674 THR A CA 1
ATOM 5387 C C . THR A 1 674 ? -4.863 12.277 21.888 1.00 94.31 674 THR A C 1
ATOM 5389 O O . THR A 1 674 ? -4.291 12.212 20.804 1.00 94.31 674 THR A O 1
ATOM 5392 N N . LEU A 1 675 ? -4.203 12.317 23.041 1.00 93.44 675 LEU A N 1
ATOM 5393 C CA . LEU A 1 675 ? -2.773 12.044 23.128 1.00 93.44 675 LEU A CA 1
ATOM 5394 C C . LEU A 1 675 ? -2.571 10.536 23.250 1.00 93.44 675 LEU A C 1
ATOM 5396 O O . LEU A 1 675 ? -3.200 9.904 24.098 1.00 93.44 675 LEU A O 1
ATOM 5400 N N . ARG A 1 676 ? -1.666 9.986 22.441 1.00 94.62 676 ARG A N 1
ATOM 5401 C CA . ARG A 1 676 ? -1.233 8.590 22.520 1.00 94.62 676 ARG A CA 1
ATOM 5402 C C . ARG A 1 676 ? 0.256 8.519 22.778 1.00 94.62 676 ARG A C 1
ATOM 5404 O O . ARG A 1 676 ? 1.009 9.345 22.279 1.00 94.62 676 ARG A O 1
ATOM 5411 N N . THR A 1 677 ? 0.668 7.540 23.566 1.00 94.62 677 THR A N 1
ATOM 5412 C CA . THR A 1 677 ? 2.072 7.316 23.942 1.00 94.62 677 THR A CA 1
ATOM 5413 C C . THR A 1 677 ? 2.960 6.966 22.751 1.00 94.62 677 THR A C 1
ATOM 5415 O O . THR A 1 677 ? 4.160 7.231 22.785 1.00 94.62 677 THR A O 1
ATOM 5418 N N . TRP A 1 678 ? 2.356 6.421 21.699 1.00 95.31 678 TRP A N 1
ATOM 5419 C CA . TRP A 1 678 ? 2.998 6.044 20.447 1.00 95.31 678 TRP A CA 1
ATOM 5420 C C . TRP A 1 678 ? 2.881 7.110 19.341 1.00 95.31 678 TRP A C 1
ATOM 5422 O O . TRP A 1 678 ? 3.414 6.915 18.255 1.00 95.31 678 TRP A O 1
ATOM 5432 N N . ALA A 1 679 ? 2.211 8.242 19.579 1.00 95.06 679 ALA A N 1
ATOM 5433 C CA . ALA A 1 679 ? 2.071 9.331 18.607 1.00 95.06 679 ALA A CA 1
ATOM 5434 C C . ALA A 1 679 ? 2.686 10.633 19.139 1.00 95.06 679 ALA A C 1
ATOM 5436 O O . ALA A 1 679 ? 2.775 10.839 20.348 1.00 95.06 679 ALA A O 1
ATOM 5437 N N . SER A 1 680 ? 3.102 11.529 18.240 1.00 94.50 680 SER A N 1
ATOM 5438 C CA . SER A 1 680 ? 3.788 12.783 18.590 1.00 94.50 680 SER A CA 1
ATOM 5439 C C . SER A 1 680 ? 4.995 12.577 19.523 1.00 94.50 680 SER A C 1
ATOM 5441 O O . SER A 1 680 ? 5.234 13.332 20.466 1.00 94.50 680 SER A O 1
ATOM 5443 N N . ILE A 1 681 ? 5.770 11.520 19.277 1.00 94.31 681 ILE A N 1
ATOM 5444 C CA . ILE A 1 681 ? 6.985 11.192 20.023 1.00 94.31 681 ILE A CA 1
ATOM 5445 C C . ILE A 1 681 ? 8.110 12.118 19.550 1.00 94.31 681 ILE A C 1
ATOM 5447 O O . ILE A 1 681 ? 8.353 12.195 18.346 1.00 94.31 681 ILE A O 1
ATOM 5451 N N . PRO A 1 682 ? 8.842 12.802 20.449 1.00 94.94 682 PRO A N 1
ATOM 5452 C CA . PRO A 1 682 ? 10.016 13.578 20.064 1.00 94.94 682 PRO A CA 1
ATOM 5453 C C . PRO A 1 682 ? 11.069 12.717 19.359 1.00 94.94 682 PRO A C 1
ATOM 5455 O O . PRO A 1 682 ? 11.516 11.707 19.905 1.00 94.94 682 PRO A O 1
ATOM 5458 N N . GLU A 1 683 ? 11.517 13.152 18.182 1.00 94.88 683 GLU A N 1
ATOM 5459 C CA . GLU A 1 683 ? 12.615 12.508 17.467 1.00 94.88 683 GLU A CA 1
ATOM 5460 C C . GLU A 1 683 ? 13.940 12.887 18.135 1.00 94.88 683 GLU A C 1
ATOM 5462 O O . GLU A 1 683 ? 14.382 14.038 18.072 1.00 94.88 683 GLU A O 1
ATOM 5467 N N . ILE A 1 684 ? 14.566 11.933 18.826 1.00 94.06 684 ILE A N 1
ATOM 5468 C CA . ILE A 1 684 ? 15.826 12.151 19.549 1.00 94.06 684 ILE A CA 1
ATOM 5469 C C . ILE A 1 684 ? 17.053 11.826 18.698 1.00 94.06 684 ILE A C 1
ATOM 5471 O O . ILE A 1 684 ? 18.155 12.267 19.045 1.00 94.06 684 ILE A O 1
ATOM 5475 N N . ASP A 1 685 ? 16.889 11.077 17.606 1.00 92.19 685 ASP A N 1
ATOM 5476 C CA . ASP A 1 685 ? 17.975 10.813 16.676 1.00 92.19 685 ASP A CA 1
ATOM 5477 C C . ASP A 1 685 ? 18.199 12.033 15.777 1.00 92.19 685 ASP A C 1
ATOM 5479 O O . ASP A 1 685 ? 17.391 12.397 14.922 1.00 92.19 685 ASP A O 1
ATOM 5483 N N . VAL A 1 686 ? 19.361 12.662 15.940 1.00 89.88 686 VAL A N 1
ATOM 5484 C CA . VAL A 1 686 ? 19.786 13.813 15.134 1.00 89.88 686 VAL A CA 1
ATOM 5485 C C . VAL A 1 686 ? 19.842 13.504 13.634 1.00 89.88 686 VAL A C 1
ATOM 5487 O O . VAL A 1 686 ? 19.715 14.424 12.829 1.00 89.88 686 VAL A O 1
ATOM 5490 N N . ASN A 1 687 ? 19.993 12.231 13.251 1.00 89.94 687 ASN A N 1
ATOM 5491 C CA . ASN A 1 687 ? 19.979 11.786 11.855 1.00 89.94 687 ASN A CA 1
ATOM 5492 C C . ASN A 1 687 ? 18.562 11.528 11.312 1.00 89.94 687 ASN A C 1
ATOM 5494 O O . ASN A 1 687 ? 18.421 11.160 10.148 1.00 89.94 687 ASN A O 1
ATOM 5498 N N . ARG A 1 688 ? 17.523 11.737 12.128 1.00 92.06 688 ARG A N 1
ATOM 5499 C CA . ARG A 1 688 ? 16.102 11.653 11.750 1.00 92.06 688 ARG A CA 1
ATOM 5500 C C . ARG A 1 688 ? 15.330 12.958 11.996 1.00 92.06 688 ARG A C 1
ATOM 5502 O O . ARG A 1 688 ? 14.201 13.110 11.538 1.00 92.06 688 ARG A O 1
ATOM 5509 N N . GLN A 1 689 ? 15.953 13.941 12.649 1.00 92.62 689 GLN A N 1
ATOM 5510 C CA . GLN A 1 689 ? 15.379 15.263 12.934 1.00 92.62 689 GLN A CA 1
ATOM 5511 C C . GLN A 1 689 ? 15.238 16.176 11.705 1.00 92.62 689 GLN A C 1
ATOM 5513 O O . GLN A 1 689 ? 14.475 17.145 11.723 1.00 92.62 689 GLN A O 1
ATOM 5518 N N . GLY A 1 690 ? 15.983 15.925 10.634 1.00 91.62 690 GLY A N 1
ATOM 5519 C CA . GLY A 1 690 ? 16.008 16.758 9.435 1.00 91.62 690 GLY A CA 1
ATOM 5520 C C . GLY A 1 690 ? 16.314 18.228 9.718 1.00 91.62 690 GLY A C 1
ATOM 5521 O O . GLY A 1 690 ? 15.588 19.116 9.265 1.00 91.62 690 GLY A O 1
ATOM 5522 N N . GLY A 1 691 ? 17.320 18.484 10.562 1.00 91.06 691 GLY A N 1
ATOM 5523 C CA . GLY A 1 691 ? 17.726 19.832 10.984 1.00 91.06 691 GLY A CA 1
ATOM 5524 C C . GLY A 1 691 ? 16.757 20.522 11.955 1.00 91.06 691 GLY A C 1
ATOM 5525 O O . GLY A 1 691 ? 16.962 21.683 12.322 1.00 91.06 691 GLY A O 1
ATOM 5526 N N . ARG A 1 692 ? 15.692 19.831 12.384 1.00 90.75 692 ARG A N 1
ATOM 5527 C CA . ARG A 1 692 ? 14.635 20.355 13.254 1.00 90.75 692 ARG A CA 1
ATOM 5528 C C . ARG A 1 692 ? 14.617 19.605 14.592 1.00 90.75 692 ARG A C 1
ATOM 5530 O O . ARG A 1 692 ? 14.135 18.479 14.644 1.00 90.75 692 ARG A O 1
ATOM 5537 N N . PRO A 1 693 ? 15.104 20.213 15.692 1.00 90.69 693 PRO A N 1
ATOM 5538 C CA . PRO A 1 693 ? 15.137 19.555 17.002 1.00 90.69 693 PRO A CA 1
ATOM 5539 C C . PRO A 1 693 ? 13.746 19.390 17.635 1.00 90.69 693 PRO A C 1
ATOM 5541 O O . PRO A 1 693 ? 13.621 18.763 18.680 1.00 90.69 693 PRO A O 1
ATOM 5544 N N . ASP A 1 694 ? 12.725 20.009 17.045 1.00 90.75 694 ASP A N 1
ATOM 5545 C CA . ASP A 1 694 ? 11.322 19.937 17.442 1.00 90.75 694 ASP A CA 1
ATOM 5546 C C . ASP A 1 694 ? 10.519 18.895 16.649 1.00 90.75 694 ASP A C 1
ATOM 5548 O O . ASP A 1 694 ? 9.312 18.789 16.855 1.00 90.75 694 ASP A O 1
ATOM 5552 N N . ARG A 1 695 ? 11.168 18.135 15.755 1.00 91.69 695 ARG A N 1
ATOM 5553 C CA . ARG A 1 695 ? 10.502 17.090 14.977 1.00 91.69 695 ARG A CA 1
ATOM 5554 C C . ARG A 1 695 ? 9.968 15.990 15.892 1.00 91.69 695 ARG A C 1
ATOM 5556 O O . ARG A 1 695 ? 10.652 15.541 16.812 1.00 91.69 695 ARG A O 1
ATOM 5563 N N . GLN A 1 696 ? 8.759 15.547 15.590 1.00 92.75 696 GLN A N 1
ATOM 5564 C CA . GLN A 1 696 ? 8.106 14.405 16.207 1.00 92.75 696 GLN A CA 1
ATOM 5565 C C . GLN A 1 696 ? 7.738 13.359 15.146 1.00 92.75 696 GLN A C 1
ATOM 5567 O O . GLN A 1 696 ? 7.767 13.639 13.947 1.00 92.75 696 GLN A O 1
ATOM 5572 N N . TYR A 1 697 ? 7.423 12.148 15.594 1.00 93.06 697 TYR A N 1
ATOM 5573 C CA . TYR A 1 697 ? 6.940 11.048 14.761 1.00 93.06 697 TYR A CA 1
ATOM 5574 C C . TYR A 1 697 ? 5.880 10.228 15.515 1.00 93.06 697 TYR A C 1
ATOM 5576 O O . TYR A 1 697 ? 5.706 10.387 16.723 1.00 93.06 697 TYR A O 1
ATOM 5584 N N . SER A 1 698 ? 5.156 9.363 14.807 1.00 94.06 698 SER A N 1
ATOM 5585 C CA . SER A 1 698 ? 4.397 8.270 15.436 1.00 94.06 698 SER A CA 1
ATOM 5586 C C . SER A 1 698 ? 5.135 6.961 15.210 1.00 94.06 698 SER A C 1
ATOM 5588 O O . SER A 1 698 ? 5.666 6.768 14.116 1.00 94.06 698 SER A O 1
ATOM 5590 N N . GLU A 1 699 ? 5.139 6.073 16.199 1.00 94.12 699 GLU A N 1
ATOM 5591 C CA . GLU A 1 699 ? 5.670 4.720 16.045 1.00 94.12 699 GLU A CA 1
ATOM 5592 C C . GLU A 1 699 ? 4.808 3.946 15.028 1.00 94.12 699 GLU A C 1
ATOM 5594 O O . GLU A 1 699 ? 3.589 3.860 15.216 1.00 94.12 699 GLU A O 1
ATOM 5599 N N . PRO A 1 700 ? 5.393 3.416 13.938 1.00 95.12 700 PRO A N 1
ATOM 5600 C CA . PRO A 1 700 ? 4.681 2.551 13.010 1.00 95.12 700 PRO A CA 1
ATOM 5601 C C . PRO A 1 700 ? 4.340 1.214 13.661 1.00 95.12 700 PRO A C 1
ATOM 5603 O O . PRO A 1 700 ? 5.161 0.634 14.372 1.00 95.12 700 PRO A O 1
ATOM 5606 N N . GLY A 1 701 ? 3.184 0.657 13.323 1.00 96.00 701 GLY A N 1
ATOM 5607 C CA . GLY A 1 701 ? 2.817 -0.661 13.814 1.00 96.00 701 GLY A CA 1
ATOM 5608 C C . GLY A 1 701 ? 1.335 -0.960 13.724 1.00 96.00 701 GLY A C 1
ATOM 5609 O O . GLY A 1 701 ? 0.558 -0.227 13.107 1.00 96.00 701 GLY A O 1
ATOM 5610 N N . LYS A 1 702 ? 0.968 -2.078 14.351 1.00 96.62 702 LYS A N 1
ATOM 5611 C CA . LYS A 1 702 ? -0.412 -2.538 14.453 1.00 96.62 702 LYS A CA 1
ATOM 5612 C C . LYS A 1 702 ? -1.118 -1.843 15.607 1.00 96.62 702 LYS A C 1
ATOM 5614 O O . LYS A 1 702 ? -0.579 -1.697 16.711 1.00 96.62 702 LYS A O 1
ATOM 5619 N N . THR A 1 703 ? -2.342 -1.437 15.329 1.00 96.44 703 THR A N 1
ATOM 5620 C CA . THR A 1 703 ? -3.241 -0.775 16.261 1.00 96.44 703 THR A CA 1
ATOM 5621 C C . THR A 1 703 ? -4.626 -1.390 16.169 1.00 96.44 703 THR A C 1
ATOM 5623 O O . THR A 1 703 ? -5.021 -1.910 15.123 1.00 96.44 703 THR A O 1
ATOM 5626 N N . HIS A 1 704 ? -5.376 -1.296 17.257 1.00 96.69 704 HIS A N 1
ATOM 5627 C CA . HIS A 1 704 ? -6.790 -1.636 17.271 1.00 96.69 704 HIS A CA 1
ATOM 5628 C C . HIS A 1 704 ? -7.607 -0.490 17.868 1.00 96.69 704 HIS A C 1
ATOM 5630 O O . HIS A 1 704 ? -7.115 0.290 18.689 1.00 96.69 704 HIS A O 1
ATOM 5636 N N . ALA A 1 705 ? -8.858 -0.386 17.434 1.00 97.25 705 ALA A N 1
ATOM 5637 C CA . ALA A 1 705 ? -9.826 0.590 17.892 1.00 97.25 705 ALA A CA 1
ATOM 5638 C C . ALA A 1 705 ? -11.082 -0.121 18.398 1.00 97.25 705 ALA A C 1
ATOM 5640 O O . ALA A 1 705 ? -11.817 -0.708 17.612 1.00 97.25 705 ALA A O 1
ATOM 5641 N N . ILE A 1 706 ? -11.351 -0.051 19.700 1.00 97.56 706 ILE A N 1
ATOM 5642 C CA . ILE A 1 706 ? -12.583 -0.565 20.305 1.00 97.56 706 ILE A CA 1
ATOM 5643 C C . ILE A 1 706 ? -13.580 0.583 20.427 1.00 97.56 706 ILE A C 1
ATOM 5645 O O . ILE A 1 706 ? -13.317 1.562 21.124 1.00 97.56 706 ILE A O 1
ATOM 5649 N N . TYR A 1 707 ? -14.728 0.459 19.771 1.00 98.06 707 TYR A N 1
ATOM 5650 C CA . TYR A 1 707 ? -15.866 1.361 19.903 1.00 98.06 707 TYR A CA 1
ATOM 5651 C C . TYR A 1 707 ? -16.871 0.823 20.920 1.00 98.06 707 TYR A C 1
ATOM 5653 O O . TYR A 1 707 ? -17.263 -0.343 20.866 1.00 98.06 707 TYR A O 1
ATOM 5661 N N . ILE A 1 708 ? -17.311 1.696 21.828 1.00 97.31 708 ILE A N 1
ATOM 5662 C CA . ILE A 1 708 ? -18.379 1.416 22.790 1.00 97.31 708 ILE A CA 1
ATOM 5663 C C . ILE A 1 708 ? -19.390 2.555 22.729 1.00 97.31 708 ILE A C 1
ATOM 5665 O O . ILE A 1 708 ? -19.049 3.707 23.013 1.00 97.31 708 ILE A O 1
ATOM 5669 N N . SER A 1 709 ? -20.634 2.231 22.380 1.00 95.06 709 SER A N 1
ATOM 5670 C CA . SER A 1 709 ? -21.747 3.190 22.369 1.00 95.06 709 SER A CA 1
ATOM 5671 C C . SER A 1 709 ? -22.086 3.690 23.778 1.00 95.06 709 SER A C 1
ATOM 5673 O O . SER A 1 709 ? -22.008 2.923 24.738 1.00 95.06 709 SER A O 1
ATOM 5675 N N . ASP A 1 710 ? -22.556 4.934 23.902 1.00 91.62 710 ASP A N 1
ATOM 5676 C CA . ASP A 1 710 ? -22.939 5.539 25.194 1.00 91.62 710 ASP A CA 1
ATOM 5677 C C . ASP A 1 710 ? -24.049 4.778 25.941 1.00 91.62 710 ASP A C 1
ATOM 5679 O O . ASP A 1 710 ? -24.112 4.809 27.172 1.00 91.62 710 ASP A O 1
ATOM 5683 N N . ASP A 1 711 ? -24.935 4.096 25.212 1.00 92.00 711 ASP A N 1
ATOM 5684 C CA . ASP A 1 711 ? -26.014 3.290 25.786 1.00 92.00 711 ASP A CA 1
ATOM 5685 C C . ASP A 1 711 ? -25.622 1.830 26.044 1.00 92.00 711 ASP A C 1
ATOM 5687 O O . ASP A 1 711 ? -26.472 1.044 26.470 1.00 92.00 711 ASP A O 1
ATOM 5691 N N . CYS A 1 712 ? -24.343 1.483 25.848 1.00 91.94 712 CYS A N 1
ATOM 5692 C CA . CYS A 1 712 ? -23.807 0.155 26.120 1.00 91.94 712 CYS A CA 1
ATOM 5693 C C . CYS A 1 712 ? -24.400 -0.974 25.257 1.00 91.94 712 CYS A C 1
ATOM 5695 O O . CYS A 1 712 ? -24.361 -2.141 25.650 1.00 91.94 712 CYS A O 1
ATOM 5697 N N . THR A 1 713 ? -24.988 -0.657 24.100 1.00 92.44 713 THR A N 1
ATOM 5698 C CA . THR A 1 713 ? -25.602 -1.670 23.226 1.00 92.44 713 THR A CA 1
ATOM 5699 C C . THR A 1 713 ? -24.667 -2.189 22.140 1.00 92.44 713 THR A C 1
ATOM 5701 O O . THR A 1 713 ? -24.800 -3.342 21.731 1.00 92.44 713 THR A O 1
ATOM 5704 N N . GLU A 1 714 ? -23.703 -1.379 21.709 1.00 94.44 714 GLU A N 1
ATOM 5705 C CA . GLU A 1 714 ? -22.712 -1.724 20.694 1.00 94.44 714 GLU A CA 1
ATOM 5706 C C . GLU A 1 714 ? -21.309 -1.746 21.297 1.00 94.44 714 GLU A C 1
ATOM 5708 O O . GLU A 1 714 ? -20.862 -0.785 21.929 1.00 94.44 714 GLU A O 1
ATOM 5713 N N . HIS A 1 715 ? -20.618 -2.857 21.053 1.00 96.25 715 HIS A N 1
ATOM 5714 C CA . HIS A 1 715 ? -19.226 -3.089 21.411 1.00 96.25 715 HIS A CA 1
ATOM 5715 C C . HIS A 1 715 ? -18.561 -3.659 20.177 1.00 96.25 715 HIS A C 1
ATOM 5717 O O . HIS A 1 715 ? -18.895 -4.770 19.762 1.00 96.25 715 HIS A O 1
ATOM 5723 N N . LYS A 1 716 ? -17.674 -2.891 19.562 1.00 97.44 716 LYS A N 1
ATOM 5724 C CA . LYS A 1 716 ? -17.082 -3.277 18.290 1.00 97.44 716 LYS A CA 1
ATOM 5725 C C . LYS A 1 716 ? -15.589 -3.022 18.264 1.00 97.44 716 LYS A C 1
ATOM 5727 O O . LYS A 1 716 ? -15.108 -2.188 19.025 1.00 97.44 716 LYS A O 1
ATOM 5732 N N . ILE A 1 717 ? -14.869 -3.708 17.390 1.00 97.88 717 ILE A N 1
ATOM 5733 C CA . ILE A 1 717 ? -13.428 -3.556 17.210 1.00 97.88 717 ILE A CA 1
ATOM 5734 C C . ILE A 1 717 ? -13.070 -3.439 15.732 1.00 97.88 717 ILE A C 1
ATOM 5736 O O . ILE A 1 717 ? -13.725 -4.016 14.870 1.00 97.88 717 ILE A O 1
ATOM 5740 N N . ASP A 1 718 ? -12.025 -2.675 15.460 1.00 97.56 718 ASP A N 1
ATOM 5741 C CA . ASP A 1 718 ? -11.455 -2.485 14.135 1.00 97.56 718 ASP A CA 1
ATOM 5742 C C . ASP A 1 718 ? -9.930 -2.428 14.234 1.00 97.56 718 ASP A C 1
ATOM 5744 O O . ASP A 1 718 ? -9.380 -2.065 15.279 1.00 97.56 718 ASP A O 1
ATOM 5748 N N . PHE A 1 719 ? -9.237 -2.789 13.160 1.00 97.06 719 PHE A N 1
ATOM 5749 C CA . PHE A 1 719 ? -7.786 -2.947 13.145 1.00 97.06 719 PHE A CA 1
ATOM 5750 C C . PHE A 1 719 ? -7.158 -2.033 12.098 1.00 97.06 719 PHE A C 1
ATOM 5752 O O . PHE A 1 719 ? -7.675 -1.843 10.996 1.00 97.06 719 PHE A O 1
ATOM 5759 N N . ARG A 1 720 ? -6.025 -1.425 12.449 1.00 95.50 720 ARG A N 1
ATOM 5760 C CA . ARG A 1 720 ? -5.278 -0.526 11.565 1.00 95.50 720 ARG A CA 1
ATOM 5761 C C . ARG A 1 720 ? -3.790 -0.786 11.692 1.00 95.50 720 ARG A C 1
ATOM 5763 O O . ARG A 1 720 ? -3.268 -0.915 12.796 1.00 95.50 720 ARG A O 1
ATOM 5770 N N . THR A 1 721 ? -3.098 -0.746 10.569 1.00 96.69 721 THR A N 1
ATOM 5771 C CA . THR A 1 721 ? -1.649 -0.658 10.481 1.00 96.69 721 THR A CA 1
ATOM 5772 C C . THR A 1 721 ? -1.290 0.763 10.076 1.00 96.69 721 THR A C 1
ATOM 5774 O O . THR A 1 721 ? -1.727 1.266 9.038 1.00 96.69 721 THR A O 1
ATOM 5777 N N . ILE A 1 722 ? -0.502 1.433 10.912 1.00 94.94 722 ILE A N 1
ATOM 5778 C CA . ILE A 1 722 ? -0.113 2.833 10.725 1.00 94.94 722 ILE A CA 1
ATOM 5779 C C . ILE A 1 722 ? 1.376 2.945 10.399 1.00 94.94 722 ILE A C 1
ATOM 5781 O O . ILE A 1 722 ? 2.197 2.169 10.882 1.00 94.94 722 ILE A O 1
ATOM 5785 N N . GLY A 1 723 ? 1.730 3.927 9.568 1.00 92.81 723 GLY A N 1
ATOM 5786 C CA . GLY A 1 723 ? 3.123 4.307 9.322 1.00 92.81 723 GLY A CA 1
ATOM 5787 C C . GLY A 1 723 ? 3.603 5.376 10.304 1.00 92.81 723 GLY A C 1
ATOM 5788 O O . GLY A 1 723 ? 2.900 5.721 11.251 1.00 92.81 723 GLY A O 1
ATOM 5789 N N . TYR A 1 724 ? 4.756 5.992 10.024 1.00 89.94 724 TYR A N 1
ATOM 5790 C CA . TYR A 1 724 ? 5.099 7.236 10.713 1.00 89.94 724 TYR A CA 1
ATOM 5791 C C . TYR A 1 724 ? 4.042 8.309 10.393 1.00 89.94 724 TYR A C 1
ATOM 5793 O O . TYR A 1 724 ? 3.478 8.323 9.290 1.00 89.94 724 TYR A O 1
ATOM 5801 N N . GLY A 1 725 ? 3.739 9.148 11.383 1.00 88.31 725 GLY A N 1
ATOM 5802 C CA . GLY A 1 725 ? 2.756 10.228 11.280 1.00 88.31 725 GLY A CA 1
ATOM 5803 C C . GLY A 1 725 ? 3.150 11.327 10.308 1.00 88.31 725 GLY A C 1
ATOM 5804 O O . GLY A 1 725 ? 3.925 11.129 9.372 1.00 88.31 725 GLY A O 1
ATOM 5805 N N . ASP A 1 726 ? 2.592 12.514 10.509 1.00 87.62 726 ASP A N 1
ATOM 5806 C CA . ASP A 1 726 ? 3.060 13.674 9.767 1.00 87.62 726 ASP A CA 1
ATOM 5807 C C . ASP A 1 726 ? 4.535 13.986 10.099 1.00 87.62 726 ASP A C 1
ATOM 5809 O O . ASP A 1 726 ? 5.058 13.675 11.172 1.00 87.62 726 ASP A O 1
ATOM 5813 N N . GLY A 1 727 ? 5.204 14.670 9.173 1.00 78.38 727 GLY A N 1
ATOM 5814 C CA . GLY A 1 727 ? 6.642 14.874 9.257 1.00 78.38 727 GLY A CA 1
ATOM 5815 C C . GLY A 1 727 ? 7.156 15.851 10.307 1.00 78.38 727 GLY A C 1
ATOM 5816 O O . GLY A 1 727 ? 8.376 15.951 10.444 1.00 78.38 727 GLY A O 1
ATOM 5817 N N . LEU A 1 728 ? 6.305 16.600 11.006 1.00 83.44 728 LEU A N 1
ATOM 5818 C CA . LEU A 1 728 ? 6.739 17.577 12.006 1.00 83.44 728 LEU A CA 1
ATOM 5819 C C . LEU A 1 728 ? 6.132 17.316 13.378 1.00 83.44 728 LEU A C 1
ATOM 5821 O O . LEU A 1 728 ? 6.872 17.360 14.362 1.00 83.44 728 LEU A O 1
ATOM 5825 N N . ASP A 1 729 ? 4.835 17.038 13.435 1.00 87.56 729 ASP A N 1
ATOM 5826 C CA . ASP A 1 729 ? 4.092 16.889 14.684 1.00 87.56 729 ASP A CA 1
ATOM 5827 C C . ASP A 1 729 ? 3.912 15.412 15.090 1.00 87.56 729 ASP A C 1
ATOM 5829 O O . ASP A 1 729 ? 3.538 15.124 16.229 1.00 87.56 729 ASP A O 1
ATOM 5833 N N . GLY A 1 730 ? 4.250 14.465 14.209 1.00 89.50 730 GLY A N 1
ATOM 5834 C CA . GLY A 1 730 ? 4.112 13.032 14.429 1.00 89.50 730 GLY A CA 1
ATOM 5835 C C . GLY A 1 730 ? 2.677 12.576 14.686 1.00 89.50 730 GLY A C 1
ATOM 5836 O O . GLY A 1 730 ? 2.487 11.633 15.457 1.00 89.50 730 GLY A O 1
ATOM 5837 N N . VAL A 1 731 ? 1.675 13.248 14.118 1.00 92.06 731 VAL A N 1
ATOM 5838 C CA . VAL A 1 731 ? 0.255 12.941 14.342 1.00 92.06 731 VAL A CA 1
ATOM 5839 C C . VAL A 1 731 ? -0.304 11.943 13.334 1.00 92.06 731 VAL A C 1
ATOM 5841 O O . VAL A 1 731 ? 0.166 11.866 12.200 1.00 92.06 731 VAL A O 1
ATOM 5844 N N . GLN A 1 732 ? -1.345 11.214 13.747 1.00 93.88 732 GLN A N 1
ATOM 5845 C CA . GLN A 1 732 ? -2.149 10.342 12.881 1.00 93.88 732 GLN A CA 1
ATOM 5846 C C . GLN A 1 732 ? -3.575 10.875 12.759 1.00 93.88 732 GLN A C 1
ATOM 5848 O O . GLN A 1 732 ? -4.202 11.225 13.764 1.00 93.88 732 GLN A O 1
ATOM 5853 N N . MET A 1 733 ? -4.084 10.893 11.532 1.00 93.44 733 MET A N 1
ATOM 5854 C CA . MET A 1 733 ? -5.441 11.268 11.170 1.00 93.44 733 MET A CA 1
ATOM 5855 C C . MET A 1 733 ? -6.201 10.035 10.674 1.00 93.44 733 MET A C 1
ATOM 5857 O O . MET A 1 733 ? -5.876 9.474 9.632 1.00 93.44 733 MET A O 1
ATOM 5861 N N . LEU A 1 734 ? -7.229 9.628 11.416 1.00 95.56 734 LEU A N 1
ATOM 5862 C CA . LEU A 1 734 ? -7.972 8.388 11.167 1.00 95.56 734 LEU A CA 1
ATOM 5863 C C . LEU A 1 734 ? -9.435 8.674 10.820 1.00 95.56 734 LEU A C 1
ATOM 5865 O O . LEU A 1 734 ? -10.033 9.630 11.329 1.00 95.56 734 LEU A O 1
ATOM 5869 N N . LEU A 1 735 ? -10.025 7.842 9.967 1.00 96.06 735 LEU A N 1
ATOM 5870 C CA . LEU A 1 735 ? -11.454 7.886 9.665 1.00 96.06 735 LEU A CA 1
ATOM 5871 C C . LEU A 1 735 ? -12.048 6.492 9.834 1.00 96.06 735 LEU A C 1
ATOM 5873 O O . LEU A 1 735 ? -11.752 5.572 9.078 1.00 96.06 735 LEU A O 1
ATOM 5877 N N . TYR A 1 736 ? -12.917 6.361 10.828 1.00 96.50 736 TYR A N 1
ATOM 5878 C CA . TYR A 1 736 ? -13.576 5.106 11.153 1.00 96.50 736 TYR A CA 1
ATOM 5879 C C . TYR A 1 736 ? -15.007 5.093 10.634 1.00 96.50 736 TYR A C 1
ATOM 5881 O O . TYR A 1 736 ? -15.763 6.040 10.856 1.00 96.50 736 TYR A O 1
ATOM 5889 N N . LYS A 1 737 ? -15.394 3.988 10.000 1.00 95.56 737 LYS A N 1
ATOM 5890 C CA . LYS A 1 737 ? -16.789 3.681 9.705 1.00 95.56 737 LYS A CA 1
ATOM 5891 C C . LYS A 1 737 ? -17.265 2.609 10.678 1.00 95.56 737 LYS A C 1
ATOM 5893 O O . LYS A 1 737 ? -16.838 1.469 10.578 1.00 95.56 737 LYS A O 1
ATOM 5898 N N . VAL A 1 738 ? -18.151 2.953 11.613 1.00 95.00 738 VAL A N 1
ATOM 5899 C CA . VAL A 1 738 ? -18.598 2.029 12.687 1.00 95.00 738 VAL A CA 1
ATOM 5900 C C . VAL A 1 738 ? -19.305 0.787 12.138 1.00 95.00 738 VAL A C 1
ATOM 5902 O O . VAL A 1 738 ? -19.364 -0.259 12.789 1.00 95.00 738 VAL A O 1
ATOM 5905 N N . ASP A 1 739 ? -19.861 0.895 10.934 1.00 94.69 739 ASP A N 1
ATOM 5906 C CA . ASP A 1 739 ? -20.520 -0.221 10.261 1.00 94.69 739 ASP A CA 1
ATOM 5907 C C . ASP A 1 739 ? -19.527 -1.302 9.811 1.00 94.69 739 ASP A C 1
ATOM 5909 O O . ASP A 1 739 ? -19.924 -2.460 9.719 1.00 94.69 739 ASP A O 1
ATOM 5913 N N . ASP A 1 740 ? -18.260 -0.937 9.584 1.00 93.56 740 ASP A N 1
ATOM 5914 C CA . ASP A 1 740 ? -17.203 -1.858 9.147 1.00 93.56 740 ASP A CA 1
ATOM 5915 C C . ASP A 1 740 ? -16.502 -2.543 10.335 1.00 93.56 740 ASP A C 1
ATOM 5917 O O . ASP A 1 740 ? -15.728 -3.474 10.137 1.00 93.56 740 ASP A O 1
ATOM 5921 N N . PHE A 1 741 ? -16.776 -2.110 11.571 1.00 96.56 741 PHE A N 1
ATOM 5922 C CA . PHE A 1 741 ? -16.193 -2.723 12.763 1.00 96.56 741 PHE A CA 1
ATOM 5923 C C . PHE A 1 741 ? -16.835 -4.089 13.033 1.00 96.56 741 PHE A C 1
ATOM 5925 O O . PHE A 1 741 ? -18.053 -4.260 12.903 1.00 96.56 741 PHE A O 1
ATOM 5932 N N . GLU A 1 742 ? -16.032 -5.024 13.529 1.00 97.12 742 GLU A N 1
ATOM 5933 C CA . GLU A 1 742 ? -16.484 -6.339 13.969 1.00 97.12 742 GLU A CA 1
ATOM 5934 C C . GLU A 1 742 ? -17.114 -6.281 15.363 1.00 97.12 742 GLU A C 1
ATOM 5936 O O . GLU A 1 742 ? -16.617 -5.598 16.258 1.00 97.12 742 GLU A O 1
ATOM 5941 N N . ASP A 1 743 ? -18.197 -7.028 15.579 1.00 97.44 743 ASP A N 1
ATOM 5942 C CA . ASP A 1 743 ? -18.848 -7.098 16.888 1.00 97.44 743 ASP A CA 1
ATOM 5943 C C . ASP A 1 743 ? -17.987 -7.874 17.897 1.00 97.44 743 ASP A C 1
ATOM 5945 O O . ASP A 1 743 ? -17.514 -8.982 17.630 1.00 97.44 743 ASP A O 1
ATOM 5949 N N . ILE A 1 744 ? -17.845 -7.332 19.106 1.00 97.62 744 ILE A N 1
ATOM 5950 C CA . ILE A 1 744 ? -17.240 -8.031 20.241 1.00 97.62 744 ILE A CA 1
ATOM 5951 C C . ILE A 1 744 ? -18.325 -8.859 20.925 1.00 97.62 744 ILE A C 1
ATOM 5953 O O . ILE A 1 744 ? -19.291 -8.329 21.478 1.00 97.62 744 ILE A O 1
ATOM 5957 N N . ILE A 1 745 ? -18.158 -10.181 20.909 1.00 95.62 745 ILE A N 1
ATOM 5958 C CA . ILE A 1 745 ? -19.167 -11.129 21.380 1.00 95.62 745 ILE A CA 1
ATOM 5959 C C . ILE A 1 745 ? -18.614 -11.926 22.555 1.00 95.62 745 ILE A C 1
ATOM 5961 O O . ILE A 1 745 ? -17.661 -12.689 22.413 1.00 95.62 745 ILE A O 1
ATOM 5965 N N . PHE A 1 746 ? -19.278 -11.817 23.707 1.00 95.31 746 PHE A N 1
ATOM 5966 C CA . PHE A 1 746 ? -19.073 -12.716 24.841 1.00 95.31 746 PHE A CA 1
ATOM 5967 C C . PHE A 1 746 ? -20.012 -13.919 24.735 1.00 95.31 746 PHE A C 1
ATOM 5969 O O . PHE A 1 746 ? -21.234 -13.749 24.654 1.00 95.31 746 PHE A O 1
ATOM 5976 N N . THR A 1 747 ? -19.439 -15.119 24.754 1.00 95.94 747 THR A N 1
ATOM 5977 C CA . THR A 1 747 ? -20.138 -16.405 24.659 1.00 95.94 747 THR A CA 1
ATOM 5978 C C . THR A 1 747 ? -19.925 -17.197 25.942 1.00 95.94 747 THR A C 1
ATOM 5980 O O . THR A 1 747 ? -18.829 -17.683 26.214 1.00 95.94 747 THR A O 1
ATOM 5983 N N . GLU A 1 748 ? -20.972 -17.290 26.752 1.00 94.75 748 GLU A N 1
ATOM 5984 C CA . GLU A 1 748 ? -21.033 -18.120 27.950 1.00 94.75 748 GLU A CA 1
ATOM 5985 C C . GLU A 1 748 ? -21.245 -19.608 27.619 1.00 94.75 748 GLU A C 1
ATOM 5987 O O . GLU A 1 748 ? -21.736 -19.955 26.543 1.00 94.75 748 GLU A O 1
ATOM 5992 N N . THR A 1 749 ? -20.901 -20.500 28.554 1.00 92.12 749 THR A N 1
ATOM 5993 C CA . THR A 1 749 ? -21.244 -21.927 28.456 1.00 92.12 749 THR A CA 1
ATOM 5994 C C . THR A 1 749 ? -22.745 -22.101 28.237 1.00 92.12 749 THR A C 1
ATOM 5996 O O . THR A 1 749 ? -23.561 -21.399 28.837 1.00 92.12 749 THR A O 1
ATOM 5999 N N . ALA A 1 750 ? -23.121 -23.064 27.394 1.00 92.12 750 ALA A N 1
ATOM 6000 C CA . ALA A 1 750 ? -24.520 -23.414 27.202 1.00 92.12 750 ALA A CA 1
ATOM 6001 C C . ALA A 1 750 ? -25.175 -23.864 28.521 1.00 92.12 750 ALA A C 1
ATOM 6003 O O . ALA A 1 750 ? -24.507 -24.294 29.462 1.00 92.12 750 ALA A O 1
ATOM 6004 N N . ASN A 1 751 ? -26.507 -23.795 28.572 1.00 94.44 751 ASN A N 1
ATOM 6005 C CA . ASN A 1 751 ? -27.267 -24.314 29.708 1.00 94.44 751 ASN A CA 1
ATOM 6006 C C . ASN A 1 751 ? -26.915 -25.786 29.964 1.00 94.44 751 ASN A C 1
ATOM 6008 O O . ASN A 1 751 ? -26.881 -26.595 29.037 1.00 94.44 751 ASN A O 1
ATOM 6012 N N . LEU A 1 752 ? -26.703 -26.123 31.231 1.00 92.31 752 LEU A N 1
ATOM 6013 C CA . LEU A 1 752 ? -26.241 -27.433 31.671 1.00 92.31 752 LEU A CA 1
ATOM 6014 C C . LEU A 1 752 ? -27.428 -28.263 32.167 1.00 92.31 752 LEU A C 1
ATOM 6016 O O . LEU A 1 752 ? -28.292 -27.742 32.874 1.00 92.31 752 LEU A O 1
ATOM 6020 N N . SER A 1 753 ? -27.467 -29.549 31.820 1.00 92.88 753 SER A N 1
ATOM 6021 C CA . SER A 1 753 ? -28.403 -30.527 32.395 1.00 92.88 753 SER A CA 1
ATOM 6022 C C . SER A 1 753 ? -27.597 -31.736 32.856 1.00 92.88 753 SER A C 1
ATOM 6024 O O . SER A 1 753 ? -27.087 -32.478 32.024 1.00 92.88 753 SER A O 1
ATOM 6026 N N . LEU A 1 754 ? -27.395 -31.850 34.170 1.00 92.38 754 LEU A N 1
ATOM 6027 C CA . LEU A 1 754 ? -26.406 -32.747 34.782 1.00 92.38 754 LEU A CA 1
ATOM 6028 C C . LEU A 1 754 ? -27.015 -33.564 35.927 1.00 92.38 754 LEU A C 1
ATOM 6030 O O . LEU A 1 754 ? -28.017 -33.174 36.531 1.00 92.38 754 LEU A O 1
ATOM 6034 N N . CYS A 1 755 ? -26.395 -34.691 36.257 1.00 88.94 755 CYS A N 1
ATOM 6035 C CA . CYS A 1 755 ? -26.781 -35.533 37.385 1.00 88.94 755 CYS A CA 1
ATOM 6036 C C . CYS A 1 755 ? -26.143 -35.044 38.700 1.00 88.94 755 CYS A C 1
ATOM 6038 O O . CYS A 1 755 ? -25.050 -34.478 38.688 1.00 88.94 755 CYS A O 1
ATOM 6040 N N . PRO A 1 756 ? -26.755 -35.304 39.872 1.00 88.38 756 PRO A N 1
ATOM 6041 C CA . PRO A 1 756 ? -26.084 -35.100 41.154 1.00 88.38 756 PRO A CA 1
ATOM 6042 C C . PRO A 1 756 ? -24.710 -35.783 41.196 1.00 88.38 756 PRO A C 1
ATOM 6044 O O . PRO A 1 756 ? -24.550 -36.876 40.657 1.00 88.38 756 PRO A O 1
ATOM 6047 N N . ASP A 1 757 ? -23.756 -35.154 41.883 1.00 87.88 757 ASP A N 1
ATOM 6048 C CA . ASP A 1 757 ? -22.351 -35.574 42.001 1.00 87.88 757 ASP A CA 1
ATOM 6049 C C . ASP A 1 757 ? -21.478 -35.401 40.738 1.00 87.88 757 ASP A C 1
ATOM 6051 O O . ASP A 1 757 ? -20.274 -35.653 40.816 1.00 87.88 757 ASP A O 1
ATOM 6055 N N . GLU A 1 758 ? -22.028 -34.917 39.619 1.00 90.44 758 GLU A N 1
ATOM 6056 C CA . GLU A 1 758 ? -21.244 -34.516 38.441 1.00 90.44 758 GLU A CA 1
ATOM 6057 C C . GLU A 1 758 ? -20.585 -33.139 38.614 1.00 90.44 758 GLU A C 1
ATOM 6059 O O . GLU A 1 758 ? -20.921 -32.363 39.515 1.00 90.44 758 GLU A O 1
ATOM 6064 N N . GLU A 1 759 ? -19.620 -32.846 37.744 1.00 92.88 759 GLU A N 1
ATOM 6065 C CA . GLU A 1 759 ? -18.924 -31.564 37.691 1.00 92.88 759 GLU A CA 1
ATOM 6066 C C . GLU A 1 759 ? -19.642 -30.605 36.733 1.00 92.88 759 GLU A C 1
ATOM 6068 O O . GLU A 1 759 ? -19.936 -30.964 35.593 1.00 92.88 759 GLU A O 1
ATOM 6073 N N . ALA A 1 760 ? -19.904 -29.376 37.182 1.00 93.38 760 ALA A N 1
ATOM 6074 C CA . ALA A 1 760 ? -20.427 -28.306 36.334 1.00 93.38 760 ALA A CA 1
ATOM 6075 C C . ALA A 1 760 ? -19.338 -27.262 36.068 1.00 93.38 760 ALA A C 1
ATOM 6077 O O . ALA A 1 760 ? -18.863 -26.620 37.006 1.00 93.38 760 ALA A O 1
ATOM 6078 N N . ASN A 1 761 ? -18.990 -27.073 34.794 1.00 95.38 761 ASN A N 1
ATOM 6079 C CA . ASN A 1 761 ? -18.074 -26.030 34.339 1.00 95.38 761 ASN A CA 1
ATOM 6080 C C . ASN A 1 761 ? -18.869 -24.824 33.834 1.00 95.38 761 ASN A C 1
ATOM 6082 O O . ASN A 1 761 ? -19.703 -24.952 32.938 1.00 95.38 761 ASN A O 1
ATOM 6086 N N . PHE A 1 762 ? -18.579 -23.653 34.388 1.00 96.75 762 PHE A N 1
ATOM 6087 C CA . PHE A 1 762 ? -19.073 -22.378 33.889 1.00 96.75 762 PHE A CA 1
ATOM 6088 C C . PHE A 1 762 ? -17.894 -21.592 33.342 1.00 96.75 762 PHE A C 1
ATOM 6090 O O . PHE A 1 762 ? -16.878 -21.431 34.015 1.00 96.75 762 PHE A O 1
ATOM 6097 N N . SER A 1 763 ? -18.028 -21.078 32.131 1.00 96.19 763 SER A N 1
ATOM 6098 C CA . SER A 1 763 ? -17.002 -20.299 31.455 1.00 96.19 763 SER A CA 1
ATOM 6099 C C . SER A 1 763 ? -17.619 -19.259 30.527 1.00 96.19 763 SER A C 1
ATOM 6101 O O . SER A 1 763 ? -18.775 -19.356 30.113 1.00 96.19 763 SER A O 1
ATOM 6103 N N . VAL A 1 764 ? -16.838 -18.229 30.217 1.00 96.44 764 VAL A N 1
ATOM 6104 C CA . VAL A 1 764 ? -17.133 -17.265 29.161 1.00 96.44 764 VAL A CA 1
ATOM 6105 C C . VAL A 1 764 ? -15.903 -17.084 28.281 1.00 96.44 764 VAL A C 1
ATOM 6107 O O . VAL A 1 764 ? -14.783 -16.945 28.775 1.00 96.44 764 VAL A O 1
ATOM 6110 N N . ALA A 1 765 ? -16.120 -17.078 26.971 1.00 95.94 765 ALA A N 1
ATOM 6111 C CA . ALA A 1 765 ? -15.122 -16.759 25.962 1.00 95.94 765 ALA A CA 1
ATOM 6112 C C . ALA A 1 765 ? -15.519 -15.486 25.205 1.00 95.94 765 ALA A C 1
ATOM 6114 O O . ALA A 1 765 ? -16.688 -15.103 25.187 1.00 95.94 765 ALA A O 1
ATOM 6115 N N . ASN A 1 766 ? -14.548 -14.837 24.571 1.00 95.62 766 ASN A N 1
ATOM 6116 C CA . ASN A 1 766 ? -14.780 -13.754 23.618 1.00 95.62 766 ASN A CA 1
ATOM 6117 C C . ASN A 1 766 ? -14.072 -14.070 22.294 1.00 95.62 766 ASN A C 1
ATOM 6119 O O . ASN A 1 766 ? -13.177 -14.915 22.262 1.00 95.62 766 ASN A O 1
ATOM 6123 N N . ASN A 1 767 ? -14.486 -13.415 21.212 1.00 95.88 767 ASN A N 1
ATOM 6124 C CA . ASN A 1 767 ? -13.931 -13.621 19.873 1.00 95.88 767 ASN A CA 1
ATOM 6125 C C . ASN A 1 767 ? -12.575 -12.932 19.619 1.00 95.88 767 ASN A C 1
ATOM 6127 O O . ASN A 1 767 ? -11.985 -13.184 18.575 1.00 95.88 767 ASN A O 1
ATOM 6131 N N . PHE A 1 768 ? -12.043 -12.151 20.570 1.00 96.50 768 PHE A N 1
ATOM 6132 C CA . PHE A 1 768 ? -10.737 -11.476 20.473 1.00 96.50 768 PHE A CA 1
ATOM 6133 C C . PHE A 1 768 ? -9.868 -11.723 21.718 1.00 96.50 768 PHE A C 1
ATOM 6135 O O . PHE A 1 768 ? -9.503 -10.783 22.436 1.00 96.50 768 PHE A O 1
ATOM 6142 N N . PRO A 1 769 ? -9.560 -12.994 22.035 1.00 95.62 769 PRO A N 1
ATOM 6143 C CA . PRO A 1 769 ? -8.909 -13.351 23.288 1.00 95.62 769 PRO A CA 1
ATOM 6144 C C . PRO A 1 769 ? -7.513 -12.738 23.431 1.00 95.62 769 PRO A C 1
ATOM 6146 O O . PRO A 1 769 ? -7.096 -12.460 24.545 1.00 95.62 769 PRO A O 1
ATOM 6149 N N . ASP A 1 770 ? -6.791 -12.521 22.341 1.00 93.75 770 ASP A N 1
ATOM 6150 C CA . ASP A 1 770 ? -5.447 -11.939 22.334 1.00 93.75 770 ASP A CA 1
ATOM 6151 C C . ASP A 1 770 ? -5.422 -10.440 22.678 1.00 93.75 770 ASP A C 1
ATOM 6153 O O . ASP A 1 770 ? -4.407 -9.950 23.164 1.00 93.75 770 ASP A O 1
ATOM 6157 N N . ILE A 1 771 ? -6.542 -9.736 22.483 1.00 93.81 771 ILE A N 1
ATOM 6158 C CA . ILE A 1 771 ? -6.699 -8.319 22.839 1.00 93.81 771 ILE A CA 1
ATOM 6159 C C . ILE A 1 771 ? -7.373 -8.173 24.204 1.00 93.81 771 ILE A C 1
ATOM 6161 O O . ILE A 1 771 ? -6.902 -7.445 25.071 1.00 93.81 771 ILE A O 1
ATOM 6165 N N . LEU A 1 772 ? -8.480 -8.885 24.419 1.00 95.00 772 LEU A N 1
ATOM 6166 C CA . LEU A 1 772 ? -9.383 -8.617 25.540 1.00 95.00 772 LEU A CA 1
ATOM 6167 C C . LEU A 1 772 ? -9.069 -9.442 26.789 1.00 95.00 772 LEU A C 1
ATOM 6169 O O . LEU A 1 772 ? -9.614 -9.166 27.858 1.00 95.00 772 LEU A O 1
ATOM 6173 N N . ASN A 1 773 ? -8.265 -10.509 26.693 1.00 93.50 773 ASN A N 1
ATOM 6174 C CA . ASN A 1 773 ? -8.146 -11.409 27.834 1.00 93.50 773 ASN A CA 1
ATOM 6175 C C . ASN A 1 773 ? -7.317 -10.864 28.985 1.00 93.50 773 ASN A C 1
ATOM 6177 O O . ASN A 1 773 ? -7.651 -11.179 30.132 1.00 93.50 773 ASN A O 1
ATOM 6181 N N . ASP A 1 774 ? -6.270 -10.121 28.664 1.00 91.12 774 ASP A N 1
ATOM 6182 C CA . ASP A 1 774 ? -5.305 -9.617 29.635 1.00 91.12 774 ASP A CA 1
ATOM 6183 C C . ASP A 1 774 ? -5.530 -8.130 29.950 1.00 91.12 774 ASP A C 1
ATOM 6185 O O . ASP A 1 774 ? -4.782 -7.555 30.739 1.00 91.12 774 ASP A O 1
ATOM 6189 N N . ASP A 1 775 ? -6.584 -7.533 29.382 1.00 94.50 775 ASP A N 1
ATOM 6190 C CA . ASP A 1 775 ? -6.963 -6.145 29.626 1.00 94.50 775 ASP A CA 1
ATOM 6191 C C . ASP A 1 775 ? -7.550 -5.973 31.032 1.00 94.50 775 ASP A C 1
ATOM 6193 O O . ASP A 1 775 ? -8.602 -6.519 31.385 1.00 94.50 775 ASP A O 1
ATOM 6197 N N . SER A 1 776 ? -6.866 -5.176 31.845 1.00 94.31 776 SER A N 1
ATOM 6198 C CA . SER A 1 776 ? -7.200 -4.936 33.243 1.00 94.31 776 SER A CA 1
ATOM 6199 C C . SER A 1 776 ? -8.495 -4.143 33.443 1.00 94.31 776 SER A C 1
ATOM 6201 O O . SER A 1 776 ? -9.044 -4.126 34.551 1.00 94.31 776 SER A O 1
ATOM 6203 N N . ARG A 1 777 ? -9.006 -3.503 32.384 1.00 95.25 777 ARG A N 1
ATOM 6204 C CA . ARG A 1 777 ? -10.266 -2.744 32.378 1.00 95.25 777 ARG A CA 1
ATOM 6205 C C . ARG A 1 777 ? -11.486 -3.634 32.139 1.00 95.25 777 ARG A C 1
ATOM 6207 O O . ARG A 1 777 ? -12.606 -3.128 32.207 1.00 95.25 777 ARG A O 1
ATOM 6214 N N . ILE A 1 778 ? -11.288 -4.933 31.889 1.00 96.38 778 ILE A N 1
ATOM 6215 C CA . ILE A 1 778 ? -12.361 -5.919 31.747 1.00 96.38 778 ILE A CA 1
ATOM 6216 C C . ILE A 1 778 ? -12.398 -6.812 32.989 1.00 96.38 778 ILE A C 1
ATOM 6218 O O . ILE A 1 778 ? -11.438 -7.519 33.294 1.00 96.38 778 ILE A O 1
ATOM 6222 N N . THR A 1 779 ? -13.520 -6.814 33.712 1.00 97.44 779 THR A N 1
ATOM 6223 C CA . THR A 1 779 ? -13.674 -7.638 34.925 1.00 97.44 779 THR A CA 1
ATOM 6224 C C . THR A 1 779 ? -14.918 -8.518 34.877 1.00 97.44 779 THR A C 1
ATOM 6226 O O . THR A 1 779 ? -15.892 -8.200 34.199 1.00 97.44 779 THR A O 1
ATOM 6229 N N . TYR A 1 780 ? -14.873 -9.645 35.591 1.00 97.38 780 TYR A N 1
ATOM 6230 C CA . TYR A 1 780 ? -15.903 -10.684 35.564 1.00 97.38 780 TYR A CA 1
ATOM 6231 C C . TYR A 1 780 ? -16.444 -10.923 36.972 1.00 97.38 780 TYR A C 1
ATOM 6233 O O . TYR A 1 780 ? -15.694 -10.897 37.950 1.00 97.38 780 TYR A O 1
ATOM 6241 N N . GLN A 1 781 ? -17.743 -11.191 37.086 1.00 97.75 781 GLN A N 1
ATOM 6242 C CA . GLN A 1 781 ? -18.371 -11.576 38.343 1.00 97.75 781 GLN A CA 1
ATOM 6243 C C . GLN A 1 781 ? -19.519 -12.564 38.108 1.00 97.75 781 GLN A C 1
ATOM 6245 O O . GLN A 1 781 ? -20.577 -12.211 37.591 1.00 97.75 781 GLN A O 1
ATOM 6250 N N . TRP A 1 782 ? -19.339 -13.798 38.570 1.00 97.94 782 TRP A N 1
ATOM 6251 C CA . TRP A 1 782 ? -20.369 -14.832 38.576 1.00 97.94 782 TRP A CA 1
ATOM 6252 C C . TRP A 1 782 ? -21.147 -14.820 39.885 1.00 97.94 782 TRP A C 1
ATOM 6254 O O . TRP A 1 782 ? -20.555 -14.805 40.966 1.00 97.94 782 TRP A O 1
ATOM 6264 N N . SER A 1 783 ? -22.474 -14.883 39.793 1.00 97.38 783 SER A N 1
ATOM 6265 C CA . SER A 1 783 ? -23.382 -14.983 40.935 1.00 97.38 783 SER A CA 1
ATOM 6266 C C . SER A 1 783 ? -24.277 -16.217 40.834 1.00 97.38 783 SER A C 1
ATOM 6268 O O . SER A 1 783 ? -24.786 -16.536 39.759 1.00 97.38 783 SER A O 1
ATOM 6270 N N . ASP A 1 784 ? -24.470 -16.902 41.961 1.00 95.62 784 ASP A N 1
ATOM 6271 C CA . ASP A 1 784 ? -25.352 -18.065 42.084 1.00 95.62 784 ASP A CA 1
ATOM 6272 C C . ASP A 1 784 ? -26.850 -17.679 41.990 1.00 95.62 784 ASP A C 1
ATOM 6274 O O . ASP A 1 784 ? -27.195 -16.491 42.039 1.00 95.62 784 ASP A O 1
ATOM 6278 N N . PRO A 1 785 ? -27.779 -18.656 41.923 1.00 94.69 785 PRO A N 1
ATOM 6279 C CA . PRO A 1 785 ? -29.221 -18.384 41.885 1.00 94.69 785 PRO A CA 1
ATOM 6280 C C . PRO A 1 785 ? -29.775 -17.652 43.121 1.00 94.69 785 PRO A C 1
ATOM 6282 O O . PRO A 1 785 ? -30.899 -17.149 43.099 1.00 94.69 785 PRO A O 1
ATOM 6285 N N . SER A 1 786 ? -29.010 -17.604 44.216 1.00 93.81 786 SER A N 1
ATOM 6286 C CA . SER A 1 786 ? -29.340 -16.854 45.433 1.00 93.81 786 SER A CA 1
ATOM 6287 C C . SER A 1 786 ? -28.769 -15.427 45.429 1.00 93.81 786 SER A C 1
ATOM 6289 O O . SER A 1 786 ? -29.049 -14.664 46.358 1.00 93.81 786 SER A O 1
ATOM 6291 N N . GLY A 1 787 ? -28.008 -15.050 44.398 1.00 91.06 787 GLY A N 1
ATOM 6292 C CA . GLY A 1 787 ? -27.364 -13.749 44.240 1.00 91.06 787 GLY A CA 1
ATOM 6293 C C . GLY A 1 787 ? -26.027 -13.601 44.975 1.00 91.06 787 GLY A C 1
ATOM 6294 O O . GLY A 1 787 ? -25.574 -12.473 45.165 1.00 91.06 787 GLY A O 1
ATOM 6295 N N . ASN A 1 788 ? -25.399 -14.692 45.425 1.00 94.88 788 ASN A N 1
ATOM 6296 C CA . ASN A 1 788 ? -24.067 -14.637 46.030 1.00 94.88 788 ASN A CA 1
ATOM 6297 C C . ASN A 1 788 ? -22.986 -14.736 44.956 1.00 94.88 788 ASN A C 1
ATOM 6299 O O . ASN A 1 788 ? -23.075 -15.581 44.070 1.00 94.88 788 ASN A O 1
ATOM 6303 N N . VAL A 1 789 ? -21.928 -13.936 45.084 1.00 96.25 789 VAL A N 1
ATOM 6304 C CA . VAL A 1 789 ? -20.765 -14.013 44.191 1.00 96.25 789 VAL A CA 1
ATOM 6305 C C . VAL A 1 789 ? -20.005 -15.314 44.435 1.00 96.25 789 VAL A C 1
ATOM 6307 O O . VAL A 1 789 ? -19.556 -15.563 45.556 1.00 96.25 789 VAL A O 1
ATOM 6310 N N . VAL A 1 790 ? -19.852 -16.120 43.386 1.00 96.12 790 VAL A N 1
ATOM 6311 C CA . VAL A 1 790 ? -19.165 -17.421 43.422 1.00 96.12 790 VAL A CA 1
ATOM 6312 C C . VAL A 1 790 ? -17.792 -17.393 42.760 1.00 96.12 790 VAL A C 1
ATOM 6314 O O . VAL A 1 790 ? -16.913 -18.142 43.175 1.00 96.12 790 VAL A O 1
ATOM 6317 N N . SER A 1 791 ? -17.579 -16.510 41.783 1.00 96.50 791 SER A N 1
ATOM 6318 C CA . SER A 1 791 ? -16.287 -16.332 41.118 1.00 96.50 791 SER A CA 1
ATOM 6319 C C . SER A 1 791 ? -16.140 -14.913 40.573 1.00 96.50 791 SER A C 1
ATOM 6321 O O . SER A 1 791 ? -17.135 -14.262 40.257 1.00 96.50 791 SER A O 1
ATOM 6323 N N . SER A 1 792 ? -14.899 -14.443 40.467 1.00 95.81 792 SER A N 1
ATOM 6324 C CA . SER A 1 792 ? -14.519 -13.220 39.745 1.00 95.81 792 SER A CA 1
ATOM 6325 C C . SER A 1 792 ? -13.633 -13.506 38.526 1.00 95.81 792 SER A C 1
ATOM 6327 O O . SER A 1 792 ? -13.036 -12.596 37.959 1.00 95.81 792 SER A O 1
ATOM 6329 N N . ASP A 1 793 ? -13.508 -14.782 38.164 1.00 94.94 793 ASP A N 1
ATOM 6330 C CA . ASP A 1 793 ? -12.708 -15.247 37.038 1.00 94.94 793 ASP A CA 1
ATOM 6331 C C . ASP A 1 793 ? -13.604 -15.546 35.826 1.00 94.94 793 ASP A C 1
ATOM 6333 O O . ASP A 1 793 ? -14.829 -15.663 35.935 1.00 94.94 793 ASP A O 1
ATOM 6337 N N . LYS A 1 794 ? -12.985 -15.720 34.653 1.00 94.31 794 LYS A N 1
ATOM 6338 C CA . LYS A 1 794 ? -13.685 -16.080 33.404 1.00 94.31 794 LYS A CA 1
ATOM 6339 C C . LYS A 1 794 ? -14.353 -17.447 33.457 1.00 94.31 794 LYS A C 1
ATOM 6341 O O . LYS A 1 794 ? -15.249 -17.718 32.664 1.00 94.31 794 LYS A O 1
ATOM 6346 N N . SER A 1 795 ? -13.926 -18.299 34.379 1.00 95.25 795 SER A N 1
ATOM 6347 C CA . SER A 1 795 ? -14.504 -19.614 34.586 1.00 95.25 795 SER A CA 1
ATOM 6348 C C . SER A 1 795 ? -14.482 -20.012 36.053 1.00 95.25 795 SER A C 1
ATOM 6350 O O . SER A 1 795 ? -13.662 -19.526 36.834 1.00 95.25 795 SER A O 1
ATOM 6352 N N . PHE A 1 796 ? -15.376 -20.918 36.427 1.00 96.56 796 PHE A N 1
ATOM 6353 C CA . PHE A 1 796 ? -15.329 -21.621 37.700 1.00 96.56 796 PHE A CA 1
ATOM 6354 C C . PHE A 1 796 ? -16.009 -22.983 37.581 1.00 96.56 796 PHE A C 1
ATOM 6356 O O . PHE A 1 796 ? -16.909 -23.169 36.762 1.00 96.56 796 PHE A O 1
ATOM 6363 N N . ASP A 1 797 ? -15.603 -23.899 38.456 1.00 95.00 797 ASP A N 1
ATOM 6364 C CA . ASP A 1 797 ? -16.119 -25.262 38.485 1.00 95.00 797 ASP A CA 1
ATOM 6365 C C . ASP A 1 797 ? -16.843 -25.542 39.799 1.00 95.00 797 ASP A C 1
ATOM 6367 O O . ASP A 1 797 ? -16.399 -25.149 40.886 1.00 95.00 797 ASP A O 1
ATOM 6371 N N . ILE A 1 798 ? -17.939 -26.288 39.706 1.00 93.69 798 ILE A N 1
ATOM 6372 C CA . ILE A 1 798 ? -18.557 -26.965 40.843 1.00 93.69 798 ILE A CA 1
ATOM 6373 C C . ILE A 1 798 ? -18.213 -28.444 40.710 1.00 93.69 798 ILE A C 1
ATOM 6375 O O . ILE A 1 798 ? -18.832 -29.158 39.933 1.00 93.69 798 ILE A O 1
ATOM 6379 N N . LEU A 1 799 ? -17.229 -28.906 41.484 1.00 91.69 799 LEU A N 1
ATOM 6380 C CA . LEU A 1 799 ? -16.654 -30.258 41.370 1.00 91.69 799 LEU A CA 1
ATOM 6381 C C . LEU A 1 799 ? -17.628 -31.408 41.691 1.00 91.69 799 LEU A C 1
ATOM 6383 O O . LEU A 1 799 ? -17.310 -32.566 41.443 1.00 91.69 799 LEU A O 1
ATOM 6387 N N . SER A 1 800 ? -18.748 -31.113 42.352 1.00 90.69 800 SER A N 1
ATOM 6388 C CA . SER A 1 800 ? -19.770 -32.091 42.736 1.00 90.69 800 SER A CA 1
ATOM 6389 C C . SER A 1 800 ? -21.067 -31.340 43.033 1.00 90.69 800 SER A C 1
ATOM 6391 O O . SER A 1 800 ? -21.193 -30.707 44.085 1.00 90.69 800 SER A O 1
ATOM 6393 N N . ILE A 1 801 ? -21.998 -31.354 42.076 1.00 91.12 801 ILE A N 1
ATOM 6394 C CA . ILE A 1 801 ? -23.249 -30.591 42.158 1.00 91.12 801 ILE A CA 1
ATOM 6395 C C . ILE A 1 801 ? -24.288 -31.259 43.068 1.00 91.12 801 ILE A C 1
ATOM 6397 O O . ILE A 1 801 ? -24.497 -32.475 43.047 1.00 91.12 801 ILE A O 1
ATOM 6401 N N . LEU A 1 802 ? -24.993 -30.443 43.851 1.00 90.81 802 LEU A N 1
ATOM 6402 C CA . LEU A 1 802 ? -26.121 -30.832 44.695 1.00 90.81 802 LEU A CA 1
ATOM 6403 C C . LEU A 1 802 ? -27.428 -30.294 44.114 1.00 90.81 802 LEU A C 1
ATOM 6405 O O . LEU A 1 802 ? -27.454 -29.225 43.523 1.00 90.81 802 LEU A O 1
ATOM 6409 N N . ASN A 1 803 ? -28.561 -30.937 44.416 1.00 86.62 803 ASN A N 1
ATOM 6410 C CA . ASN A 1 803 ? -29.897 -30.446 44.021 1.00 86.62 803 ASN A CA 1
ATOM 6411 C C . ASN A 1 803 ? -30.190 -28.979 44.419 1.00 86.62 803 ASN A C 1
ATOM 6413 O O . ASN A 1 803 ? -31.092 -28.363 43.858 1.00 86.62 803 ASN A O 1
ATOM 6417 N N . SER A 1 804 ? -29.484 -28.432 45.416 1.00 88.19 804 SER A N 1
ATOM 6418 C CA . SER A 1 804 ? -29.592 -27.027 45.832 1.00 88.19 804 SER A CA 1
ATOM 6419 C C . SER A 1 804 ? -28.907 -26.034 44.894 1.00 88.19 804 SER A C 1
ATOM 6421 O O . SER A 1 804 ? -29.207 -24.848 44.989 1.00 88.19 804 SER A O 1
ATOM 6423 N N . ASP A 1 805 ? -28.006 -26.505 44.034 1.00 91.31 805 ASP A N 1
ATOM 6424 C CA . ASP A 1 805 ? -27.197 -25.676 43.136 1.00 91.31 805 ASP A CA 1
ATOM 6425 C C . ASP A 1 805 ? -27.933 -25.395 41.814 1.00 91.31 805 ASP A C 1
ATOM 6427 O O . ASP A 1 805 ? -27.548 -24.511 41.055 1.00 91.31 805 ASP A O 1
ATOM 6431 N N . ALA A 1 806 ? -29.038 -26.104 41.553 1.00 92.56 806 ALA A N 1
ATOM 6432 C CA . ALA A 1 806 ? -29.888 -25.865 40.394 1.00 92.56 806 ALA A CA 1
ATOM 6433 C C . ALA A 1 806 ? -30.439 -24.430 40.376 1.00 92.56 806 ALA A C 1
ATOM 6435 O O . ALA A 1 806 ? -30.942 -23.914 41.380 1.00 92.56 806 ALA A O 1
ATOM 6436 N N . GLY A 1 807 ? -30.428 -23.812 39.198 1.00 93.81 807 GLY A N 1
ATOM 6437 C CA . GLY A 1 807 ? -30.989 -22.485 38.981 1.00 93.81 807 GLY A CA 1
ATOM 6438 C C . GLY A 1 807 ? -30.239 -21.678 37.930 1.00 93.81 807 GLY A C 1
ATOM 6439 O O . GLY A 1 807 ? -29.447 -22.204 37.152 1.00 93.81 807 GLY A O 1
ATOM 6440 N N . THR A 1 808 ? -30.529 -20.380 37.889 1.00 96.94 808 THR A N 1
ATOM 6441 C CA . THR A 1 808 ? -29.908 -19.443 36.951 1.00 96.94 808 THR A CA 1
ATOM 6442 C C . THR A 1 808 ? -28.690 -18.788 37.586 1.00 96.94 808 THR A C 1
ATOM 6444 O O . THR A 1 808 ? -28.825 -18.013 38.531 1.00 96.94 808 THR A O 1
ATOM 6447 N N . TYR A 1 809 ? -27.517 -19.073 37.036 1.00 97.25 809 TYR A N 1
ATOM 6448 C CA . TYR A 1 809 ? -26.285 -18.354 37.318 1.00 97.25 809 TYR A CA 1
ATOM 6449 C C . TYR A 1 809 ? -26.228 -17.106 36.446 1.00 97.25 809 TYR A C 1
ATOM 6451 O O . TYR A 1 809 ? -26.563 -17.153 35.262 1.00 97.25 809 TYR A O 1
ATOM 6459 N N . THR A 1 810 ? -25.828 -15.985 37.039 1.00 97.31 810 THR A N 1
ATOM 6460 C CA . THR A 1 810 ? -25.704 -14.700 36.338 1.00 97.31 810 THR A CA 1
ATOM 6461 C C . THR A 1 810 ? -24.235 -14.321 36.245 1.00 97.31 810 THR A C 1
ATOM 6463 O O . THR A 1 810 ? -23.538 -14.323 37.260 1.00 97.31 810 THR A O 1
ATOM 6466 N N . LEU A 1 811 ? -23.777 -13.995 35.043 1.00 97.62 811 LEU A N 1
ATOM 6467 C CA . LEU A 1 811 ? -22.463 -13.430 34.779 1.00 97.62 811 LEU A CA 1
ATOM 6468 C C . LEU A 1 811 ? -22.624 -11.939 34.499 1.00 97.62 811 LEU A C 1
ATOM 6470 O O . LEU A 1 811 ? -23.315 -11.559 33.560 1.00 97.62 811 LEU A O 1
ATOM 6474 N N . GLU A 1 812 ? -21.949 -11.119 35.291 1.00 97.50 812 GLU A N 1
ATOM 6475 C CA . GLU A 1 812 ? -21.788 -9.690 35.049 1.00 97.50 812 GLU A CA 1
ATOM 6476 C C . GLU A 1 812 ? -20.358 -9.433 34.566 1.00 97.50 812 GLU A C 1
ATOM 6478 O O . GLU A 1 812 ? -19.394 -9.793 35.246 1.00 97.50 812 GLU A O 1
ATOM 6483 N N . ILE A 1 813 ? -20.226 -8.830 33.389 1.00 97.50 813 ILE A N 1
ATOM 6484 C CA . ILE A 1 813 ? -18.954 -8.409 32.804 1.00 97.50 813 ILE A CA 1
ATOM 6485 C C . ILE A 1 813 ? -18.937 -6.885 32.839 1.00 97.50 813 ILE A C 1
ATOM 6487 O O . ILE A 1 813 ? -19.817 -6.246 32.265 1.00 97.50 813 ILE A O 1
ATOM 6491 N N . ASP A 1 814 ? -17.949 -6.302 33.507 1.00 96.81 814 ASP A N 1
ATOM 6492 C CA . ASP A 1 814 ? -17.634 -4.884 33.355 1.00 96.81 814 ASP A CA 1
ATOM 6493 C C . ASP A 1 814 ? -16.661 -4.754 32.184 1.00 96.81 814 ASP A C 1
ATOM 6495 O O . ASP A 1 814 ? -15.475 -5.051 32.319 1.00 96.81 814 ASP A O 1
ATOM 6499 N N . PHE A 1 815 ? -17.186 -4.397 31.018 1.00 96.50 815 PHE A N 1
ATOM 6500 C CA . PHE A 1 815 ? -16.445 -4.224 29.780 1.00 96.50 815 PHE A CA 1
ATOM 6501 C C . PHE A 1 815 ? -16.136 -2.738 29.580 1.00 96.50 815 PHE A C 1
ATOM 6503 O O . PHE A 1 815 ? -16.964 -1.981 29.076 1.00 96.50 815 PHE A O 1
ATOM 6510 N N . PHE A 1 816 ? -14.959 -2.291 30.026 1.00 94.94 816 PHE A N 1
ATOM 6511 C CA . PHE A 1 816 ? -14.554 -0.880 29.982 1.00 94.94 816 PHE A CA 1
ATOM 6512 C C . PHE A 1 816 ? -15.580 0.067 30.638 1.00 94.94 816 PHE A C 1
ATOM 6514 O O . PHE A 1 816 ? -15.908 1.118 30.091 1.00 94.94 816 PHE A O 1
ATOM 6521 N N . GLY A 1 817 ? -16.134 -0.268 31.800 1.00 92.75 817 GLY A N 1
ATOM 6522 C CA . GLY A 1 817 ? -17.172 0.533 32.463 1.00 92.75 817 GLY A CA 1
ATOM 6523 C C . GLY A 1 817 ? -18.586 0.296 31.924 1.00 92.75 817 GLY A C 1
ATOM 6524 O O . GLY A 1 817 ? -19.526 0.942 32.393 1.00 92.75 817 GLY A O 1
ATOM 6525 N N . CYS A 1 818 ? -18.742 -0.592 30.941 1.00 93.56 818 CYS A N 1
ATOM 6526 C CA . CYS A 1 818 ? -20.017 -0.983 30.371 1.00 93.56 818 CYS A CA 1
ATOM 6527 C C . CYS A 1 818 ? -20.454 -2.354 30.891 1.00 93.56 818 CYS A C 1
ATOM 6529 O O . CYS A 1 818 ? -19.746 -3.344 30.733 1.00 93.56 818 CYS A O 1
ATOM 6531 N N . GLN A 1 819 ? -21.630 -2.428 31.511 1.00 94.50 819 GLN A N 1
ATOM 6532 C CA . GLN A 1 819 ? -22.067 -3.652 32.172 1.00 94.50 819 GLN A CA 1
ATOM 6533 C C . GLN A 1 819 ? -22.843 -4.575 31.222 1.00 94.50 819 GLN A C 1
ATOM 6535 O O . GLN A 1 819 ? -23.931 -4.230 30.759 1.00 94.50 819 GLN A O 1
ATOM 6540 N N . ILE A 1 820 ? -22.302 -5.769 30.979 1.00 94.81 820 ILE A N 1
ATOM 6541 C CA . ILE A 1 820 ? -22.905 -6.825 30.161 1.00 94.81 820 ILE A CA 1
ATOM 6542 C C . ILE A 1 820 ? -23.359 -7.959 31.084 1.00 94.81 820 ILE A C 1
ATOM 6544 O O . ILE A 1 820 ? -22.557 -8.526 31.823 1.00 94.81 820 ILE A O 1
ATOM 6548 N N . SER A 1 821 ? -24.642 -8.319 31.011 1.00 95.12 821 SER A N 1
ATOM 6549 C CA . SER A 1 821 ? -25.238 -9.377 31.834 1.00 95.12 821 SER A CA 1
ATOM 6550 C C . SER A 1 821 ? -25.602 -10.592 30.980 1.00 95.12 821 SER A C 1
ATOM 6552 O O . SER A 1 821 ? -26.316 -10.465 29.981 1.00 95.12 821 SER A O 1
ATOM 6554 N N . LYS A 1 822 ? -25.117 -11.773 31.374 1.00 96.00 822 LYS A N 1
ATOM 6555 C CA . LYS A 1 822 ? -25.399 -13.079 30.756 1.00 96.00 822 LYS A CA 1
ATOM 6556 C C . LYS A 1 822 ? -25.949 -14.055 31.789 1.00 96.00 822 LYS A C 1
ATOM 6558 O O . LYS A 1 822 ? -25.749 -13.887 32.991 1.00 96.00 822 LYS A O 1
ATOM 6563 N N . THR A 1 823 ? -26.628 -15.103 31.329 1.00 96.62 823 THR A N 1
ATOM 6564 C CA . THR A 1 823 ? -27.218 -16.106 32.223 1.00 96.62 823 THR A CA 1
ATOM 6565 C C . THR A 1 823 ? -27.004 -17.519 31.717 1.00 96.62 823 THR A C 1
ATOM 6567 O O . THR A 1 823 ? -27.313 -17.798 30.562 1.00 96.62 823 THR A O 1
ATOM 6570 N N . VAL A 1 824 ? -26.599 -18.415 32.615 1.00 96.31 824 VAL A N 1
ATOM 6571 C CA . VAL A 1 824 ? -26.497 -19.858 32.366 1.00 96.31 824 VAL A CA 1
ATOM 6572 C C . VAL A 1 824 ? -27.435 -20.581 33.326 1.00 96.31 824 VAL A C 1
ATOM 6574 O O . VAL A 1 824 ? -27.428 -20.326 34.530 1.00 96.31 824 VAL A O 1
ATOM 6577 N N . VAL A 1 825 ? -28.274 -21.473 32.811 1.00 96.19 825 VAL A N 1
ATOM 6578 C CA . VAL A 1 825 ? -29.188 -22.285 33.621 1.00 96.19 825 VAL A CA 1
ATOM 6579 C C . VAL A 1 825 ? -28.563 -23.651 33.875 1.00 96.19 825 VAL A C 1
ATOM 6581 O O . VAL A 1 825 ? -28.241 -24.361 32.926 1.00 96.19 825 VAL A O 1
ATOM 6584 N N . LEU A 1 826 ? -28.439 -24.026 35.150 1.00 95.12 826 LEU A N 1
ATOM 6585 C CA . LEU A 1 826 ? -28.092 -25.377 35.587 1.00 95.12 826 LEU A CA 1
ATOM 6586 C C . LEU A 1 826 ? -29.368 -26.127 35.985 1.00 95.12 826 LEU A C 1
ATOM 6588 O O . LEU A 1 826 ? -30.008 -25.800 36.990 1.00 95.12 826 LEU A O 1
ATOM 6592 N N . ASN A 1 827 ? -29.718 -27.145 35.204 1.00 93.00 827 ASN A N 1
ATOM 6593 C CA . ASN A 1 827 ? -30.757 -28.116 35.516 1.00 93.00 827 ASN A CA 1
ATOM 6594 C C . ASN A 1 827 ? -30.115 -29.370 36.113 1.00 93.00 827 ASN A C 1
ATOM 6596 O O . ASN A 1 827 ? -29.106 -29.854 35.606 1.00 93.00 827 ASN A O 1
ATOM 6600 N N . ILE A 1 828 ? -30.716 -29.906 37.176 1.00 90.00 828 ILE A N 1
ATOM 6601 C CA . ILE A 1 828 ? -30.263 -31.158 37.787 1.00 90.00 828 ILE A CA 1
ATOM 6602 C C . ILE A 1 828 ? -31.301 -32.240 37.520 1.00 90.00 828 ILE A C 1
ATOM 6604 O O . ILE A 1 828 ? -32.464 -32.109 37.917 1.00 90.00 828 ILE A O 1
ATOM 6608 N N . GLU A 1 829 ? -30.883 -33.291 36.823 1.00 86.44 829 GLU A N 1
ATOM 6609 C CA . GLU A 1 829 ? -31.744 -34.396 36.415 1.00 86.44 829 GLU A CA 1
ATOM 6610 C C . GLU A 1 829 ? -31.752 -35.525 37.452 1.00 86.44 829 GLU A C 1
ATOM 6612 O O . GLU A 1 829 ? -30.763 -35.805 38.130 1.00 86.44 829 GLU A O 1
ATOM 6617 N N . ASN A 1 830 ? -32.891 -36.214 37.587 1.00 76.81 830 ASN A N 1
ATOM 6618 C CA . ASN A 1 830 ? -32.966 -37.428 38.402 1.00 76.81 830 ASN A CA 1
ATOM 6619 C C . ASN A 1 830 ? -32.406 -38.606 37.607 1.00 76.81 830 ASN A C 1
ATOM 6621 O O . ASN A 1 830 ? -33.154 -39.421 37.069 1.00 76.81 830 ASN A O 1
ATOM 6625 N N . CYS A 1 831 ? -31.087 -38.701 37.564 1.00 68.75 831 CYS A N 1
ATOM 6626 C CA . CYS A 1 831 ? -30.403 -39.830 36.962 1.00 68.75 831 CYS A CA 1
ATOM 6627 C C . CYS A 1 831 ? -30.546 -41.037 37.891 1.00 68.75 831 CYS A C 1
ATOM 6629 O O . CYS A 1 831 ? -29.826 -41.183 38.882 1.00 68.75 831 CYS A O 1
ATOM 6631 N N . SER A 1 832 ? -31.544 -41.886 37.642 1.00 62.56 832 SER A N 1
ATOM 6632 C CA . SER A 1 832 ? -31.640 -43.154 38.356 1.00 62.56 832 SER A CA 1
ATOM 6633 C C . SER A 1 832 ? -30.453 -44.020 37.954 1.00 62.56 832 SER A C 1
ATOM 6635 O O . SER A 1 832 ? -30.283 -44.331 36.777 1.00 62.56 832 SER A O 1
ATOM 6637 N N . SER A 1 833 ? -29.654 -44.446 38.931 1.00 51.44 833 SER A N 1
ATOM 6638 C CA . SER A 1 833 ? -28.764 -45.587 38.739 1.00 51.44 833 SER A CA 1
ATOM 6639 C C . SER A 1 833 ? -29.638 -46.822 38.594 1.00 51.44 833 SER A C 1
ATOM 6641 O O . SER A 1 833 ? -30.050 -47.424 39.587 1.00 51.44 833 SER A O 1
ATOM 6643 N N . ASP A 1 834 ? -29.975 -47.168 37.355 1.00 42.47 834 ASP A N 1
ATOM 6644 C CA . ASP A 1 834 ? -30.617 -48.443 37.126 1.00 42.47 834 ASP A CA 1
ATOM 6645 C C . ASP A 1 834 ? -29.577 -49.548 37.320 1.00 42.47 834 ASP A C 1
ATOM 6647 O O . ASP A 1 834 ? -28.545 -49.630 36.650 1.00 42.47 834 ASP A O 1
ATOM 6651 N N . SER A 1 835 ? -29.833 -50.348 38.343 1.00 47.53 835 SER A N 1
ATOM 6652 C CA . SER A 1 835 ? -29.102 -51.559 38.666 1.00 47.53 835 SER A CA 1
ATOM 6653 C C . SER A 1 835 ? -30.069 -52.728 38.585 1.00 47.53 835 SER A C 1
ATOM 6655 O O . SER A 1 835 ? -30.082 -53.564 39.484 1.00 47.53 835 SER A O 1
ATOM 6657 N N . ASP A 1 836 ? -30.885 -52.803 37.531 1.00 39.56 836 ASP A N 1
ATOM 6658 C CA . ASP A 1 836 ? -31.750 -53.959 37.348 1.00 39.56 836 ASP A CA 1
ATOM 6659 C C . ASP A 1 836 ? -31.008 -55.152 36.743 1.00 39.56 836 ASP A C 1
ATOM 6661 O O . ASP A 1 836 ? -30.658 -55.255 35.567 1.00 39.56 836 ASP A O 1
ATOM 6665 N N . SER A 1 837 ? -30.785 -56.111 37.637 1.00 42.69 837 SER A N 1
ATOM 6666 C CA . SER A 1 837 ? -30.435 -57.495 37.377 1.00 42.69 837 SER A CA 1
ATOM 6667 C C . SER A 1 837 ? -31.654 -58.328 36.965 1.00 42.69 837 SER A C 1
ATOM 6669 O O . SER A 1 837 ? -31.786 -59.448 37.459 1.00 42.69 837 SER A O 1
ATOM 6671 N N . ASP A 1 838 ? -32.534 -57.823 36.100 1.00 42.06 838 ASP A N 1
ATOM 6672 C CA . ASP A 1 838 ? -33.704 -58.581 35.656 1.00 42.06 838 ASP A CA 1
ATOM 6673 C C . ASP A 1 838 ? -33.599 -58.972 34.177 1.00 42.06 838 ASP A C 1
ATOM 6675 O O . ASP A 1 838 ? -33.539 -58.178 33.244 1.00 42.06 838 ASP A O 1
ATOM 6679 N N . SER A 1 839 ? -33.509 -60.287 33.996 1.00 44.47 839 SER A N 1
ATOM 6680 C CA . SER A 1 839 ? -33.403 -60.999 32.735 1.00 44.47 839 SER A CA 1
ATOM 6681 C C . SER A 1 839 ? -34.768 -61.148 32.062 1.00 44.47 839 SER A C 1
ATOM 6683 O O . SER A 1 839 ? -35.220 -62.282 31.887 1.00 44.47 839 SER A O 1
ATOM 6685 N N . ASP A 1 840 ? -35.413 -60.049 31.684 1.00 40.66 840 ASP A N 1
ATOM 6686 C CA . ASP A 1 840 ? -36.591 -60.106 30.818 1.00 40.66 840 ASP A CA 1
ATOM 6687 C C . ASP A 1 840 ? -36.327 -59.383 29.493 1.00 40.66 840 ASP A C 1
ATOM 6689 O O . ASP A 1 840 ? -35.983 -58.210 29.413 1.00 40.66 840 ASP A O 1
ATOM 6693 N N . SER A 1 841 ? -36.434 -60.169 28.424 1.00 44.91 841 SER A N 1
ATOM 6694 C CA . SER A 1 841 ? -36.242 -59.780 27.035 1.00 44.91 841 SER A CA 1
ATOM 6695 C C . SER A 1 841 ? -37.496 -59.100 26.479 1.00 44.91 841 SER A C 1
ATOM 6697 O O . SER A 1 841 ? -38.201 -59.688 25.656 1.00 44.91 841 SER A O 1
ATOM 6699 N N . GLU A 1 842 ? -37.765 -57.881 26.921 1.00 45.16 842 GLU A N 1
ATOM 6700 C CA . GLU A 1 842 ? -38.635 -56.926 26.228 1.00 45.16 842 GLU A CA 1
ATOM 6701 C C . GLU A 1 842 ? -37.769 -55.698 25.896 1.00 45.16 842 GLU A C 1
ATOM 6703 O O . GLU A 1 842 ? -37.040 -55.234 26.772 1.00 45.16 842 GLU A O 1
ATOM 6708 N N . PRO A 1 843 ? -37.750 -55.198 24.646 1.00 42.22 843 PRO A N 1
ATOM 6709 C CA . PRO A 1 843 ? -37.034 -53.969 24.344 1.00 42.22 843 PRO A CA 1
ATOM 6710 C C . PRO A 1 843 ? -37.792 -52.816 25.003 1.00 42.22 843 PRO A C 1
ATOM 6712 O O . PRO A 1 843 ? -38.950 -52.564 24.670 1.00 42.22 843 PRO A O 1
ATOM 6715 N N . ASP A 1 844 ? -37.138 -52.161 25.956 1.00 40.66 844 ASP A N 1
ATOM 6716 C CA . ASP A 1 844 ? -37.625 -50.946 26.595 1.00 40.66 844 ASP A CA 1
ATOM 6717 C C . ASP A 1 844 ? -37.868 -49.877 25.516 1.00 40.66 844 ASP A C 1
ATOM 6719 O O . ASP A 1 844 ? -36.951 -49.491 24.787 1.00 40.66 844 ASP A O 1
ATOM 6723 N N . SER A 1 845 ? -39.130 -49.483 25.331 1.00 47.69 845 SER A N 1
ATOM 6724 C CA . SER A 1 845 ? -39.549 -48.569 24.263 1.00 47.69 845 SER A CA 1
ATOM 6725 C C . SER A 1 845 ? -39.547 -47.101 24.678 1.00 47.69 845 SER A C 1
ATOM 6727 O O . SER A 1 845 ? -39.971 -46.271 23.880 1.00 47.69 845 SER A O 1
ATOM 6729 N N . ASP A 1 846 ? -39.095 -46.767 25.890 1.00 47.38 846 ASP A N 1
ATOM 6730 C CA . ASP A 1 846 ? -39.319 -45.435 26.465 1.00 47.38 846 ASP A CA 1
ATOM 6731 C C . ASP A 1 846 ? -38.047 -44.587 26.653 1.00 47.38 846 ASP A C 1
ATOM 6733 O O . ASP A 1 846 ? -38.125 -43.519 27.258 1.00 47.38 846 ASP A O 1
ATOM 6737 N N . ASN A 1 847 ? -36.885 -44.973 26.098 1.00 53.84 847 ASN A N 1
ATOM 6738 C CA . ASN A 1 847 ? -35.701 -44.099 26.150 1.00 53.84 847 ASN A CA 1
ATOM 6739 C C . ASN A 1 847 ? -34.721 -44.262 24.974 1.00 53.84 847 ASN A C 1
ATOM 6741 O O . ASN A 1 847 ? -33.571 -44.669 25.128 1.00 53.84 847 ASN A O 1
ATOM 6745 N N . ILE A 1 848 ? -35.168 -43.911 23.768 1.00 58.00 848 ILE A N 1
ATOM 6746 C CA . ILE A 1 848 ? -34.229 -43.552 22.700 1.00 58.00 848 ILE A CA 1
ATOM 6747 C C . ILE A 1 848 ? -33.863 -42.093 22.939 1.00 58.00 848 ILE A C 1
ATOM 6749 O O . ILE A 1 848 ? -34.722 -41.221 22.798 1.00 58.00 848 ILE A O 1
ATOM 6753 N N . GLY A 1 849 ? -32.617 -41.858 23.352 1.00 64.69 849 GLY A N 1
ATOM 6754 C CA . GLY A 1 849 ? -32.086 -40.521 23.602 1.00 64.69 849 GLY A CA 1
ATOM 6755 C C . GLY A 1 849 ? -32.244 -39.595 22.395 1.00 64.69 849 GLY A C 1
ATOM 6756 O O . GLY A 1 849 ? -32.497 -40.038 21.268 1.00 64.69 849 GLY A O 1
ATOM 6757 N N . ASP A 1 850 ? -32.107 -38.290 22.631 1.00 78.69 850 ASP A N 1
ATOM 6758 C CA . ASP A 1 850 ? -32.128 -37.307 21.550 1.00 78.69 850 ASP A CA 1
ATOM 6759 C C . ASP A 1 850 ? -31.073 -37.649 20.482 1.00 78.69 850 ASP A C 1
ATOM 6761 O O . ASP A 1 850 ? -30.059 -38.294 20.754 1.00 78.69 850 ASP A O 1
ATOM 6765 N N . VAL A 1 851 ? -31.335 -37.259 19.233 1.00 85.56 851 VAL A N 1
ATOM 6766 C CA . VAL A 1 851 ? -30.347 -37.381 18.152 1.00 85.56 851 VAL A CA 1
ATOM 6767 C C . VAL A 1 851 ? -29.217 -36.397 18.450 1.00 85.56 851 VAL A C 1
ATOM 6769 O O . VAL A 1 851 ? -29.477 -35.195 18.506 1.00 85.56 851 VAL A O 1
ATOM 6772 N N . LEU A 1 852 ? -27.993 -36.899 18.641 1.00 89.31 852 LEU A N 1
ATOM 6773 C CA . LEU A 1 852 ? -26.821 -36.113 19.048 1.00 89.31 852 LEU A CA 1
ATOM 6774 C C . LEU A 1 852 ? -25.776 -36.100 17.922 1.00 89.31 852 LEU A C 1
ATOM 6776 O O . LEU A 1 852 ? -25.015 -37.058 17.770 1.00 89.31 852 LEU A O 1
ATOM 6780 N N . PRO A 1 853 ? -25.733 -35.045 17.092 1.00 92.31 853 PRO A N 1
ATOM 6781 C CA . PRO A 1 853 ? -24.701 -34.895 16.074 1.00 92.31 853 PRO A CA 1
ATOM 6782 C C . PRO A 1 853 ? -23.367 -34.539 16.731 1.00 92.31 853 PRO A C 1
ATOM 6784 O O . PRO A 1 853 ? -23.327 -33.610 17.537 1.00 92.31 853 PRO A O 1
ATOM 6787 N N . ALA A 1 854 ? -22.283 -35.226 16.363 1.00 91.62 854 ALA A N 1
ATOM 6788 C CA . ALA A 1 854 ? -20.946 -34.818 16.781 1.00 91.62 854 ALA A CA 1
ATOM 6789 C C . ALA A 1 854 ? -20.651 -33.392 16.291 1.00 91.62 854 ALA A C 1
ATOM 6791 O O . ALA A 1 854 ? -20.955 -33.038 15.146 1.00 91.62 854 ALA A O 1
ATOM 6792 N N . ASP A 1 855 ? -20.063 -32.580 17.163 1.00 94.38 855 ASP A N 1
ATOM 6793 C CA . ASP A 1 855 ? -19.704 -31.186 16.894 1.00 94.38 855 ASP A CA 1
ATOM 6794 C C . ASP A 1 855 ? -18.357 -31.043 16.170 1.00 94.38 855 ASP A C 1
ATOM 6796 O O . ASP A 1 855 ? -18.025 -29.952 15.711 1.00 94.38 855 ASP A O 1
ATOM 6800 N N . THR A 1 856 ? -17.611 -32.140 16.016 1.00 90.81 856 THR A N 1
ATOM 6801 C CA . THR A 1 856 ? -16.262 -32.157 15.446 1.00 90.81 856 THR A CA 1
ATOM 6802 C C . THR A 1 856 ? -16.096 -33.298 14.438 1.00 90.81 856 THR A C 1
ATOM 6804 O O . THR A 1 856 ? -16.523 -34.426 14.686 1.00 90.81 856 THR A O 1
ATOM 6807 N N . LEU A 1 857 ? -15.442 -33.008 13.310 1.00 93.3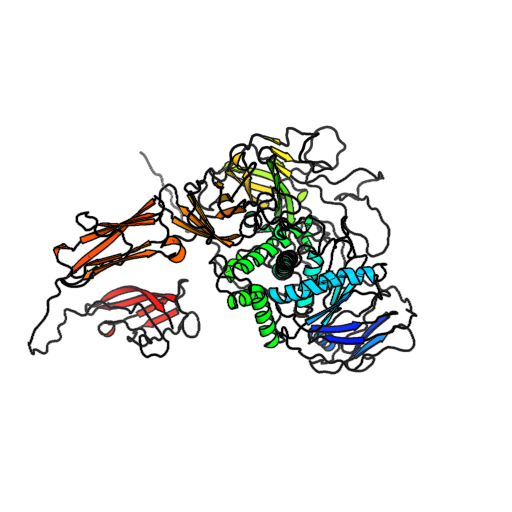8 857 LEU A N 1
ATOM 6808 C CA . LEU A 1 857 ? -15.048 -33.970 12.275 1.00 93.38 857 LEU A CA 1
ATOM 6809 C C . LEU A 1 857 ? -13.571 -33.750 11.912 1.00 93.38 857 LEU A C 1
ATOM 6811 O O . LEU A 1 857 ? -13.200 -32.640 11.529 1.00 93.38 857 LEU A O 1
ATOM 6815 N N . THR A 1 858 ? -12.744 -34.794 12.007 1.00 94.38 858 THR A N 1
ATOM 6816 C CA . THR A 1 858 ? -11.298 -34.746 11.724 1.00 94.38 858 THR A CA 1
ATOM 6817 C C . THR A 1 858 ? -10.883 -35.773 10.675 1.00 94.38 858 THR A C 1
ATOM 6819 O O . THR A 1 858 ? -10.325 -36.803 11.034 1.00 94.38 858 THR A O 1
ATOM 6822 N N . PRO A 1 859 ? -11.151 -35.547 9.373 1.00 90.44 859 PRO A N 1
ATOM 6823 C CA . PRO A 1 859 ? -10.874 -36.522 8.322 1.00 90.44 859 PRO A CA 1
ATOM 6824 C C . PRO A 1 859 ? -9.389 -36.502 7.921 1.00 90.44 859 PRO A C 1
ATOM 6826 O O . PRO A 1 859 ? -9.027 -36.092 6.815 1.00 90.44 859 PRO A O 1
ATOM 6829 N N . ASN A 1 860 ? -8.523 -36.930 8.839 1.00 89.56 860 ASN A N 1
ATOM 6830 C CA . ASN A 1 860 ? -7.062 -36.910 8.728 1.00 89.56 860 ASN A CA 1
ATOM 6831 C C . ASN A 1 860 ? -6.432 -38.315 8.601 1.00 89.56 860 ASN A C 1
ATOM 6833 O O . ASN A 1 860 ? -5.232 -38.448 8.338 1.00 89.56 860 ASN A O 1
ATOM 6837 N N . GLY A 1 861 ? -7.244 -39.368 8.718 1.00 88.38 861 GLY A N 1
ATOM 6838 C CA . GLY A 1 861 ? -6.866 -40.766 8.556 1.00 88.38 861 GLY A CA 1
ATOM 6839 C C . GLY A 1 861 ? -6.271 -41.429 9.801 1.00 88.38 861 GLY A C 1
ATOM 6840 O O . GLY A 1 861 ? -5.640 -42.486 9.664 1.00 88.38 861 GLY A O 1
ATOM 6841 N N . ASP A 1 862 ? -6.428 -40.848 10.993 1.00 85.56 862 ASP A N 1
ATOM 6842 C CA . ASP A 1 862 ? -5.974 -41.435 12.261 1.00 85.56 862 ASP A CA 1
ATOM 6843 C C . ASP A 1 862 ? -6.955 -42.467 12.868 1.00 85.56 862 ASP A C 1
ATOM 6845 O O . ASP A 1 862 ? -6.567 -43.247 13.745 1.00 85.56 862 ASP A O 1
ATOM 6849 N N . ASN A 1 863 ? -8.141 -42.632 12.270 1.00 84.50 863 ASN A N 1
ATOM 6850 C CA . ASN A 1 863 ? -9.291 -43.444 12.695 1.00 84.50 863 ASN A CA 1
ATOM 6851 C C . ASN A 1 863 ? -10.080 -42.881 13.889 1.00 84.50 863 ASN A C 1
ATOM 6853 O O . ASN A 1 863 ? -10.942 -43.587 14.422 1.00 84.50 863 ASN A O 1
ATOM 6857 N N . GLU A 1 864 ? -9.836 -41.636 14.293 1.00 86.06 864 GLU A N 1
ATOM 6858 C CA . GLU A 1 864 ? -10.578 -40.915 15.325 1.00 86.06 864 GLU A CA 1
ATOM 6859 C C . GLU A 1 864 ? -11.357 -39.756 14.676 1.00 86.06 864 GLU A C 1
ATOM 6861 O O . GLU A 1 864 ? -10.794 -38.869 14.051 1.00 86.06 864 GLU A O 1
ATOM 6866 N N . ASN A 1 865 ? -12.692 -39.773 14.782 1.00 88.31 865 ASN A N 1
ATOM 6867 C CA . ASN A 1 865 ? -13.590 -38.763 14.189 1.00 88.31 865 ASN A CA 1
ATOM 6868 C C . ASN A 1 865 ? -13.385 -38.493 12.679 1.00 88.31 865 ASN A C 1
ATOM 6870 O O . ASN A 1 865 ? -13.779 -37.440 12.185 1.00 88.31 865 ASN A O 1
ATOM 6874 N N . ASP A 1 866 ? -12.845 -39.454 11.923 1.00 89.75 866 ASP A N 1
ATOM 6875 C CA . ASP A 1 866 ? -12.688 -39.361 10.461 1.00 89.75 866 ASP A CA 1
ATOM 6876 C C . ASP A 1 866 ? -14.024 -39.305 9.696 1.00 89.75 866 ASP A C 1
ATOM 6878 O O . ASP A 1 866 ? -14.085 -38.871 8.543 1.00 89.75 866 ASP A O 1
ATOM 6882 N N . LEU A 1 867 ? -15.098 -39.803 10.316 1.00 94.75 867 LEU A N 1
ATOM 6883 C CA . LEU A 1 867 ? -16.437 -39.902 9.741 1.00 94.75 867 LEU A CA 1
ATOM 6884 C C . LEU A 1 867 ? -17.457 -39.292 10.699 1.00 94.75 867 LEU A C 1
ATOM 6886 O O . LEU A 1 867 ? -17.389 -39.507 11.909 1.00 94.75 867 LEU A O 1
ATOM 6890 N N . TRP A 1 868 ? -18.439 -38.571 10.161 1.00 95.81 868 TRP A N 1
ATOM 6891 C CA . TRP A 1 868 ? -19.389 -37.832 10.981 1.00 95.81 868 TRP A CA 1
ATOM 6892 C C . TRP A 1 868 ? -20.391 -38.768 11.653 1.00 95.81 868 TRP A C 1
ATOM 6894 O O . TRP A 1 868 ? -21.276 -39.343 11.004 1.00 95.81 868 TRP A O 1
ATOM 6904 N N . ASN A 1 869 ? -20.244 -38.921 12.965 1.00 93.88 869 ASN A N 1
ATOM 6905 C CA . ASN A 1 869 ? -21.118 -39.736 13.790 1.00 93.88 869 ASN A CA 1
ATOM 6906 C C . ASN A 1 869 ? -22.263 -38.886 14.366 1.00 93.88 869 ASN A C 1
ATOM 6908 O O . ASN A 1 869 ? -22.045 -37.803 14.903 1.00 93.88 869 ASN A O 1
ATOM 6912 N N . ILE A 1 870 ? -23.489 -39.383 14.246 1.00 94.25 870 ILE A N 1
ATOM 6913 C CA . ILE A 1 870 ? -24.704 -38.792 14.801 1.00 94.25 870 ILE A CA 1
ATOM 6914 C C . ILE A 1 870 ? -25.383 -39.880 15.627 1.00 94.25 870 ILE A C 1
ATOM 6916 O O . ILE A 1 870 ? -26.016 -40.785 15.079 1.00 94.25 870 ILE A O 1
ATOM 6920 N N . GLU A 1 871 ? -25.222 -39.807 16.944 1.00 90.62 871 GLU A N 1
ATOM 6921 C CA . GLU A 1 871 ? -25.735 -40.823 17.857 1.00 90.62 871 GLU A CA 1
ATOM 6922 C C . GLU A 1 871 ? -27.265 -40.823 17.883 1.00 90.62 871 GLU A C 1
ATOM 6924 O O . GLU A 1 871 ? -27.923 -39.788 17.722 1.00 90.62 871 GLU A O 1
ATOM 6929 N N . ASN A 1 872 ? -27.831 -42.012 18.086 1.00 88.94 872 ASN A N 1
ATOM 6930 C CA . ASN A 1 872 ? -29.263 -42.300 18.121 1.00 88.94 872 ASN A CA 1
ATOM 6931 C C . ASN A 1 872 ? -30.021 -42.074 16.801 1.00 88.94 872 ASN A C 1
ATOM 6933 O O . ASN A 1 872 ? -31.239 -42.287 16.761 1.00 88.94 872 ASN A O 1
ATOM 6937 N N . LEU A 1 873 ? -29.348 -41.684 15.711 1.00 90.31 873 LEU A N 1
ATOM 6938 C CA . LEU A 1 873 ? -29.982 -41.491 14.404 1.00 90.31 873 LEU A CA 1
ATOM 6939 C C . LEU A 1 873 ? -30.492 -42.813 13.810 1.00 90.31 873 LEU A C 1
ATOM 6941 O O . LEU A 1 873 ? -31.514 -42.827 13.124 1.00 90.31 873 LEU A O 1
ATOM 6945 N N . GLU A 1 874 ? -29.822 -43.928 14.107 1.00 85.88 874 GLU A N 1
ATOM 6946 C CA . GLU A 1 874 ? -30.157 -45.279 13.648 1.00 85.88 874 GLU A CA 1
ATOM 6947 C C . GLU A 1 874 ? -31.497 -45.803 14.186 1.00 85.88 874 GLU A C 1
ATOM 6949 O O . GLU A 1 874 ? -32.092 -46.711 13.601 1.00 85.88 874 GLU A O 1
ATOM 6954 N N . TYR A 1 875 ? -31.998 -45.217 15.276 1.00 85.69 875 TYR A N 1
ATOM 6955 C CA . TYR A 1 875 ? -33.296 -45.557 15.860 1.00 85.69 875 TYR A CA 1
ATOM 6956 C C . TYR A 1 875 ? -34.447 -44.714 15.294 1.00 85.69 875 TYR A C 1
ATOM 6958 O O . TYR A 1 875 ? -35.612 -44.993 15.601 1.00 85.69 875 TYR A O 1
ATOM 6966 N N . GLN A 1 876 ? -34.132 -43.705 14.473 1.00 85.38 876 GLN A N 1
ATOM 6967 C CA . GLN A 1 876 ? -35.091 -42.807 13.831 1.00 85.38 876 GLN A CA 1
ATOM 6968 C C . GLN A 1 876 ? -35.339 -43.212 12.375 1.00 85.38 876 GLN A C 1
ATOM 6970 O O . GLN A 1 876 ? -34.515 -43.856 11.727 1.00 85.38 876 GLN A O 1
ATOM 6975 N N . SER A 1 877 ? -36.488 -42.819 11.825 1.00 86.19 877 SER A N 1
ATOM 6976 C CA . SER A 1 877 ? -36.852 -43.138 10.439 1.00 86.19 877 SER A CA 1
ATOM 6977 C C . SER A 1 877 ? -36.896 -41.888 9.559 1.00 86.19 877 SER A C 1
ATOM 6979 O O . SER A 1 877 ? -37.155 -40.790 10.040 1.00 86.19 877 SER A O 1
ATOM 6981 N N . GLY A 1 878 ? -36.634 -42.043 8.257 1.00 86.69 878 GLY A N 1
ATOM 6982 C CA . GLY A 1 878 ? -36.795 -40.967 7.271 1.00 86.69 878 GLY A CA 1
ATOM 6983 C C . GLY A 1 878 ? -35.960 -39.716 7.559 1.00 86.69 878 GLY A C 1
ATOM 6984 O O . GLY A 1 878 ? -36.509 -38.617 7.555 1.00 86.69 878 GLY A O 1
ATOM 6985 N N . ASN A 1 879 ? -34.660 -39.879 7.830 1.00 93.31 879 ASN A N 1
ATOM 6986 C CA . ASN A 1 879 ? -33.780 -38.745 8.100 1.00 93.31 879 ASN A CA 1
ATOM 6987 C C . ASN A 1 879 ? -33.322 -38.032 6.809 1.00 93.31 879 ASN A C 1
ATOM 6989 O O . ASN A 1 879 ? -33.199 -38.649 5.749 1.00 93.31 879 ASN A O 1
ATOM 6993 N N . THR A 1 880 ? -33.093 -36.724 6.891 1.00 95.19 880 THR A N 1
ATOM 6994 C CA . THR A 1 880 ? -32.501 -35.883 5.846 1.00 95.19 880 THR A CA 1
ATOM 6995 C C . THR A 1 880 ? -31.504 -34.936 6.492 1.00 95.19 880 THR A C 1
ATOM 6997 O O . THR A 1 880 ? -31.842 -34.248 7.452 1.00 95.19 880 THR A O 1
ATOM 7000 N N . ILE A 1 881 ? -30.294 -34.878 5.952 1.00 96.06 881 ILE A N 1
ATOM 7001 C CA . ILE A 1 881 ? -29.192 -34.081 6.480 1.00 96.06 881 ILE A CA 1
ATOM 7002 C C . ILE A 1 881 ? -28.757 -33.074 5.436 1.00 96.06 881 ILE A C 1
ATOM 7004 O O . ILE A 1 881 ? -28.530 -33.432 4.283 1.00 96.06 881 ILE A O 1
ATOM 7008 N N . LYS A 1 882 ? -28.606 -31.823 5.862 1.00 97.00 882 LYS A N 1
ATOM 7009 C CA . LYS A 1 882 ? -28.059 -30.734 5.058 1.00 97.00 882 LYS A CA 1
ATOM 7010 C C . LYS A 1 882 ? -26.944 -30.053 5.825 1.00 97.00 882 LYS A C 1
ATOM 7012 O O . LYS A 1 882 ? -27.130 -29.745 6.997 1.00 97.00 882 LYS A O 1
ATOM 7017 N N . VAL A 1 883 ? -25.830 -29.780 5.159 1.00 96.31 883 VAL A N 1
ATOM 7018 C CA . VAL A 1 883 ? -24.704 -29.025 5.724 1.00 96.31 883 VAL A CA 1
ATOM 7019 C C . VAL A 1 883 ? -24.418 -27.824 4.836 1.00 96.31 883 VAL A C 1
ATOM 7021 O O . VAL A 1 883 ? -24.490 -27.925 3.611 1.00 96.31 883 VAL A O 1
ATOM 7024 N N . PHE A 1 884 ? -24.107 -26.690 5.449 1.00 95.50 884 PHE A N 1
ATOM 7025 C CA . PHE A 1 884 ? -23.877 -25.400 4.817 1.00 95.50 884 PHE A CA 1
ATOM 7026 C C . PHE A 1 884 ? -22.540 -24.831 5.284 1.00 95.50 884 PHE A C 1
ATOM 7028 O O . PHE A 1 884 ? -22.177 -24.958 6.452 1.00 95.50 884 PHE A O 1
ATOM 7035 N N . ASN A 1 885 ? -21.809 -24.187 4.381 1.00 92.00 885 ASN A N 1
ATOM 7036 C CA . ASN A 1 885 ? -20.616 -23.433 4.750 1.00 92.00 885 ASN A CA 1
ATOM 7037 C C . ASN A 1 885 ? -20.984 -22.090 5.413 1.00 92.00 885 ASN A C 1
ATOM 7039 O O . ASN A 1 885 ? -22.154 -21.700 5.459 1.00 92.00 885 ASN A O 1
ATOM 7043 N N . ARG A 1 886 ? -19.966 -21.350 5.874 1.00 83.00 886 ARG A N 1
ATOM 7044 C CA . ARG A 1 886 ? -20.121 -20.036 6.531 1.00 83.00 886 ARG A CA 1
ATOM 7045 C C . ARG A 1 886 ? -20.874 -18.978 5.705 1.00 83.00 886 ARG A C 1
ATOM 7047 O O . ARG A 1 886 ? -21.391 -18.025 6.267 1.00 83.00 886 ARG A O 1
ATOM 7054 N N . TRP A 1 887 ? -20.974 -19.161 4.387 1.00 85.38 887 TRP A N 1
ATOM 7055 C CA . TRP A 1 887 ? -21.673 -18.259 3.464 1.00 85.38 887 TRP A CA 1
ATOM 7056 C C . TRP A 1 887 ? -23.128 -18.678 3.193 1.00 85.38 887 TRP A C 1
ATOM 7058 O O . TRP A 1 887 ? -23.774 -18.131 2.302 1.00 85.38 887 TRP A O 1
ATOM 7068 N N . GLY A 1 888 ? -23.643 -19.687 3.905 1.00 83.56 888 GLY A N 1
ATOM 7069 C CA . GLY A 1 888 ? -24.987 -20.232 3.696 1.00 83.56 888 GLY A CA 1
ATOM 7070 C C . GLY A 1 888 ? -25.124 -21.102 2.441 1.00 83.56 888 GLY A C 1
ATOM 7071 O O . GLY A 1 888 ? -26.236 -21.495 2.083 1.00 83.56 888 GLY A O 1
ATOM 7072 N N . VAL A 1 889 ? -24.017 -21.433 1.766 1.00 87.75 889 VAL A N 1
ATOM 7073 C CA . VAL A 1 889 ? -24.025 -22.330 0.603 1.00 87.75 889 VAL A CA 1
ATOM 7074 C C . VAL A 1 889 ? -24.066 -23.770 1.094 1.00 87.75 889 VAL A C 1
ATOM 7076 O O . VAL A 1 889 ? -23.226 -24.190 1.887 1.00 87.75 889 VAL A O 1
ATOM 7079 N N . LYS A 1 890 ? -25.043 -24.539 0.610 1.00 94.44 890 LYS A N 1
ATOM 7080 C CA . LYS A 1 890 ? -25.203 -25.958 0.939 1.00 94.44 890 LYS A CA 1
ATOM 7081 C C . LYS A 1 890 ? -24.075 -26.772 0.301 1.00 94.44 890 LYS A C 1
ATOM 7083 O O . LYS A 1 890 ? -23.877 -26.704 -0.910 1.00 94.44 890 LYS A O 1
ATOM 7088 N N . VAL A 1 891 ? -23.362 -27.531 1.123 1.00 94.94 891 VAL A N 1
ATOM 7089 C CA . VAL A 1 891 ? -22.186 -28.315 0.733 1.00 94.94 891 VAL A CA 1
ATOM 7090 C C . VAL A 1 891 ? -22.409 -29.828 0.761 1.00 94.94 891 VAL A C 1
ATOM 7092 O O . VAL A 1 891 ? -21.702 -30.583 0.091 1.00 94.94 891 VAL A O 1
ATOM 7095 N N . PHE A 1 892 ? -23.418 -30.268 1.513 1.00 95.75 892 PHE A N 1
ATOM 7096 C CA . PHE A 1 892 ? -23.812 -31.666 1.641 1.00 95.75 892 PHE A CA 1
ATOM 7097 C C . PHE A 1 892 ? -25.334 -31.762 1.787 1.00 95.75 892 PHE A C 1
ATOM 7099 O O . PHE A 1 892 ? -25.937 -30.955 2.499 1.00 95.75 892 PHE A O 1
ATOM 7106 N N . ASP A 1 893 ? -25.958 -32.717 1.097 1.00 94.94 893 ASP A N 1
ATOM 7107 C CA . ASP A 1 893 ? -27.394 -33.011 1.191 1.00 94.94 893 ASP A CA 1
ATOM 7108 C C . ASP A 1 893 ? -27.623 -34.504 0.948 1.00 94.94 893 ASP A C 1
ATOM 7110 O O . ASP A 1 893 ? -27.250 -35.037 -0.100 1.00 94.94 893 ASP A O 1
ATOM 7114 N N . VAL A 1 894 ? -28.221 -35.191 1.916 1.00 94.19 894 VAL A N 1
ATOM 7115 C CA . VAL A 1 894 ? -28.480 -36.627 1.822 1.00 94.19 894 VAL A CA 1
ATOM 7116 C C . VAL A 1 894 ? -29.760 -37.006 2.556 1.00 94.19 894 VAL A C 1
ATOM 7118 O O . VAL A 1 894 ? -30.080 -36.488 3.623 1.00 94.19 894 VAL A O 1
ATOM 7121 N N . THR A 1 895 ? -30.490 -37.962 1.988 1.00 93.31 895 THR A N 1
ATOM 7122 C CA . THR A 1 895 ? -31.641 -38.611 2.627 1.00 93.31 895 THR A CA 1
ATOM 7123 C C . THR A 1 895 ? -31.269 -40.025 3.050 1.00 93.31 895 THR A C 1
ATOM 7125 O O . THR A 1 895 ? -30.636 -40.733 2.267 1.00 93.31 895 THR A O 1
ATOM 7128 N N . ASN A 1 896 ? -31.750 -40.471 4.209 1.00 91.81 896 ASN A N 1
ATOM 7129 C CA . ASN A 1 896 ? -31.388 -41.743 4.840 1.00 91.81 896 ASN A CA 1
ATOM 7130 C C . ASN A 1 896 ? -29.877 -41.851 5.082 1.00 91.81 896 ASN A C 1
ATOM 7132 O O . ASN A 1 896 ? -29.247 -42.830 4.693 1.00 91.81 896 ASN A O 1
ATOM 7136 N N . TYR A 1 897 ? -29.305 -40.819 5.698 1.00 93.88 897 TYR A N 1
ATOM 7137 C CA . TYR A 1 897 ? -27.945 -40.855 6.205 1.00 93.88 897 TYR A CA 1
ATOM 7138 C C . TYR A 1 897 ? -27.769 -42.019 7.182 1.00 93.88 897 TYR A C 1
ATOM 7140 O O . TYR A 1 897 ? -28.575 -42.199 8.102 1.00 93.88 897 TYR A O 1
ATOM 7148 N N . GLU A 1 898 ? -26.705 -42.785 6.972 1.00 92.81 898 GLU A N 1
ATOM 7149 C CA . GLU A 1 898 ? -26.211 -43.784 7.912 1.00 92.81 898 GLU A CA 1
ATOM 7150 C C . GLU A 1 898 ? -25.094 -43.135 8.737 1.00 92.81 898 GLU A C 1
ATOM 7152 O O . GLU A 1 898 ? -24.162 -42.557 8.173 1.00 92.81 898 GLU A O 1
ATOM 7157 N N . SER A 1 899 ? -25.198 -43.198 10.068 1.00 91.69 899 SER A N 1
ATOM 7158 C CA . SER A 1 899 ? -24.213 -42.578 10.959 1.00 91.69 899 SER A CA 1
ATOM 7159 C C . SER A 1 899 ? -22.798 -43.097 10.685 1.00 91.69 899 SER A C 1
ATOM 7161 O O . SER A 1 899 ? -22.605 -44.297 10.480 1.00 91.69 899 SER A O 1
ATOM 7163 N N . GLY A 1 900 ? -21.810 -42.197 10.678 1.00 90.69 900 GLY A N 1
ATOM 7164 C CA . GLY A 1 900 ? -20.411 -42.543 10.436 1.00 90.69 900 GLY A CA 1
ATOM 7165 C C . GLY A 1 900 ? -20.094 -42.887 8.979 1.00 90.69 900 GLY A C 1
ATOM 7166 O O . GLY A 1 900 ? -19.222 -43.717 8.743 1.00 90.69 900 GLY A O 1
ATOM 7167 N N . THR A 1 901 ? -20.783 -42.295 7.994 1.00 91.56 901 THR A N 1
ATOM 7168 C CA . THR A 1 901 ? -20.505 -42.544 6.561 1.00 91.56 901 THR A CA 1
ATOM 7169 C C . THR A 1 901 ? -19.926 -41.358 5.799 1.00 91.56 901 THR A C 1
ATOM 7171 O O . THR A 1 901 ? -19.328 -41.561 4.742 1.00 91.56 901 THR A O 1
ATOM 7174 N N . TRP A 1 902 ? -20.069 -40.132 6.305 1.00 94.75 902 TRP A N 1
ATOM 7175 C CA . TRP A 1 902 ? -19.558 -38.940 5.633 1.00 94.75 902 TRP A CA 1
ATOM 7176 C C . TRP A 1 902 ? -18.213 -38.492 6.199 1.00 94.75 902 TRP A C 1
ATOM 7178 O O . TRP A 1 902 ? -18.089 -38.285 7.398 1.00 94.75 902 TRP A O 1
ATOM 7188 N N . ASN A 1 903 ? -17.227 -38.303 5.324 1.00 92.94 903 ASN A N 1
ATOM 7189 C CA . ASN A 1 903 ? -15.854 -37.903 5.648 1.00 92.94 903 ASN A CA 1
ATOM 7190 C C . ASN A 1 903 ? -15.589 -36.401 5.441 1.00 92.94 903 ASN A C 1
ATOM 7192 O O . ASN A 1 903 ? -14.440 -35.995 5.317 1.00 92.94 903 ASN A O 1
ATOM 7196 N N . GLY A 1 904 ? -16.630 -35.574 5.316 1.00 92.69 904 GLY A N 1
ATOM 7197 C CA . GLY A 1 904 ? -16.462 -34.141 5.064 1.00 92.69 904 GLY A CA 1
ATOM 7198 C C . GLY A 1 904 ? -16.230 -33.782 3.594 1.00 92.69 904 GLY A C 1
ATOM 7199 O O . GLY A 1 904 ? -15.865 -32.650 3.301 1.00 92.69 904 GLY A O 1
ATOM 7200 N N . GLU A 1 905 ? -16.434 -34.698 2.642 1.00 93.31 905 GLU A N 1
ATOM 7201 C CA . GLU A 1 905 ? -16.389 -34.360 1.214 1.00 93.31 905 GLU A CA 1
ATOM 7202 C C . GLU A 1 905 ? -17.636 -33.598 0.748 1.00 93.31 905 GLU A C 1
ATOM 7204 O O . GLU A 1 905 ? -18.777 -33.970 1.032 1.00 93.31 905 GLU A O 1
ATOM 7209 N N . SER A 1 906 ? -17.415 -32.538 -0.027 1.00 92.00 906 SER A N 1
ATOM 7210 C CA . SER A 1 906 ? -18.470 -31.768 -0.681 1.00 92.00 906 SER A CA 1
ATOM 7211 C C . SER A 1 906 ? -19.184 -32.624 -1.733 1.00 92.00 906 SER A C 1
ATOM 7213 O O . SER A 1 906 ? -18.559 -33.130 -2.667 1.00 92.00 906 SER A O 1
ATOM 7215 N N . THR A 1 907 ? -20.508 -32.758 -1.610 1.00 84.88 907 THR A N 1
ATOM 7216 C CA . THR A 1 907 ? -21.365 -33.366 -2.648 1.00 84.88 907 THR A CA 1
ATOM 7217 C C . THR A 1 907 ? -22.133 -32.318 -3.454 1.00 84.88 907 THR A C 1
ATOM 7219 O O . THR A 1 907 ? -22.644 -32.618 -4.532 1.00 84.88 907 THR A O 1
ATOM 7222 N N . GLU A 1 908 ? -22.214 -31.087 -2.943 1.00 78.00 908 GLU A N 1
ATOM 7223 C CA . GLU A 1 908 ? -22.741 -29.900 -3.618 1.00 78.00 908 GLU A CA 1
ATOM 7224 C C . GLU A 1 908 ? -21.841 -28.685 -3.309 1.00 78.00 908 GLU A C 1
ATOM 7226 O O . GLU A 1 908 ? -21.168 -28.656 -2.286 1.00 78.00 908 GLU A O 1
ATOM 7231 N N . GLY A 1 909 ? -21.794 -27.672 -4.182 1.00 64.62 909 GLY A N 1
ATOM 7232 C CA . GLY A 1 909 ? -21.034 -26.435 -3.916 1.00 64.62 909 GLY A CA 1
ATOM 7233 C C . GLY A 1 909 ? -19.511 -26.499 -4.138 1.00 64.62 909 GLY A C 1
ATOM 7234 O O . GLY A 1 909 ? -18.832 -25.522 -3.837 1.00 64.62 909 GLY A O 1
ATOM 7235 N N . GLY A 1 910 ? -18.972 -27.595 -4.686 1.00 68.69 910 GLY A N 1
ATOM 7236 C CA . GLY A 1 910 ? -17.545 -27.766 -4.987 1.00 68.69 910 GLY A CA 1
ATOM 7237 C C . GLY A 1 910 ? -17.182 -29.221 -5.306 1.00 68.69 910 GLY A C 1
ATOM 7238 O O . GLY A 1 910 ? -18.063 -30.037 -5.572 1.00 68.69 910 GLY A O 1
ATOM 7239 N N . SER A 1 911 ? -15.886 -29.550 -5.299 1.00 72.94 911 SER A N 1
ATOM 7240 C CA . SER A 1 911 ? -15.388 -30.931 -5.379 1.00 72.94 911 SER A CA 1
ATOM 7241 C C . SER A 1 911 ? -14.228 -31.137 -4.408 1.00 72.94 911 SER A C 1
ATOM 7243 O O . SER A 1 911 ? -13.298 -30.332 -4.418 1.00 72.94 911 SER A O 1
ATOM 7245 N N . GLY A 1 912 ? -14.246 -32.233 -3.647 1.00 84.88 912 GLY A N 1
ATOM 7246 C CA . GLY A 1 912 ? -13.183 -32.596 -2.704 1.00 84.88 912 GLY A CA 1
ATOM 7247 C C . GLY A 1 912 ? -13.560 -32.376 -1.238 1.00 84.88 912 GLY A C 1
ATOM 7248 O O . GLY A 1 912 ? -14.718 -32.111 -0.913 1.00 84.88 912 GLY A O 1
ATOM 7249 N N . LEU A 1 913 ? -12.571 -32.530 -0.358 1.00 90.06 913 LEU A N 1
ATOM 7250 C CA . LEU A 1 913 ? -12.711 -32.383 1.092 1.00 90.06 913 LEU A CA 1
ATOM 7251 C C . LEU A 1 913 ? -13.032 -30.923 1.457 1.00 90.06 913 LEU A C 1
ATOM 7253 O O . LEU A 1 913 ? -12.416 -30.000 0.922 1.00 90.06 913 LEU A O 1
ATOM 7257 N N . LEU A 1 914 ? -14.008 -30.709 2.337 1.00 92.06 914 LEU A N 1
ATOM 7258 C CA . LEU A 1 914 ? -14.439 -29.376 2.757 1.00 92.06 914 LEU A CA 1
ATOM 7259 C C . LEU A 1 914 ? -13.412 -28.726 3.682 1.00 92.06 914 LEU A C 1
ATOM 7261 O O . LEU A 1 914 ? -13.134 -29.355 4.700 1.00 92.06 914 LEU A O 1
ATOM 7265 N N . PRO A 1 915 ? -12.920 -27.497 3.401 1.00 91.81 915 PRO A N 1
ATOM 7266 C CA . PRO A 1 915 ? -11.880 -26.822 4.186 1.00 91.81 915 PRO A CA 1
ATOM 7267 C C . PRO A 1 915 ? -12.164 -26.766 5.688 1.00 91.81 915 PRO A C 1
ATOM 7269 O O . PRO A 1 915 ? -13.329 -26.697 6.087 1.00 91.81 915 PRO A O 1
ATOM 7272 N N . ALA A 1 916 ? -11.108 -26.695 6.501 1.00 93.94 916 ALA A N 1
ATOM 7273 C CA . ALA A 1 916 ? -11.239 -26.526 7.944 1.00 93.94 916 ALA A CA 1
ATOM 7274 C C . ALA A 1 916 ? -12.049 -25.262 8.294 1.00 93.94 916 ALA A C 1
ATOM 7276 O O . ALA A 1 916 ? -11.910 -24.207 7.665 1.00 93.94 916 ALA A O 1
ATOM 7277 N N . GLY A 1 917 ? -12.930 -25.375 9.284 1.00 90.50 917 GLY A N 1
ATOM 7278 C CA . GLY A 1 917 ? -13.823 -24.296 9.692 1.00 90.50 917 GLY A CA 1
ATOM 7279 C C . GLY A 1 917 ? -15.193 -24.776 10.157 1.00 90.50 917 GLY A C 1
ATOM 7280 O O . GLY A 1 917 ? -15.488 -25.969 10.189 1.00 90.50 917 GLY A O 1
ATOM 7281 N N . SER A 1 918 ? -16.041 -23.814 10.515 1.00 93.50 918 SER A N 1
ATOM 7282 C CA . SER A 1 918 ? -17.392 -24.071 11.012 1.00 93.50 918 SER A CA 1
ATOM 7283 C C . SER A 1 918 ? -18.397 -24.247 9.876 1.00 93.50 918 SER A C 1
ATOM 7285 O O . SER A 1 918 ? -18.479 -23.429 8.954 1.00 93.50 918 SER A O 1
ATOM 7287 N N . TYR A 1 919 ? -19.215 -25.286 9.993 1.00 94.69 919 TYR A N 1
ATOM 7288 C CA . TYR A 1 919 ? -20.301 -25.618 9.083 1.00 94.69 919 TYR A CA 1
ATOM 7289 C C . TYR A 1 919 ? -21.608 -25.711 9.856 1.00 94.69 919 TYR A C 1
ATOM 7291 O O . TYR A 1 919 ? -21.672 -26.299 10.934 1.00 94.69 919 TYR A O 1
ATOM 7299 N N . TYR A 1 920 ? -22.665 -25.133 9.301 1.00 96.50 920 TYR A N 1
ATOM 7300 C CA . TYR A 1 920 ? -24.001 -25.220 9.874 1.00 96.50 920 TYR A CA 1
ATOM 7301 C C . TYR A 1 920 ? -24.698 -26.465 9.339 1.00 96.50 920 TYR A C 1
ATOM 7303 O O . TYR A 1 920 ? -24.696 -26.691 8.130 1.00 96.50 920 TYR A O 1
ATOM 7311 N N . TYR A 1 921 ? -25.328 -27.258 10.197 1.00 96.56 921 TYR A N 1
ATOM 7312 C CA . TYR A 1 921 ? -26.123 -28.405 9.774 1.00 96.56 921 TYR A CA 1
ATOM 7313 C C . TYR A 1 921 ? -27.600 -28.247 10.130 1.00 96.56 921 TYR A C 1
ATOM 7315 O O . TYR A 1 921 ? -27.976 -27.611 11.115 1.00 96.56 921 TYR A O 1
ATOM 7323 N N . ALA A 1 922 ? -28.443 -28.893 9.329 1.00 95.88 922 ALA A N 1
ATOM 7324 C CA . ALA A 1 922 ? -29.856 -29.101 9.592 1.00 95.88 922 ALA A CA 1
ATOM 7325 C C . ALA A 1 922 ? -30.205 -30.572 9.339 1.00 95.88 922 ALA A C 1
ATOM 7327 O O . ALA A 1 922 ? -30.049 -31.076 8.226 1.00 95.88 922 ALA A O 1
ATOM 7328 N N . ILE A 1 923 ? -30.683 -31.248 10.379 1.00 96.00 923 ILE A N 1
ATOM 7329 C CA . ILE A 1 923 ? -31.054 -32.661 10.378 1.00 96.00 923 ILE A CA 1
ATOM 7330 C C . ILE A 1 923 ? -32.552 -32.745 10.650 1.00 96.00 923 ILE A C 1
ATOM 7332 O O . ILE A 1 923 ? -33.024 -32.378 11.724 1.00 96.00 923 ILE A O 1
ATOM 7336 N N . GLU A 1 924 ? -33.308 -33.232 9.678 1.00 95.38 924 GLU A N 1
ATOM 7337 C CA . GLU A 1 924 ? -34.727 -33.549 9.821 1.00 95.38 924 GLU A CA 1
ATOM 7338 C C . GLU A 1 924 ? -34.884 -35.064 9.952 1.00 95.38 924 GLU A C 1
ATOM 7340 O O . GLU A 1 924 ? -34.254 -35.804 9.205 1.00 95.38 924 GLU A O 1
ATOM 7345 N N . TYR A 1 925 ? -35.698 -35.548 10.886 1.00 93.31 925 TYR A N 1
ATOM 7346 C CA . TYR A 1 925 ? -35.969 -36.979 11.051 1.00 93.31 925 TYR A CA 1
ATOM 7347 C C . TYR A 1 925 ? -37.359 -37.222 11.637 1.00 93.31 925 TYR A C 1
ATOM 7349 O O . TYR A 1 925 ? -37.968 -36.333 12.235 1.00 93.31 925 TYR A O 1
ATOM 7357 N N . VAL A 1 926 ? -37.874 -38.441 11.468 1.00 87.56 926 VAL A N 1
ATOM 7358 C CA . VAL A 1 926 ? -39.157 -38.875 12.026 1.00 87.56 926 VAL A CA 1
ATOM 7359 C C . VAL A 1 926 ? -38.904 -39.757 13.242 1.00 87.56 926 VAL A C 1
ATOM 7361 O O . VAL A 1 926 ? -38.285 -40.820 13.125 1.00 87.56 926 VAL A O 1
ATOM 7364 N N . THR A 1 927 ? -39.405 -39.320 14.400 1.00 83.31 927 THR A N 1
ATOM 7365 C CA . THR A 1 927 ? -39.326 -40.080 15.650 1.00 83.31 927 THR A CA 1
ATOM 7366 C C . THR A 1 927 ? -40.097 -41.394 15.560 1.00 83.31 927 THR A C 1
ATOM 7368 O O . THR A 1 927 ? -40.958 -41.562 14.691 1.00 83.31 927 THR A O 1
ATOM 7371 N N . GLN A 1 928 ? -39.853 -42.324 16.486 1.00 76.19 928 GLN A N 1
ATOM 7372 C CA . GLN A 1 928 ? -40.615 -43.579 16.549 1.00 76.19 928 GLN A CA 1
ATOM 7373 C C . GLN A 1 928 ? -42.131 -43.372 16.722 1.00 76.19 928 GLN A C 1
ATOM 7375 O O . GLN A 1 928 ? -42.922 -44.162 16.206 1.00 76.19 928 GLN A O 1
ATOM 7380 N N . ASP A 1 929 ? -42.542 -42.256 17.331 1.00 78.94 929 ASP A N 1
ATOM 7381 C CA . ASP A 1 929 ? -43.947 -41.842 17.458 1.00 78.94 929 ASP A CA 1
ATOM 7382 C C . ASP A 1 929 ? -44.550 -41.253 16.166 1.00 78.94 929 ASP A C 1
ATOM 7384 O O . ASP A 1 929 ? -45.715 -40.846 16.138 1.00 78.94 929 ASP A O 1
ATOM 7388 N N . GLY A 1 930 ? -43.772 -41.173 15.082 1.00 80.00 930 GLY A N 1
ATOM 7389 C CA . GLY A 1 930 ? -44.195 -40.597 13.806 1.00 80.00 930 GLY A CA 1
ATOM 7390 C C . GLY A 1 930 ? -44.170 -39.065 13.765 1.00 80.00 930 GLY A C 1
ATOM 7391 O O . GLY A 1 930 ? -44.814 -38.475 12.894 1.00 80.00 930 GLY A O 1
ATOM 7392 N N . ILE A 1 931 ? -43.466 -38.408 14.695 1.00 81.81 931 ILE A N 1
ATOM 7393 C CA . ILE A 1 931 ? -43.344 -36.944 14.757 1.00 81.81 931 ILE A CA 1
ATOM 7394 C C . ILE A 1 931 ? -42.113 -36.506 13.961 1.00 81.81 931 ILE A C 1
ATOM 7396 O O . ILE A 1 931 ? -41.023 -37.023 14.172 1.00 81.81 931 ILE A O 1
ATOM 7400 N N . VAL A 1 932 ? -42.267 -35.520 13.076 1.00 87.69 932 VAL A N 1
ATOM 7401 C CA . VAL A 1 932 ? -41.127 -34.892 12.391 1.00 87.69 932 VAL A CA 1
ATOM 7402 C C . VAL A 1 932 ? -40.437 -33.925 13.356 1.00 87.69 932 VAL A C 1
ATOM 7404 O O . VAL A 1 932 ? -41.079 -32.999 13.857 1.00 87.69 932 VAL A O 1
ATOM 7407 N N . LYS A 1 933 ? -39.145 -34.135 13.612 1.00 87.62 933 LYS A N 1
ATOM 7408 C CA . LYS A 1 933 ? -38.270 -33.233 14.369 1.00 87.62 933 LYS A CA 1
ATOM 7409 C C . LYS A 1 933 ? -37.183 -32.671 13.453 1.00 87.62 933 LYS A C 1
ATOM 7411 O O . LYS A 1 933 ? -36.737 -33.335 12.521 1.00 87.62 933 LYS A O 1
ATOM 7416 N N . THR A 1 934 ? -36.737 -31.458 13.765 1.00 92.06 934 THR A N 1
ATOM 7417 C CA . THR A 1 934 ? -35.598 -30.809 13.108 1.00 92.06 934 THR A CA 1
ATOM 7418 C C . THR A 1 934 ? -34.605 -30.372 14.174 1.00 92.06 934 THR A C 1
ATOM 7420 O O . THR A 1 934 ? -34.989 -29.686 15.120 1.00 92.06 934 THR A O 1
ATOM 7423 N N . ILE A 1 935 ? -33.344 -30.763 14.014 1.00 92.69 935 ILE A N 1
ATOM 7424 C CA . ILE A 1 935 ? -32.212 -30.313 14.824 1.00 92.69 935 ILE A CA 1
ATOM 7425 C C . ILE A 1 935 ? -31.294 -29.505 13.924 1.00 92.69 935 ILE A C 1
ATOM 7427 O O . ILE A 1 935 ? -31.030 -29.883 12.784 1.00 92.69 935 ILE A O 1
ATOM 7431 N N . THR A 1 936 ? -30.808 -28.387 14.441 1.00 93.44 936 THR A N 1
ATOM 7432 C CA . THR A 1 936 ? -29.839 -27.553 13.744 1.00 93.44 936 THR A CA 1
ATOM 7433 C C . THR A 1 936 ? -28.720 -27.167 14.684 1.00 93.44 936 THR A C 1
ATOM 7435 O O . THR A 1 936 ? -28.982 -26.931 15.862 1.00 93.44 936 THR A O 1
ATOM 7438 N N . GLY A 1 937 ? -27.511 -27.033 14.166 1.00 92.62 937 GLY A N 1
ATOM 7439 C CA . GLY A 1 937 ? -26.353 -26.684 14.972 1.00 92.62 937 GLY A CA 1
ATOM 7440 C C . GLY A 1 937 ? -25.132 -26.423 14.112 1.00 92.62 937 GLY A C 1
ATOM 7441 O O . GLY A 1 937 ? -25.227 -26.327 12.888 1.00 92.62 937 GLY A O 1
ATOM 7442 N N . TRP A 1 938 ? -23.990 -26.301 14.773 1.00 93.31 938 TRP A N 1
ATOM 7443 C CA . TRP A 1 938 ? -22.703 -26.098 14.128 1.00 93.31 938 TRP A CA 1
ATOM 7444 C C . TRP A 1 938 ? -21.817 -27.316 14.353 1.00 93.31 938 TRP A C 1
ATOM 7446 O O . TRP A 1 938 ? -21.874 -27.940 15.409 1.00 93.31 938 TRP A O 1
ATOM 7456 N N . MET A 1 939 ? -21.014 -27.638 13.347 1.00 94.88 939 MET A N 1
ATOM 7457 C CA . MET A 1 939 ? -19.948 -28.627 13.414 1.00 94.88 939 MET A CA 1
ATOM 7458 C C . MET A 1 939 ? -18.661 -27.983 12.901 1.00 94.88 939 MET A C 1
ATOM 7460 O O . MET A 1 939 ? -18.685 -27.268 11.897 1.00 94.88 939 MET A O 1
ATOM 7464 N N . TYR A 1 940 ? -17.543 -28.240 13.567 1.00 94.12 940 TYR A N 1
ATOM 7465 C CA . TYR A 1 940 ? -16.221 -27.813 13.137 1.00 94.12 940 TYR A CA 1
ATOM 7466 C C . TYR A 1 940 ? -15.508 -28.952 12.405 1.00 94.12 940 TYR A C 1
ATOM 7468 O O . TYR A 1 940 ? -15.402 -30.066 12.918 1.00 94.12 940 TYR A O 1
ATOM 7476 N N . ILE A 1 941 ? -15.021 -28.674 11.196 1.00 94.31 941 ILE A N 1
ATOM 7477 C CA . ILE A 1 941 ? -14.140 -29.585 10.460 1.00 94.31 941 ILE A CA 1
ATOM 7478 C C . ILE A 1 941 ? -12.698 -29.128 10.688 1.00 94.31 941 ILE A C 1
ATOM 7480 O O . ILE A 1 941 ? -12.401 -27.946 10.513 1.00 94.31 941 ILE A O 1
ATOM 7484 N N . ASN A 1 942 ? -11.812 -30.049 11.059 1.00 89.81 942 ASN A N 1
ATOM 7485 C CA . ASN A 1 942 ? -10.371 -29.818 11.217 1.00 89.81 942 ASN A CA 1
ATOM 7486 C C . ASN A 1 942 ? -9.573 -30.994 10.625 1.00 89.81 942 ASN A C 1
ATOM 7488 O O . ASN A 1 942 ? -10.180 -32.013 10.330 1.00 89.81 942 ASN A O 1
ATOM 7492 N N . TYR A 1 943 ? -8.252 -30.905 10.455 1.00 85.94 943 TYR A N 1
ATOM 7493 C CA . TYR A 1 943 ? -7.428 -32.026 9.965 1.00 85.94 943 TYR A CA 1
ATOM 7494 C C . TYR A 1 943 ? -6.189 -32.250 10.828 1.00 85.94 943 TYR A C 1
ATOM 7496 O O . TYR A 1 943 ? -5.584 -31.242 11.254 1.00 85.94 943 TYR A O 1
#

Secondary structure (DSSP, 8-state):
-----------------------------PPP---GGGS----S-------S--BS-EEEEETTTEEEEE-SBS--SEEEEESSTT--SSEEEEE--TT-SBPPPB-HHHHHHHHHHTT----TT--BEEEEE-SSS--EEPPPB------TT-TT--EEEEE-SS--BTT--PPPHHHHHHHHHHHHHHHHHHHHHH-S-SS-EEEEEEEBGGGTT--EEETTTTEEEE---B-TTSSBS-HHHHHHHHHHHHHGGG-SSB-TTS-B-GGGHHHHHHHHHHHHHHHHHHHHHH-TTS--SGGGSS-GGGSTT-TTSSSHHHH--GGG--S-GGGGTTTT-THHHHHHHHHHHHHHHHHH-TTHHHHHHHHHHHHHHH-TT----HHHHHHHHHHH-SEETTEEHHHHHHH-GGG------SEEEEEEEEEEEETTEEEEEEEEEEEE--TTS-S-------SSSS----TT-SS---------GGGS-EEEEEEETTTTEE-S--EEE-------SSS--PPPPP--------TT-----TT----TTTTS------S-------EEEETTEEEE--SS---SS-S---GGGEEE---S-EEEEEEEEE--TTSPPEEEEEEEEESGGGTT--SEEEEEE-SS-S---SEEEEEETTT-----EE-BTTEEEE--TTSSEE---TTTSTT-TT-EE---EEEEEEEE-TTS--EEEEEEEE----TTB--EEEEEEGGGSEEP-EEEPPPEEE-TT--EEEEEEES-HHHHSS-TTEEEEEE-TTS-EEESSSEEEESS--TTS-EEEEEEEEETTEEEEEEEEEEE-----------------S--PPPEE-SEE--SSSSSS-S--EETGGGSEEEEEEEE-TTS-EEEEEESPPTT---SEESSSSSEEPPSEEEEEEEEEE-TTS-EEEEEEEEEE--

Foldseek 3Di:
DDDDDDDDDDDDDPDPDDDDDDDDDPDPPDDDPDPPPVPPPPDPDDPDLQPDDFAPWAWAADAQLWTKIFTQDGDFQWKAKDLDWPDRLQHDIDGDDRQDGMDDIFGNVRSQVSNVVSVHHDDAFRWMWMWTHSNDPDIDIHDTYGHHHDQFQDQPFAEAEAQFQRQAEPPDGGDDPVLRVQVVVLVVLLRVLLCVQQNAFGHHDYAYEHAYPVQEPAWDADAHVNYIYHHADADPQRHGPCSLRVQLNVLVSSHRLNQLQADLRSDGFQLQCLQRLLQSLLSSLVSLQVSCVVCVPSDPFLLSLANSCQHPLQAAQQAVQQLQDQVLAFLHLCLCVQPVVCNSSSNNNSSNLVNLVCQVPSCQNVQLSVQSSVVCSVPVSDHRDLVVSLVSSVVRDQDGLNHGSSVVLCSRNSRVSDDDQAWAKDWDWDWDADQVFTKIFIAIATFGQHPSRNSWDQADPDPAPPPPDDPPDPDDDHGHHTPRLLQFKKKKWKALLAVRDTDDDIDIQHDDDDDPDDDDDAHTAWRAFDPDPDPPPDDDDPADDDDPPVPDDDDDDDDDDAGWHGWIDTLFKTADTGDRDPPPPDDPDDPVRIDGDNADWAKMKMWMWTDDPNDHIHIDIGIDTHHDVPHPAWAEKEFEHEPVHSRAFFWKFKDFPPQDGDDIWGQDSRMTGDHDPQFQAQDPDSSRCSPPNQAGKGHWHKMK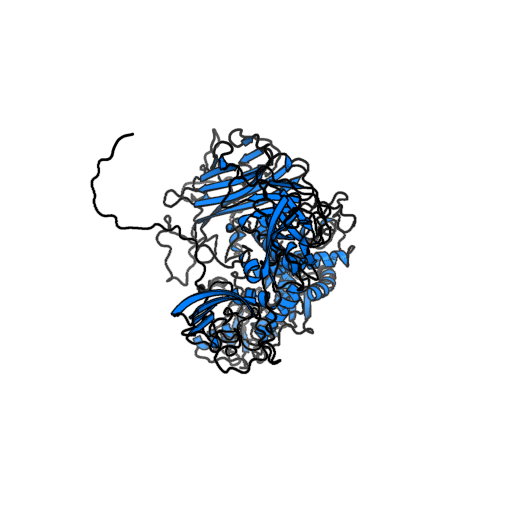MWTAGPVRPFTFMGIDTGDIHHGRRRYHYDYHYSVPTHGKDKDWDAAAEEAFFAKDKTAIDIPCCVPPVPRPLKWKFKAAQVGHTDDGDRMDMDNGDDPVRFAKIWMWIRDNNRTDIDIHGYHYDPPDPDPDPDPDPDPDPPDLDDFAWAQEAECPPPPPNQFTFTPSVVQFAWKWKWKADPVRHTFDIDIPDDGRDDRQAGPPDDGGHDDWDKIKMWMWTAHPVRDIDIDIDIHTYDD

pLDDT: mean 78.06, std 23.74, range [19.91, 98.62]

Radius of gyration: 34.88 Å; chains: 1; bounding box: 100×107×96 Å